Protein AF-0000000072941944 (afdb_homodimer)

InterPro domains:
  IPR005322 Peptidase C69 [PF03577] (19-471)
  IPR005322 Peptidase C69 [PTHR12994] (17-488)

pLDDT: mean 85.03, std 23.57, range [16.41, 98.94]

Nearest PDB structures (foldseek):
  5img-assembly1_C  TM=7.718E-01  e=2.482E-23  Companilactobacillus farciminis KCTC 3681 = DSM 20184
  5imh-assembly1_A  TM=7.365E-01  e=3.156E-22  Companilactobacillus farciminis KCTC 3681 = DSM 20184
  4e57-assembly1_A  TM=3.790E-01  e=8.483E-02  Pseudomonas sp. 130
  5img-assembly1_C  TM=7.718E-01  e=2.509E-23  Companilactobacillus farciminis KCTC 3681 = DSM 20184
  5imh-assembly1_A  TM=7.391E-01  e=3.046E-22  Companilactobacillus farciminis KCTC 3681 = DSM 20184

Structure (mmCIF, N/CA/C/O backbone):
data_AF-0000000072941944-model_v1
#
loop_
_entity.id
_entity.type
_entity.pdbx_description
1 polymer Peptidase
#
loop_
_atom_site.group_PDB
_atom_site.id
_atom_site.type_symbol
_atom_site.label_atom_id
_atom_site.label_alt_id
_atom_site.label_comp_id
_atom_site.label_asym_id
_atom_site.label_entity_id
_atom_site.label_seq_id
_atom_site.pdbx_PDB_ins_code
_atom_site.Cartn_x
_atom_site.Cartn_y
_atom_site.Cartn_z
_atom_site.occupancy
_atom_site.B_iso_or_equiv
_atom_site.auth_seq_id
_atom_site.auth_comp_id
_atom_site.auth_asym_id
_atom_site.auth_atom_id
_atom_site.pdbx_PDB_model_num
ATOM 1 N N . MET A 1 1 ? 11.375 -9.938 53.562 1 27.95 1 MET A N 1
ATOM 2 C CA . MET A 1 1 ? 11.922 -9.398 52.344 1 27.95 1 MET A CA 1
ATOM 3 C C . MET A 1 1 ? 10.922 -8.461 51.656 1 27.95 1 MET A C 1
ATOM 5 O O . MET A 1 1 ? 9.789 -8.859 51.375 1 27.95 1 MET A O 1
ATOM 9 N N . PRO A 1 2 ? 10.984 -7.117 51.906 1 32.81 2 PRO A N 1
ATOM 10 C CA . PRO A 1 2 ? 10.008 -6.105 51.5 1 32.81 2 PRO A CA 1
ATOM 11 C C . PRO A 1 2 ? 9.875 -5.988 50 1 32.81 2 PRO A C 1
ATOM 13 O O . PRO A 1 2 ? 10.852 -6.184 49.281 1 32.81 2 PRO A O 1
ATOM 16 N N . ILE A 1 3 ? 8.688 -6.32 49.5 1 35.41 3 ILE A N 1
ATOM 17 C CA . ILE A 1 3 ? 8.219 -6.355 48.125 1 35.41 3 ILE A CA 1
ATOM 18 C C . ILE A 1 3 ? 8.367 -4.969 47.5 1 35.41 3 ILE A C 1
ATOM 20 O O . ILE A 1 3 ? 7.754 -4.004 47.938 1 35.41 3 ILE A O 1
ATOM 24 N N . LEU A 1 4 ? 9.555 -4.637 47 1 31.59 4 LEU A N 1
ATOM 25 C CA . LEU A 1 4 ? 9.836 -3.447 46.188 1 31.59 4 LEU A CA 1
ATOM 26 C C . LEU A 1 4 ? 8.812 -3.291 45.062 1 31.59 4 LEU A C 1
ATOM 28 O O . LEU A 1 4 ? 8.742 -4.133 44.156 1 31.59 4 LEU A O 1
ATOM 32 N N . SER A 1 5 ? 7.668 -2.721 45.406 1 29.73 5 SER A N 1
ATOM 33 C CA . SER A 1 5 ? 6.664 -2.355 44.406 1 29.73 5 SER A CA 1
ATOM 34 C C . SER A 1 5 ? 7.258 -1.469 43.312 1 29.73 5 SER A C 1
ATOM 36 O O . SER A 1 5 ? 7.785 -0.393 43.594 1 29.73 5 SER A O 1
ATOM 38 N N . LEU A 1 6 ? 7.75 -2.039 42.25 1 31.17 6 LEU A N 1
ATOM 39 C CA . LEU A 1 6 ? 8.195 -1.342 41.031 1 31.17 6 LEU A CA 1
ATOM 40 C C . LEU A 1 6 ? 7.098 -0.429 40.5 1 31.17 6 LEU A C 1
ATOM 42 O O . LEU A 1 6 ? 6.012 -0.896 40.156 1 31.17 6 LEU A O 1
ATOM 46 N N . LEU A 1 7 ? 7.117 0.774 40.844 1 29.47 7 LEU A N 1
ATOM 47 C CA . LEU A 1 7 ? 6.297 1.832 40.281 1 29.47 7 LEU A CA 1
ATOM 48 C C . LEU A 1 7 ? 6.375 1.815 38.75 1 29.47 7 LEU A C 1
ATOM 50 O O . LEU A 1 7 ? 7.445 2.041 38.188 1 29.47 7 LEU A O 1
ATOM 54 N N . ARG A 1 8 ? 5.477 1.068 38.125 1 32.69 8 ARG A N 1
ATOM 55 C CA . ARG A 1 8 ? 5.281 1.199 36.688 1 32.69 8 ARG A CA 1
ATOM 56 C C . ARG A 1 8 ? 5.02 2.65 36.281 1 32.69 8 ARG A C 1
ATOM 58 O O . ARG A 1 8 ? 3.977 3.211 36.656 1 32.69 8 ARG A O 1
ATOM 65 N N . LEU A 1 9 ? 6 3.453 36.062 1 29.2 9 LEU A N 1
ATOM 66 C CA . LEU A 1 9 ? 5.84 4.742 35.406 1 29.2 9 LEU A CA 1
ATOM 67 C C . LEU A 1 9 ? 5.047 4.59 34.125 1 29.2 9 LEU A C 1
ATOM 69 O O . LEU A 1 9 ? 5.508 3.939 33.188 1 29.2 9 LEU A O 1
ATOM 73 N N . ALA A 1 10 ? 3.797 4.645 34.219 1 32.38 10 ALA A N 1
ATOM 74 C CA . ALA A 1 10 ? 2.977 4.762 33.031 1 32.38 10 ALA A CA 1
ATOM 75 C C . ALA A 1 10 ? 3.42 5.949 32.188 1 32.38 10 ALA A C 1
ATOM 77 O O . ALA A 1 10 ? 3.244 7.105 32.562 1 32.38 10 ALA A O 1
ATOM 78 N N . LEU A 1 11 ? 4.41 5.797 31.406 1 33.75 11 LEU A N 1
ATOM 79 C CA . LEU A 1 11 ? 4.664 6.781 30.359 1 33.75 11 LEU A CA 1
ATOM 80 C C . LEU A 1 11 ? 3.393 7.07 29.578 1 33.75 11 LEU A C 1
ATOM 82 O O . LEU A 1 11 ? 2.814 6.164 28.969 1 33.75 11 LEU A O 1
ATOM 86 N N . LEU A 1 12 ? 2.674 7.988 30 1 37.75 12 LEU A N 1
ATOM 87 C CA . LEU A 1 12 ? 1.58 8.516 29.203 1 37.75 12 LEU A CA 1
ATOM 88 C C . LEU A 1 12 ? 1.981 8.602 27.734 1 37.75 12 LEU A C 1
ATOM 90 O O . LEU A 1 12 ? 3.102 9.008 27.406 1 37.75 12 LEU A O 1
ATOM 94 N N . PRO A 1 13 ? 1.222 7.961 26.969 1 42.38 13 PRO A N 1
ATOM 95 C CA . PRO A 1 13 ? 1.541 8.094 25.547 1 42.38 13 PRO A CA 1
ATOM 96 C C . PRO A 1 13 ? 1.65 9.547 25.094 1 42.38 13 PRO A C 1
ATOM 98 O O . PRO A 1 13 ? 0.736 10.336 25.328 1 42.38 13 PRO A O 1
ATOM 101 N N . LEU A 1 14 ? 2.797 10.117 25.125 1 41.72 14 LEU A N 1
ATOM 102 C CA . LEU A 1 14 ? 3.031 11.383 24.438 1 41.72 14 LEU A CA 1
ATOM 103 C C . LEU A 1 14 ? 2.27 11.438 23.125 1 41.72 14 LEU A C 1
ATOM 105 O O . LEU A 1 14 ? 2.486 10.609 22.234 1 41.72 14 LEU A O 1
ATOM 109 N N . SER A 1 15 ? 1.07 11.93 23.266 1 46.38 15 SER A N 1
ATOM 110 C CA . SER A 1 15 ? 0.401 12.266 22.016 1 46.38 15 SER A CA 1
ATOM 111 C C . SER A 1 15 ? 1.4 12.734 20.969 1 46.38 15 SER A C 1
ATOM 113 O O . SER A 1 15 ? 2.35 13.461 21.281 1 46.38 15 SER A O 1
ATOM 115 N N . VAL A 1 16 ? 1.585 12 19.969 1 49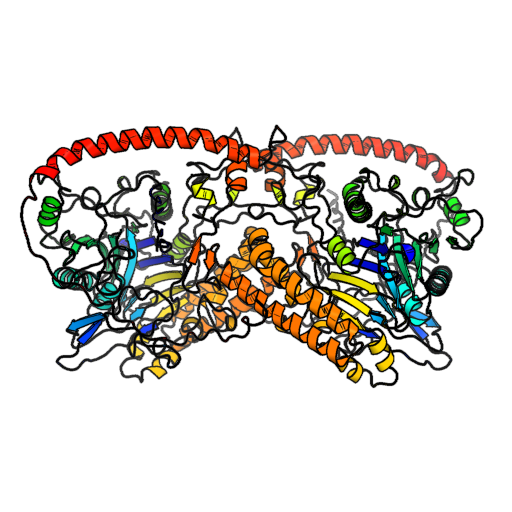.62 16 VAL A N 1
ATOM 116 C CA . VAL A 1 16 ? 2.4 12.367 18.812 1 49.62 16 VAL A CA 1
ATOM 117 C C . VAL A 1 16 ? 2.146 13.828 18.438 1 49.62 16 VAL A C 1
ATOM 119 O O . VAL A 1 16 ? 1.016 14.203 18.125 1 49.62 16 VAL A O 1
ATOM 122 N N . CYS A 1 17 ? 3.014 14.68 18.984 1 52.28 17 CYS A N 1
ATOM 123 C CA . CYS A 1 17 ? 3.051 16.141 18.969 1 52.28 17 CYS A CA 1
ATOM 124 C C . CYS A 1 17 ? 2.748 16.672 17.562 1 52.28 17 CYS A C 1
ATOM 126 O O . CYS A 1 17 ? 3.246 16.125 16.578 1 52.28 17 CYS A O 1
ATOM 128 N N . ILE A 1 18 ? 1.733 17.547 17.438 1 61.22 18 ILE A N 1
ATOM 129 C CA . ILE A 1 18 ? 1.341 18.438 16.359 1 61.22 18 ILE A CA 1
ATOM 130 C C . ILE A 1 18 ? 2.516 19.344 15.984 1 61.22 18 ILE A C 1
ATOM 132 O O . ILE A 1 18 ? 3.039 20.078 16.828 1 61.22 18 ILE A O 1
ATOM 136 N N . ALA A 1 19 ? 3.342 19.047 14.945 1 65.06 19 ALA A N 1
ATOM 137 C CA . ALA A 1 19 ? 4.434 19.859 14.422 1 65.06 19 ALA A CA 1
ATOM 138 C C . ALA A 1 19 ? 4.09 20.438 13.055 1 65.06 19 ALA A C 1
ATOM 140 O O . ALA A 1 19 ? 4.258 19.75 12.031 1 65.06 19 ALA A O 1
ATOM 141 N N . CYS A 1 20 ? 3.691 21.672 13.008 1 89.69 20 CYS A N 1
ATOM 142 C CA . CYS A 1 20 ? 3.135 22.328 11.82 1 89.69 20 CYS A CA 1
ATOM 143 C C . CYS A 1 20 ? 4.105 23.359 11.258 1 89.69 20 CYS A C 1
ATOM 145 O O . CYS A 1 20 ? 5.121 23.672 11.883 1 89.69 20 CYS A O 1
ATOM 147 N N . THR A 1 21 ? 3.986 23.656 10.047 1 95.62 21 THR A N 1
ATOM 148 C CA . THR A 1 21 ? 4.699 24.734 9.359 1 95.62 21 THR A CA 1
ATOM 149 C C . THR A 1 21 ? 3.729 25.797 8.867 1 95.62 21 THR A C 1
ATOM 151 O O . THR A 1 21 ? 2.688 25.484 8.289 1 95.62 21 THR A O 1
ATOM 154 N N . THR A 1 22 ? 4.027 27.062 9.125 1 98.38 22 THR A N 1
ATOM 155 C CA . THR A 1 22 ? 3.197 28.156 8.633 1 98.38 22 THR A CA 1
ATOM 156 C C . THR A 1 22 ? 4.062 29.281 8.062 1 98.38 22 THR A C 1
ATOM 158 O O . THR A 1 22 ? 5.188 29.5 8.516 1 98.38 22 THR A O 1
ATOM 161 N N . ILE A 1 23 ? 3.574 29.984 6.992 1 98.69 23 ILE A N 1
ATOM 162 C CA . ILE A 1 23 ? 4.32 31.094 6.387 1 98.69 23 ILE A CA 1
ATOM 163 C C . ILE A 1 23 ? 3.379 32.25 6.105 1 98.69 23 ILE A C 1
ATOM 165 O O . ILE A 1 23 ? 2.164 32.062 5.984 1 98.69 23 ILE A O 1
ATOM 169 N N . ILE A 1 24 ? 3.941 33.438 6.062 1 98.81 24 ILE A N 1
ATOM 170 C CA . ILE A 1 24 ? 3.264 34.625 5.594 1 98.81 24 ILE A CA 1
ATOM 171 C C . ILE A 1 24 ? 3.984 35.188 4.371 1 98.81 24 ILE A C 1
ATOM 173 O O . ILE A 1 24 ? 5.207 35.344 4.383 1 98.81 24 ILE A O 1
ATOM 177 N N . VAL A 1 25 ? 3.246 35.375 3.363 1 98.88 25 VAL A N 1
ATOM 178 C CA . VAL A 1 25 ? 3.676 36.219 2.24 1 98.88 25 VAL A CA 1
ATOM 179 C C . VAL A 1 25 ? 3.004 37.562 2.32 1 98.88 25 VAL A C 1
ATOM 181 O O . VAL A 1 25 ? 1.797 37.688 2.094 1 98.88 25 VAL A O 1
ATOM 184 N N . SER A 1 26 ? 3.795 38.594 2.629 1 98.69 26 SER A N 1
ATOM 185 C CA . SER A 1 26 ? 3.209 39.906 2.785 1 98.69 26 SER A CA 1
ATOM 186 C C . SER A 1 26 ? 2.713 40.469 1.449 1 98.69 26 SER A C 1
ATOM 188 O O . SER A 1 26 ? 3.027 39.906 0.393 1 98.69 26 SER A O 1
ATOM 190 N N . LYS A 1 27 ? 1.952 41.531 1.551 1 98.12 27 LYS A N 1
ATOM 191 C CA . LYS A 1 27 ? 1.351 42.156 0.377 1 98.12 27 LYS A CA 1
ATOM 192 C C . LYS A 1 27 ? 2.41 42.5 -0.665 1 98.12 27 LYS A C 1
ATOM 194 O O . LYS A 1 27 ? 2.246 42.188 -1.849 1 98.12 27 LYS A O 1
ATOM 199 N N . GLY A 1 28 ? 3.482 43.031 -0.28 1 98.31 28 GLY A N 1
ATOM 200 C CA . GLY A 1 28 ? 4.535 43.469 -1.184 1 98.31 28 GLY A CA 1
ATOM 201 C C . GLY A 1 28 ? 5.352 42.344 -1.755 1 98.31 28 GLY A C 1
ATOM 202 O O . GLY A 1 28 ? 6.086 42.5 -2.729 1 98.31 28 GLY A O 1
ATOM 203 N N . ALA A 1 29 ? 5.211 41.125 -1.219 1 98.44 29 ALA A N 1
ATOM 204 C CA . ALA A 1 29 ? 5.926 39.938 -1.707 1 98.44 29 ALA A CA 1
ATOM 205 C C . ALA A 1 29 ? 5.031 39.094 -2.602 1 98.44 29 ALA A C 1
ATOM 207 O O . ALA A 1 29 ? 5.48 38.094 -3.178 1 98.44 29 ALA A O 1
ATOM 208 N N . SER A 1 30 ? 3.801 39.5 -2.754 1 98.25 30 SER A N 1
ATOM 209 C CA . SER A 1 30 ? 2.807 38.75 -3.504 1 98.25 30 SER A CA 1
ATOM 210 C C . SER A 1 30 ? 2.658 39.281 -4.926 1 98.25 30 SER A C 1
ATOM 212 O O . SER A 1 30 ? 2.658 40.5 -5.141 1 98.25 30 SER A O 1
ATOM 214 N N . LYS A 1 31 ? 2.445 38.438 -5.883 1 97.62 31 LYS A N 1
ATOM 215 C CA . LYS A 1 31 ? 2.285 38.781 -7.285 1 97.62 31 LYS A CA 1
ATOM 216 C C . LYS A 1 31 ? 1.005 39.594 -7.508 1 97.62 31 LYS A C 1
ATOM 218 O O . LYS A 1 31 ? 0.954 40.469 -8.375 1 97.62 31 LYS A O 1
ATOM 223 N N . THR A 1 32 ? 0.011 39.312 -6.742 1 97 32 THR A N 1
ATOM 224 C CA . THR A 1 32 ? -1.292 39.938 -6.953 1 97 32 THR A CA 1
ATOM 225 C C . THR A 1 32 ? -1.499 41.094 -5.984 1 97 32 THR A C 1
ATOM 227 O O . THR A 1 32 ? -2.514 41.812 -6.051 1 97 32 THR A O 1
ATOM 230 N N . GLY A 1 33 ? -0.636 41.219 -5.082 1 97.5 33 GLY A N 1
ATOM 231 C CA . GLY A 1 33 ? -0.802 42.25 -4.059 1 97.5 33 GLY A CA 1
ATOM 232 C C . GLY A 1 33 ? -1.697 41.781 -2.916 1 97.5 33 GLY A C 1
ATOM 233 O O . GLY A 1 33 ? -2.016 42.594 -2.025 1 97.5 33 GLY A O 1
ATOM 234 N N . VAL A 1 34 ? -2.16 40.656 -2.93 1 98 34 VAL A N 1
ATOM 235 C CA . VAL A 1 34 ? -2.916 40.031 -1.839 1 98 34 VAL A CA 1
ATOM 236 C C . VAL A 1 34 ? -1.982 39.219 -0.958 1 98 34 VAL A C 1
ATOM 238 O O . VAL A 1 34 ? -1.243 38.344 -1.455 1 98 34 VAL A O 1
ATOM 241 N N . PRO A 1 35 ? -1.904 39.5 0.356 1 98.62 35 PRO A N 1
ATOM 242 C CA . PRO A 1 35 ? -1.074 38.656 1.214 1 98.62 35 PRO A CA 1
ATOM 243 C C . PRO A 1 35 ? -1.579 37.188 1.286 1 98.62 35 PRO A C 1
ATOM 245 O O . PRO A 1 35 ? -2.711 36.906 0.882 1 98.62 35 PRO A O 1
ATOM 248 N N . MET A 1 36 ? -0.705 36.312 1.723 1 98.81 36 MET A N 1
ATOM 249 C CA . MET A 1 36 ? -1.088 34.906 1.89 1 98.81 36 MET A CA 1
ATOM 250 C C . MET A 1 36 ? -0.566 34.344 3.211 1 98.81 36 MET A C 1
ATOM 252 O O . MET A 1 36 ? 0.522 34.719 3.656 1 98.81 36 MET A O 1
ATOM 256 N N . VAL A 1 37 ? -1.314 33.531 3.822 1 98.81 37 VAL A N 1
ATOM 257 C CA . VAL A 1 37 ? -0.861 32.688 4.93 1 98.81 37 VAL A CA 1
ATOM 258 C C . VAL A 1 37 ? -1.065 31.234 4.578 1 98.81 37 VAL A C 1
ATOM 260 O O . VAL A 1 37 ? -2.07 30.859 3.967 1 98.81 37 VAL A O 1
ATOM 263 N N . ALA A 1 38 ? -0.089 30.438 4.809 1 98.69 38 ALA A N 1
ATOM 264 C CA . ALA A 1 38 ? -0.182 29 4.57 1 98.69 38 ALA A CA 1
ATOM 265 C C . ALA A 1 38 ? 0.246 28.203 5.805 1 98.69 38 ALA A C 1
ATOM 267 O O . ALA A 1 38 ? 1.061 28.688 6.602 1 98.69 38 ALA A O 1
ATOM 268 N N . HIS A 1 39 ? -0.356 27.031 5.934 1 97.5 39 HIS A N 1
ATOM 269 C CA . HIS A 1 39 ? -0.165 26.25 7.145 1 97.5 39 HIS A CA 1
ATOM 270 C C . HIS A 1 39 ? -0.398 24.766 6.883 1 97.5 39 HIS A C 1
ATOM 272 O O . HIS A 1 39 ? -1.398 24.391 6.266 1 97.5 39 HIS A O 1
ATOM 278 N N . THR A 1 40 ? 0.592 23.891 7.305 1 97.25 40 THR A N 1
ATOM 279 C CA . THR A 1 40 ? 0.307 22.469 7.426 1 97.25 40 THR A CA 1
ATOM 280 C C . THR A 1 40 ? -0.154 22.125 8.844 1 97.25 40 THR A C 1
ATOM 282 O O . THR A 1 40 ? 0.46 22.562 9.82 1 97.25 40 THR A O 1
ATOM 285 N N . ALA A 1 41 ? -1.225 21.453 8.922 1 95.94 41 ALA A N 1
ATOM 286 C CA . ALA A 1 41 ? -1.63 20.828 10.188 1 95.94 41 ALA A CA 1
ATOM 287 C C . ALA A 1 41 ? -1.217 19.359 10.234 1 95.94 41 ALA A C 1
ATOM 289 O O . ALA A 1 41 ? -1.797 18.531 9.547 1 95.94 41 ALA A O 1
ATOM 290 N N . ASP A 1 42 ? -0.206 19.109 11.039 1 92.88 42 ASP A N 1
ATOM 291 C CA . ASP A 1 42 ? 0.344 17.766 11.102 1 92.88 42 ASP A CA 1
ATOM 292 C C . ASP A 1 42 ? -0.151 17.031 12.344 1 92.88 42 ASP A C 1
ATOM 294 O O . ASP A 1 42 ? 0.303 17.312 13.461 1 92.88 42 ASP A O 1
ATOM 298 N N . CYS A 1 43 ? -1.076 16.125 12.125 1 88.56 43 CYS A N 1
ATOM 299 C CA . CYS A 1 43 ? -1.691 15.398 13.227 1 88.56 43 CYS A CA 1
ATOM 300 C C . CYS A 1 43 ? -2.164 14.023 12.773 1 88.56 43 CYS A C 1
ATOM 302 O O . CYS A 1 43 ? -2.836 13.898 11.75 1 88.56 43 CYS A O 1
ATOM 304 N N . SER A 1 44 ? -1.89 13.016 13.578 1 84.19 44 SER A N 1
ATOM 305 C CA . SER A 1 44 ? -2.191 11.641 13.18 1 84.19 44 SER A CA 1
ATOM 306 C C . SER A 1 44 ? -3.625 11.266 13.539 1 84.19 44 SER A C 1
ATOM 308 O O . SER A 1 44 ? -4.223 10.398 12.906 1 84.19 44 SER A O 1
ATOM 310 N N . GLU A 1 45 ? -4.242 11.859 14.531 1 83.06 45 GLU A N 1
ATOM 311 C CA . GLU A 1 45 ? -5.543 11.406 15.016 1 83.06 45 GLU A CA 1
ATOM 312 C C . GLU A 1 45 ? -6.586 12.516 14.922 1 83.06 45 GLU A C 1
ATOM 314 O O . GLU A 1 45 ? -7.699 12.375 15.43 1 83.06 45 GLU A O 1
ATOM 319 N N . CYS A 1 46 ? -6.312 13.555 14.25 1 87.38 46 CYS A N 1
ATOM 320 C CA . CYS A 1 46 ? -7.188 14.727 14.266 1 87.38 46 CYS A CA 1
ATOM 321 C C . CYS A 1 46 ? -8.422 14.492 13.406 1 87.38 46 CYS A C 1
ATOM 323 O O . CYS A 1 46 ? -8.406 13.641 12.508 1 87.38 46 CYS A O 1
ATOM 325 N N . ASP A 1 47 ? -9.508 15.148 13.758 1 90.88 47 ASP A N 1
ATOM 326 C CA . ASP A 1 47 ? -10.703 15.25 12.93 1 90.88 47 ASP A CA 1
ATOM 327 C C . ASP A 1 47 ? -10.453 16.109 11.695 1 90.88 47 ASP A C 1
ATOM 329 O O . ASP A 1 47 ? -10.281 17.328 11.797 1 90.88 47 ASP A O 1
ATOM 333 N N . THR A 1 48 ? -10.453 15.5 10.555 1 90.19 48 THR A N 1
ATOM 334 C CA . THR A 1 48 ? -10.039 16.188 9.336 1 90.19 48 THR A CA 1
ATOM 335 C C . THR A 1 48 ? -11.242 16.766 8.602 1 90.19 48 THR A C 1
ATOM 337 O O . THR A 1 48 ? -11.102 17.344 7.523 1 90.19 48 THR A O 1
ATOM 340 N N . ARG A 1 49 ? -12.469 16.594 9.117 1 96.12 49 ARG A N 1
ATOM 341 C CA . ARG A 1 49 ? -13.664 17.156 8.484 1 96.12 49 ARG A CA 1
ATOM 342 C C . ARG A 1 49 ? -13.602 18.672 8.438 1 96.12 49 ARG A C 1
ATOM 344 O O . ARG A 1 49 ? -13.18 19.312 9.406 1 96.12 49 ARG A O 1
ATOM 351 N N . LEU A 1 50 ? -13.891 19.219 7.289 1 98 50 LEU A N 1
ATOM 352 C CA . LEU A 1 50 ? -13.984 20.672 7.117 1 98 50 LEU A CA 1
ATOM 353 C C . LEU A 1 50 ? -15.375 21.172 7.492 1 98 50 LEU A C 1
ATOM 355 O O . LEU A 1 50 ? -16.375 20.703 6.941 1 98 50 LEU A O 1
ATOM 359 N N . ALA A 1 51 ? -15.438 22.125 8.359 1 97.31 51 ALA A N 1
ATOM 360 C CA . ALA A 1 51 ? -16.719 22.641 8.836 1 97.31 51 ALA A CA 1
ATOM 361 C C . ALA A 1 51 ? -16.953 24.062 8.312 1 97.31 51 ALA A C 1
ATOM 363 O O . ALA A 1 51 ? -16.016 24.875 8.25 1 97.31 51 ALA A O 1
ATOM 364 N N . LEU A 1 52 ? -18.125 24.281 7.91 1 98.62 52 LEU A N 1
ATOM 365 C CA . LEU A 1 52 ? -18.641 25.625 7.688 1 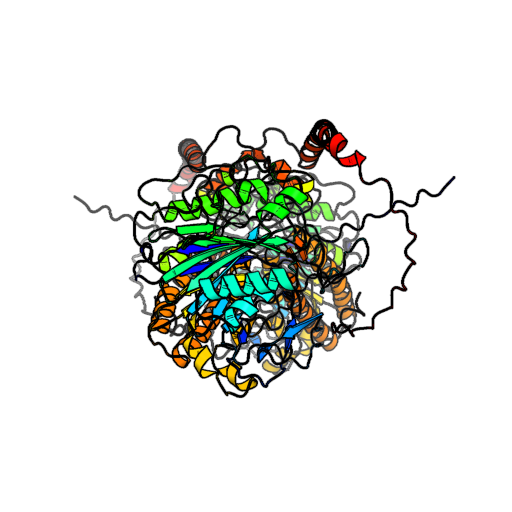98.62 52 LEU A CA 1
ATOM 366 C C . LEU A 1 52 ? -19.375 26.125 8.93 1 98.62 52 LEU A C 1
ATOM 368 O O . LEU A 1 52 ? -20.422 25.609 9.297 1 98.62 52 LEU A O 1
ATOM 372 N N . ILE A 1 53 ? -18.766 27.094 9.609 1 98.25 53 ILE A N 1
ATOM 373 C CA . ILE A 1 53 ? -19.438 27.781 10.711 1 98.25 53 ILE A CA 1
ATOM 374 C C . ILE A 1 53 ? -20.203 28.984 10.172 1 98.25 53 ILE A C 1
ATOM 376 O O . ILE A 1 53 ? -19.594 29.953 9.68 1 98.25 53 ILE A O 1
ATOM 380 N N . PRO A 1 54 ? -21.453 28.953 10.266 1 98.38 54 PRO A N 1
ATOM 381 C CA . PRO A 1 54 ? -22.219 30.078 9.688 1 98.38 54 PRO A CA 1
ATOM 382 C C . PRO A 1 54 ? -22.156 31.328 10.547 1 98.38 54 PRO A C 1
ATOM 384 O O . PRO A 1 54 ? -21.984 31.25 11.766 1 98.38 54 PRO A O 1
ATOM 387 N N . PRO A 1 55 ? -22.25 32.562 9.898 1 98.38 55 PRO A N 1
ATOM 388 C CA . PRO A 1 55 ? -22.438 33.75 10.695 1 98.38 55 PRO A CA 1
ATOM 389 C C . PRO A 1 55 ? -23.75 33.75 11.477 1 98.38 55 PRO A C 1
ATOM 391 O O . PRO A 1 55 ? -24.75 33.219 11 1 98.38 55 PRO A O 1
ATOM 394 N N . ARG A 1 56 ? -23.656 34.438 12.695 1 97.06 56 ARG A N 1
ATOM 395 C CA . ARG A 1 56 ? -24.828 34.375 13.555 1 97.06 56 ARG A CA 1
ATOM 396 C C . ARG A 1 56 ? -25.016 35.656 14.344 1 97.06 56 ARG A C 1
ATOM 398 O O . ARG A 1 56 ? -24.047 36.344 14.664 1 97.06 56 ARG A O 1
ATOM 405 N N . ASP A 1 57 ? -26.266 35.875 14.648 1 96.94 57 ASP A N 1
ATOM 406 C CA . ASP A 1 57 ? -26.641 36.844 15.672 1 96.94 57 ASP A CA 1
ATOM 407 C C . ASP A 1 57 ? -26.969 36.188 17 1 96.94 57 ASP A C 1
ATOM 409 O O . ASP A 1 57 ? -27.516 35.062 17.016 1 96.94 57 ASP A O 1
ATOM 413 N N . HIS A 1 58 ? -26.516 36.906 18.016 1 96.62 58 HIS A N 1
ATOM 414 C CA . HIS A 1 58 ? -26.734 36.312 19.344 1 96.62 58 HIS A CA 1
ATOM 415 C C . HIS A 1 58 ? -27.547 37.25 20.234 1 96.62 58 HIS A C 1
ATOM 417 O O . HIS A 1 58 ? -27.375 38.469 20.188 1 96.62 58 HIS A O 1
ATOM 423 N N . PRO A 1 59 ? -28.469 36.656 21.031 1 95.94 59 PRO A N 1
ATOM 424 C CA . PRO A 1 59 ? -29.219 37.5 21.969 1 95.94 59 PRO A CA 1
ATOM 425 C C . PRO A 1 59 ? -28.344 38.031 23.109 1 95.94 59 PRO A C 1
ATOM 427 O O . PRO A 1 59 ? -27.25 37.5 23.344 1 95.94 59 PRO A O 1
ATOM 430 N N . SER A 1 60 ? -28.906 39 23.719 1 95.81 60 SER A N 1
ATOM 431 C CA . SER A 1 60 ? -28.188 39.562 24.859 1 95.81 60 SER A CA 1
ATOM 432 C C . SER A 1 60 ? -27.969 38.5 25.953 1 95.81 60 SER A C 1
ATOM 434 O O . SER A 1 60 ? -28.891 37.75 26.266 1 95.81 60 SER A O 1
ATOM 436 N N . GLY A 1 61 ? -26.781 38.406 26.469 1 95.44 61 GLY A N 1
ATOM 437 C CA . GLY A 1 61 ? -26.469 37.469 27.531 1 95.44 61 GLY A CA 1
ATOM 438 C C . GLY A 1 61 ? -26.031 36.094 27.031 1 95.44 61 GLY A C 1
ATOM 439 O O . GLY A 1 61 ? -25.734 35.219 27.828 1 95.44 61 GLY A O 1
ATOM 440 N N . ALA A 1 62 ? -25.953 36.031 25.734 1 96.06 62 ALA A N 1
ATOM 441 C CA . ALA A 1 62 ? -25.5 34.75 25.172 1 96.06 62 ALA A CA 1
ATOM 442 C C . ALA A 1 62 ? -24.078 34.438 25.594 1 96.06 62 ALA A C 1
ATOM 444 O O . ALA A 1 62 ? -23.312 35.312 25.984 1 96.06 62 ALA A O 1
ATOM 445 N N . VAL A 1 63 ? -23.703 33.094 25.562 1 96 63 VAL A N 1
ATOM 446 C CA . VAL A 1 63 ? -22.375 32.656 25.984 1 96 63 VAL A CA 1
ATOM 447 C C . VAL A 1 63 ? -21.703 31.891 24.859 1 96 63 VAL A C 1
ATOM 449 O O . VAL A 1 63 ? -22.375 31.281 24.016 1 96 63 VAL A O 1
ATOM 452 N N . HIS A 1 64 ? -20.438 32.062 24.828 1 95.44 64 HIS A N 1
ATOM 453 C CA . HIS A 1 64 ? -19.562 31.266 23.969 1 95.44 64 HIS A CA 1
ATOM 454 C C . HIS A 1 64 ? -19.062 30.031 24.703 1 95.44 64 HIS A C 1
ATOM 456 O O . HIS A 1 64 ? -18.422 30.141 25.75 1 95.44 64 HIS A O 1
ATOM 462 N N . ALA A 1 65 ? -19.391 28.812 24.156 1 93.5 65 ALA A N 1
ATOM 463 C CA . ALA A 1 65 ? -18.953 27.547 24.75 1 93.5 65 ALA A CA 1
ATOM 464 C C . ALA A 1 65 ? -17.5 27.25 24.453 1 93.5 65 ALA A C 1
ATOM 466 O O . ALA A 1 65 ? -17.047 27.438 23.312 1 93.5 65 ALA A O 1
ATOM 467 N N . VAL A 1 66 ? -16.734 26.828 25.422 1 93.81 66 VAL A N 1
ATOM 468 C CA . VAL A 1 66 ? -15.352 26.391 25.281 1 93.81 66 VAL A CA 1
ATOM 469 C C . VAL A 1 66 ? -15.289 24.859 25.422 1 93.81 66 VAL A C 1
ATOM 471 O O . VAL A 1 66 ? -15.656 24.312 26.469 1 93.81 66 VAL A O 1
ATOM 474 N N . TYR A 1 67 ? -14.828 24.188 24.406 1 89.38 67 TYR A N 1
ATOM 475 C CA . TYR A 1 67 ? -14.781 22.719 24.391 1 89.38 67 TYR A CA 1
ATOM 476 C C . TYR A 1 67 ? -13.398 22.219 24.781 1 89.38 67 TYR A C 1
ATOM 478 O O . TYR A 1 67 ? -13.273 21.188 25.438 1 89.38 67 TYR A O 1
ATOM 486 N N . GLY A 1 68 ? -12.406 22.891 24.5 1 85.94 68 GLY A N 1
ATOM 487 C CA . GLY A 1 68 ? -11.039 22.484 24.781 1 85.94 68 GLY A CA 1
ATOM 488 C C . GLY A 1 68 ? -10.242 22.156 23.531 1 85.94 68 GLY A C 1
ATOM 489 O O . GLY A 1 68 ? -10.484 22.734 22.469 1 85.94 68 GLY A O 1
ATOM 490 N N . ILE A 1 69 ? -9.18 21.281 23.609 1 74.06 69 ILE A N 1
ATOM 491 C CA . ILE A 1 69 ? -8.266 21 22.516 1 74.06 69 ILE A CA 1
ATOM 492 C C . ILE A 1 69 ? -9.023 20.312 21.375 1 74.06 69 ILE A C 1
ATOM 494 O O . ILE A 1 69 ? -8.844 20.672 20.203 1 74.06 69 ILE A O 1
ATOM 498 N N . GLY A 1 70 ? -10.016 19.531 21.688 1 65.31 70 GLY A N 1
ATOM 499 C CA . GLY A 1 70 ? -11.07 19 20.844 1 65.31 70 GLY A CA 1
ATOM 500 C C . GLY A 1 70 ? -10.578 18.609 19.453 1 65.31 70 GLY A C 1
ATOM 501 O O . GLY A 1 70 ? -11.305 18.766 18.469 1 65.31 70 GLY A O 1
ATOM 502 N N . HIS A 1 71 ? -9.43 18.125 19.172 1 70.5 71 HIS A N 1
ATOM 503 C CA . HIS A 1 71 ? -8.969 17.844 17.828 1 70.5 71 HIS A CA 1
ATOM 504 C C . HIS A 1 71 ? -9.258 16.406 17.422 1 70.5 71 HIS A C 1
ATOM 506 O O . HIS A 1 71 ? -9.125 16.047 16.25 1 70.5 71 HIS A O 1
ATOM 512 N N . LEU A 1 72 ? -9.82 15.703 18.359 1 79.38 72 LEU A N 1
ATOM 513 C CA . LEU A 1 72 ? -10.039 14.289 18.094 1 79.38 72 LEU A CA 1
ATOM 514 C C . LEU A 1 72 ? -11.406 14.047 17.484 1 79.38 72 LEU A C 1
ATOM 516 O O . LEU A 1 72 ? -12.352 14.805 17.75 1 79.38 72 LEU A O 1
ATOM 520 N N . TYR A 1 73 ? -11.5 13.172 16.734 1 84.81 73 TYR A N 1
ATOM 521 C CA . TYR A 1 73 ? -12.766 12.734 16.156 1 84.81 73 TYR A CA 1
ATOM 522 C C . TYR A 1 73 ? -13.602 11.984 17.188 1 84.81 73 TYR A C 1
ATOM 524 O O . TYR A 1 73 ? -13.07 11.172 17.953 1 84.81 73 TYR A O 1
ATOM 532 N N . PRO A 1 74 ? -14.875 12.094 17.297 1 87.88 74 PRO A N 1
ATOM 533 C CA . PRO A 1 74 ? -15.586 13.117 16.531 1 87.88 74 PRO A CA 1
ATOM 534 C C . PRO A 1 74 ? -15.75 14.422 17.312 1 87.88 74 PRO A C 1
ATOM 536 O O . PRO A 1 74 ? -16.047 14.398 18.5 1 87.88 74 PRO A O 1
ATOM 539 N N . ARG A 1 75 ? -15.586 15.469 16.641 1 89.81 75 ARG A N 1
ATOM 540 C CA . ARG A 1 75 ? -16.047 16.734 17.188 1 89.81 75 ARG A CA 1
ATOM 541 C C . ARG A 1 75 ? -17.562 16.844 17.141 1 89.81 75 ARG A C 1
ATOM 543 O O . ARG A 1 75 ? -18.141 16.922 16.047 1 89.81 75 ARG A O 1
ATOM 550 N N . THR A 1 76 ? -18.156 16.766 18.297 1 91 76 THR A N 1
ATOM 551 C CA . THR A 1 76 ? -19.594 16.938 18.422 1 91 76 THR A CA 1
ATOM 552 C C . THR A 1 76 ? -19.922 18.188 19.234 1 91 76 THR A C 1
ATOM 554 O O . THR A 1 76 ? -20.391 18.109 20.359 1 91 76 THR A O 1
ATOM 557 N N . TRP A 1 77 ? -19.719 19.266 18.625 1 89.62 77 TRP A N 1
ATOM 558 C CA . TRP A 1 77 ? -19.75 20.578 19.266 1 89.62 77 TRP A CA 1
ATOM 559 C C . TRP A 1 77 ? -21.094 21.25 19.094 1 89.62 77 TRP A C 1
ATOM 561 O O . TRP A 1 77 ? -21.172 22.422 18.719 1 89.62 77 TRP A O 1
ATOM 571 N N . SER A 1 78 ? -22.094 20.453 19.25 1 79.69 78 SER A N 1
ATOM 572 C CA . SER A 1 78 ? -23.484 20.922 19.25 1 79.69 78 SER A CA 1
ATOM 573 C C . SER A 1 78 ? -23.859 21.547 17.922 1 79.69 78 SER A C 1
ATOM 575 O O . SER A 1 78 ? -23.641 20.969 16.859 1 79.69 78 SER A O 1
ATOM 577 N N . ASP A 1 79 ? -24.438 22.734 18.016 1 88.56 79 ASP A N 1
ATOM 578 C CA . ASP A 1 79 ? -25.078 23.328 16.844 1 88.56 79 ASP A CA 1
ATOM 579 C C . ASP A 1 79 ? -24.172 24.344 16.188 1 88.56 79 ASP A C 1
ATOM 581 O O . ASP A 1 79 ? -24.641 25.234 15.469 1 88.56 79 ASP A O 1
ATOM 585 N N . ARG A 1 80 ? -22.875 24.172 16.422 1 93.44 80 ARG A N 1
ATOM 586 C CA . ARG A 1 80 ? -21.922 25.125 15.836 1 93.44 80 ARG A CA 1
ATOM 587 C C . ARG A 1 80 ? -21.859 24.969 14.32 1 93.44 80 ARG A C 1
ATOM 589 O O . ARG A 1 80 ? -21.656 25.938 13.594 1 93.44 80 ARG A O 1
ATOM 596 N N . ALA A 1 81 ? -21.969 23.781 13.805 1 96.25 81 ALA A N 1
ATOM 597 C CA . ALA A 1 81 ? -21.953 23.453 12.383 1 96.25 81 ALA A CA 1
ATOM 598 C C . ALA A 1 81 ? -22.797 22.219 12.102 1 96.25 81 ALA A C 1
ATOM 600 O O . ALA A 1 81 ? -23.047 21.406 13 1 96.25 81 ALA A O 1
ATOM 601 N N . ALA A 1 82 ? -23.203 22.078 10.852 1 95.75 82 ALA A N 1
ATOM 602 C CA . ALA A 1 82 ? -24.047 20.938 10.469 1 95.75 82 ALA A CA 1
ATOM 603 C C . ALA A 1 82 ? -23.328 19.609 10.719 1 95.75 82 ALA A C 1
ATOM 605 O O . ALA A 1 82 ? -23.938 18.656 11.18 1 95.75 82 ALA A O 1
ATOM 606 N N . ILE A 1 83 ? -22.062 19.578 10.547 1 94.12 83 ILE A N 1
ATOM 607 C CA . ILE A 1 83 ? -21.312 18.328 10.594 1 94.12 83 ILE A CA 1
ATOM 608 C C . ILE A 1 83 ? -21.109 17.906 12.047 1 94.12 83 ILE A C 1
ATOM 610 O O . ILE A 1 83 ? -20.719 16.766 12.32 1 94.12 83 ILE A O 1
ATOM 614 N N . TYR A 1 84 ? -21.25 18.828 12.945 1 93.5 84 TYR A N 1
ATOM 615 C CA . TYR A 1 84 ? -21.016 18.531 14.359 1 93.5 84 TYR A CA 1
ATOM 616 C C . TYR A 1 84 ? -22.281 17.969 15.016 1 93.5 84 TYR A C 1
ATOM 618 O O . TYR A 1 84 ? -22.219 17.469 16.141 1 93.5 84 TYR A O 1
ATOM 626 N N . ASN A 1 85 ? -23.328 18.047 14.305 1 88.25 85 ASN A N 1
ATOM 627 C CA . ASN A 1 85 ? -24.594 17.531 14.812 1 88.25 85 ASN A CA 1
ATOM 628 C C . ASN A 1 85 ? -24.797 16.078 14.414 1 88.25 85 ASN A C 1
ATOM 630 O O . ASN A 1 85 ? -25.422 15.789 13.391 1 88.25 85 ASN A O 1
ATOM 634 N N . ASP A 1 86 ? -24.234 15.258 15.094 1 81.44 86 ASP A N 1
ATOM 635 C CA . ASP A 1 86 ? -24.359 13.828 14.828 1 81.44 86 ASP A CA 1
ATOM 636 C C . ASP A 1 86 ? -25.109 13.125 15.961 1 81.44 86 ASP A C 1
ATOM 638 O O . ASP A 1 86 ? -24.562 12.938 17.047 1 81.44 86 ASP A O 1
ATOM 642 N N . PRO A 1 87 ? -26.234 12.656 15.703 1 80.88 87 PRO A N 1
ATOM 643 C CA . PRO A 1 87 ? -27.047 12.055 16.766 1 80.88 87 PRO A CA 1
ATOM 644 C C . PRO A 1 87 ? -26.5 10.719 17.25 1 80.88 87 PRO A C 1
ATOM 646 O O . PRO A 1 87 ? -26.891 10.234 18.312 1 80.88 87 PRO A O 1
ATOM 649 N N . ASN A 1 88 ? -25.578 10.203 16.5 1 81 88 ASN A N 1
ATOM 650 C CA . ASN A 1 88 ? -25.047 8.891 16.859 1 81 88 ASN A CA 1
ATOM 651 C C . ASN A 1 88 ? -23.859 9.016 17.812 1 81 88 ASN A C 1
ATOM 653 O O . ASN A 1 88 ? -23.312 8 18.266 1 81 88 ASN A O 1
ATOM 657 N N . HIS A 1 89 ? -23.516 10.258 18.156 1 84.5 89 HIS A N 1
ATOM 658 C CA . HIS A 1 89 ? -22.375 10.469 19.031 1 84.5 89 HIS A CA 1
ATOM 659 C C . HIS A 1 89 ? -22.75 11.312 20.25 1 84.5 89 HIS A C 1
ATOM 661 O O . HIS A 1 89 ? -23.672 12.133 20.172 1 84.5 89 HIS A O 1
ATOM 667 N N . ILE A 1 90 ? -22 11.078 21.281 1 83.12 90 ILE A N 1
ATOM 668 C CA . ILE A 1 90 ? -22.219 11.852 22.5 1 83.12 90 ILE A CA 1
ATOM 669 C C . ILE A 1 90 ? -21.688 13.273 22.297 1 83.12 90 ILE A C 1
ATOM 671 O O . ILE A 1 90 ? -20.594 13.469 21.75 1 83.12 90 ILE A O 1
ATOM 675 N N . ALA A 1 91 ? -22.406 14.164 22.75 1 85.62 91 ALA A N 1
ATOM 676 C CA . ALA A 1 91 ? -22.016 15.562 22.625 1 85.62 91 ALA A CA 1
ATOM 677 C C . ALA A 1 91 ? -20.75 15.844 23.438 1 85.62 91 ALA A C 1
ATOM 679 O O . ALA A 1 91 ? -20.594 15.336 24.562 1 85.62 91 ALA A O 1
ATOM 680 N N . THR A 1 92 ? -19.891 16.594 22.859 1 88.19 92 THR A N 1
ATOM 681 C CA . THR A 1 92 ? -18.688 16.984 23.578 1 88.19 92 THR A CA 1
ATOM 682 C C . THR A 1 92 ? -19.047 17.859 24.781 1 88.19 92 THR A C 1
ATOM 684 O O . THR A 1 92 ? -19.906 18.734 24.688 1 88.19 92 THR A O 1
ATOM 687 N N . SER A 1 93 ? -18.375 17.656 25.859 1 87.81 93 SER A N 1
ATOM 688 C CA . SER A 1 93 ? -18.641 18.422 27.062 1 87.81 93 SER A CA 1
ATOM 689 C C . SER A 1 93 ? -18.188 19.875 26.906 1 87.81 93 SER A C 1
ATOM 691 O O . SER A 1 93 ? -17.125 20.141 26.328 1 87.81 93 SER A O 1
ATOM 693 N N . ILE A 1 94 ? -18.984 20.766 27.406 1 92.25 94 ILE A N 1
ATOM 694 C CA . ILE A 1 94 ? -18.594 22.172 27.531 1 92.25 94 ILE A CA 1
ATOM 695 C C . ILE A 1 94 ? -17.797 22.391 28.812 1 92.25 94 ILE A C 1
ATOM 697 O O . ILE A 1 94 ? -18.312 22.172 29.906 1 92.25 94 ILE A O 1
ATOM 701 N N . ASN A 1 95 ? -16.625 22.891 28.688 1 93.25 95 ASN A N 1
ATOM 702 C CA . ASN A 1 95 ? -15.711 22.953 29.828 1 93.25 95 ASN A CA 1
ATOM 703 C C . ASN A 1 95 ? -15.734 24.328 30.484 1 93.25 95 ASN A C 1
ATOM 705 O O . ASN A 1 95 ? -15.383 24.469 31.656 1 93.25 95 ASN A O 1
ATOM 709 N N . ALA A 1 96 ? -16.062 25.281 29.766 1 95.38 96 ALA A N 1
ATOM 710 C CA . ALA A 1 96 ? -16.188 26.641 30.25 1 95.38 96 ALA A CA 1
ATOM 711 C C . ALA A 1 96 ? -17.062 27.484 29.297 1 95.38 96 ALA A C 1
ATOM 713 O O . ALA A 1 96 ? -17.391 27.031 28.203 1 95.38 96 ALA A O 1
ATOM 714 N N . THR A 1 97 ? -17.469 28.594 29.797 1 96.06 97 THR A N 1
ATOM 715 C CA . THR A 1 97 ? -18.172 29.578 28.953 1 96.06 97 THR A CA 1
ATOM 716 C C . THR A 1 97 ? -17.609 30.969 29.172 1 96.06 97 THR A C 1
ATOM 718 O O . THR A 1 97 ? -17.109 31.281 30.25 1 96.06 97 THR A O 1
ATOM 721 N N . VAL A 1 98 ? -17.594 31.734 28.172 1 97.25 98 VAL A N 1
ATOM 722 C CA . VAL A 1 98 ? -17.266 33.156 28.25 1 97.25 98 VAL A CA 1
ATOM 723 C C . VAL A 1 98 ? -18.359 33.969 27.547 1 97.25 98 VAL A C 1
ATOM 725 O O . VAL A 1 98 ? -19.172 33.406 26.812 1 97.25 98 VAL A O 1
ATOM 728 N N . PRO A 1 99 ? -18.438 35.281 27.812 1 96.81 99 PRO A N 1
ATOM 729 C CA . PRO A 1 99 ? -19.469 36.062 27.125 1 96.81 99 PRO A CA 1
ATOM 730 C C . PRO A 1 99 ? -19.359 36 25.609 1 96.81 99 PRO A C 1
ATOM 732 O O . PRO A 1 99 ? -18.25 36.031 25.062 1 96.81 99 PRO A O 1
ATOM 735 N N . GLU A 1 100 ? -20.484 36 24.969 1 96.81 100 GLU A N 1
ATOM 736 C CA . GLU A 1 100 ? -20.531 35.969 23.5 1 96.81 100 GLU A CA 1
ATOM 737 C C . GLU A 1 100 ? -20.656 37.375 22.922 1 96.81 100 GLU A C 1
ATOM 739 O O . GLU A 1 100 ? -21.188 38.25 23.578 1 96.81 100 GLU A O 1
ATOM 744 N N . ALA A 1 101 ? -20.109 37.562 21.766 1 96.62 101 ALA A N 1
ATOM 745 C CA . ALA A 1 101 ? -20.375 38.781 21.016 1 96.62 101 ALA A CA 1
ATOM 746 C C . ALA A 1 101 ? -21.781 38.812 20.438 1 96.62 101 ALA A C 1
ATOM 748 O O . ALA A 1 101 ? -22.359 37.75 20.172 1 96.62 101 ALA A O 1
ATOM 749 N N . PRO A 1 102 ? -22.328 40 20.234 1 96.81 102 PRO A N 1
ATOM 750 C CA . PRO A 1 102 ? -23.688 40.062 19.688 1 96.81 102 PRO A CA 1
ATOM 751 C C . PRO A 1 102 ? -23.766 39.469 18.266 1 96.81 102 PRO A C 1
ATOM 753 O O . PRO A 1 102 ? -24.828 39 17.859 1 96.81 102 PRO A O 1
ATOM 756 N N . TYR A 1 103 ? -22.656 39.656 17.578 1 97 103 TYR A N 1
ATOM 757 C CA . TYR A 1 103 ? -22.547 39.156 16.219 1 97 103 TYR A CA 1
ATOM 758 C C . TYR A 1 103 ? -21.234 38.375 16.031 1 97 103 TYR A C 1
ATOM 760 O O . TYR A 1 103 ? -20.188 38.844 16.484 1 97 103 TYR A O 1
ATOM 768 N N . THR A 1 104 ? -21.359 37.156 15.406 1 98.31 104 THR A N 1
ATOM 769 C CA . THR A 1 104 ? -20.172 36.406 15.078 1 98.31 104 THR A CA 1
ATOM 770 C C . THR A 1 104 ? -20.094 36.125 13.57 1 98.31 104 THR A C 1
ATOM 772 O O . THR A 1 104 ? -21.109 35.9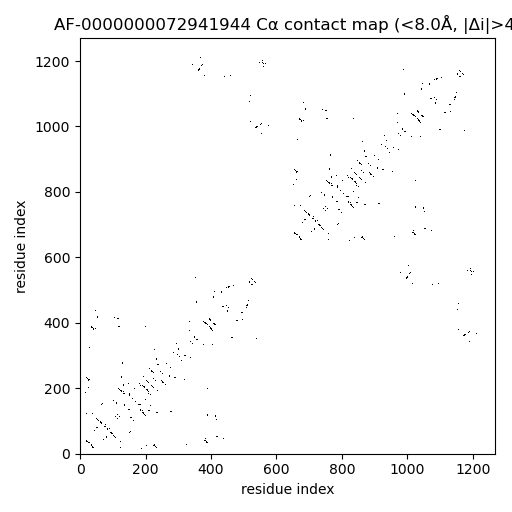06 12.922 1 98.31 104 THR A O 1
ATOM 775 N N . TYR A 1 105 ? -18.922 36.188 12.992 1 98.69 105 TYR A N 1
ATOM 776 C CA . TYR A 1 105 ? -18.688 35.969 11.578 1 98.69 105 TYR A CA 1
ATOM 777 C C . TYR A 1 105 ? -18.594 34.469 11.289 1 98.69 105 TYR A C 1
ATOM 779 O O . TYR A 1 105 ? -18.25 33.688 12.172 1 98.69 105 TYR A O 1
ATOM 787 N N . GLY A 1 106 ? -18.984 34.094 10.039 1 98.69 106 GLY A N 1
ATOM 788 C CA . GLY A 1 106 ? -18.766 32.719 9.594 1 98.69 106 GLY A CA 1
ATOM 789 C C . GLY A 1 106 ? -17.328 32.438 9.219 1 98.69 106 GLY A C 1
ATOM 790 O O . GLY A 1 106 ? -16.594 33.344 8.812 1 98.69 106 GLY A O 1
ATOM 791 N N . TYR A 1 107 ? -16.891 31.188 9.336 1 98.81 107 TYR A N 1
ATOM 792 C CA . TYR A 1 107 ? -15.516 30.859 8.977 1 98.81 107 TYR A CA 1
ATOM 793 C C . TYR A 1 107 ? -15.383 29.359 8.703 1 98.81 107 TYR A C 1
ATOM 795 O O . TYR A 1 107 ? -16.266 28.578 9.062 1 98.81 107 TYR A O 1
ATOM 803 N N . TRP A 1 108 ? -14.344 28.984 7.957 1 98.69 108 TRP A N 1
ATOM 804 C CA . TRP A 1 108 ? -13.945 27.609 7.711 1 98.69 108 TRP A CA 1
ATOM 805 C C . TRP A 1 108 ? -13.055 27.078 8.836 1 98.69 108 TRP A C 1
ATOM 807 O O . TRP A 1 108 ? -12.125 27.781 9.266 1 98.69 108 TRP A O 1
ATOM 817 N N . GLU A 1 109 ? -13.367 25.875 9.297 1 96.38 109 GLU A N 1
ATOM 818 C CA . GLU A 1 109 ? -12.547 25.297 10.359 1 96.38 109 GLU A CA 1
ATOM 819 C C . GLU A 1 109 ? -12.344 23.797 10.148 1 96.38 109 GLU A C 1
ATOM 821 O O . GLU A 1 109 ? -13.211 23.125 9.586 1 96.38 109 GLU A O 1
ATOM 826 N N . SER A 1 110 ? -11.25 23.312 10.461 1 95.06 110 SER A N 1
ATOM 827 C CA . SER A 1 110 ? -10.945 21.906 10.68 1 95.06 110 SER A CA 1
ATOM 828 C C . SER A 1 110 ? -10.312 21.688 12.047 1 95.06 110 SER A C 1
ATOM 830 O O . SER A 1 110 ? -10.93 21.969 13.078 1 95.06 110 SER A O 1
ATOM 832 N N . GLU A 1 111 ? -9.008 21.422 12.07 1 91.94 111 GLU A N 1
ATOM 833 C CA . GLU A 1 111 ? -8.367 21.344 13.383 1 91.94 111 GLU A CA 1
ATOM 834 C C . GLU A 1 111 ? -8.336 22.703 14.062 1 91.94 111 GLU A C 1
ATOM 836 O O . GLU A 1 111 ? -8.453 22.797 15.289 1 91.94 111 GLU A O 1
ATOM 841 N N . TYR A 1 112 ? -8.133 23.672 13.242 1 94.75 112 TYR A N 1
ATOM 842 C CA . TYR A 1 112 ? -8.117 25.062 13.68 1 94.75 112 TYR A CA 1
ATOM 843 C C . TYR A 1 112 ? -9.086 25.891 12.844 1 94.75 112 TYR A C 1
ATOM 845 O O . TYR A 1 112 ? -9.555 25.453 11.797 1 94.75 112 TYR A O 1
ATOM 853 N N . GLY A 1 113 ? -9.43 27.016 13.469 1 96.69 113 GLY A N 1
ATOM 854 C CA . GLY A 1 113 ? -10.031 28.016 12.602 1 96.69 113 GLY A CA 1
ATOM 855 C C . GLY A 1 113 ? -9.078 28.531 11.539 1 96.69 113 GLY A C 1
ATOM 856 O O . GLY A 1 113 ? -7.895 28.766 11.82 1 96.69 113 GLY A O 1
ATOM 857 N N . MET A 1 114 ? -9.609 28.75 10.289 1 98.44 114 MET A N 1
ATOM 858 C CA . MET A 1 114 ? -8.656 29.016 9.219 1 98.44 114 MET A CA 1
ATOM 859 C C . MET A 1 114 ? -8.93 30.375 8.578 1 98.44 114 MET A C 1
ATOM 861 O O . MET A 1 114 ? -8.008 31.172 8.375 1 98.44 114 MET A O 1
ATOM 865 N N . MET A 1 115 ? -10.195 30.656 8.25 1 98.88 115 MET A N 1
ATOM 866 C CA . MET A 1 115 ? -10.469 31.875 7.5 1 98.88 115 MET A CA 1
ATOM 867 C C . MET A 1 115 ? -11.938 32.25 7.609 1 98.88 115 MET A C 1
ATOM 869 O O . MET A 1 115 ? -12.82 31.422 7.477 1 98.88 115 MET A O 1
ATOM 873 N N . ASN A 1 116 ? -12.219 33.562 7.859 1 98.81 116 ASN A N 1
ATOM 874 C CA . ASN A 1 116 ? -13.609 33.938 8.031 1 98.81 116 ASN A CA 1
ATOM 875 C C . ASN A 1 116 ? -14.141 34.688 6.809 1 98.81 116 ASN A C 1
ATOM 877 O O . ASN A 1 116 ? -13.414 34.906 5.836 1 98.81 116 ASN A O 1
ATOM 881 N N . GLU A 1 117 ? -15.383 35 6.793 1 98.56 117 GLU A N 1
ATOM 882 C CA . GLU A 1 117 ? -16.109 35.531 5.645 1 98.56 117 GLU A CA 1
ATOM 883 C C . GLU A 1 117 ? -15.586 36.906 5.234 1 98.56 117 GLU A C 1
ATOM 885 O O . GLU A 1 117 ? -15.93 37.406 4.164 1 98.56 117 GLU A O 1
ATOM 890 N N . HIS A 1 118 ? -14.664 37.5 6.059 1 98.25 118 HIS A N 1
ATOM 891 C CA . HIS A 1 118 ? -14.109 38.812 5.734 1 98.25 118 HIS A CA 1
ATOM 892 C C . HIS A 1 118 ? -12.656 38.688 5.293 1 98.25 118 HIS A C 1
ATOM 894 O O . HIS A 1 118 ? -12.008 39.719 5.027 1 98.25 118 HIS A O 1
ATOM 900 N N . GLY A 1 119 ? -12.148 37.5 5.27 1 98.31 119 GLY A N 1
ATOM 901 C CA . GLY A 1 119 ? -10.82 37.281 4.711 1 98.31 119 GLY A CA 1
ATOM 902 C C . GLY A 1 119 ? -9.742 37.156 5.77 1 98.31 119 GLY A C 1
ATOM 903 O O . GLY A 1 119 ? -8.586 36.844 5.449 1 98.31 119 GLY A O 1
ATOM 904 N N . LEU A 1 120 ? -10.078 37.375 7.039 1 98.88 120 LEU A N 1
ATOM 905 C CA . LEU A 1 120 ? -9.102 37.125 8.086 1 98.88 120 LEU A CA 1
ATOM 906 C C . LEU A 1 120 ? -8.703 35.656 8.094 1 98.88 120 LEU A C 1
ATOM 908 O O . LEU A 1 120 ? -9.562 34.75 8.172 1 98.88 120 LEU A O 1
ATOM 912 N N . ALA A 1 121 ? -7.445 35.406 7.918 1 98.88 121 ALA A N 1
ATOM 913 C CA . ALA A 1 121 ? -6.957 34.031 7.84 1 98.88 121 ALA A CA 1
ATOM 914 C C . ALA A 1 121 ? -5.805 33.812 8.82 1 98.88 121 ALA A C 1
ATOM 916 O O . ALA A 1 121 ? -5.047 34.719 9.117 1 98.88 121 ALA A O 1
ATOM 917 N N . MET A 1 122 ? -5.715 32.562 9.297 1 98.69 122 MET A N 1
ATOM 918 C CA . MET A 1 122 ? -4.707 32.25 10.305 1 98.69 122 MET A CA 1
ATOM 919 C C . MET A 1 122 ? -4.043 30.906 9.992 1 98.69 122 MET A C 1
ATOM 921 O O . MET A 1 122 ? -4.699 29.969 9.523 1 98.69 122 MET A O 1
ATOM 925 N N . GLY A 1 123 ? -2.74 30.797 10.18 1 98.12 123 GLY A N 1
ATOM 926 C CA . GLY A 1 123 ? -1.976 29.578 10.305 1 98.12 123 GLY A CA 1
ATOM 927 C C . GLY A 1 123 ? -1.491 29.312 11.719 1 98.12 123 GLY A C 1
ATOM 928 O O . GLY A 1 123 ? -1.617 30.172 12.594 1 98.12 123 GLY A O 1
ATOM 929 N N . GLU A 1 124 ? -0.981 28.172 11.945 1 96.69 124 GLU A N 1
ATOM 930 C CA . GLU A 1 124 ? -0.584 27.797 13.305 1 96.69 124 GLU A CA 1
ATOM 931 C C . GLU A 1 124 ? 0.68 26.938 13.297 1 96.69 124 GLU A C 1
ATOM 933 O O . GLU A 1 124 ? 0.908 26.172 12.359 1 96.69 124 GLU A O 1
ATOM 938 N N . SER A 1 125 ? 1.503 27.062 14.281 1 95.44 125 SER A N 1
ATOM 939 C CA . SER A 1 125 ? 2.607 26.156 14.578 1 95.44 125 SER A CA 1
ATOM 940 C C . SER A 1 125 ? 2.812 26.016 16.078 1 95.44 125 SER A C 1
ATOM 942 O O . SER A 1 125 ? 2.908 27.016 16.797 1 95.44 125 SER A O 1
ATOM 944 N N . THR A 1 126 ? 2.863 24.812 16.531 1 93.19 126 THR A N 1
ATOM 945 C CA . THR A 1 126 ? 3.277 24.578 17.906 1 93.19 126 THR A CA 1
ATOM 946 C C . THR A 1 126 ? 4.77 24.859 18.078 1 93.19 126 THR A C 1
ATOM 948 O O . THR A 1 126 ? 5.586 24.422 17.266 1 93.19 126 THR A O 1
ATOM 951 N N . THR A 1 127 ? 5.102 25.547 19.094 1 92.44 127 THR A N 1
ATOM 952 C CA . THR A 1 127 ? 6.48 26 19.234 1 92.44 127 THR A CA 1
ATOM 953 C C . THR A 1 127 ? 7.059 25.594 20.594 1 92.44 127 THR A C 1
ATOM 955 O O . THR A 1 127 ? 6.32 25.438 21.562 1 92.44 127 THR A O 1
ATOM 958 N N . GLU A 1 128 ? 8.367 25.453 20.625 1 88.44 128 GLU A N 1
ATOM 959 C CA . GLU A 1 128 ? 9.055 25.094 21.859 1 88.44 128 GLU A CA 1
ATOM 960 C C . GLU A 1 128 ? 9.156 26.281 22.812 1 88.44 128 GLU A C 1
ATOM 962 O O . GLU A 1 128 ? 9.383 27.406 22.375 1 88.44 128 GLU A O 1
ATOM 967 N N . VAL A 1 129 ? 9 25.938 24.078 1 91.19 129 VAL A N 1
ATOM 968 C CA . VAL A 1 129 ? 9.016 27 25.094 1 91.19 129 VAL A CA 1
ATOM 969 C C . VAL A 1 129 ? 10.039 26.672 26.172 1 91.19 129 VAL A C 1
ATOM 971 O O . VAL A 1 129 ? 10.352 25.5 26.406 1 91.19 129 VAL A O 1
ATOM 974 N N . SER A 1 130 ? 10.523 27.656 26.812 1 90.12 130 SER A N 1
ATOM 975 C CA . SER A 1 130 ? 11.539 27.5 27.844 1 90.12 130 SER A CA 1
ATOM 976 C C . SER A 1 130 ? 10.961 26.875 29.109 1 90.12 130 SER A C 1
ATOM 978 O O . SER A 1 130 ? 11.648 26.125 29.797 1 90.12 130 SER A O 1
ATOM 980 N N . VAL A 1 131 ? 9.742 27.234 29.406 1 88.94 131 VAL A N 1
ATOM 981 C CA . VAL A 1 131 ? 9.094 26.688 30.594 1 88.94 131 VAL A CA 1
ATOM 982 C C . VAL A 1 131 ? 7.785 26.016 30.203 1 88.94 131 VAL A C 1
ATOM 984 O O . VAL A 1 131 ? 6.855 26.672 29.734 1 88.94 131 VAL A O 1
ATOM 987 N N . PRO A 1 132 ? 7.719 24.703 30.5 1 87.12 132 PRO A N 1
ATOM 988 C CA . PRO A 1 132 ? 6.484 23.984 30.156 1 87.12 132 PRO A CA 1
ATOM 989 C C . PRO A 1 132 ? 5.273 24.5 30.938 1 87.12 132 PRO A C 1
ATOM 991 O O . PRO A 1 132 ? 5.406 24.906 32.094 1 87.12 132 PRO A O 1
ATOM 994 N N . GLY A 1 133 ? 4.156 24.391 30.281 1 88.06 133 GLY A N 1
ATOM 995 C CA . GLY A 1 133 ? 2.914 24.828 30.906 1 88.06 133 GLY A CA 1
ATOM 996 C C . GLY A 1 133 ? 2.271 23.781 31.781 1 88.06 133 GLY A C 1
ATOM 997 O O . GLY A 1 133 ? 2.949 22.875 32.281 1 88.06 133 GLY A O 1
ATOM 998 N N . ARG A 1 134 ? 1.004 24.047 32.125 1 90.19 134 ARG A N 1
ATOM 999 C CA . ARG A 1 134 ? 0.14 23.203 32.938 1 90.19 134 ARG A CA 1
ATOM 1000 C C . ARG A 1 134 ? -1.19 22.953 32.25 1 90.19 134 ARG A C 1
ATOM 1002 O O . ARG A 1 134 ? -1.518 23.609 31.25 1 90.19 134 ARG A O 1
ATOM 1009 N N . PRO A 1 135 ? -1.938 22 32.75 1 90.88 135 PRO A N 1
ATOM 1010 C CA . PRO A 1 135 ? -3.217 21.672 32.094 1 90.88 135 PRO A CA 1
ATOM 1011 C C . PRO A 1 135 ? -4.227 22.812 32.219 1 90.88 135 PRO A C 1
ATOM 1013 O O . PRO A 1 135 ? -4.098 23.688 33.062 1 90.88 135 PRO A O 1
ATOM 1016 N N . GLY A 1 136 ? -5.16 22.75 31.281 1 93.31 136 GLY A N 1
ATOM 1017 C CA . GLY A 1 136 ? -6.305 23.656 31.328 1 93.31 136 GLY A CA 1
ATOM 1018 C C . GLY A 1 136 ? -7.566 22.984 31.859 1 93.31 136 GLY A C 1
ATOM 1019 O O . GLY A 1 136 ? -7.492 22.078 32.688 1 93.31 136 GLY A O 1
ATOM 1020 N N . VAL A 1 137 ? -8.633 23.469 31.391 1 92.12 137 VAL A N 1
ATOM 1021 C CA . VAL A 1 137 ? -9.938 23.094 31.938 1 92.12 137 VAL A CA 1
ATOM 1022 C C . VAL A 1 137 ? -10.391 21.766 31.312 1 92.12 137 VAL A C 1
ATOM 1024 O O . VAL A 1 137 ? -11.297 21.109 31.828 1 92.12 137 VAL A O 1
ATOM 1027 N N . ASP A 1 138 ? -9.789 21.344 30.281 1 87.69 138 ASP A N 1
ATOM 1028 C CA . ASP A 1 138 ? -10.375 20.25 29.5 1 87.69 138 ASP A CA 1
ATOM 1029 C C . ASP A 1 138 ? -9.727 18.922 29.844 1 87.69 138 ASP A C 1
ATOM 1031 O O . ASP A 1 138 ? -10.352 17.859 29.719 1 87.69 138 ASP A O 1
ATOM 1035 N N . LEU A 1 139 ? -8.445 18.969 30.156 1 82.69 139 LEU A N 1
ATOM 1036 C CA . LEU A 1 139 ? -7.758 17.719 30.484 1 82.69 139 LEU A CA 1
ATOM 1037 C C . LEU A 1 139 ? -7.012 17.828 31.812 1 82.69 139 LEU A C 1
ATOM 1039 O O . LEU A 1 139 ? -6.379 18.859 32.094 1 82.69 139 LEU A O 1
ATOM 1043 N N . PRO A 1 140 ? -7.066 16.734 32.5 1 86.5 140 PRO A N 1
ATOM 1044 C CA . PRO A 1 140 ? -6.359 16.766 33.781 1 86.5 140 PRO A CA 1
ATOM 1045 C C . PRO A 1 140 ? -4.883 16.406 33.656 1 86.5 140 PRO A C 1
ATOM 1047 O O . PRO A 1 140 ? -4.488 15.734 32.688 1 86.5 140 PRO A O 1
ATOM 1050 N N . ASP A 1 141 ? -4.121 16.844 34.562 1 84.81 141 ASP A N 1
ATOM 1051 C CA . ASP A 1 141 ? -2.76 16.344 34.719 1 84.81 141 ASP A CA 1
ATOM 1052 C C . ASP A 1 141 ? -2.754 14.836 34.969 1 84.81 141 ASP A C 1
ATOM 1054 O O . ASP A 1 141 ? -3.352 14.359 35.938 1 84.81 141 ASP A O 1
ATOM 1058 N N . PRO A 1 142 ? -2.102 14.195 34.094 1 78.94 142 PRO A N 1
ATOM 1059 C CA . PRO A 1 142 ? -2.129 12.734 34.281 1 78.94 142 PRO A CA 1
ATOM 1060 C C . PRO A 1 142 ? -1.51 12.297 35.594 1 78.94 142 PRO A C 1
ATOM 1062 O O . PRO A 1 142 ? -1.877 11.25 36.125 1 78.94 142 PRO A O 1
ATOM 1065 N N . ALA A 1 143 ? -0.556 12.977 36.188 1 82.81 143 ALA A N 1
ATOM 1066 C CA . ALA A 1 143 ? 0.143 12.617 37.406 1 82.81 143 ALA A CA 1
ATOM 1067 C C . ALA A 1 143 ? -0.71 12.93 38.625 1 82.81 143 ALA A C 1
ATOM 1069 O O . ALA A 1 143 ? -0.759 12.141 39.594 1 82.81 143 ALA A O 1
ATOM 1070 N N . THR A 1 144 ? -1.513 13.953 38.562 1 87.62 144 THR A N 1
ATOM 1071 C CA . THR A 1 144 ? -2.201 14.406 39.75 1 87.62 144 THR A CA 1
ATOM 1072 C C . THR A 1 144 ? -3.713 14.266 39.594 1 87.62 144 THR A C 1
ATOM 1074 O O . THR A 1 144 ? -4.449 14.305 40.594 1 87.62 144 THR A O 1
ATOM 1077 N N . GLY A 1 145 ? -4.133 14.188 38.312 1 88.56 145 GLY A N 1
ATOM 1078 C CA . GLY A 1 145 ? -5.559 14.133 38.031 1 88.56 145 GLY A CA 1
ATOM 1079 C C . GLY A 1 145 ? -6.234 15.492 38.156 1 88.56 145 GLY A C 1
ATOM 1080 O O . GLY A 1 145 ? -7.457 15.594 38.031 1 88.56 145 GLY A O 1
ATOM 1081 N N . GLU A 1 146 ? -5.508 16.516 38.375 1 90.5 146 GLU A N 1
ATOM 1082 C CA . GLU A 1 146 ? -6.07 17.844 38.594 1 90.5 146 GLU A CA 1
ATOM 1083 C C . GLU A 1 146 ? -6.172 18.625 37.312 1 90.5 146 GLU A C 1
ATOM 1085 O O . GLU A 1 146 ? -5.293 18.531 36.438 1 90.5 146 GLU A O 1
ATOM 1090 N N . TYR A 1 147 ? -7.266 19.453 37.219 1 92.25 147 TYR A N 1
ATOM 1091 C CA . TYR A 1 147 ? -7.457 20.375 36.094 1 92.25 147 TYR A CA 1
ATOM 1092 C C . TYR A 1 147 ? -6.828 21.719 36.406 1 92.25 147 TYR A C 1
ATOM 1094 O O . TYR A 1 147 ? -6.559 22.047 37.562 1 92.25 147 TYR A O 1
ATOM 1102 N N . GLY A 1 148 ? -6.477 22.422 35.344 1 92.81 148 GLY A N 1
ATOM 1103 C CA . GLY A 1 148 ? -6.004 23.781 35.5 1 92.81 148 GLY A CA 1
ATOM 1104 C C . GLY A 1 148 ? -7.086 24.828 35.281 1 92.81 148 GLY A C 1
ATOM 1105 O O . GLY A 1 148 ? -8.18 24.5 34.812 1 92.81 148 GLY A O 1
ATOM 1106 N N . PRO A 1 149 ? -6.723 25.984 35.625 1 94.56 149 PRO A N 1
ATOM 1107 C CA . PRO A 1 149 ? -7.727 27.062 35.531 1 94.56 149 PRO A CA 1
ATOM 1108 C C . PRO A 1 149 ? -7.816 27.688 34.156 1 94.56 149 PRO A C 1
ATOM 1110 O O . PRO A 1 149 ? -8.758 28.438 33.875 1 94.56 149 PRO A O 1
ATOM 1113 N N . ALA A 1 150 ? -6.84 27.531 33.312 1 96.5 150 ALA A N 1
ATOM 1114 C CA . ALA A 1 150 ? -6.793 28.203 32.031 1 96.5 150 ALA A CA 1
ATOM 1115 C C . ALA A 1 150 ? -7.918 27.734 31.109 1 96.5 150 ALA A C 1
ATOM 1117 O O . ALA A 1 150 ? -8.156 26.531 30.984 1 96.5 150 ALA A O 1
ATOM 1118 N N . VAL A 1 151 ? -8.508 28.609 30.406 1 96.69 151 VAL A N 1
ATOM 1119 C CA . VAL A 1 151 ? -9.742 28.328 29.672 1 96.69 151 VAL A CA 1
ATOM 1120 C C . VAL A 1 151 ? -9.438 28.094 28.203 1 96.69 151 VAL A C 1
ATOM 1122 O O . VAL A 1 151 ? -10.062 27.25 27.562 1 96.69 151 VAL A O 1
ATOM 1125 N N . PHE A 1 152 ? -8.445 28.797 27.688 1 96.44 152 PHE A N 1
ATOM 1126 C CA . PHE A 1 152 ? -8.352 28.828 26.234 1 96.44 152 PHE A CA 1
ATOM 1127 C C . PHE A 1 152 ? -7.141 28.031 25.75 1 96.44 152 PHE A C 1
ATOM 1129 O O . PHE A 1 152 ? -6.027 28.25 26.234 1 96.44 152 PHE A O 1
ATOM 1136 N N . SER A 1 153 ? -7.406 27.125 24.859 1 94.62 153 SER A N 1
ATOM 1137 C CA . SER A 1 153 ? -6.355 26.594 23.984 1 94.62 153 SER A CA 1
ATOM 1138 C C . SER A 1 153 ? -6.141 27.484 22.766 1 94.62 153 SER A C 1
ATOM 1140 O O . SER A 1 153 ? -6.914 28.406 22.531 1 94.62 153 SER A O 1
ATOM 1142 N N . ILE A 1 154 ? -5.078 27.188 22.016 1 95.31 154 ILE A N 1
ATOM 1143 C CA . ILE A 1 154 ? -4.809 28 20.828 1 95.31 154 ILE A CA 1
ATOM 1144 C C . ILE A 1 154 ? -5.949 27.828 19.828 1 95.31 154 ILE A C 1
ATOM 1146 O O . ILE A 1 154 ? -6.324 28.797 19.141 1 95.31 154 ILE A O 1
ATOM 1150 N N . ARG A 1 155 ? -6.488 26.672 19.656 1 94.19 155 ARG A N 1
ATOM 1151 C CA . ARG A 1 155 ? -7.629 26.438 18.766 1 94.19 155 ARG A CA 1
ATOM 1152 C C . ARG A 1 155 ? -8.812 27.312 19.156 1 94.19 155 ARG A C 1
ATOM 1154 O O . ARG A 1 155 ? -9.406 27.969 18.281 1 94.19 155 ARG A O 1
ATOM 1161 N N . GLU A 1 156 ? -9.141 27.312 20.438 1 95.12 156 GLU A N 1
ATOM 1162 C CA . GLU A 1 156 ? -10.25 28.125 20.922 1 95.12 156 GLU A CA 1
ATOM 1163 C C . GLU A 1 156 ? -10.008 29.609 20.656 1 95.12 156 GLU A C 1
ATOM 1165 O O . GLU A 1 156 ? -10.945 30.359 20.359 1 95.12 156 GLU A O 1
ATOM 1170 N N . LEU A 1 157 ? -8.797 29.969 20.797 1 97.38 157 LEU A N 1
ATOM 1171 C CA . LEU A 1 157 ? -8.492 31.375 20.547 1 97.38 157 LEU A CA 1
ATOM 1172 C C . LEU A 1 157 ? -8.703 31.719 19.078 1 97.38 157 LEU A C 1
ATOM 1174 O O . LEU A 1 157 ? -9.156 32.812 18.75 1 97.38 157 LEU A O 1
ATOM 1178 N N . THR A 1 158 ? -8.32 30.812 18.156 1 97.31 158 THR A N 1
ATOM 1179 C CA . THR A 1 158 ? -8.578 31.062 16.734 1 97.31 158 THR A CA 1
ATOM 1180 C C . THR A 1 158 ? -10.07 31.25 16.484 1 97.31 158 THR A C 1
ATOM 1182 O O . THR A 1 158 ? -10.469 32.062 15.656 1 97.31 158 THR A O 1
ATOM 1185 N N . MET A 1 159 ? -10.93 30.531 17.203 1 96.44 159 MET A N 1
ATOM 1186 C CA . MET A 1 159 ? -12.375 30.703 17.062 1 96.44 159 MET A CA 1
ATOM 1187 C C . MET A 1 159 ? -12.797 32.125 17.469 1 96.44 159 MET A C 1
ATOM 1189 O O . MET A 1 159 ? -13.531 32.781 16.734 1 96.44 159 MET A O 1
ATOM 1193 N N . ILE A 1 160 ? -12.242 32.531 18.562 1 97.69 160 ILE A N 1
ATOM 1194 C CA . ILE A 1 160 ? -12.562 33.875 19.062 1 97.69 160 ILE A CA 1
ATOM 1195 C C . ILE A 1 160 ? -12.156 34.938 18.047 1 97.69 160 ILE A C 1
ATOM 1197 O O . ILE A 1 160 ? -12.953 35.812 17.703 1 97.69 160 ILE A O 1
ATOM 1201 N N . GLY A 1 161 ? -10.953 34.812 17.609 1 98.69 161 GLY A N 1
ATOM 1202 C CA . GLY A 1 161 ? -10.461 35.781 16.656 1 98.69 161 GLY A CA 1
ATOM 1203 C C . GLY A 1 161 ? -11.281 35.844 15.367 1 98.69 161 GLY A C 1
ATOM 1204 O O . GLY A 1 161 ? -11.68 36.906 14.922 1 98.69 161 GLY A O 1
ATOM 1205 N N . LEU A 1 162 ? -11.602 34.719 14.797 1 98.81 162 LEU A N 1
ATOM 1206 C CA . LEU A 1 162 ? -12.273 34.625 13.5 1 98.81 162 LEU A CA 1
ATOM 1207 C C . LEU A 1 162 ? -13.742 35 13.625 1 98.81 162 LEU A C 1
ATOM 1209 O O . LEU A 1 162 ? -14.336 35.5 12.672 1 98.81 162 LEU A O 1
ATOM 1213 N N . GLU A 1 163 ? -14.328 34.812 14.766 1 98.5 163 GLU A N 1
ATOM 1214 C CA . GLU A 1 163 ? -15.742 35.094 14.977 1 98.5 163 GLU A CA 1
ATOM 1215 C C . GLU A 1 163 ? -15.961 36.594 15.25 1 98.5 163 GLU A C 1
ATOM 1217 O O . GLU A 1 163 ? -17 37.125 14.898 1 98.5 163 GLU A O 1
ATOM 1222 N N . ARG A 1 164 ? -14.953 37.25 15.781 1 98.62 164 ARG A N 1
ATOM 1223 C CA . ARG A 1 164 ? -15.234 38.594 16.328 1 98.62 164 ARG A CA 1
ATOM 1224 C C . ARG A 1 164 ? -14.508 39.688 15.555 1 98.62 164 ARG A C 1
ATOM 1226 O O . ARG A 1 164 ? -14.758 40.875 15.766 1 98.62 164 ARG A O 1
ATOM 1233 N N . CYS A 1 165 ? -13.57 39.25 14.68 1 98.81 165 CYS A N 1
ATOM 1234 C CA . CYS A 1 165 ? -12.703 40.281 14.094 1 98.81 165 CYS A CA 1
ATOM 1235 C C . CYS A 1 165 ? -12.648 40.125 12.578 1 98.81 165 CYS A C 1
ATOM 1237 O O . CYS A 1 165 ? -12.828 39.062 12.039 1 98.81 165 CYS A O 1
ATOM 1239 N N . LYS A 1 166 ? -12.375 41.25 11.898 1 98.38 166 LYS A N 1
ATOM 1240 C CA . LYS A 1 166 ? -12.18 41.312 10.453 1 98.38 166 LYS A CA 1
ATOM 1241 C C . LYS A 1 166 ? -10.695 41.438 10.102 1 98.38 166 LYS A C 1
ATOM 1243 O O . LYS A 1 166 ? -10.289 41.156 8.977 1 98.38 166 LYS A O 1
ATOM 1248 N N . THR A 1 167 ? -9.938 41.906 11.086 1 98.69 167 THR A N 1
ATOM 1249 C CA . THR A 1 167 ? -8.539 42.219 10.797 1 98.69 167 THR A CA 1
ATOM 1250 C C . THR A 1 167 ? -7.613 41.438 11.734 1 98.69 167 THR A C 1
ATOM 1252 O O . THR A 1 167 ? -8.031 41 12.805 1 98.69 167 THR A O 1
ATOM 1255 N N . ALA A 1 168 ? -6.348 41.375 11.297 1 98.81 168 ALA A N 1
ATOM 1256 C CA . ALA A 1 168 ? -5.328 40.688 12.094 1 98.81 168 ALA A CA 1
ATOM 1257 C C . ALA A 1 168 ? -5.098 41.406 13.414 1 98.81 168 ALA A C 1
ATOM 1259 O O . ALA A 1 168 ? -4.984 40.781 14.469 1 98.81 168 ALA A O 1
ATOM 1260 N N . VAL A 1 169 ? -5.066 42.719 13.398 1 98.75 169 VAL A N 1
ATOM 1261 C CA . VAL A 1 169 ? -4.816 43.5 14.586 1 98.75 169 VAL A CA 1
ATOM 1262 C C . VAL A 1 169 ? -5.938 43.281 15.602 1 98.75 169 VAL A C 1
ATOM 1264 O O . VAL A 1 169 ? -5.676 43.031 16.781 1 98.75 169 VAL A O 1
ATOM 1267 N N . CYS A 1 170 ? -7.164 43.375 15.109 1 98.75 170 CYS A N 1
ATOM 1268 C CA . CYS A 1 170 ? -8.312 43.156 15.977 1 98.75 170 CYS A CA 1
ATOM 1269 C C . CYS A 1 170 ? -8.242 41.75 16.578 1 98.75 170 CYS A C 1
ATOM 1271 O O . CYS A 1 170 ? -8.5 41.562 17.781 1 98.75 170 CYS A O 1
ATOM 1273 N N . ALA A 1 171 ? -7.926 40.781 15.805 1 98.88 171 ALA A N 1
ATOM 1274 C CA . ALA A 1 171 ? -7.867 39.375 16.266 1 98.88 171 ALA A CA 1
ATOM 1275 C C . ALA A 1 171 ? -6.781 39.219 17.328 1 98.88 171 ALA A C 1
ATOM 1277 O O . ALA A 1 171 ? -7.004 38.562 18.344 1 98.88 171 ALA A O 1
ATOM 1278 N N . ILE A 1 172 ? -5.598 39.75 17.094 1 98.81 172 ILE A N 1
ATOM 1279 C CA . ILE A 1 172 ? -4.48 39.656 18.031 1 98.81 172 ILE A CA 1
ATOM 1280 C C . ILE A 1 172 ? -4.871 40.25 19.375 1 98.81 172 ILE A C 1
ATOM 1282 O O . ILE A 1 172 ? -4.652 39.656 20.422 1 98.81 172 ILE A O 1
ATOM 1286 N N . GLN A 1 173 ? -5.441 41.438 19.312 1 98.56 173 GLN A N 1
ATOM 1287 C CA . GLN A 1 173 ? -5.852 42.125 20.531 1 98.56 173 GLN A CA 1
ATOM 1288 C C . GLN A 1 173 ? -6.941 41.344 21.266 1 98.56 173 GLN A C 1
ATOM 1290 O O . GLN A 1 173 ? -6.906 41.219 22.484 1 98.56 173 GLN A O 1
ATOM 1295 N N . SER A 1 174 ? -7.875 40.844 20.5 1 98.56 174 SER A N 1
ATOM 1296 C CA . SER A 1 174 ? -8.977 40.094 21.094 1 98.56 174 SER A CA 1
ATOM 1297 C C . SER A 1 174 ? -8.484 38.781 21.719 1 98.56 174 SER A C 1
ATOM 1299 O O . SER A 1 174 ? -8.828 38.469 22.859 1 98.56 174 SER A O 1
ATOM 1301 N N . MET A 1 175 ? -7.707 38.031 21.016 1 98.75 175 MET A N 1
ATOM 1302 C CA . MET A 1 175 ? -7.172 36.75 21.5 1 98.75 175 MET A CA 1
ATOM 1303 C C . MET A 1 175 ? -6.246 36.969 22.688 1 98.75 175 MET A C 1
ATOM 1305 O O . MET A 1 175 ? -6.32 36.25 23.688 1 98.75 175 MET A O 1
ATOM 1309 N N . GLY A 1 176 ? -5.355 37.938 22.562 1 98.56 176 GLY A N 1
ATOM 1310 C CA . GLY A 1 176 ? -4.473 38.281 23.672 1 98.56 176 GLY A CA 1
ATOM 1311 C C . GLY A 1 176 ? -5.219 38.625 24.953 1 98.56 176 GLY A C 1
ATOM 1312 O O . GLY A 1 176 ? -4.895 38.125 26.031 1 98.56 176 GLY A O 1
ATOM 1313 N N . ALA A 1 177 ? -6.234 39.5 24.797 1 98.25 177 ALA A N 1
ATOM 1314 C CA . ALA A 1 177 ? -7.02 39.938 25.953 1 98.25 177 ALA A CA 1
ATOM 1315 C C . ALA A 1 177 ? -7.738 38.75 26.594 1 98.25 177 ALA A C 1
ATOM 1317 O O . ALA A 1 177 ? -7.789 38.625 27.828 1 98.25 177 ALA A O 1
ATOM 1318 N N . MET A 1 178 ? -8.32 37.938 25.797 1 98.12 178 MET A N 1
ATOM 1319 C CA . MET A 1 178 ? -9.023 36.75 26.297 1 98.12 178 MET A CA 1
ATOM 1320 C C . MET A 1 178 ? -8.07 35.812 27.016 1 98.12 178 MET A C 1
ATOM 1322 O O . MET A 1 178 ? -8.406 35.281 28.062 1 98.12 178 MET A O 1
ATOM 1326 N N . ALA A 1 179 ? -6.887 35.625 26.453 1 98.25 179 ALA A N 1
ATOM 1327 C CA . ALA A 1 179 ? -5.895 34.719 27.047 1 98.25 179 ALA A CA 1
ATOM 1328 C C . ALA A 1 179 ? -5.402 35.281 28.391 1 98.25 179 ALA A C 1
ATOM 1330 O O . ALA A 1 179 ? -5.164 34.531 29.328 1 98.25 179 ALA A O 1
ATOM 1331 N N . GLU A 1 180 ? -5.199 36.562 28.438 1 98.12 180 GLU A N 1
ATOM 1332 C CA . GLU A 1 180 ? -4.758 37.188 29.672 1 98.12 180 GLU A CA 1
ATOM 1333 C C . GLU A 1 180 ? -5.828 37.094 30.766 1 98.12 180 GLU A C 1
ATOM 1335 O O . GLU A 1 180 ? -5.52 36.844 31.922 1 98.12 180 GLU A O 1
ATOM 1340 N N . GLN A 1 181 ? -7.027 37.25 30.359 1 98 181 GLN A N 1
ATOM 1341 C CA . GLN A 1 181 ? -8.125 37.312 31.312 1 98 181 GLN A CA 1
ATOM 1342 C C . GLN A 1 181 ? -8.539 35.938 31.781 1 98 181 GLN A C 1
ATOM 1344 O O . GLN A 1 181 ? -8.82 35.719 32.969 1 98 181 GLN A O 1
ATOM 1349 N N . TYR A 1 182 ? -8.633 35 30.844 1 97.88 182 TYR A N 1
ATOM 1350 C CA . TYR A 1 182 ? -9.234 33.719 31.156 1 97.88 182 TYR A CA 1
ATOM 1351 C C . TYR A 1 182 ? -8.195 32.594 31.141 1 97.88 182 TYR A C 1
ATOM 1353 O O . TYR A 1 182 ? -8.5 31.453 31.469 1 97.88 182 TYR A O 1
ATOM 1361 N N . GLY A 1 183 ? -7.031 32.938 30.766 1 97.06 183 GLY A N 1
ATOM 1362 C CA . GLY A 1 183 ? -5.949 31.969 30.781 1 97.06 183 GLY A CA 1
ATOM 1363 C C . GLY A 1 183 ? -5.754 31.266 29.453 1 97.06 183 GLY A C 1
ATOM 1364 O O . GLY A 1 183 ? -6.695 31.141 28.672 1 97.06 183 GLY A O 1
ATOM 1365 N N . PHE A 1 184 ? -4.473 30.781 29.297 1 96.44 184 PHE A N 1
ATOM 1366 C CA . PHE A 1 184 ? -4.07 30.031 28.125 1 96.44 184 PHE A CA 1
ATOM 1367 C C . PHE A 1 184 ? -3.334 28.75 28.531 1 96.44 184 PHE A C 1
ATOM 1369 O O . PHE A 1 184 ? -2.553 28.75 29.484 1 96.44 184 PHE A O 1
ATOM 1376 N N . TYR A 1 185 ? -3.66 27.672 27.828 1 93.75 185 TYR A N 1
ATOM 1377 C CA . TYR A 1 185 ? -2.863 26.453 27.953 1 93.75 185 TYR A CA 1
ATOM 1378 C C . TYR A 1 185 ? -2.578 25.844 26.594 1 93.75 185 TYR A C 1
ATOM 1380 O O . TYR A 1 185 ? -3.424 25.891 25.688 1 93.75 185 TYR A O 1
ATOM 1388 N N . PRO A 1 186 ? -1.293 25.484 26.359 1 88.38 186 PRO A N 1
ATOM 1389 C CA . PRO A 1 186 ? -0.903 24.922 25.062 1 88.38 186 PRO A CA 1
ATOM 1390 C C . PRO A 1 186 ? -1.35 23.469 24.891 1 88.38 186 PRO A C 1
ATOM 1392 O O . PRO A 1 186 ? -1.767 22.828 25.875 1 88.38 186 PRO A O 1
ATOM 1395 N N . GLU A 1 187 ? -1.08 23.078 23.594 1 76.62 187 GLU A N 1
ATOM 1396 C CA . GLU A 1 187 ? -1.345 21.688 23.266 1 76.62 187 GLU A CA 1
ATOM 1397 C C . GLU A 1 187 ? -0.352 20.75 23.969 1 76.62 187 GLU A C 1
ATOM 1399 O O . GLU A 1 187 ? 0.833 21.078 24.078 1 76.62 187 GLU A O 1
ATOM 1404 N N . ASN A 1 188 ? -0.578 19.797 24.672 1 73.5 188 ASN A N 1
ATOM 1405 C CA . ASN A 1 188 ? 0.181 18.797 25.422 1 73.5 188 ASN A CA 1
ATOM 1406 C C . ASN A 1 188 ? 0.856 19.406 26.641 1 73.5 188 ASN A C 1
ATOM 1408 O O . ASN A 1 188 ? 1.733 18.781 27.25 1 73.5 188 ASN A O 1
ATOM 1412 N N . TRP A 1 189 ? 0.776 20.688 26.891 1 77.19 189 TRP A N 1
ATOM 1413 C CA . TRP A 1 189 ? 1.125 21.422 28.109 1 77.19 189 TRP A CA 1
ATOM 1414 C C . TRP A 1 189 ? 2.613 21.75 28.141 1 77.19 189 TRP A C 1
ATOM 1416 O O . TRP A 1 189 ? 3.111 22.328 29.109 1 77.19 189 TRP A O 1
ATOM 1426 N N . GLN A 1 190 ? 3.303 21.359 27.109 1 79.94 190 GLN A N 1
ATOM 1427 C CA . GLN A 1 190 ? 4.75 21.531 27.203 1 79.94 190 GLN A CA 1
ATOM 1428 C C . GLN A 1 190 ? 5.266 22.453 26.109 1 79.94 190 GLN A C 1
ATOM 1430 O O . GLN A 1 190 ? 6.469 22.5 25.844 1 79.94 190 GLN A O 1
ATOM 1435 N N . THR A 1 191 ? 4.355 23.156 25.531 1 90.06 191 THR A N 1
ATOM 1436 C CA . THR A 1 191 ? 4.773 23.938 24.375 1 90.06 191 THR A CA 1
ATOM 1437 C C . THR A 1 191 ? 4.188 25.344 24.438 1 90.06 191 THR A C 1
ATOM 1439 O O . THR A 1 191 ? 3.482 25.688 25.391 1 90.06 191 THR A O 1
ATOM 1442 N N . GLY A 1 192 ? 4.656 26.203 23.562 1 93.31 192 GLY A N 1
ATOM 1443 C CA . GLY A 1 192 ? 3.982 27.438 23.141 1 93.31 192 GLY A CA 1
ATOM 1444 C C . GLY A 1 192 ? 3.275 27.297 21.812 1 93.31 192 GLY A C 1
ATOM 1445 O O . GLY A 1 192 ? 3.223 26.219 21.234 1 93.31 192 GLY A O 1
ATOM 1446 N N . GLU A 1 193 ? 2.645 28.391 21.469 1 95.38 193 GLU A N 1
ATOM 1447 C CA . GLU A 1 193 ? 1.93 28.391 20.203 1 95.38 193 GLU A CA 1
ATOM 1448 C C . GLU A 1 193 ? 2.217 29.656 19.406 1 95.38 193 GLU A C 1
ATOM 1450 O O . GLU A 1 193 ? 2.533 30.703 19.984 1 95.38 193 GLU A O 1
ATOM 1455 N N . THR A 1 194 ? 2.195 29.469 18.172 1 97.06 194 THR A N 1
ATOM 1456 C CA . THR A 1 194 ? 2.326 30.594 17.266 1 97.06 194 THR A CA 1
ATOM 1457 C C . THR A 1 194 ? 1.19 30.594 16.234 1 97.06 194 THR A C 1
ATOM 1459 O O . THR A 1 194 ? 0.819 29.547 15.711 1 97.06 194 THR A O 1
ATOM 1462 N N . LEU A 1 195 ? 0.624 31.766 16 1 98.56 195 LEU A N 1
ATOM 1463 C CA . LEU A 1 195 ? -0.296 31.984 14.883 1 98.56 195 LEU A CA 1
ATOM 1464 C C . LEU A 1 195 ? 0.285 32.969 13.883 1 98.56 195 LEU A C 1
ATOM 1466 O O . LEU A 1 195 ? 0.997 33.906 14.266 1 98.56 195 LEU A O 1
ATOM 1470 N N . THR A 1 196 ? 0.054 32.719 12.641 1 98.88 196 THR A N 1
ATOM 1471 C CA . THR A 1 196 ? 0.257 33.688 11.57 1 98.88 196 THR A CA 1
ATOM 1472 C C . THR A 1 196 ? -1.079 34.219 11.055 1 98.88 196 THR A C 1
ATOM 1474 O O . THR A 1 196 ? -2.012 33.438 10.82 1 98.88 196 THR A O 1
ATOM 1477 N N . LEU A 1 197 ? -1.185 35.531 10.953 1 98.88 197 LEU A N 1
ATOM 1478 C CA . LEU A 1 197 ? -2.457 36.156 10.594 1 98.88 197 LEU A CA 1
ATOM 1479 C C . LEU A 1 197 ? -2.281 37.125 9.414 1 98.88 197 LEU A C 1
ATOM 1481 O O . LEU A 1 197 ? -1.3 37.844 9.352 1 98.88 197 LEU A O 1
ATOM 1485 N N . ILE A 1 198 ? -3.207 37.094 8.5 1 98.88 198 ILE A N 1
ATOM 1486 C CA . ILE A 1 198 ? -3.312 38.094 7.438 1 98.88 198 ILE A CA 1
ATOM 1487 C C . ILE A 1 198 ? -4.773 38.5 7.254 1 98.88 198 ILE A C 1
ATOM 1489 O O . ILE A 1 198 ? -5.68 37.812 7.723 1 98.88 198 ILE A O 1
ATOM 1493 N N . ASP A 1 199 ? -5.004 39.594 6.652 1 98.62 199 ASP A N 1
ATOM 1494 C CA . ASP A 1 199 ? -6.367 40.031 6.375 1 98.62 199 ASP A CA 1
ATOM 1495 C C . ASP A 1 199 ? -6.434 40.844 5.086 1 98.62 199 ASP A C 1
ATOM 1497 O O . ASP A 1 199 ? -5.434 40.969 4.375 1 98.62 199 ASP A O 1
ATOM 1501 N N . ALA A 1 200 ? -7.613 41.344 4.773 1 97.62 200 ALA A N 1
ATOM 1502 C CA . ALA A 1 200 ? -7.902 41.969 3.488 1 97.62 200 ALA A CA 1
ATOM 1503 C C . ALA A 1 200 ? -7.242 43.344 3.396 1 97.62 200 ALA A C 1
ATOM 1505 O O . ALA A 1 200 ? -7.129 43.906 2.309 1 97.62 200 ALA A O 1
ATOM 1506 N N . THR A 1 201 ? -6.781 43.906 4.473 1 96.56 201 THR A N 1
ATOM 1507 C CA . THR A 1 201 ? -6.074 45.188 4.434 1 96.56 201 THR A CA 1
ATOM 1508 C C . THR A 1 201 ? -4.664 45 3.883 1 96.56 201 THR A C 1
ATOM 1510 O O . THR A 1 201 ? -4.023 45.969 3.465 1 96.56 201 THR A O 1
ATOM 1513 N N . GLY A 1 202 ? -4.191 43.844 3.959 1 96.25 202 GLY A N 1
ATOM 1514 C CA . GLY A 1 202 ? -2.844 43.531 3.506 1 96.25 202 GLY A CA 1
ATOM 1515 C C . GLY A 1 202 ? -1.871 43.312 4.645 1 96.25 202 GLY A C 1
ATOM 1516 O O . GLY A 1 202 ? -0.719 42.938 4.418 1 96.25 202 GLY A O 1
ATOM 1517 N N . ASP A 1 203 ? -2.359 43.438 5.875 1 95.12 203 ASP A N 1
ATOM 1518 C CA . ASP A 1 203 ? -1.502 43.25 7.043 1 95.12 203 ASP A CA 1
ATOM 1519 C C . ASP A 1 203 ? -1.214 41.781 7.301 1 95.12 203 ASP A C 1
ATOM 1521 O O . ASP A 1 203 ? -2.074 40.938 7.078 1 95.12 203 ASP A O 1
ATOM 1525 N N . GLY A 1 204 ? 0.048 41.531 7.668 1 98.38 204 GLY A N 1
ATOM 1526 C CA . GLY A 1 204 ? 0.473 40.219 8.141 1 98.38 204 GLY A CA 1
ATOM 1527 C C . GLY A 1 204 ? 1.217 40.25 9.461 1 98.38 204 GLY A C 1
ATOM 1528 O O . GLY A 1 204 ? 2.023 41.156 9.688 1 98.38 204 GLY A O 1
ATOM 1529 N N . TRP A 1 205 ? 0.872 39.375 10.359 1 98.88 205 TRP A N 1
ATOM 1530 C CA . TRP A 1 205 ? 1.437 39.406 11.703 1 98.88 205 TRP A CA 1
ATOM 1531 C C . TRP A 1 205 ? 1.799 38 12.164 1 98.88 205 TRP A C 1
ATOM 1533 O O . TRP A 1 205 ? 1.135 37.031 11.797 1 98.88 205 TRP A O 1
ATOM 1543 N N . VAL A 1 206 ? 2.873 37.906 12.93 1 98.88 206 VAL A N 1
ATOM 1544 C CA . VAL A 1 206 ? 3.199 36.719 13.703 1 98.88 206 VAL A CA 1
ATOM 1545 C C . VAL A 1 206 ? 2.834 36.938 15.172 1 98.88 206 VAL A C 1
ATOM 1547 O O . VAL A 1 206 ? 3.195 37.938 15.766 1 98.88 206 VAL A O 1
ATOM 1550 N N . PHE A 1 207 ? 2.057 36 15.742 1 98.88 207 PHE A N 1
ATOM 1551 C CA . PHE A 1 207 ? 1.586 36.031 17.125 1 98.88 207 PHE A CA 1
ATOM 1552 C C . PHE A 1 207 ? 2.104 34.844 17.906 1 98.88 207 PHE A C 1
ATOM 1554 O O . PHE A 1 207 ? 1.724 33.719 17.641 1 98.88 207 PHE A O 1
ATOM 1561 N N . HIS A 1 208 ? 3.035 35.094 18.891 1 98.31 208 HIS A N 1
ATOM 1562 C CA . HIS A 1 208 ? 3.521 34.062 19.812 1 98.31 208 HIS A CA 1
ATOM 1563 C C . HIS A 1 208 ? 2.787 34.125 21.141 1 98.31 208 HIS A C 1
ATOM 1565 O O . HIS A 1 208 ? 2.479 35.219 21.641 1 98.31 208 HIS A O 1
ATOM 1571 N N . ILE A 1 209 ? 2.521 32.938 21.734 1 98 209 ILE A N 1
ATOM 1572 C CA . ILE A 1 209 ? 1.853 32.938 23.031 1 98 209 ILE A CA 1
ATOM 1573 C C . ILE A 1 209 ? 2.359 31.75 23.859 1 98 209 ILE A C 1
ATOM 1575 O O . ILE A 1 209 ? 2.65 30.688 23.328 1 98 209 ILE A O 1
ATOM 1579 N N . ALA A 1 210 ? 2.49 31.922 25.156 1 96.88 210 ALA A N 1
ATOM 1580 C CA . ALA A 1 210 ? 2.82 30.922 26.156 1 96.88 210 ALA A CA 1
ATOM 1581 C C . ALA A 1 210 ? 2.012 31.125 27.438 1 96.88 210 ALA A C 1
ATOM 1583 O O . ALA A 1 210 ? 1.447 32.188 27.656 1 96.88 210 ALA A O 1
ATOM 1584 N N . GLN A 1 211 ? 1.91 30.078 28.172 1 96.56 211 GLN A N 1
ATOM 1585 C CA . GLN A 1 211 ? 1.245 30.188 29.453 1 96.56 211 GLN A CA 1
ATOM 1586 C C . GLN A 1 211 ? 2.121 30.922 30.469 1 96.56 211 GLN A C 1
ATOM 1588 O O . GLN A 1 211 ? 3.348 30.781 30.453 1 96.56 211 GLN A O 1
ATOM 1593 N N . ASP A 1 212 ? 1.51 31.672 31.344 1 95.5 212 ASP A N 1
ATOM 1594 C CA . ASP A 1 212 ? 2.303 32.344 32.375 1 95.5 212 ASP A CA 1
ATOM 1595 C C . ASP A 1 212 ? 2.588 31.406 33.531 1 95.5 212 ASP A C 1
ATOM 1597 O O . ASP A 1 212 ? 2.113 30.266 33.562 1 95.5 212 ASP A O 1
ATOM 1601 N N . SER A 1 213 ? 3.324 31.875 34.531 1 94.44 213 SER A N 1
ATOM 1602 C CA . SER A 1 213 ? 3.805 31.047 35.625 1 94.44 213 SER A CA 1
ATOM 1603 C C . SER A 1 213 ? 2.662 30.641 36.562 1 94.44 213 SER A C 1
ATOM 1605 O O . SER A 1 213 ? 2.768 29.656 37.281 1 94.44 213 SER A O 1
ATOM 1607 N N . THR A 1 214 ? 1.551 31.312 36.531 1 94.5 214 THR A N 1
ATOM 1608 C CA . THR A 1 214 ? 0.44 31.031 37.438 1 94.5 214 THR A CA 1
ATOM 1609 C C . THR A 1 214 ? -0.486 29.969 36.844 1 94.5 214 THR A C 1
ATOM 1611 O O . THR A 1 214 ? -1.284 29.359 37.562 1 94.5 214 THR A O 1
ATOM 1614 N N . GLY A 1 215 ? -0.43 29.875 35.594 1 94 215 GLY A N 1
ATOM 1615 C CA . GLY A 1 215 ? -1.356 29 34.875 1 94 215 GLY A CA 1
ATOM 1616 C C . GLY A 1 215 ? -2.721 29.625 34.656 1 94 215 GLY A C 1
ATOM 1617 O O . GLY A 1 215 ? -3.615 29 34.094 1 94 215 GLY A O 1
ATOM 1618 N N . LYS A 1 216 ? -2.906 30.844 35.062 1 95.69 216 LYS A N 1
ATOM 1619 C CA . LYS A 1 216 ? -4.207 31.5 35 1 95.69 216 LYS A CA 1
ATOM 1620 C C . LYS A 1 216 ? -4.25 32.562 33.906 1 95.69 216 LYS A C 1
ATOM 1622 O O . LYS A 1 216 ? -5.309 33.125 33.625 1 95.69 216 LYS A O 1
ATOM 1627 N N . SER A 1 217 ? -3.131 32.781 33.375 1 97.31 217 SER A N 1
ATOM 1628 C CA . SER A 1 217 ? -3.006 33.844 32.344 1 97.31 217 SER A CA 1
ATOM 1629 C C . SER A 1 217 ? -2.055 33.406 31.234 1 97.31 217 SER A C 1
ATOM 1631 O O . SER A 1 217 ? -1.801 32.219 31.047 1 97.31 217 SER A O 1
ATOM 1633 N N . ALA A 1 218 ? -1.669 34.469 30.406 1 98 218 ALA A N 1
ATOM 1634 C CA . ALA A 1 218 ? -0.784 34.219 29.281 1 98 218 ALA A CA 1
ATOM 1635 C C . ALA A 1 218 ? 0.238 35.344 29.125 1 98 218 ALA A C 1
ATOM 1637 O O . ALA A 1 218 ? 0.036 36.438 29.625 1 98 218 ALA A O 1
ATOM 1638 N N . VAL A 1 219 ? 1.328 35 28.531 1 98.12 219 VAL A N 1
ATOM 1639 C CA . VAL A 1 219 ? 2.248 36 27.969 1 98.12 219 VAL A CA 1
ATOM 1640 C C . VAL A 1 219 ? 2.273 35.875 26.438 1 98.12 219 VAL A C 1
ATOM 1642 O O . VAL A 1 219 ? 2.229 34.75 25.906 1 98.12 219 VAL A O 1
ATOM 1645 N N . TRP A 1 220 ? 2.277 36.969 25.734 1 98.62 220 TRP A N 1
ATOM 1646 C CA . TRP A 1 220 ? 2.27 36.906 24.281 1 98.62 220 TRP A CA 1
ATOM 1647 C C . TRP A 1 220 ? 2.918 38.156 23.672 1 98.62 220 TRP A C 1
ATOM 1649 O O . TRP A 1 220 ? 3.068 39.156 24.344 1 98.62 220 TRP A O 1
ATOM 1659 N N . ALA A 1 221 ? 3.41 38 22.5 1 98.69 221 ALA A N 1
ATOM 1660 C CA . ALA A 1 221 ? 3.936 39.094 21.656 1 98.69 221 ALA A CA 1
ATOM 1661 C C . ALA A 1 221 ? 3.572 38.875 20.188 1 98.69 221 ALA A C 1
ATOM 1663 O O . ALA A 1 221 ? 3.445 37.719 19.734 1 98.69 221 ALA A O 1
ATOM 1664 N N . ALA A 1 222 ? 3.338 39.906 19.5 1 98.88 222 ALA A N 1
ATOM 1665 C CA . ALA A 1 222 ? 3.047 39.875 18.062 1 98.88 222 ALA A CA 1
ATOM 1666 C C . ALA A 1 222 ? 3.887 40.906 17.312 1 98.88 222 ALA A C 1
ATOM 1668 O O . ALA A 1 222 ? 4.125 42 17.812 1 98.88 222 ALA A O 1
ATOM 1669 N N . GLN A 1 223 ? 4.363 40.531 16.188 1 98.88 223 GLN A N 1
ATOM 1670 C CA . GLN A 1 223 ? 5.168 41.375 15.344 1 98.88 223 GLN A CA 1
ATOM 1671 C C . GLN A 1 223 ? 4.629 41.406 13.914 1 98.88 223 GLN A C 1
ATOM 1673 O O . GLN A 1 223 ? 4.289 40.375 13.359 1 98.88 223 GLN A O 1
ATOM 1678 N N . ARG A 1 224 ? 4.52 42.594 13.367 1 98.81 224 ARG A N 1
ATOM 1679 C CA . ARG A 1 224 ? 4.113 42.781 11.977 1 98.81 224 ARG A CA 1
ATOM 1680 C C . ARG A 1 224 ? 5.207 42.281 11.023 1 98.81 224 ARG A C 1
ATOM 1682 O O . ARG A 1 224 ? 6.391 42.531 11.258 1 98.81 224 ARG A O 1
ATOM 1689 N N . VAL A 1 225 ? 4.82 41.562 10.016 1 98.88 225 VAL A N 1
ATOM 1690 C CA . VAL A 1 225 ? 5.762 41.188 8.961 1 98.88 225 VAL A CA 1
ATOM 1691 C C . VAL A 1 225 ? 5.961 42.375 8.016 1 98.88 225 VAL A C 1
ATOM 1693 O O . VAL A 1 225 ? 5 42.906 7.445 1 98.88 225 VAL A O 1
ATOM 1696 N N . PRO A 1 226 ? 7.207 42.812 7.777 1 98.38 226 PRO A N 1
ATOM 1697 C CA . PRO A 1 226 ? 7.434 43.969 6.891 1 98.38 226 PRO A CA 1
ATOM 1698 C C . PRO A 1 226 ? 6.938 43.719 5.469 1 98.38 226 PRO A C 1
ATOM 1700 O O . PRO A 1 226 ? 7.023 42.594 4.965 1 98.38 226 PRO A O 1
ATOM 1703 N N . ASP A 1 227 ? 6.43 44.812 4.883 1 98.12 227 ASP A N 1
ATOM 1704 C CA . ASP A 1 227 ? 5.965 44.719 3.504 1 98.12 227 ASP A CA 1
ATOM 1705 C C . ASP A 1 227 ? 7.082 44.219 2.586 1 98.12 227 ASP A C 1
ATOM 1707 O O . ASP A 1 227 ? 8.227 44.656 2.689 1 98.12 227 ASP A O 1
ATOM 1711 N N . GLY A 1 228 ? 6.805 43.25 1.726 1 98.31 228 GLY A N 1
ATOM 1712 C CA . GLY A 1 228 ? 7.773 42.656 0.817 1 98.31 228 GLY A CA 1
ATOM 1713 C C . GLY A 1 228 ? 8.477 41.438 1.397 1 98.31 228 GLY A C 1
ATOM 1714 O O . GLY A 1 228 ? 9.227 40.75 0.699 1 98.31 228 GLY A O 1
ATOM 1715 N N . HIS A 1 229 ? 8.172 41.125 2.619 1 98.56 229 HIS A N 1
ATOM 1716 C CA . HIS A 1 229 ? 8.875 40.031 3.297 1 98.56 229 HIS A CA 1
ATOM 1717 C C . HIS A 1 229 ? 8.023 38.781 3.334 1 98.56 229 HIS A C 1
ATOM 1719 O O . HIS A 1 229 ? 6.809 38.844 3.145 1 98.56 229 HIS A O 1
ATOM 1725 N N . VAL A 1 230 ? 8.711 37.656 3.512 1 98.56 230 VAL A N 1
ATOM 1726 C CA . VAL A 1 230 ? 8.117 36.375 3.82 1 98.56 230 VAL A CA 1
ATOM 1727 C C . VAL A 1 230 ? 8.633 35.875 5.168 1 98.56 230 VAL A C 1
ATOM 1729 O O . VAL A 1 230 ? 9.844 35.875 5.422 1 98.56 230 VAL A O 1
ATOM 1732 N N . ALA A 1 231 ? 7.75 35.531 6.039 1 98.75 231 ALA A N 1
ATOM 1733 C CA . ALA A 1 231 ? 8.086 34.938 7.32 1 98.75 231 ALA A CA 1
ATOM 1734 C C . ALA A 1 231 ? 7.773 33.438 7.312 1 98.75 231 ALA A C 1
ATOM 1736 O O . ALA A 1 231 ? 6.832 33 6.648 1 98.75 231 ALA A O 1
ATOM 1737 N N . ALA A 1 232 ? 8.562 32.656 8.008 1 97.94 232 ALA A N 1
ATOM 1738 C CA . ALA A 1 232 ? 8.383 31.219 8.109 1 97.94 232 ALA A CA 1
ATOM 1739 C C . ALA A 1 232 ? 8.562 30.734 9.547 1 97.94 232 ALA A C 1
ATOM 1741 O O . ALA A 1 232 ? 9.523 31.109 10.219 1 97.94 232 ALA A O 1
ATOM 1742 N N . ILE A 1 233 ? 7.605 29.984 10.039 1 96.75 233 ILE A N 1
ATOM 1743 C CA . ILE A 1 233 ? 7.617 29.406 11.383 1 96.75 233 ILE A CA 1
ATOM 1744 C C . ILE A 1 233 ? 7.457 27.891 11.297 1 96.75 233 ILE A C 1
ATOM 1746 O O . ILE A 1 233 ? 6.527 27.391 10.656 1 96.75 233 ILE A O 1
ATOM 1750 N N . ALA A 1 234 ? 8.375 27.219 11.922 1 94.69 234 ALA A N 1
ATOM 1751 C CA . ALA A 1 234 ? 8.305 25.766 12.008 1 94.69 234 ALA A CA 1
ATOM 1752 C C . ALA A 1 234 ? 8.664 25.266 13.406 1 94.69 234 ALA A C 1
ATOM 1754 O O . ALA A 1 234 ? 9.828 24.953 13.68 1 94.69 234 ALA A O 1
ATOM 1755 N N . ASN A 1 235 ? 7.742 25.219 14.242 1 91.31 235 ASN A N 1
ATOM 1756 C CA . ASN A 1 235 ? 7.82 24.688 15.594 1 91.31 235 ASN A CA 1
ATOM 1757 C C . ASN A 1 235 ? 8.867 25.422 16.438 1 91.31 235 ASN A C 1
ATOM 1759 O O . ASN A 1 235 ? 9.445 24.844 17.359 1 91.31 235 ASN A O 1
ATOM 1763 N N . GLN A 1 236 ? 9.133 26.594 16.062 1 91.44 236 GLN A N 1
ATOM 1764 C CA . GLN A 1 236 ? 10.047 27.453 16.781 1 91.44 236 GLN A CA 1
ATOM 1765 C C . GLN A 1 236 ? 9.57 28.906 16.75 1 91.44 236 GLN A C 1
ATOM 1767 O O . GLN A 1 236 ? 9.109 29.391 15.719 1 91.44 236 GLN A O 1
ATOM 1772 N N . PHE A 1 237 ? 9.711 29.484 17.969 1 94.88 237 PHE A N 1
ATOM 1773 C CA . PHE A 1 237 ? 9.461 30.922 17.969 1 94.88 237 PHE A CA 1
ATOM 1774 C C . PHE A 1 237 ? 10.422 31.641 17.047 1 94.88 237 PHE A C 1
ATOM 1776 O O . PHE A 1 237 ? 11.539 31.188 16.812 1 94.88 237 PHE A O 1
ATOM 1783 N N . THR A 1 238 ? 9.992 32.875 16.578 1 96.19 238 THR A N 1
ATOM 1784 C CA . THR A 1 238 ? 10.828 33.562 15.602 1 96.19 238 THR A CA 1
ATOM 1785 C C . THR A 1 238 ? 10.977 35.031 15.953 1 96.19 238 THR A C 1
ATOM 1787 O O . THR A 1 238 ? 11.859 35.719 15.43 1 96.19 238 THR A O 1
ATOM 1790 N N . ILE A 1 239 ? 10.094 35.562 16.797 1 98.19 239 ILE A N 1
ATOM 1791 C CA . ILE A 1 239 ? 10.195 36.969 17.172 1 98.19 239 ILE A CA 1
ATOM 1792 C C . ILE A 1 239 ? 11.414 37.188 18.078 1 98.19 239 ILE A C 1
ATOM 1794 O O . ILE A 1 239 ? 11.617 36.438 19.031 1 98.19 239 ILE A O 1
ATOM 1798 N N . LYS A 1 240 ? 12.133 38.188 17.766 1 96.88 240 LYS A N 1
ATOM 1799 C CA . LYS A 1 240 ? 13.375 38.438 18.5 1 96.88 240 LYS A CA 1
ATOM 1800 C C . LYS A 1 240 ? 13.234 39.625 19.422 1 96.88 240 LYS A C 1
ATOM 1802 O O . LYS A 1 240 ? 12.375 39.625 20.312 1 96.88 240 LYS A O 1
ATOM 1807 N N . GLU A 1 241 ? 13.922 40.688 19.188 1 96.44 241 GLU A N 1
ATOM 1808 C CA . GLU A 1 241 ? 13.906 41.844 20.078 1 96.44 241 GLU A CA 1
ATOM 1809 C C . GLU A 1 241 ? 12.547 42.531 20.078 1 96.44 241 GLU A C 1
ATOM 1811 O O . GLU A 1 241 ? 11.953 42.75 19.016 1 96.44 241 GLU A O 1
ATOM 1816 N N . ILE A 1 242 ? 12.141 42.906 21.25 1 97.5 242 ILE A N 1
ATOM 1817 C CA . ILE A 1 242 ? 10.867 43.594 21.438 1 97.5 242 ILE A CA 1
ATOM 1818 C C . ILE A 1 242 ? 11.102 44.969 22.031 1 97.5 242 ILE A C 1
ATOM 1820 O O . ILE A 1 242 ? 11.789 45.094 23.047 1 97.5 242 ILE A O 1
ATOM 1824 N N . PRO A 1 243 ? 10.5 45.969 21.438 1 96.88 243 PRO A N 1
ATOM 1825 C CA . PRO A 1 243 ? 10.664 47.312 22 1 96.88 243 PRO A CA 1
ATOM 1826 C C . PRO A 1 243 ? 10.008 47.469 23.375 1 96.88 243 PRO A C 1
ATOM 1828 O O . PRO A 1 243 ? 9.18 46.625 23.766 1 96.88 243 PRO A O 1
ATOM 1831 N N . GLN A 1 244 ? 10.414 48.5 24.031 1 94.69 244 GLN A N 1
ATOM 1832 C CA . GLN A 1 244 ? 9.93 48.75 25.391 1 94.69 244 GLN A CA 1
ATOM 1833 C C . GLN A 1 244 ? 8.43 49.062 25.375 1 94.69 244 GLN A C 1
ATOM 1835 O O . GLN A 1 244 ? 7.723 48.719 26.328 1 94.69 244 GLN A O 1
ATOM 1840 N N . THR A 1 245 ? 8.031 49.781 24.297 1 95.25 245 THR A N 1
ATOM 1841 C CA . THR A 1 245 ? 6.621 50.125 24.172 1 95.25 245 THR A CA 1
ATOM 1842 C C . THR A 1 245 ? 6.047 49.625 22.859 1 95.25 245 THR A C 1
ATOM 1844 O O . THR A 1 245 ? 6.734 49.594 21.828 1 95.25 245 THR A O 1
ATOM 1847 N N . ALA A 1 246 ? 4.777 49.156 22.984 1 95.06 246 ALA A N 1
ATOM 1848 C CA . ALA A 1 246 ? 4.086 48.75 21.781 1 95.06 246 ALA A CA 1
ATOM 1849 C C . ALA A 1 246 ? 4.051 49.875 20.75 1 95.06 246 ALA A C 1
ATOM 1851 O O . ALA A 1 246 ? 4.059 51.031 21.094 1 95.06 246 ALA A O 1
ATOM 1852 N N . ASN A 1 247 ? 4.062 49.531 19.5 1 96.5 247 ASN A N 1
ATOM 1853 C CA . ASN A 1 247 ? 3.969 50.469 18.391 1 96.5 247 ASN A CA 1
ATOM 1854 C C . ASN A 1 247 ? 3.238 49.844 17.203 1 96.5 247 ASN A C 1
ATOM 1856 O O . ASN A 1 247 ? 2.457 48.906 17.375 1 96.5 247 ASN A O 1
ATOM 1860 N N . GLU A 1 248 ? 3.385 50.438 16.047 1 96.25 248 GLU A N 1
ATOM 1861 C CA . GLU A 1 248 ? 2.621 50 14.867 1 96.25 248 GLU A CA 1
ATOM 1862 C C . GLU A 1 248 ? 3.027 48.594 14.438 1 96.25 248 GLU A C 1
ATOM 1864 O O . GLU A 1 248 ? 2.258 47.906 13.766 1 96.25 248 GLU A O 1
ATOM 1869 N N . ASP A 1 249 ? 4.207 48.188 14.891 1 97.94 249 ASP A N 1
ATOM 1870 C CA . ASP A 1 249 ? 4.73 46.938 14.391 1 97.94 249 ASP A CA 1
ATOM 1871 C C . ASP A 1 249 ? 4.797 45.875 15.5 1 97.94 249 ASP A C 1
ATOM 1873 O O . ASP A 1 249 ? 5.148 44.719 15.258 1 97.94 249 ASP A O 1
ATOM 1877 N N . PHE A 1 250 ? 4.492 46.281 16.734 1 98.44 250 PHE A N 1
ATOM 1878 C CA . PHE A 1 250 ? 4.629 45.375 17.859 1 98.44 250 PHE A CA 1
ATOM 1879 C C . PHE A 1 250 ? 3.455 45.531 18.828 1 98.44 250 PHE A C 1
ATOM 1881 O O . PHE A 1 250 ? 3.068 46.625 19.172 1 98.44 250 PHE A O 1
ATOM 1888 N N . MET A 1 251 ? 2.885 44.438 19.219 1 98.56 251 MET A N 1
ATOM 1889 C CA . MET A 1 251 ? 1.921 44.312 20.297 1 98.56 251 MET A CA 1
ATOM 1890 C C . MET A 1 251 ? 2.348 43.219 21.281 1 98.56 251 MET A C 1
ATOM 1892 O O . MET A 1 251 ? 2.963 42.219 20.875 1 98.56 251 MET A O 1
ATOM 1896 N N . PHE A 1 252 ? 2.074 43.375 22.531 1 98.44 252 PHE A N 1
ATOM 1897 C CA . PHE A 1 252 ? 2.432 42.344 23.469 1 98.44 252 PHE A CA 1
ATOM 1898 C C . PHE A 1 252 ? 1.644 42.469 24.766 1 98.44 252 PHE A C 1
ATOM 1900 O O . PHE A 1 252 ? 1.023 43.531 25.016 1 98.44 252 PHE A O 1
ATOM 1907 N N . SER A 1 253 ? 1.581 41.5 25.531 1 98.06 253 SER A N 1
ATOM 1908 C CA . SER A 1 253 ? 0.845 41.469 26.781 1 98.06 253 SER A CA 1
ATOM 1909 C C . SER A 1 253 ? 1.46 42.438 27.797 1 98.06 253 SER A C 1
ATOM 1911 O O . SER A 1 253 ? 2.668 42.656 27.781 1 98.06 253 SER A O 1
ATOM 1913 N N . SER A 1 254 ? 0.645 42.812 28.734 1 95.06 254 SER A N 1
ATOM 1914 C CA . SER A 1 254 ? 1.07 43.812 29.719 1 95.06 254 SER A CA 1
ATOM 1915 C C . SER A 1 254 ? 2.088 43.219 30.688 1 95.06 254 SER A C 1
ATOM 1917 O O . SER A 1 254 ? 2.906 43.938 31.25 1 95.06 254 SER A O 1
ATOM 1919 N N . ASN A 1 255 ? 2.104 41.969 30.844 1 97 255 ASN A N 1
ATOM 1920 C CA . ASN A 1 255 ? 2.965 41.312 31.828 1 97 255 ASN A CA 1
ATOM 1921 C C . ASN A 1 255 ? 4.195 40.688 31.156 1 97 255 ASN A C 1
ATOM 1923 O O . ASN A 1 255 ? 4.887 39.875 31.766 1 97 255 ASN A O 1
ATOM 1927 N N . LEU A 1 256 ? 4.496 41.031 29.906 1 97.25 256 LEU A N 1
ATOM 1928 C CA . LEU A 1 256 ? 5.551 40.406 29.125 1 97.25 256 LEU A CA 1
ATOM 1929 C C . LEU A 1 256 ? 6.867 40.375 29.891 1 97.25 256 LEU A C 1
ATOM 1931 O O . LEU A 1 256 ? 7.484 39.312 30.047 1 97.25 256 LEU A O 1
ATOM 1935 N N . ARG A 1 257 ? 7.27 41.469 30.422 1 97.12 257 ARG A N 1
ATOM 1936 C CA . ARG A 1 257 ? 8.57 41.594 31.078 1 97.12 257 ARG A CA 1
ATOM 1937 C C . ARG A 1 257 ? 8.492 41.188 32.531 1 97.12 257 ARG A C 1
ATOM 1939 O O . ARG A 1 257 ? 9.406 40.531 33.031 1 97.12 257 ARG A O 1
ATOM 1946 N N . SER A 1 258 ? 7.422 41.625 33.219 1 97 258 SER A N 1
ATOM 1947 C CA . SER A 1 258 ? 7.281 41.25 34.625 1 97 258 SER A CA 1
ATOM 1948 C C . SER A 1 258 ? 7.215 39.719 34.812 1 97 258 SER A C 1
ATOM 1950 O O . SER A 1 258 ? 7.777 39.188 35.75 1 97 258 SER A O 1
ATOM 1952 N N . GLU A 1 259 ? 6.535 39.094 33.906 1 96.75 259 GLU A N 1
ATOM 1953 C CA . GLU A 1 259 ? 6.449 37.656 33.969 1 96.75 259 GLU A CA 1
ATOM 1954 C C . GLU A 1 259 ? 7.816 37 33.75 1 96.75 259 GLU A C 1
ATOM 1956 O O . GLU A 1 259 ? 8.164 36.031 34.406 1 96.75 259 GLU A O 1
ATOM 1961 N N . ALA A 1 260 ? 8.602 37.5 32.75 1 97.31 260 ALA A N 1
ATOM 1962 C CA . ALA A 1 260 ? 9.945 37 32.5 1 97.31 260 ALA A CA 1
ATOM 1963 C C . ALA A 1 260 ? 10.836 37.094 33.719 1 97.31 260 ALA A C 1
ATOM 1965 O O . ALA A 1 260 ? 11.625 36.188 34 1 97.31 260 ALA A O 1
ATOM 1966 N N . LEU A 1 261 ? 10.719 38.188 34.406 1 96.62 261 LEU A N 1
ATOM 1967 C CA . LEU A 1 261 ? 11.469 38.406 35.656 1 96.62 261 LEU A CA 1
ATOM 1968 C C . LEU A 1 261 ? 11.039 37.406 36.719 1 96.62 261 LEU A C 1
ATOM 1970 O O . LEU A 1 261 ? 11.883 36.812 37.375 1 96.62 261 LEU A O 1
ATOM 1974 N N . THR A 1 262 ? 9.797 37.281 36.875 1 95.69 262 THR A N 1
ATOM 1975 C CA . THR A 1 262 ? 9.227 36.375 37.844 1 95.69 262 THR A CA 1
ATOM 1976 C C . THR A 1 262 ? 9.695 34.938 37.594 1 95.69 262 THR A C 1
ATOM 1978 O O . THR A 1 262 ? 10 34.219 38.562 1 95.69 262 THR A O 1
ATOM 1981 N N . MET A 1 263 ? 9.781 34.562 36.344 1 94.44 263 MET A N 1
ATOM 1982 C CA . MET A 1 263 ? 10.148 33.188 35.969 1 94.44 263 MET A CA 1
ATOM 1983 C C . MET A 1 263 ? 11.664 33 36 1 94.44 263 MET A C 1
ATOM 1985 O O . MET A 1 263 ? 12.156 31.891 35.844 1 94.44 263 MET A O 1
ATOM 1989 N N . GLY A 1 264 ? 12.406 34.062 36.188 1 94.75 264 GLY A N 1
ATOM 1990 C CA . GLY A 1 264 ? 13.859 34 36.219 1 94.75 264 GLY A CA 1
ATOM 1991 C C . GLY A 1 264 ? 14.477 33.844 34.844 1 94.75 264 GLY A C 1
ATOM 1992 O O . GLY A 1 264 ? 15.602 33.344 34.719 1 94.75 264 GLY A O 1
ATOM 1993 N N . LEU A 1 265 ? 13.742 34.156 33.75 1 95.56 265 LEU A N 1
ATOM 1994 C CA . LEU A 1 265 ? 14.188 33.938 32.375 1 95.56 265 LEU A CA 1
ATOM 1995 C C . LEU A 1 265 ? 14.922 35.188 31.859 1 95.56 265 LEU A C 1
ATOM 1997 O O . LEU A 1 265 ? 15.617 35.094 30.844 1 95.56 265 LEU A O 1
ATOM 2001 N N . TRP A 1 266 ? 14.797 36.312 32.5 1 95.44 266 TRP A N 1
ATOM 2002 C CA . TRP A 1 266 ? 15.344 37.625 32.094 1 95.44 266 TRP A CA 1
ATOM 2003 C C . TRP A 1 266 ? 15.82 38.406 33.312 1 95.44 266 TRP A C 1
ATOM 2005 O O . TRP A 1 266 ? 15.148 38.438 34.344 1 95.44 266 TRP A O 1
ATOM 2015 N N . ASP A 1 267 ? 16.969 39.094 33.156 1 94.31 267 ASP A N 1
ATOM 2016 C CA . ASP A 1 267 ? 17.562 39.75 34.312 1 94.31 267 ASP A CA 1
ATOM 2017 C C . ASP A 1 267 ? 17.125 41.219 34.344 1 94.31 267 ASP A C 1
ATOM 2019 O O . ASP A 1 267 ? 17.484 41.938 35.281 1 94.31 267 ASP A O 1
ATOM 2023 N N . GLY A 1 268 ? 16.453 41.656 33.375 1 93 268 GLY A N 1
ATOM 2024 C CA . GLY A 1 268 ? 15.977 43.031 33.375 1 93 268 GLY A CA 1
ATOM 2025 C C . GLY A 1 268 ? 17 44 32.812 1 93 268 GLY A C 1
ATOM 2026 O O . GLY A 1 268 ? 16.703 45.188 32.656 1 93 268 GLY A O 1
ATOM 2027 N N . GLN A 1 269 ? 18.094 43.594 32.406 1 92.38 269 GLN A N 1
ATOM 2028 C CA . GLN A 1 269 ? 19.172 44.469 31.984 1 92.38 269 GLN A CA 1
ATOM 2029 C C . GLN A 1 269 ? 19.422 44.344 30.484 1 92.38 269 GLN A C 1
ATOM 2031 O O . GLN A 1 269 ? 19.594 45.344 29.797 1 92.38 269 GLN A O 1
ATOM 2036 N N . GLU A 1 270 ? 19.438 43.188 29.953 1 90.44 270 GLU A N 1
ATOM 2037 C CA . GLU A 1 270 ? 19.656 42.969 28.531 1 90.44 270 GLU A CA 1
ATOM 2038 C C . GLU A 1 270 ? 18.422 43.312 27.719 1 90.44 270 GLU A C 1
ATOM 2040 O O . GLU A 1 270 ? 17.312 43.312 28.234 1 90.44 270 GLU A O 1
ATOM 2045 N N . PRO A 1 271 ? 18.703 43.625 26.469 1 93 271 PRO A N 1
ATOM 2046 C CA . PRO A 1 271 ? 17.531 43.812 25.609 1 93 271 PRO A CA 1
ATOM 2047 C C . PRO A 1 271 ? 16.609 42.594 25.594 1 93 271 PRO A C 1
ATOM 2049 O O . PRO A 1 271 ? 17.078 41.469 25.594 1 93 271 PRO A O 1
ATOM 2052 N N . PHE A 1 272 ? 15.328 42.938 25.656 1 95.88 272 PHE A N 1
ATOM 2053 C CA . PHE A 1 272 ? 14.352 41.844 25.75 1 95.88 272 PHE A CA 1
ATOM 2054 C C . PHE A 1 272 ? 14.141 41.188 24.406 1 95.88 272 PHE A C 1
ATOM 2056 O O . PHE A 1 272 ? 13.812 41.844 23.422 1 95.88 272 PHE A O 1
ATOM 2063 N N . SER A 1 273 ? 14.375 39.938 24.391 1 95.56 273 SER A N 1
ATOM 2064 C CA . SER A 1 273 ? 14.172 39.125 23.203 1 95.56 273 SER A CA 1
ATOM 2065 C C . SER A 1 273 ? 13.234 37.938 23.484 1 95.56 273 SER A C 1
ATOM 2067 O O . SER A 1 273 ? 13.523 37.094 24.344 1 95.56 273 SER A O 1
ATOM 2069 N N . TRP A 1 274 ? 12.148 37.906 22.688 1 97 274 TRP A N 1
ATOM 2070 C CA . TRP A 1 274 ? 11.18 36.844 22.938 1 97 274 TRP A CA 1
ATOM 2071 C C . TRP A 1 274 ? 11.836 35.469 22.812 1 97 274 TRP A C 1
ATOM 2073 O O . TRP A 1 274 ? 11.688 34.625 23.688 1 97 274 TRP A O 1
ATOM 2083 N N . ILE A 1 275 ? 12.523 35.125 21.656 1 94.31 275 ILE A N 1
ATOM 2084 C CA . ILE A 1 275 ? 13.047 33.812 21.359 1 94.31 275 ILE A CA 1
ATOM 2085 C C . ILE A 1 275 ? 14.094 33.406 22.406 1 94.31 275 ILE A C 1
ATOM 2087 O O . ILE A 1 275 ? 14.219 32.25 22.75 1 94.31 275 ILE A O 1
ATOM 2091 N N . ARG A 1 276 ? 14.836 34.312 22.922 1 92.5 276 ARG A N 1
ATOM 2092 C CA . ARG A 1 276 ? 15.883 34.031 23.891 1 92.5 276 ARG A CA 1
ATOM 2093 C C . ARG A 1 276 ? 15.305 33.875 25.297 1 92.5 276 ARG A C 1
ATOM 2095 O O . ARG A 1 276 ? 15.867 33.188 26.125 1 92.5 276 ARG A O 1
ATOM 2102 N N . VAL A 1 277 ? 14.227 34.531 25.547 1 95.19 277 VAL A N 1
ATOM 2103 C CA . VAL A 1 277 ? 13.641 34.531 26.891 1 95.19 277 VAL A CA 1
ATOM 2104 C C . VAL A 1 277 ? 12.641 33.375 27.016 1 95.19 277 VAL A C 1
ATOM 2106 O O . VAL A 1 277 ? 12.789 32.5 27.859 1 95.19 277 VAL A O 1
ATOM 2109 N N . TYR A 1 278 ? 11.703 33.344 26.125 1 95.31 278 TYR A N 1
ATOM 2110 C CA . TYR A 1 278 ? 10.602 32.406 26.25 1 95.31 278 TYR A CA 1
ATOM 2111 C C . TYR A 1 278 ? 10.812 31.203 25.344 1 95.31 278 TYR A C 1
ATOM 2113 O O . TYR A 1 278 ? 10.094 30.203 25.453 1 95.31 278 TYR A O 1
ATOM 2121 N N . GLY A 1 279 ? 11.734 31.266 24.422 1 92.25 279 GLY A N 1
ATOM 2122 C CA . GLY A 1 279 ? 12.016 30.172 23.5 1 92.25 279 GLY A CA 1
ATOM 2123 C C . GLY A 1 279 ? 13.133 29.266 23.984 1 92.25 279 GLY A C 1
ATOM 2124 O O . GLY A 1 279 ? 13.922 29.656 24.859 1 92.25 279 GLY A O 1
ATOM 2125 N N . THR A 1 280 ? 13.117 28.031 23.531 1 87.38 280 THR A N 1
ATOM 2126 C CA . THR A 1 280 ? 14.203 27.078 23.766 1 87.38 280 THR A CA 1
ATOM 2127 C C . THR A 1 280 ? 14.484 26.266 22.5 1 87.38 280 THR A C 1
ATOM 2129 O O . THR A 1 280 ? 13.688 26.266 21.562 1 87.38 280 THR A O 1
ATOM 2132 N N . VAL A 1 281 ? 15.742 26.031 22.391 1 73.88 281 VAL A N 1
ATOM 2133 C CA . VAL A 1 281 ? 16.094 25.125 21.297 1 73.88 281 VAL A CA 1
ATOM 2134 C C . VAL A 1 281 ? 16.422 23.734 21.875 1 73.88 281 VAL A C 1
ATOM 2136 O O . VAL A 1 281 ? 17.328 23.594 22.688 1 73.88 281 VAL A O 1
ATOM 2139 N N . THR A 1 282 ? 15.438 22.938 21.906 1 61.34 282 THR A N 1
ATOM 2140 C CA . THR A 1 282 ? 15.828 21.594 22.328 1 61.34 282 THR A CA 1
ATOM 2141 C C . THR A 1 282 ? 16.719 20.953 21.266 1 61.34 282 THR A C 1
ATOM 2143 O O . THR A 1 282 ? 16.375 20.938 20.078 1 61.34 282 THR A O 1
ATOM 2146 N N . LEU A 1 283 ? 17.906 21.156 21.469 1 48.62 283 LEU A N 1
ATOM 2147 C CA . LEU A 1 283 ? 19.016 20.734 20.625 1 48.62 283 LEU A CA 1
ATOM 2148 C C . LEU A 1 283 ? 18.719 19.391 19.969 1 48.62 283 LEU A C 1
ATOM 2150 O O . LEU A 1 283 ? 19.359 19.031 18.969 1 48.62 283 LEU A O 1
ATOM 2154 N N . GLN A 1 284 ? 18.047 18.547 20.609 1 47.91 284 GLN A N 1
ATOM 2155 C CA . GLN A 1 284 ? 18.062 17.219 20.031 1 47.91 284 GLN A CA 1
ATOM 2156 C C . GLN A 1 284 ? 17.484 17.219 18.625 1 47.91 284 GLN A C 1
ATOM 2158 O O . GLN A 1 284 ? 17.734 16.297 17.844 1 47.91 284 GLN A O 1
ATOM 2163 N N . LEU A 1 285 ? 16.922 18.344 18.219 1 59.5 285 LEU A N 1
ATOM 2164 C CA . LEU A 1 285 ? 16.5 18.172 16.828 1 59.5 285 LEU A CA 1
ATOM 2165 C C . LEU A 1 285 ? 16.422 19.516 16.109 1 59.5 285 LEU A C 1
ATOM 2167 O O . LEU A 1 285 ? 15.359 19.938 15.672 1 59.5 285 LEU A O 1
ATOM 2171 N N . PRO A 1 286 ? 17.625 20.172 16.141 1 57.97 286 PRO A N 1
ATOM 2172 C CA . PRO A 1 286 ? 17.562 21.469 15.492 1 57.97 286 PRO A CA 1
ATOM 2173 C C . PRO A 1 286 ? 17.203 21.375 14.008 1 57.97 286 PRO A C 1
ATOM 2175 O O . PRO A 1 286 ? 16.562 22.281 13.469 1 57.97 286 PRO A O 1
ATOM 2178 N N . MET A 1 287 ? 17.5 20.266 13.5 1 79.88 287 MET A N 1
ATOM 2179 C CA . MET A 1 287 ? 17.312 20.125 12.062 1 79.88 287 MET A CA 1
ATOM 2180 C C . MET A 1 287 ? 15.844 19.922 11.719 1 79.88 287 MET A C 1
ATOM 2182 O O . MET A 1 287 ? 15.43 20.141 10.578 1 79.88 287 MET A O 1
ATOM 2186 N N . TYR A 1 288 ? 15.172 19.75 12.805 1 82.25 288 TYR A N 1
ATOM 2187 C CA . TYR A 1 288 ? 13.734 19.562 12.672 1 82.25 288 TYR A CA 1
ATOM 2188 C C . TYR A 1 288 ? 13.055 20.844 12.211 1 82.25 288 TYR A C 1
ATOM 2190 O O . TYR A 1 288 ? 12.188 20.828 11.336 1 82.25 288 TYR A O 1
ATOM 2198 N N . SER A 1 289 ? 13.445 22 12.664 1 89.38 289 SER A N 1
ATOM 2199 C CA . SER A 1 289 ? 12.859 23.281 12.344 1 89.38 289 SER A CA 1
ATOM 2200 C C . SER A 1 289 ? 13.703 24.031 11.312 1 89.38 289 SER A C 1
ATOM 2202 O O . SER A 1 289 ? 13.164 24.594 10.352 1 89.38 289 SER A O 1
ATOM 2204 N N . SER A 1 290 ? 14.992 23.953 11.461 1 91.5 290 SER A N 1
ATOM 2205 C CA . SER A 1 290 ? 15.906 24.781 10.688 1 91.5 290 SER A CA 1
ATOM 2206 C C . SER A 1 290 ? 15.82 24.453 9.195 1 91.5 290 SER A C 1
ATOM 2208 O O . SER A 1 290 ? 15.828 25.359 8.359 1 91.5 290 SER A O 1
ATOM 2210 N N . VAL A 1 291 ? 15.711 23.203 8.875 1 92.94 291 VAL A N 1
ATOM 2211 C CA . VAL A 1 291 ? 15.703 22.797 7.469 1 92.94 291 VAL A CA 1
ATOM 2212 C C . VAL A 1 291 ? 14.422 23.297 6.801 1 92.94 291 VAL A C 1
ATOM 2214 O O . VAL A 1 291 ? 14.445 23.75 5.656 1 92.94 291 VAL A O 1
ATOM 2217 N N . ARG A 1 292 ? 13.32 23.25 7.48 1 94.75 292 ARG A N 1
ATOM 2218 C CA . ARG A 1 292 ? 12.039 23.703 6.926 1 94.75 292 ARG A CA 1
ATOM 2219 C C . ARG A 1 292 ? 12.039 25.203 6.691 1 94.75 292 ARG A C 1
ATOM 2221 O O . ARG A 1 292 ? 11.633 25.672 5.625 1 94.75 292 ARG A O 1
ATOM 2228 N N . ILE A 1 293 ? 12.516 25.938 7.68 1 94.88 293 ILE A N 1
ATOM 2229 C CA . ILE A 1 293 ? 12.555 27.391 7.535 1 94.88 293 ILE A CA 1
ATOM 2230 C C . ILE A 1 293 ? 13.516 27.766 6.41 1 94.88 293 ILE A C 1
ATOM 2232 O O . ILE A 1 293 ? 13.203 28.609 5.57 1 94.88 293 ILE A O 1
ATOM 2236 N N . TRP A 1 294 ? 14.648 27.078 6.414 1 94.12 294 TRP A N 1
ATOM 2237 C CA . TRP A 1 294 ? 15.625 27.297 5.355 1 94.12 294 TRP A CA 1
ATOM 2238 C C . TRP A 1 294 ? 15.016 27.031 3.984 1 94.12 294 TRP A C 1
ATOM 2240 O O . TRP A 1 294 ? 15.234 27.781 3.033 1 94.12 294 TRP A O 1
ATOM 2250 N N . SER A 1 295 ? 14.273 25.984 3.869 1 94.88 295 SER A N 1
ATOM 2251 C CA . SER A 1 295 ? 13.664 25.609 2.6 1 94.88 295 SER A CA 1
ATOM 2252 C C . SER A 1 295 ? 12.695 26.672 2.109 1 94.88 295 SER A C 1
ATOM 2254 O O . SER A 1 295 ? 12.656 26.984 0.918 1 94.88 295 SER A O 1
ATOM 2256 N N . VAL A 1 296 ? 11.883 27.219 2.975 1 96.88 296 VAL A N 1
ATOM 2257 C CA . VAL A 1 296 ? 10.977 28.312 2.598 1 96.88 296 VAL A CA 1
ATOM 2258 C C . VAL A 1 296 ? 11.781 29.484 2.062 1 96.88 296 VAL A C 1
ATOM 2260 O O . VAL A 1 296 ? 11.484 30.016 0.988 1 96.88 296 VAL A O 1
ATOM 2263 N N . PHE A 1 297 ? 12.844 29.891 2.777 1 96.5 297 PHE A N 1
ATOM 2264 C CA . PHE A 1 297 ? 13.625 31.062 2.404 1 96.5 297 PHE A CA 1
ATOM 2265 C C . PHE A 1 297 ? 14.367 30.812 1.095 1 96.5 297 PHE A C 1
ATOM 2267 O O . PHE A 1 297 ? 14.555 31.75 0.302 1 96.5 297 PHE A O 1
ATOM 2274 N N . ARG A 1 298 ? 14.727 29.609 0.853 1 94.88 298 ARG A N 1
ATOM 2275 C CA . ARG A 1 298 ? 15.406 29.281 -0.399 1 94.88 298 ARG A CA 1
ATOM 2276 C C . ARG A 1 298 ? 14.492 29.516 -1.595 1 94.88 298 ARG A C 1
ATOM 2278 O O . ARG A 1 298 ? 14.945 29.922 -2.666 1 94.88 298 ARG A O 1
ATOM 2285 N N . HIS A 1 299 ? 13.234 29.234 -1.464 1 95 299 HIS A N 1
ATOM 2286 C CA . HIS A 1 299 ? 12.258 29.453 -2.527 1 95 299 HIS A CA 1
ATOM 2287 C C . HIS A 1 299 ? 12.023 30.953 -2.748 1 95 299 HIS A C 1
ATOM 2289 O O . HIS A 1 299 ? 11.773 31.391 -3.875 1 95 299 HIS A O 1
ATOM 2295 N N . VAL A 1 300 ? 12.141 31.703 -1.728 1 95.69 300 VAL A N 1
ATOM 2296 C CA . VAL A 1 300 ? 11.82 33.125 -1.731 1 95.69 300 VAL A CA 1
ATOM 2297 C C . VAL A 1 300 ? 13.008 33.906 -2.285 1 95.69 300 VAL A C 1
ATOM 2299 O O . VAL A 1 300 ? 12.82 34.938 -2.936 1 95.69 300 VAL A O 1
ATOM 2302 N N . LEU A 1 301 ? 14.234 33.406 -1.975 1 92.94 301 LEU A N 1
ATOM 2303 C CA . LEU A 1 301 ? 15.477 34.031 -2.406 1 92.94 301 LEU A CA 1
ATOM 2304 C C . LEU A 1 301 ? 16.094 33.281 -3.578 1 92.94 301 LEU A C 1
ATOM 2306 O O . LEU A 1 301 ? 17.156 32.688 -3.439 1 92.94 301 LEU A O 1
ATOM 2310 N N . SER A 1 302 ? 15.562 33.219 -4.656 1 79.5 302 SER A N 1
ATOM 2311 C CA . SER A 1 302 ? 15.969 32.375 -5.777 1 79.5 302 SER A CA 1
ATOM 2312 C C . SER A 1 302 ? 17.312 32.812 -6.348 1 79.5 302 SER A C 1
ATOM 2314 O O . SER A 1 302 ? 18.016 32.031 -6.988 1 79.5 302 SER A O 1
ATOM 2316 N N . SER A 1 303 ? 17.719 34.031 -6.145 1 82 303 SER A N 1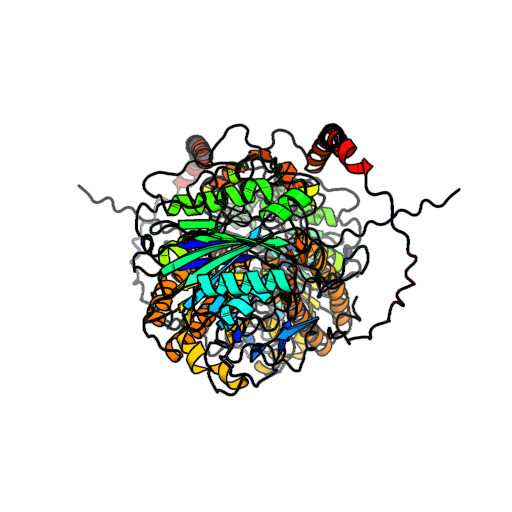
ATOM 2317 C CA . SER A 1 303 ? 18.938 34.562 -6.719 1 82 303 SER A CA 1
ATOM 2318 C C . SER A 1 303 ? 20.172 34.125 -5.93 1 82 303 SER A C 1
ATOM 2320 O O . SER A 1 303 ? 21.281 34.062 -6.473 1 82 303 SER A O 1
ATOM 2322 N N . ALA A 1 304 ? 20.016 33.906 -4.691 1 79.81 304 ALA A N 1
ATOM 2323 C CA . ALA A 1 304 ? 21.109 33.438 -3.85 1 79.81 304 ALA A CA 1
ATOM 2324 C C . ALA A 1 304 ? 20.609 32.469 -2.787 1 79.81 304 ALA A C 1
ATOM 2326 O O . ALA A 1 304 ? 19.672 32.75 -2.059 1 79.81 304 ALA A O 1
ATOM 2327 N N . THR A 1 305 ? 21.234 31.344 -2.752 1 82 305 THR A N 1
ATOM 2328 C CA . THR A 1 305 ? 20.859 30.406 -1.714 1 82 305 THR A CA 1
ATOM 2329 C C . THR A 1 305 ? 21.219 30.938 -0.332 1 82 305 THR A C 1
ATOM 2331 O O . THR A 1 305 ? 22.375 31.266 -0.078 1 82 305 THR A O 1
ATOM 2334 N N . PRO A 1 306 ? 20.156 30.984 0.49 1 88.31 306 PRO A N 1
ATOM 2335 C CA . PRO A 1 306 ? 20.469 31.469 1.836 1 88.31 306 PRO A CA 1
ATOM 2336 C C . PRO A 1 306 ? 21.375 30.516 2.609 1 88.31 306 PRO A C 1
ATOM 2338 O O . PRO A 1 306 ? 21.359 29.312 2.367 1 88.31 306 PRO A O 1
ATOM 2341 N N . GLU A 1 307 ? 22.109 31.078 3.48 1 88.12 307 GLU A N 1
ATOM 2342 C CA . GLU A 1 307 ? 22.953 30.266 4.348 1 88.12 307 GLU A CA 1
ATOM 2343 C C . GLU A 1 307 ? 22.109 29.406 5.289 1 88.12 307 GLU A C 1
ATOM 2345 O O . GLU A 1 307 ? 21.109 29.859 5.832 1 88.12 307 GLU A O 1
ATOM 2350 N N . PHE A 1 308 ? 22.531 28.219 5.414 1 90.06 308 PHE A N 1
ATOM 2351 C CA . PHE A 1 308 ? 21.875 27.312 6.344 1 90.06 308 PHE A CA 1
ATOM 2352 C C . PHE A 1 308 ? 22.453 27.453 7.746 1 90.06 308 PHE A C 1
ATOM 2354 O O . PHE A 1 308 ? 23.672 27.578 7.914 1 90.06 308 PHE A O 1
ATOM 2361 N N . HIS A 1 309 ? 21.562 27.484 8.742 1 88.75 309 HIS A N 1
ATOM 2362 C CA . HIS A 1 309 ? 21.938 27.516 10.148 1 88.75 309 HIS A CA 1
ATOM 2363 C C . HIS A 1 309 ? 21.297 26.359 10.914 1 88.75 309 HIS A C 1
ATOM 2365 O O . HIS A 1 309 ? 20.078 26.172 10.852 1 88.75 309 HIS A O 1
ATOM 2371 N N . GLU A 1 310 ? 22.094 25.672 11.672 1 84.94 310 GLU A N 1
ATOM 2372 C CA . GLU A 1 310 ? 21.562 24.562 12.477 1 84.94 310 GLU A CA 1
ATOM 2373 C C . GLU A 1 310 ? 20.672 25.094 13.609 1 84.94 310 GLU A C 1
ATOM 2375 O O . GLU A 1 310 ? 19.641 24.5 13.914 1 84.94 310 GLU A O 1
ATOM 2380 N N . ASN A 1 311 ? 21.188 26.203 14.195 1 87.69 311 ASN A N 1
ATOM 2381 C CA . ASN A 1 311 ? 20.391 26.844 15.242 1 87.69 311 ASN A CA 1
ATOM 2382 C C . ASN A 1 311 ? 19.312 27.734 14.648 1 87.69 311 ASN A C 1
ATOM 2384 O O . ASN A 1 311 ? 19.609 28.766 14.047 1 87.69 311 ASN A O 1
ATOM 2388 N N . PRO A 1 312 ? 18.094 27.406 14.883 1 87.81 312 PRO A N 1
ATOM 2389 C CA . PRO A 1 312 ? 17.016 28.203 14.289 1 87.81 312 PRO A CA 1
ATOM 2390 C C . PRO A 1 312 ? 17 29.641 14.797 1 87.81 312 PRO A C 1
ATOM 2392 O O . PRO A 1 312 ? 16.453 30.531 14.133 1 87.81 312 PRO A O 1
ATOM 2395 N N . PHE A 1 313 ? 17.625 29.953 15.953 1 89.44 313 PHE A N 1
ATOM 2396 C CA . PHE A 1 313 ? 17.672 31.312 16.484 1 89.44 313 PHE A CA 1
ATOM 2397 C C . PHE A 1 313 ? 18.516 32.219 15.602 1 89.44 313 PHE A C 1
ATOM 2399 O O . PHE A 1 313 ? 18.438 33.438 15.688 1 89.44 313 PHE A O 1
ATOM 2406 N N . ASP A 1 314 ? 19.312 31.547 14.773 1 91.25 314 ASP A N 1
ATOM 2407 C CA . ASP A 1 314 ? 20.203 32.312 13.914 1 91.25 314 ASP A CA 1
ATOM 2408 C C . ASP A 1 314 ? 19.5 32.688 12.602 1 91.25 314 ASP A C 1
ATOM 2410 O O . ASP A 1 314 ? 20.016 33.5 11.828 1 91.25 314 ASP A O 1
ATOM 2414 N N . LEU A 1 315 ? 18.328 32.188 12.391 1 92.12 315 LEU A N 1
ATOM 2415 C CA . LEU A 1 315 ? 17.562 32.531 11.203 1 92.12 315 LEU A CA 1
ATOM 2416 C C . LEU A 1 315 ? 16.812 33.844 11.414 1 92.12 315 LEU A C 1
ATOM 2418 O O . LEU A 1 315 ? 16.422 34.156 12.539 1 92.12 315 LEU A O 1
ATOM 2422 N N . PRO A 1 316 ? 16.656 34.562 10.344 1 95 316 PRO A N 1
ATOM 2423 C CA . PRO A 1 316 ? 15.961 35.844 10.508 1 95 316 PRO A CA 1
ATOM 2424 C C . PRO A 1 316 ? 14.461 35.656 10.734 1 95 316 PRO A C 1
ATOM 2426 O O . PRO A 1 316 ? 13.898 34.625 10.383 1 95 316 PRO A O 1
ATOM 2429 N N . PHE A 1 317 ? 13.852 36.719 11.344 1 96.81 317 PHE A N 1
ATOM 2430 C CA . PHE A 1 317 ? 12.406 36.75 11.547 1 96.81 317 PHE A CA 1
ATOM 2431 C C . PHE A 1 317 ? 11.672 36.594 10.219 1 96.81 317 PHE A C 1
ATOM 2433 O O . PHE A 1 317 ? 10.672 35.875 10.148 1 96.81 317 PHE A O 1
ATOM 2440 N N . SER A 1 318 ? 12.102 37.25 9.266 1 97.81 318 SER A N 1
ATOM 2441 C CA . SER A 1 318 ? 11.578 37.25 7.902 1 97.81 318 SER A CA 1
ATOM 2442 C C . SER A 1 318 ? 12.648 37.656 6.895 1 97.81 318 SER A C 1
ATOM 2444 O O . SER A 1 318 ? 13.719 38.156 7.277 1 97.81 318 SER A O 1
ATOM 2446 N N . VAL A 1 319 ? 12.375 37.375 5.59 1 97 319 VAL A N 1
ATOM 2447 C CA . VAL A 1 319 ? 13.328 37.781 4.555 1 97 319 VAL A CA 1
ATOM 2448 C C . VAL A 1 319 ? 12.609 38.594 3.48 1 97 319 VAL A C 1
ATOM 2450 O O . VAL A 1 319 ? 11.43 38.375 3.197 1 97 319 VAL A O 1
ATOM 2453 N N . LEU A 1 320 ? 13.359 39.562 2.953 1 97.12 320 LEU A N 1
ATOM 2454 C CA . LEU A 1 320 ? 12.867 40.312 1.801 1 97.12 320 LEU A CA 1
ATOM 2455 C C . LEU A 1 320 ? 12.883 39.469 0.546 1 97.12 320 LEU A C 1
ATOM 2457 O O . LEU A 1 320 ? 13.938 38.969 0.14 1 97.12 320 LEU A O 1
ATOM 2461 N N . ALA A 1 321 ? 11.688 39.312 -0.037 1 97.19 321 ALA A N 1
ATOM 2462 C CA . ALA A 1 321 ? 11.602 38.469 -1.23 1 97.19 321 ALA A CA 1
ATOM 2463 C C . ALA A 1 321 ? 12.336 39.125 -2.404 1 97.19 321 ALA A C 1
ATOM 2465 O O . ALA A 1 321 ? 12.258 40.312 -2.607 1 97.19 321 ALA A O 1
ATOM 2466 N N . ASP A 1 322 ? 13.039 38.375 -3.217 1 96.38 322 ASP A N 1
ATOM 2467 C CA . ASP A 1 322 ? 13.773 38.938 -4.355 1 96.38 322 ASP A CA 1
ATOM 2468 C C . ASP A 1 322 ? 12.945 38.844 -5.637 1 96.38 322 ASP A C 1
ATOM 2470 O O . ASP A 1 322 ? 13.414 39.219 -6.711 1 96.38 322 ASP A O 1
ATOM 2474 N N . HIS A 1 323 ? 11.789 38.25 -5.574 1 96.88 323 HIS A N 1
ATOM 2475 C CA . HIS A 1 323 ? 10.758 38.219 -6.605 1 96.88 323 HIS A CA 1
ATOM 2476 C C . HIS A 1 323 ? 9.367 38.062 -5.992 1 96.88 323 HIS A C 1
ATOM 2478 O O . HIS A 1 323 ? 9.242 37.719 -4.816 1 96.88 323 HIS A O 1
ATOM 2484 N N . LEU A 1 324 ? 8.359 38.344 -6.77 1 97.88 324 LEU A N 1
ATOM 2485 C CA . LEU A 1 324 ? 6.984 38.219 -6.281 1 97.88 324 LEU A CA 1
ATOM 2486 C C . LEU A 1 324 ? 6.504 36.781 -6.355 1 97.88 324 LEU A C 1
ATOM 2488 O O . LEU A 1 324 ? 6.801 36.062 -7.316 1 97.88 324 LEU A O 1
ATOM 2492 N N . LEU A 1 325 ? 5.812 36.312 -5.328 1 97.94 325 LEU A N 1
ATOM 2493 C CA . LEU A 1 325 ? 5.332 34.938 -5.242 1 97.94 325 LEU A CA 1
ATOM 2494 C C . LEU A 1 325 ? 3.861 34.844 -5.629 1 97.94 325 LEU A C 1
ATOM 2496 O O . LEU A 1 325 ? 3.055 35.688 -5.215 1 97.94 325 LEU A O 1
ATOM 2500 N N . GLY A 1 326 ? 3.559 33.844 -6.43 1 97.19 326 GLY A N 1
ATOM 2501 C CA . GLY A 1 326 ? 2.17 33.5 -6.711 1 97.19 326 GLY A CA 1
ATOM 2502 C C . GLY A 1 326 ? 1.649 32.375 -5.871 1 97.19 326 GLY A C 1
ATOM 2503 O O . GLY A 1 326 ? 2.408 31.734 -5.125 1 97.19 326 GLY A O 1
ATOM 2504 N N . LEU A 1 327 ? 0.343 32.125 -6.008 1 97.25 327 LEU A N 1
ATOM 2505 C CA . LEU A 1 327 ? -0.303 31.047 -5.277 1 97.25 327 LEU A CA 1
ATOM 2506 C C . LEU A 1 327 ? 0.38 29.719 -5.566 1 97.25 327 LEU A C 1
ATOM 2508 O O . LEU A 1 327 ? 0.636 28.938 -4.652 1 97.25 327 LEU A O 1
ATOM 2512 N N . GLU A 1 328 ? 0.645 29.438 -6.766 1 97.19 328 GLU A N 1
ATOM 2513 C CA . GLU A 1 328 ? 1.228 28.172 -7.164 1 97.19 328 GLU A CA 1
ATOM 2514 C C . GLU A 1 328 ? 2.619 27.984 -6.566 1 97.19 328 GLU A C 1
ATOM 2516 O O . GLU A 1 328 ? 3.02 26.859 -6.234 1 97.19 328 GLU A O 1
ATOM 2521 N N . GLU A 1 329 ? 3.326 29.031 -6.523 1 96.75 329 GLU A N 1
ATOM 2522 C CA . GLU A 1 329 ? 4.648 28.953 -5.91 1 96.75 329 GLU A CA 1
ATOM 2523 C C . GLU A 1 329 ? 4.547 28.609 -4.426 1 96.75 329 GLU A C 1
ATOM 2525 O O . GLU A 1 329 ? 5.367 27.859 -3.898 1 96.75 329 GLU A O 1
ATOM 2530 N N . VAL A 1 330 ? 3.596 29.188 -3.74 1 98.5 330 VAL A N 1
ATOM 2531 C CA . VAL A 1 330 ? 3.377 28.875 -2.334 1 98.5 330 VAL A CA 1
ATOM 2532 C C . VAL A 1 330 ? 2.986 27.406 -2.199 1 98.5 330 VAL A C 1
ATOM 2534 O O . VAL A 1 330 ? 3.467 26.703 -1.301 1 98.5 330 VAL A O 1
ATOM 2537 N N . MET A 1 331 ? 2.127 26.922 -3.09 1 98.62 331 MET A N 1
ATOM 2538 C CA . MET A 1 331 ? 1.779 25.516 -3.104 1 98.62 331 MET A CA 1
ATOM 2539 C C . MET A 1 331 ? 3.023 24.641 -3.275 1 98.62 331 MET A C 1
ATOM 2541 O O . MET A 1 331 ? 3.176 23.625 -2.598 1 98.62 331 MET A O 1
ATOM 2545 N N . ASP A 1 332 ? 3.936 25.078 -4.125 1 97.38 332 ASP A N 1
ATOM 2546 C CA . ASP A 1 332 ? 5.156 24.328 -4.395 1 97.38 332 ASP A CA 1
ATOM 2547 C C . ASP A 1 332 ? 6.055 24.266 -3.16 1 97.38 332 ASP A C 1
ATOM 2549 O O . ASP A 1 332 ? 6.723 23.266 -2.916 1 97.38 332 ASP A O 1
ATOM 2553 N N . ILE A 1 333 ? 6.098 25.344 -2.432 1 97.94 333 ILE A N 1
ATOM 2554 C CA . ILE A 1 333 ? 6.871 25.375 -1.195 1 97.94 333 ILE A CA 1
ATOM 2555 C C . ILE A 1 333 ? 6.391 24.281 -0.256 1 97.94 333 ILE A C 1
ATOM 2557 O O . ILE A 1 333 ? 7.199 23.562 0.33 1 97.94 333 ILE A O 1
ATOM 2561 N N . PHE A 1 334 ? 5.125 24.094 -0.159 1 98.38 334 PHE A N 1
ATOM 2562 C CA . PHE A 1 334 ? 4.555 23.141 0.781 1 98.38 334 PHE A CA 1
ATOM 2563 C C . PHE A 1 334 ? 4.609 21.719 0.214 1 98.38 334 PHE A C 1
ATOM 2565 O O . PHE A 1 334 ? 4.434 20.75 0.946 1 98.38 334 PHE A O 1
ATOM 2572 N N . ARG A 1 335 ? 4.891 21.594 -1.084 1 97.81 335 ARG A N 1
ATOM 2573 C CA . ARG A 1 335 ? 5.031 20.297 -1.724 1 97.81 335 ARG A CA 1
ATOM 2574 C C . ARG A 1 335 ? 6.492 19.859 -1.765 1 97.81 335 ARG A C 1
ATOM 2576 O O . ARG A 1 335 ? 6.797 18.719 -2.135 1 97.81 335 ARG A O 1
ATOM 2583 N N . ASP A 1 336 ? 7.383 20.656 -1.341 1 95.19 336 ASP A N 1
ATOM 2584 C CA . ASP A 1 336 ? 8.82 20.5 -1.55 1 95.19 336 ASP A CA 1
ATOM 2585 C C . ASP A 1 336 ? 9.383 19.391 -0.667 1 95.19 336 ASP A C 1
ATOM 2587 O O . ASP A 1 336 ? 9.164 19.375 0.547 1 95.19 336 ASP A O 1
ATOM 2591 N N . ASN A 1 337 ? 10.125 18.453 -1.285 1 96.25 337 ASN A N 1
ATOM 2592 C CA . ASN A 1 337 ? 10.852 17.406 -0.578 1 96.25 337 ASN A CA 1
ATOM 2593 C C . ASN A 1 337 ? 12.352 17.672 -0.575 1 96.25 337 ASN A C 1
ATOM 2595 O O . ASN A 1 337 ? 13.156 16.734 -0.518 1 96.25 337 ASN A O 1
ATOM 2599 N N . TYR A 1 338 ? 12.688 18.922 -0.773 1 95.75 338 TYR A N 1
ATOM 2600 C CA . TYR A 1 338 ? 14.055 19.422 -0.766 1 95.75 338 TYR A CA 1
ATOM 2601 C C . TYR A 1 338 ? 14.852 18.875 -1.949 1 95.75 338 TYR A C 1
ATOM 2603 O O . TYR A 1 338 ? 16.062 18.719 -1.866 1 95.75 338 TYR A O 1
ATOM 2611 N N . GLU A 1 339 ? 14.219 18.453 -2.98 1 95.12 339 GLU A N 1
ATOM 2612 C CA . GLU A 1 339 ? 14.875 17.859 -4.141 1 95.12 339 GLU A CA 1
ATOM 2613 C C . GLU A 1 339 ? 15.953 18.797 -4.699 1 95.12 339 GLU A C 1
ATOM 2615 O O . GLU A 1 339 ? 15.742 20 -4.816 1 95.12 339 GLU A O 1
ATOM 2620 N N . GLY A 1 340 ? 17.047 18.219 -4.969 1 93.25 340 GLY A N 1
ATOM 2621 C CA . GLY A 1 340 ? 18.141 18.969 -5.582 1 93.25 340 GLY A CA 1
ATOM 2622 C C . GLY A 1 340 ? 19.016 19.688 -4.57 1 93.25 340 GLY A C 1
ATOM 2623 O O . GLY A 1 340 ? 20 20.312 -4.938 1 93.25 340 GLY A O 1
ATOM 2624 N N . THR A 1 341 ? 18.703 19.609 -3.295 1 93.62 341 THR A N 1
ATOM 2625 C CA . THR A 1 341 ? 19.484 20.25 -2.258 1 93.62 341 THR A CA 1
ATOM 2626 C C . THR A 1 341 ? 20.266 19.219 -1.442 1 93.62 341 THR A C 1
ATOM 2628 O O . THR A 1 341 ? 20.156 18.016 -1.688 1 93.62 341 THR A O 1
ATOM 2631 N N . GLN A 1 342 ? 21.062 19.688 -0.456 1 92.25 342 GLN A N 1
ATOM 2632 C CA . GLN A 1 342 ? 21.828 18.812 0.416 1 92.25 342 GLN A CA 1
ATOM 2633 C C . GLN A 1 342 ? 20.922 18.062 1.386 1 92.25 342 GLN A C 1
ATOM 2635 O O . GLN A 1 342 ? 21.344 17.094 2.025 1 92.25 342 GLN A O 1
ATOM 2640 N N . PHE A 1 343 ? 19.625 18.422 1.421 1 94.38 343 PHE A N 1
ATOM 2641 C CA . PHE A 1 343 ? 18.688 17.812 2.348 1 94.38 343 PHE A CA 1
ATOM 2642 C C . PHE A 1 343 ? 17.672 16.953 1.598 1 94.38 343 PHE A C 1
ATOM 2644 O O . PHE A 1 343 ? 16.625 16.578 2.146 1 94.38 343 PHE A O 1
ATOM 2651 N N . ASP A 1 344 ? 17.969 16.609 0.357 1 96.38 344 ASP A N 1
ATOM 2652 C CA . ASP A 1 344 ? 17.047 15.93 -0.55 1 96.38 344 ASP A CA 1
ATOM 2653 C C . ASP A 1 344 ? 16.5 14.648 0.076 1 96.38 344 ASP A C 1
ATOM 2655 O O . ASP A 1 344 ? 17.25 13.68 0.265 1 96.38 344 ASP A O 1
ATOM 2659 N N . LEU A 1 345 ? 15.203 14.641 0.305 1 96.94 345 LEU A N 1
ATOM 2660 C CA . LEU A 1 345 ? 14.578 13.523 1.009 1 96.94 345 LEU A CA 1
ATOM 2661 C C . LEU A 1 345 ? 14.383 12.328 0.074 1 96.94 345 LEU A C 1
ATOM 2663 O O . LEU A 1 345 ? 14.062 11.227 0.525 1 96.94 345 LEU A O 1
ATOM 2667 N N . THR A 1 346 ? 14.555 12.477 -1.241 1 97.31 346 THR A N 1
ATOM 2668 C CA . THR A 1 346 ? 14.328 11.422 -2.221 1 97.31 346 THR A CA 1
ATOM 2669 C C . THR A 1 346 ? 15.633 10.711 -2.562 1 97.31 346 THR A C 1
ATOM 2671 O O . THR A 1 346 ? 15.688 9.93 -3.512 1 97.31 346 THR A O 1
ATOM 2674 N N . LYS A 1 347 ? 16.656 10.992 -1.837 1 96.25 347 LYS A N 1
ATOM 2675 C CA . LYS A 1 347 ? 17.969 10.383 -2.053 1 96.25 347 LYS A CA 1
ATOM 2676 C C . LYS A 1 347 ? 18.469 9.688 -0.789 1 96.25 347 LYS A C 1
ATOM 2678 O O . LYS A 1 347 ? 17.969 9.938 0.306 1 96.25 347 LYS A O 1
ATOM 2683 N N . GLY A 1 348 ? 19.422 8.758 -1.011 1 96.06 348 GLY A N 1
ATOM 2684 C CA . GLY A 1 348 ? 20.031 8.055 0.108 1 96.06 348 GLY A CA 1
ATOM 2685 C C . GLY A 1 348 ? 19.328 6.762 0.464 1 96.06 348 GLY A C 1
ATOM 2686 O O . GLY A 1 348 ? 18.297 6.434 -0.125 1 96.06 348 GLY A O 1
ATOM 2687 N N . ILE A 1 349 ? 19.828 6.086 1.478 1 97.12 349 ILE A N 1
ATOM 2688 C CA . ILE A 1 349 ? 19.406 4.73 1.801 1 97.12 349 ILE A CA 1
ATOM 2689 C C . ILE A 1 349 ? 18 4.762 2.398 1 97.12 349 ILE A C 1
ATOM 2691 O O . ILE A 1 349 ? 17.203 3.842 2.191 1 97.12 349 ILE A O 1
ATOM 2695 N N . LEU A 1 350 ? 17.641 5.867 3.072 1 96.56 350 LEU A N 1
ATOM 2696 C CA . LEU A 1 350 ? 16.328 5.926 3.73 1 96.56 350 LEU A CA 1
ATOM 2697 C C . LEU A 1 350 ? 15.219 6.16 2.715 1 96.56 350 LEU A C 1
ATOM 2699 O O . LEU A 1 350 ? 14.047 5.922 3.008 1 96.56 350 LEU A O 1
ATOM 2703 N N . ALA A 1 351 ? 15.602 6.656 1.513 1 97.19 351 ALA A N 1
ATOM 2704 C CA . ALA A 1 351 ? 14.602 6.859 0.468 1 97.19 351 ALA A CA 1
ATOM 2705 C C . ALA A 1 351 ? 14.164 5.531 -0.143 1 97.19 351 ALA A C 1
ATOM 2707 O O . ALA A 1 351 ? 13.156 5.465 -0.85 1 97.19 351 ALA A O 1
ATOM 2708 N N . GLY A 1 352 ? 14.93 4.461 0.166 1 96.62 352 GLY A N 1
ATOM 2709 C CA . GLY A 1 352 ? 14.625 3.15 -0.382 1 96.62 352 GLY A CA 1
ATOM 2710 C C . GLY A 1 352 ? 14.844 3.064 -1.881 1 96.62 352 GLY A C 1
ATOM 2711 O O . GLY A 1 352 ? 15.32 4.016 -2.5 1 96.62 352 GLY A O 1
ATOM 2712 N N . PRO A 1 353 ? 14.484 1.91 -2.434 1 97.12 353 PRO A N 1
ATOM 2713 C CA . PRO A 1 353 ? 14.742 1.708 -3.861 1 97.12 353 PRO A CA 1
ATOM 2714 C C . PRO A 1 353 ? 13.93 2.654 -4.746 1 97.12 353 PRO A C 1
ATOM 2716 O O . PRO A 1 353 ? 14.359 2.982 -5.855 1 97.12 353 PRO A O 1
ATOM 2719 N N . PHE A 1 354 ? 12.836 3.129 -4.176 1 97.81 354 PHE A N 1
ATOM 2720 C CA . PHE A 1 354 ? 11.977 3.887 -5.07 1 97.81 354 PHE A CA 1
ATOM 2721 C C . PHE A 1 354 ? 11.859 5.336 -4.613 1 97.81 354 PHE A C 1
ATOM 2723 O O . PHE A 1 354 ? 10.828 5.98 -4.82 1 97.81 354 PHE A O 1
ATOM 2730 N N . HIS A 1 355 ? 12.797 5.855 -3.898 1 97.62 355 HIS A N 1
ATOM 2731 C CA . HIS A 1 355 ? 13.07 7.27 -3.656 1 97.62 355 HIS A CA 1
ATOM 2732 C C . HIS A 1 355 ? 11.906 7.938 -2.93 1 97.62 355 HIS A C 1
ATOM 2734 O O . HIS A 1 355 ? 11.445 9.008 -3.34 1 97.62 355 HIS A O 1
ATOM 2740 N N . SER A 1 356 ? 11.414 7.27 -1.952 1 97.44 356 SER A N 1
ATOM 2741 C CA . SER A 1 356 ? 10.328 7.824 -1.142 1 97.44 356 SER A CA 1
ATOM 2742 C C . SER A 1 356 ? 10.844 8.906 -0.201 1 97.44 356 SER A C 1
ATOM 2744 O O . SER A 1 356 ? 11.852 8.711 0.49 1 97.44 356 SER A O 1
ATOM 2746 N N . PRO A 1 357 ? 10.156 10.055 -0.134 1 97.19 357 PRO A N 1
ATOM 2747 C CA . PRO A 1 357 ? 10.555 11.102 0.805 1 97.19 357 PRO A CA 1
ATOM 2748 C C . PRO A 1 357 ? 10.023 10.867 2.217 1 97.19 357 PRO A C 1
ATOM 2750 O O . PRO A 1 357 ? 10.289 11.664 3.121 1 97.19 357 PRO A O 1
ATOM 2753 N N . TYR A 1 358 ? 9.289 9.758 2.432 1 94.88 358 TYR A N 1
ATOM 2754 C CA . TYR A 1 358 ? 8.656 9.5 3.719 1 94.88 358 TYR A CA 1
ATOM 2755 C C . TYR A 1 358 ? 9.688 9.039 4.746 1 94.88 358 TYR A C 1
ATOM 2757 O O . TYR A 1 358 ? 10.578 8.25 4.434 1 94.88 358 TYR A O 1
ATOM 2765 N N . ARG A 1 359 ? 9.672 9.641 5.91 1 94.56 359 ARG A N 1
ATOM 2766 C CA . ARG A 1 359 ? 10.477 9.203 7.043 1 94.56 359 ARG A CA 1
ATOM 2767 C C . ARG A 1 359 ? 9.602 8.742 8.195 1 94.56 359 ARG A C 1
ATOM 2769 O O . ARG A 1 359 ? 8.602 9.383 8.523 1 94.56 359 ARG A O 1
ATOM 2776 N N . LEU A 1 360 ? 9.984 7.625 8.742 1 93.25 360 LEU A N 1
ATOM 2777 C CA . LEU A 1 360 ? 9.258 7.086 9.883 1 93.25 360 LEU A CA 1
ATOM 2778 C C . LEU A 1 360 ? 9.945 7.477 11.195 1 93.25 360 LEU A C 1
ATOM 2780 O O . LEU A 1 360 ? 10.695 6.688 11.766 1 93.25 360 LEU A O 1
ATOM 2784 N N . GLU A 1 361 ? 9.562 8.539 11.664 1 86.81 361 GLU A N 1
ATOM 2785 C CA . GLU A 1 361 ? 10.188 9.07 12.875 1 86.81 361 GLU A CA 1
ATOM 2786 C C . GLU A 1 361 ? 9.633 8.398 14.125 1 86.81 361 GLU A C 1
ATOM 2788 O O . GLU A 1 361 ? 8.547 7.812 14.094 1 86.81 361 GLU A O 1
ATOM 2793 N N . GLY A 1 362 ? 10.492 8.422 15.133 1 88.5 362 GLY A N 1
ATOM 2794 C CA . GLY A 1 362 ? 10.07 7.918 16.422 1 88.5 362 GLY A CA 1
ATOM 2795 C C . GLY A 1 362 ? 10.172 6.406 16.547 1 88.5 362 GLY A C 1
ATOM 2796 O O . GLY A 1 362 ? 11.055 5.793 15.945 1 88.5 362 GLY A O 1
ATOM 2797 N N . GLY A 1 363 ? 9.414 5.883 17.484 1 89.56 363 GLY A N 1
ATOM 2798 C CA . GLY A 1 363 ? 9.367 4.445 17.703 1 89.56 363 GLY A CA 1
ATOM 2799 C C . GLY A 1 363 ? 10.523 3.934 18.547 1 89.56 363 GLY A C 1
ATOM 2800 O O . GLY A 1 363 ? 11.453 4.684 18.859 1 89.56 363 GLY A O 1
ATOM 2801 N N . GLN A 1 364 ? 10.453 2.697 18.797 1 91.19 364 GLN A N 1
ATOM 2802 C CA . GLN A 1 364 ? 11.43 2.053 19.688 1 91.19 364 GLN A CA 1
ATOM 2803 C C . GLN A 1 364 ? 12.805 1.996 19.031 1 91.19 364 GLN A C 1
ATOM 2805 O O . GLN A 1 364 ? 13.828 2.053 19.719 1 91.19 364 GLN A O 1
ATOM 2810 N N . GLY A 1 365 ? 12.859 1.886 17.766 1 93.38 365 GLY A N 1
ATOM 2811 C CA . GLY A 1 365 ? 14.133 1.798 17.062 1 93.38 365 GLY A CA 1
ATOM 2812 C C . GLY A 1 365 ? 15.023 3.006 17.281 1 93.38 365 GLY A C 1
ATOM 2813 O O . GLY A 1 365 ? 16.219 2.861 17.516 1 93.38 365 GLY A O 1
ATOM 2814 N N . GLU A 1 366 ? 14.453 4.133 17.297 1 91.62 366 GLU A N 1
ATOM 2815 C CA . GLU A 1 366 ? 15.219 5.359 17.484 1 91.62 366 GLU A CA 1
ATOM 2816 C C . GLU A 1 366 ? 15.68 5.512 18.938 1 91.62 366 GLU A C 1
ATOM 2818 O O . GLU A 1 366 ? 16.656 6.219 19.219 1 91.62 366 GLU A O 1
ATOM 2823 N N . VAL A 1 367 ? 14.93 4.949 19.812 1 91.81 367 VAL A N 1
ATOM 2824 C CA . VAL A 1 367 ? 15.367 4.934 21.203 1 91.81 367 VAL A CA 1
ATOM 2825 C C . VAL A 1 367 ? 16.656 4.109 21.328 1 91.81 367 VAL A C 1
ATOM 2827 O O . VAL A 1 367 ? 17.578 4.508 22.031 1 91.81 367 VAL A O 1
ATOM 2830 N N . GLU A 1 368 ? 16.719 3.08 20.609 1 92.88 368 GLU A N 1
ATOM 2831 C CA . GLU A 1 368 ? 17.844 2.156 20.672 1 92.88 368 GLU A CA 1
ATOM 2832 C C . GLU A 1 368 ? 19.016 2.645 19.828 1 92.88 368 GLU A C 1
ATOM 2834 O O . GLU A 1 368 ? 20.188 2.43 20.188 1 92.88 368 GLU A O 1
ATOM 2839 N N . VAL A 1 369 ? 18.688 3.215 18.703 1 94.81 369 VAL A N 1
ATOM 2840 C CA . VAL A 1 369 ? 19.688 3.775 17.797 1 94.81 369 VAL A CA 1
ATOM 2841 C C . VAL A 1 369 ? 19.359 5.234 17.5 1 94.81 369 VAL A C 1
ATOM 2843 O O . VAL A 1 369 ? 18.75 5.547 16.469 1 94.81 369 VAL A O 1
ATOM 2846 N N . PRO A 1 370 ? 19.859 6.129 18.359 1 90.75 370 PRO A N 1
ATOM 2847 C CA . PRO A 1 370 ? 19.453 7.531 18.25 1 90.75 370 PRO A CA 1
ATOM 2848 C C . PRO A 1 370 ? 20.078 8.234 17.047 1 90.75 370 PRO A C 1
ATOM 2850 O O . PRO A 1 370 ? 21.156 7.852 16.594 1 90.75 370 PRO A O 1
ATOM 2853 N N . GLY A 1 371 ? 19.406 9.141 16.531 1 89.75 371 GLY A N 1
ATOM 2854 C CA . GLY A 1 371 ? 19.859 9.969 15.414 1 89.75 371 GLY A CA 1
ATOM 2855 C C . GLY A 1 371 ? 18.859 11.055 15.055 1 89.75 371 GLY A C 1
ATOM 2856 O O . GLY A 1 371 ? 18.031 11.453 15.875 1 89.75 371 GLY A O 1
ATOM 2857 N N . GLN A 1 372 ? 19.109 11.641 13.859 1 86.69 372 GLN A N 1
ATOM 2858 C CA . GLN A 1 372 ? 18.25 12.75 13.445 1 86.69 372 GLN A CA 1
ATOM 2859 C C . GLN A 1 372 ? 17.891 12.633 11.961 1 86.69 372 GLN A C 1
ATOM 2861 O O . GLN A 1 372 ? 18.766 12.422 11.117 1 86.69 372 GLN A O 1
ATOM 2866 N N . PHE A 1 373 ? 16.578 12.75 11.734 1 87.12 373 PHE A N 1
ATOM 2867 C CA . PHE A 1 373 ? 16.094 12.844 10.367 1 87.12 373 PHE A CA 1
ATOM 2868 C C . PHE A 1 373 ? 15.875 14.305 9.969 1 87.12 373 PHE A C 1
ATOM 2870 O O . PHE A 1 373 ? 15.719 15.172 10.836 1 87.12 373 PHE A O 1
ATOM 2877 N N . ALA A 1 374 ? 15.914 14.508 8.688 1 83.88 374 ALA A N 1
ATOM 2878 C CA . ALA A 1 374 ? 15.32 15.758 8.242 1 83.88 374 ALA A CA 1
ATOM 2879 C C . ALA A 1 374 ? 13.797 15.68 8.266 1 83.88 374 ALA A C 1
ATOM 2881 O O . ALA A 1 374 ? 13.219 14.648 7.906 1 83.88 374 ALA A O 1
ATOM 2882 N N . ARG A 1 375 ? 13.211 16.703 8.758 1 90.38 375 ARG A N 1
ATOM 2883 C CA . ARG A 1 375 ? 11.75 16.797 8.719 1 90.38 375 ARG A CA 1
ATOM 2884 C C . ARG A 1 375 ? 11.289 17.594 7.504 1 90.38 375 ARG A C 1
ATOM 2886 O O . ARG A 1 375 ? 11.727 18.719 7.289 1 90.38 375 ARG A O 1
ATOM 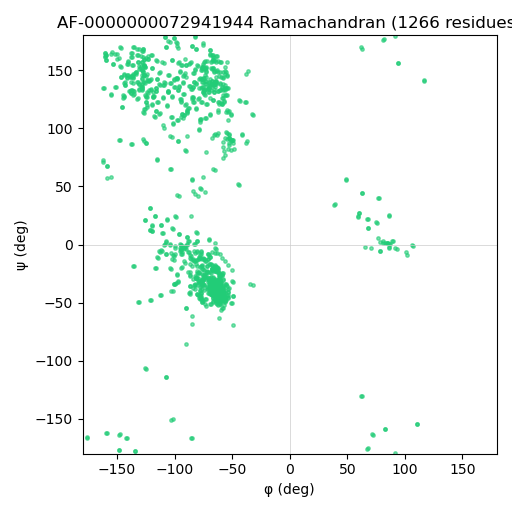2893 N N . GLY A 1 376 ? 10.422 17.031 6.684 1 92.12 376 GLY A N 1
ATOM 2894 C CA . GLY A 1 376 ? 9.859 17.734 5.547 1 92.12 376 GLY A CA 1
ATOM 2895 C C . GLY A 1 376 ? 8.695 18.641 5.922 1 92.12 376 GLY A C 1
ATOM 2896 O O . GLY A 1 376 ? 8.195 18.578 7.047 1 92.12 376 GLY A O 1
ATOM 2897 N N . ILE A 1 377 ? 8.32 19.469 4.98 1 95.12 377 ILE A N 1
ATOM 2898 C CA . ILE A 1 377 ? 7.113 20.266 5.148 1 95.12 377 ILE A CA 1
ATOM 2899 C C . ILE A 1 377 ? 5.887 19.422 4.812 1 95.12 377 ILE A C 1
ATOM 2901 O O . ILE A 1 377 ? 4.895 19.438 5.547 1 95.12 377 ILE A O 1
ATOM 2905 N N . SER A 1 378 ? 6.027 18.672 3.742 1 96.56 378 SER A N 1
ATOM 2906 C CA . SER A 1 378 ? 5.027 17.672 3.385 1 96.56 378 SER A CA 1
ATOM 2907 C C . SER A 1 378 ? 5.367 16.312 3.992 1 96.56 378 SER A C 1
ATOM 2909 O O . SER A 1 378 ? 6.348 15.68 3.596 1 96.56 378 SER A O 1
ATOM 2911 N N . ILE A 1 379 ? 4.59 15.883 4.922 1 95.12 379 ILE A N 1
ATOM 2912 C CA . ILE A 1 379 ? 4.898 14.625 5.586 1 95.12 379 ILE A CA 1
ATOM 2913 C C . ILE A 1 379 ? 3.643 13.758 5.656 1 95.12 379 ILE A C 1
ATOM 2915 O O . ILE A 1 379 ? 2.523 14.258 5.52 1 95.12 379 ILE A O 1
ATOM 2919 N N . PRO A 1 380 ? 3.762 12.484 5.895 1 94.31 380 PRO A N 1
ATOM 2920 C CA . PRO A 1 380 ? 2.619 11.57 5.832 1 94.31 380 PRO A CA 1
ATOM 2921 C C . PRO A 1 380 ? 1.517 11.938 6.824 1 94.31 380 PRO A C 1
ATOM 2923 O O . PRO A 1 380 ? 0.331 11.812 6.508 1 94.31 380 PRO A O 1
ATOM 2926 N N . ARG A 1 381 ? 1.789 12.438 7.965 1 93.12 381 ARG A N 1
ATOM 2927 C CA . ARG A 1 381 ? 0.77 12.648 8.984 1 93.12 381 ARG A CA 1
ATOM 2928 C C . ARG A 1 381 ? 0.112 14.016 8.82 1 93.12 381 ARG A C 1
ATOM 2930 O O . ARG A 1 381 ? -0.672 14.438 9.68 1 93.12 381 ARG A O 1
ATOM 2937 N N . THR A 1 382 ? 0.504 14.75 7.793 1 96.19 382 THR A N 1
ATOM 2938 C CA . THR A 1 382 ? -0.212 16 7.543 1 96.19 382 THR A CA 1
ATOM 2939 C C . THR A 1 382 ? -1.704 15.734 7.355 1 96.19 382 THR A C 1
ATOM 2941 O O . THR A 1 382 ? -2.098 14.945 6.5 1 96.19 382 THR A O 1
ATOM 2944 N N . ALA A 1 383 ? -2.461 16.391 8.18 1 95.88 383 ALA A N 1
ATOM 2945 C CA . ALA A 1 383 ? -3.91 16.266 8.047 1 95.88 383 ALA A CA 1
ATOM 2946 C C . ALA A 1 383 ? -4.434 17.125 6.902 1 95.88 383 ALA A C 1
ATOM 2948 O O . ALA A 1 383 ? -5.254 16.672 6.102 1 95.88 383 ALA A O 1
ATOM 2949 N N . TYR A 1 384 ? -3.967 18.312 6.875 1 97.06 384 TYR A N 1
ATOM 2950 C CA . TYR A 1 384 ? -4.312 19.219 5.781 1 97.06 384 TYR A CA 1
ATOM 2951 C C . TYR A 1 384 ? -3.295 20.344 5.66 1 97.06 384 TYR A C 1
ATOM 2953 O O . TYR A 1 384 ? -2.467 20.531 6.551 1 97.06 384 TYR A O 1
ATOM 2961 N N . THR A 1 385 ? -3.334 20.953 4.574 1 98.38 385 THR A N 1
ATOM 2962 C CA . THR A 1 385 ? -2.637 22.219 4.324 1 98.38 385 THR A CA 1
ATOM 2963 C C . THR A 1 385 ? -3.605 23.266 3.799 1 98.38 385 THR A C 1
ATOM 2965 O O . THR A 1 385 ? -4.488 22.969 2.996 1 98.38 385 THR A O 1
ATOM 2968 N N . MET A 1 386 ? -3.455 24.484 4.262 1 98.44 386 MET A N 1
ATOM 2969 C CA . MET A 1 386 ? -4.34 25.531 3.779 1 98.44 386 MET A CA 1
ATOM 2970 C C . MET A 1 386 ? -3.543 26.766 3.352 1 98.44 386 MET A C 1
ATOM 2972 O O . MET A 1 386 ? -2.428 26.984 3.83 1 98.44 386 MET A O 1
ATOM 2976 N N . ILE A 1 387 ? -4.066 27.469 2.445 1 98.88 387 ILE A N 1
ATOM 2977 C CA . ILE A 1 387 ? -3.625 28.797 2.062 1 98.88 387 ILE A CA 1
ATOM 2978 C C . ILE A 1 387 ? -4.801 29.766 2.133 1 98.88 387 ILE A C 1
ATOM 2980 O O . ILE A 1 387 ? -5.801 29.594 1.432 1 98.88 387 ILE A O 1
ATOM 2984 N N . GLY A 1 388 ? -4.715 30.766 3.031 1 98.88 388 GLY A N 1
ATOM 2985 C CA . GLY A 1 388 ? -5.668 31.859 3.055 1 98.88 388 GLY A CA 1
ATOM 2986 C C . GLY A 1 388 ? -5.328 32.969 2.072 1 98.88 388 GLY A C 1
ATOM 2987 O O . GLY A 1 388 ? -4.191 33.438 2.037 1 98.88 388 GLY A O 1
ATOM 2988 N N . TYR A 1 389 ? -6.254 33.312 1.258 1 98.69 389 TYR A N 1
ATOM 2989 C CA . TYR A 1 389 ? -6.105 34.312 0.208 1 98.69 389 TYR A CA 1
ATOM 2990 C C . TYR A 1 389 ? -7.203 35.375 0.302 1 98.69 389 TYR A C 1
ATOM 2992 O O . TYR A 1 389 ? -8.219 35.281 -0.392 1 98.69 389 TYR A O 1
ATOM 3000 N N . PRO A 1 390 ? -6.91 36.438 1.104 1 98.56 390 PRO A N 1
ATOM 3001 C CA . PRO A 1 390 ? -7.953 37.406 1.418 1 98.56 390 PRO A CA 1
ATOM 3002 C C . PRO A 1 390 ? -8.094 38.5 0.343 1 98.56 390 PRO A C 1
ATOM 3004 O O . PRO A 1 390 ? -8.07 39.688 0.65 1 98.56 390 PRO A O 1
ATOM 3007 N N . ASP A 1 391 ? -8.312 38.094 -0.844 1 97.19 391 ASP A N 1
ATOM 3008 C CA . ASP A 1 391 ? -8.648 39.031 -1.901 1 97.19 391 ASP A CA 1
ATOM 3009 C C . ASP A 1 391 ? -9.969 39.75 -1.595 1 97.19 391 ASP A C 1
ATOM 3011 O O . ASP A 1 391 ? -11.008 39.094 -1.463 1 97.19 391 ASP A O 1
ATOM 3015 N N . PRO A 1 392 ? -9.906 41.031 -1.55 1 94.44 392 PRO A N 1
ATOM 3016 C CA . PRO A 1 392 ? -11.117 41.75 -1.179 1 94.44 392 PRO A CA 1
ATOM 3017 C C . PRO A 1 392 ? -12.289 41.469 -2.111 1 94.44 392 PRO A C 1
ATOM 3019 O O . PRO A 1 392 ? -13.445 41.531 -1.692 1 94.44 392 PRO A O 1
ATOM 3022 N N . ASP A 1 393 ? -12.023 41.125 -3.299 1 93.31 393 ASP A N 1
ATOM 3023 C CA . ASP A 1 393 ? -13.086 40.875 -4.277 1 93.31 393 ASP A CA 1
ATOM 3024 C C . ASP A 1 393 ? -13.461 39.406 -4.324 1 93.31 393 ASP A C 1
ATOM 3026 O O . ASP A 1 393 ? -14.516 39.062 -4.84 1 93.31 393 ASP A O 1
ATOM 3030 N N . ASN A 1 394 ? -12.586 38.594 -3.848 1 96.75 394 ASN A N 1
ATOM 3031 C CA . ASN A 1 394 ? -12.773 37.156 -3.949 1 96.75 394 ASN A CA 1
ATOM 3032 C C . ASN A 1 394 ? -11.875 36.375 -2.973 1 96.75 394 ASN A C 1
ATOM 3034 O O . ASN A 1 394 ? -10.961 35.688 -3.387 1 96.75 394 ASN A O 1
ATOM 3038 N N . ALA A 1 395 ? -12.211 36.469 -1.708 1 98.31 395 ALA A N 1
ATOM 3039 C CA . ALA A 1 395 ? -11.445 35.75 -0.682 1 98.31 395 ALA A CA 1
ATOM 3040 C C . ALA A 1 395 ? -11.664 34.25 -0.759 1 98.31 395 ALA A C 1
ATOM 3042 O O . ALA A 1 395 ? -12.797 33.781 -0.857 1 98.31 395 ALA A O 1
ATOM 3043 N N . VAL A 1 396 ? -10.547 33.469 -0.751 1 98.81 396 VAL A N 1
ATOM 3044 C CA . VAL A 1 396 ? -10.633 32.031 -0.963 1 98.81 396 VAL A CA 1
ATOM 3045 C C . VAL A 1 396 ? -9.719 31.297 0.024 1 98.81 396 VAL A C 1
ATOM 3047 O O . VAL A 1 396 ? -8.594 31.734 0.271 1 98.81 396 VAL A O 1
ATOM 3050 N N . LEU A 1 397 ? -10.234 30.281 0.657 1 98.88 397 LEU A N 1
ATOM 3051 C CA . LEU A 1 397 ? -9.422 29.281 1.332 1 98.88 397 LEU A CA 1
ATOM 3052 C C . LEU A 1 397 ? -9.062 28.141 0.382 1 98.88 397 LEU A C 1
ATOM 3054 O O . LEU A 1 397 ? -9.945 27.438 -0.121 1 98.88 397 LEU A O 1
ATOM 3058 N N . TYR A 1 398 ? -7.824 28 0.061 1 98.88 398 TYR A N 1
ATOM 3059 C CA . TYR A 1 398 ? -7.348 26.812 -0.639 1 98.88 398 TYR A CA 1
ATOM 3060 C C . TYR A 1 398 ? -6.961 25.719 0.346 1 98.88 398 TYR A C 1
ATOM 3062 O O . TYR A 1 398 ? -6.043 25.891 1.15 1 98.88 398 TYR A O 1
ATOM 3070 N N . TYR A 1 399 ? -7.68 24.594 0.255 1 98.81 399 TYR A N 1
ATOM 3071 C CA . TYR A 1 399 ? -7.625 23.531 1.257 1 98.81 399 TYR A CA 1
ATOM 3072 C C . TYR A 1 399 ? -7.148 22.219 0.639 1 98.81 399 TYR A C 1
ATOM 3074 O O . TYR A 1 399 ? -7.727 21.734 -0.341 1 98.81 399 TYR A O 1
ATOM 3082 N N . SER A 1 400 ? -6.059 21.719 1.157 1 98.56 400 SER A N 1
ATOM 3083 C CA . SER A 1 400 ? -5.469 20.469 0.683 1 98.56 400 SER A CA 1
ATOM 3084 C C . SER A 1 400 ? -5.492 19.406 1.77 1 98.56 400 SER A C 1
ATOM 3086 O O . SER A 1 400 ? -4.848 19.547 2.811 1 98.56 400 SER A O 1
ATOM 3088 N N . GLU A 1 401 ? -6.234 18.328 1.563 1 98.06 401 GLU A N 1
ATOM 3089 C CA . GLU A 1 401 ? -6.273 17.25 2.549 1 98.06 401 GLU A CA 1
ATOM 3090 C C . GLU A 1 401 ? -5.09 16.297 2.381 1 98.06 401 GLU A C 1
ATOM 3092 O O . GLU A 1 401 ? -4.664 16.031 1.256 1 98.06 401 GLU A O 1
ATOM 3097 N N . ASP A 1 402 ? -4.555 15.891 3.539 1 97.56 402 ASP A N 1
ATOM 3098 C CA . ASP A 1 402 ? -3.393 15.016 3.607 1 97.56 402 ASP A CA 1
ATOM 3099 C C . ASP A 1 402 ? -2.121 15.75 3.189 1 97.56 402 ASP A C 1
ATOM 3101 O O . ASP A 1 402 ? -2.055 16.984 3.268 1 97.56 402 ASP A O 1
ATOM 3105 N N . ALA A 1 403 ? -1.036 15.047 2.869 1 97.25 403 ALA A N 1
ATOM 3106 C CA . ALA A 1 403 ? 0.246 15.648 2.514 1 97.25 403 ALA A CA 1
ATOM 3107 C C . ALA A 1 403 ? 0.142 16.422 1.204 1 97.25 403 ALA A C 1
ATOM 3109 O O . ALA A 1 403 ? -0.298 15.883 0.187 1 97.25 403 ALA A O 1
ATOM 3110 N N . PRO A 1 404 ? 0.6 17.594 1.181 1 98.12 404 PRO A N 1
ATOM 3111 C CA . PRO A 1 404 ? 0.376 18.422 0.001 1 98.12 404 PRO A CA 1
ATOM 3112 C C . PRO A 1 404 ? 1.186 17.969 -1.211 1 98.12 404 PRO A C 1
ATOM 3114 O O . PRO A 1 404 ? 0.809 18.25 -2.352 1 98.12 404 PRO A O 1
ATOM 3117 N N . ALA A 1 405 ? 2.301 17.266 -1.012 1 98.12 405 ALA A N 1
ATOM 3118 C CA . ALA A 1 405 ? 3.123 16.797 -2.125 1 98.12 405 ALA A CA 1
ATOM 3119 C C . ALA A 1 405 ? 2.352 15.82 -3.006 1 98.12 405 ALA A C 1
ATOM 3121 O O . ALA A 1 405 ? 2.709 15.602 -4.168 1 98.12 405 ALA A O 1
ATOM 3122 N N . THR A 1 406 ? 1.296 15.219 -2.475 1 98.44 406 THR A N 1
ATOM 3123 C CA . THR A 1 406 ? 0.533 14.227 -3.217 1 98.44 406 THR A CA 1
ATOM 3124 C C . THR A 1 406 ? -0.947 14.594 -3.258 1 98.44 406 THR A C 1
ATOM 3126 O O . THR A 1 406 ? -1.807 13.727 -3.414 1 98.44 406 THR A O 1
ATOM 3129 N N . SER A 1 407 ? -1.26 15.812 -3.061 1 98.5 407 SER A N 1
ATOM 3130 C CA . SER A 1 407 ? -2.629 16.312 -3.039 1 98.5 407 SER A CA 1
ATOM 3131 C C . SER A 1 407 ? -2.758 17.594 -3.857 1 98.5 407 SER A C 1
ATOM 3133 O O . SER A 1 407 ? -1.837 17.969 -4.59 1 98.5 407 SER A O 1
ATOM 3135 N N . VAL A 1 408 ? -3.951 18.172 -3.871 1 98.88 408 VAL A N 1
ATOM 3136 C CA . VAL A 1 408 ? -4.234 19.422 -4.562 1 98.88 408 VAL A CA 1
ATOM 3137 C C . VAL A 1 408 ? -4.918 20.406 -3.604 1 98.88 408 VAL A C 1
ATOM 3139 O O . VAL A 1 408 ? -5.477 19.984 -2.584 1 98.88 408 VAL A O 1
ATOM 3142 N N . PHE A 1 409 ? -4.809 21.641 -3.928 1 98.94 409 PHE A N 1
ATOM 3143 C CA . PHE A 1 409 ? -5.465 22.688 -3.16 1 98.94 409 PHE A CA 1
ATOM 3144 C C . PHE A 1 409 ? -6.828 23.031 -3.754 1 98.94 409 PHE A C 1
ATOM 3146 O O . PHE A 1 409 ? -6.914 23.594 -4.844 1 98.94 409 PHE A O 1
ATOM 3153 N N . VAL A 1 410 ? -7.836 22.688 -2.98 1 98.94 410 VAL A N 1
ATOM 3154 C CA . VAL A 1 410 ? -9.227 22.828 -3.41 1 98.94 410 VAL A CA 1
ATOM 3155 C C . VAL A 1 410 ? -9.797 24.141 -2.885 1 98.94 410 VAL A C 1
ATOM 3157 O O . VAL A 1 410 ? -9.602 24.5 -1.72 1 98.94 410 VAL A O 1
ATOM 3160 N N . PRO A 1 411 ? -10.523 24.891 -3.717 1 98.88 411 PRO A N 1
ATOM 3161 C CA . PRO A 1 411 ? -10.992 26.219 -3.299 1 98.88 411 PRO A CA 1
ATOM 3162 C C . PRO A 1 411 ? -12.289 26.156 -2.49 1 98.88 411 PRO A C 1
ATOM 3164 O O . PRO A 1 411 ? -13.234 25.469 -2.887 1 98.88 411 PRO A O 1
ATOM 3167 N N . PHE A 1 412 ? -12.391 26.891 -1.403 1 98.94 412 PHE A N 1
ATOM 3168 C CA . PHE A 1 412 ? -13.562 27.172 -0.583 1 98.94 412 PHE A CA 1
ATOM 3169 C C . PHE A 1 412 ? -13.742 28.672 -0.395 1 98.94 412 PHE A C 1
ATOM 3171 O O . PHE A 1 412 ? -12.953 29.328 0.297 1 98.94 412 PHE A O 1
ATOM 3178 N N . LEU A 1 413 ? -14.789 29.203 -0.924 1 98.81 413 LEU A N 1
ATOM 3179 C CA . LEU A 1 413 ? -14.977 30.656 -1.003 1 98.81 413 LEU A CA 1
ATOM 3180 C C . LEU A 1 413 ? -15.438 31.219 0.337 1 98.81 413 LEU A C 1
ATOM 3182 O O . LEU A 1 413 ? -16.234 30.594 1.034 1 98.81 413 LEU A O 1
ATOM 3186 N N . CYS A 1 414 ? -14.969 32.375 0.693 1 98.12 414 CYS A N 1
ATOM 3187 C CA . CYS A 1 414 ? -15.5 33.094 1.852 1 98.12 414 CYS A CA 1
ATOM 3188 C C . CYS A 1 414 ? -16.922 33.531 1.598 1 98.12 414 CYS A C 1
ATOM 3190 O O . CYS A 1 414 ? -17.734 33.594 2.525 1 98.12 414 CYS A O 1
ATOM 3192 N N . LYS A 1 415 ? -17.234 33.875 0.334 1 97.81 415 LYS A N 1
ATOM 3193 C CA . LYS A 1 415 ? -18.609 34.219 -0.041 1 97.81 415 LYS A CA 1
ATOM 3194 C C . LYS A 1 415 ? -19.594 33.125 0.378 1 97.81 415 LYS A C 1
ATOM 3196 O O . LYS A 1 415 ? -20.719 33.438 0.757 1 97.81 415 LYS A O 1
ATOM 3201 N N . THR A 1 416 ? -19.188 31.906 0.267 1 98.56 416 THR A N 1
ATOM 3202 C CA . THR A 1 416 ? -20.031 30.781 0.659 1 98.56 416 THR A CA 1
ATOM 3203 C C . THR A 1 416 ? -20.438 30.891 2.127 1 98.56 416 THR A C 1
ATOM 3205 O O . THR A 1 416 ? -21.562 30.547 2.492 1 98.56 416 THR A O 1
ATOM 3208 N N . LEU A 1 417 ? -19.562 31.344 2.953 1 98.5 417 LEU A N 1
ATOM 3209 C CA . LEU A 1 417 ? -19.828 31.562 4.371 1 98.5 417 LEU A CA 1
ATOM 3210 C C . LEU A 1 417 ? -20.922 32.625 4.562 1 98.5 417 LEU A C 1
ATOM 3212 O O . LEU A 1 417 ? -21.844 32.438 5.363 1 98.5 417 LEU A O 1
ATOM 3216 N N . SER A 1 418 ? -20.797 33.656 3.834 1 96.94 418 SER A N 1
ATOM 3217 C CA . SER A 1 418 ? -21.781 34.719 3.926 1 96.94 418 SER A CA 1
ATOM 3218 C C . SER A 1 418 ? -23.156 34.25 3.463 1 96.94 418 SER A C 1
ATOM 3220 O O . SER A 1 418 ? -24.172 34.688 4.004 1 96.94 418 SER A O 1
ATOM 3222 N N . GLU A 1 419 ? -23.188 33.406 2.514 1 97.62 419 GLU A N 1
ATOM 3223 C CA . GLU A 1 419 ? -24.438 32.875 1.972 1 97.62 419 GLU A CA 1
ATOM 3224 C C . GLU A 1 419 ? -25.141 32 2.994 1 97.62 419 GLU A C 1
ATOM 3226 O O . GLU A 1 419 ? -26.359 31.797 2.906 1 97.62 419 GLU A O 1
ATOM 3231 N N . ALA A 1 420 ? -24.406 31.547 3.93 1 98.19 420 ALA A N 1
ATOM 3232 C CA . ALA A 1 420 ? -24.969 30.656 4.938 1 98.19 420 ALA A CA 1
ATOM 3233 C C . ALA A 1 420 ? -25.75 31.438 5.988 1 98.19 420 ALA A C 1
ATOM 3235 O O . ALA A 1 420 ? -26.484 30.844 6.789 1 98.19 420 ALA A O 1
ATOM 3236 N N . ARG A 1 421 ? -25.625 32.719 6.012 1 96.62 421 ARG A N 1
ATOM 3237 C CA . ARG A 1 421 ? -26.328 33.531 7.008 1 96.62 421 ARG A CA 1
ATOM 3238 C C . ARG A 1 421 ? -27.828 33.281 6.953 1 96.62 421 ARG A C 1
ATOM 3240 O O . ARG A 1 421 ? -28.438 33.344 5.887 1 96.62 421 ARG A O 1
ATOM 3247 N N . GLY A 1 422 ? -28.375 33 8.094 1 95.5 422 GLY A N 1
ATOM 3248 C CA . GLY A 1 422 ? -29.812 32.875 8.227 1 95.5 422 GLY A CA 1
ATOM 3249 C C . GLY A 1 422 ? -30.344 31.531 7.719 1 95.5 422 GLY A C 1
ATOM 3250 O O . GLY A 1 422 ? -31.531 31.25 7.828 1 95.5 422 GLY A O 1
ATOM 3251 N N . MET A 1 423 ? -29.5 30.734 7.145 1 96.25 423 MET A N 1
ATOM 3252 C CA . MET A 1 423 ? -29.922 29.406 6.688 1 96.25 423 MET A CA 1
ATOM 3253 C C . MET A 1 423 ? -30.125 28.453 7.867 1 96.25 423 MET A C 1
ATOM 3255 O O . MET A 1 423 ? -29.484 28.625 8.914 1 96.25 423 MET A O 1
ATOM 3259 N N . GLU A 1 424 ? -31.062 27.484 7.605 1 96.38 424 GLU A N 1
ATOM 3260 C CA . GLU A 1 424 ? -31.094 26.375 8.555 1 96.38 424 GLU A CA 1
ATOM 3261 C C . GLU A 1 424 ? -29.766 25.625 8.586 1 96.38 424 GLU A C 1
ATOM 3263 O O . GLU A 1 424 ? -29.141 25.406 7.543 1 96.38 424 GLU A O 1
ATOM 3268 N N . LEU A 1 425 ? -29.359 25.281 9.758 1 95.38 425 LEU A N 1
ATOM 3269 C CA . LEU A 1 425 ? -28.016 24.75 9.961 1 95.38 425 LEU A CA 1
ATOM 3270 C C . LEU A 1 425 ? -27.766 23.562 9.039 1 95.38 425 LEU A C 1
ATOM 3272 O O . LEU A 1 425 ? -26.719 23.516 8.367 1 95.38 425 LEU A O 1
ATOM 3276 N N . ASP A 1 426 ? -28.672 22.641 8.914 1 94.62 426 ASP A N 1
ATOM 3277 C CA . ASP A 1 426 ? -28.5 21.438 8.109 1 94.62 426 ASP A CA 1
ATOM 3278 C C . ASP A 1 426 ? -28.344 21.781 6.629 1 94.62 426 ASP A C 1
ATOM 3280 O O . ASP A 1 426 ? -27.641 21.094 5.891 1 94.62 426 ASP A O 1
ATOM 3284 N N . GLU A 1 427 ? -28.953 22.828 6.227 1 96.88 427 GLU A N 1
ATOM 3285 C CA . GLU A 1 427 ? -28.922 23.234 4.828 1 96.88 427 GLU A CA 1
ATOM 3286 C C . GLU A 1 427 ? -27.562 23.797 4.438 1 96.88 427 GLU A C 1
ATOM 3288 O O . GLU A 1 427 ? -27.188 23.766 3.264 1 96.88 427 GLU A O 1
ATOM 3293 N N . THR A 1 428 ? -26.844 24.328 5.434 1 97.94 428 THR A N 1
ATOM 3294 C CA . THR A 1 428 ? -25.531 24.891 5.141 1 97.94 428 THR A CA 1
ATOM 3295 C C . THR A 1 428 ? -24.578 23.797 4.625 1 97.94 428 THR A C 1
ATOM 3297 O O . THR A 1 428 ? -23.625 24.094 3.916 1 97.94 428 THR A O 1
ATOM 3300 N N . ALA A 1 429 ? -24.859 22.531 4.957 1 96.81 429 ALA A N 1
ATOM 3301 C CA . ALA A 1 429 ? -24.047 21.406 4.512 1 96.81 429 ALA A CA 1
ATOM 3302 C C . ALA A 1 429 ? -24.094 21.266 2.992 1 96.81 429 ALA A C 1
ATOM 3304 O O . ALA A 1 429 ? -23.188 20.703 2.387 1 96.81 429 ALA A O 1
ATOM 3305 N N . ASN A 1 430 ? -25.094 21.766 2.348 1 98 430 ASN A N 1
ATOM 3306 C CA . ASN A 1 430 ? -25.281 21.641 0.907 1 98 430 ASN A CA 1
ATOM 3307 C C . ASN A 1 430 ? -24.438 22.641 0.133 1 98 430 ASN A C 1
ATOM 3309 O O . ASN A 1 430 ? -24.328 22.547 -1.093 1 98 430 ASN A O 1
ATOM 3313 N N . LEU A 1 431 ? -23.766 23.516 0.82 1 98.69 431 LEU A N 1
ATOM 3314 C CA . LEU A 1 431 ? -23.078 24.625 0.161 1 98.69 431 LEU A CA 1
ATOM 3315 C C . LEU A 1 431 ? -21.688 24.188 -0.309 1 98.69 431 LEU A C 1
ATOM 3317 O O . LEU A 1 431 ? -21.031 24.922 -1.057 1 98.69 431 LEU A O 1
ATOM 3321 N N . TYR A 1 432 ? -21.156 23.078 0.093 1 98.69 432 TYR A N 1
ATOM 3322 C CA . TYR A 1 432 ? -19.875 22.531 -0.343 1 98.69 432 TYR A CA 1
ATOM 3323 C C . TYR A 1 432 ? -19.906 21.016 -0.369 1 98.69 432 TYR A C 1
ATOM 3325 O O . TYR A 1 432 ? -20.891 20.391 0.027 1 98.69 432 TYR A O 1
ATOM 3333 N N . ALA A 1 433 ? -18.938 20.391 -0.918 1 98.75 433 ALA A N 1
ATOM 3334 C CA . ALA A 1 433 ? -18.953 18.953 -1.229 1 98.75 433 ALA A CA 1
ATOM 3335 C C . ALA A 1 433 ? -19.016 18.125 0.046 1 98.75 433 ALA A C 1
ATOM 3337 O O . ALA A 1 433 ? -18.219 18.328 0.973 1 98.75 433 ALA A O 1
ATOM 3338 N N . LYS A 1 434 ? -19.859 17.109 0.088 1 98.12 434 LYS A N 1
ATOM 3339 C CA . LYS A 1 434 ? -20.062 16.219 1.23 1 98.12 434 LYS A CA 1
ATOM 3340 C C . LYS A 1 434 ? -18.766 15.484 1.572 1 98.12 434 LYS A C 1
ATOM 3342 O O . LYS A 1 434 ? -18.5 15.211 2.742 1 98.12 434 LYS A O 1
ATOM 3347 N N . GLN A 1 435 ? -17.969 15.227 0.628 1 98.44 435 GLN A N 1
ATOM 3348 C CA . GLN A 1 435 ? -16.734 14.445 0.796 1 98.44 435 GLN A CA 1
ATOM 3349 C C . GLN A 1 435 ? -15.789 15.117 1.786 1 98.44 435 GLN A C 1
ATOM 3351 O O . GLN A 1 435 ? -14.992 14.445 2.441 1 98.44 435 GLN A O 1
ATOM 3356 N N . PHE A 1 436 ? -15.867 16.422 1.914 1 98.69 436 PHE A N 1
ATOM 3357 C CA . PHE A 1 436 ? -14.992 17.156 2.824 1 98.69 436 PHE A CA 1
ATOM 3358 C C . PHE A 1 436 ? -15.633 17.281 4.203 1 98.69 436 PHE A C 1
ATOM 3360 O O . PHE A 1 436 ? -15.008 17.797 5.137 1 98.69 436 PHE A O 1
ATOM 3367 N N . GLN A 1 437 ? -16.875 16.781 4.363 1 97.25 437 GLN A N 1
ATOM 3368 C CA . GLN A 1 437 ? -17.656 16.906 5.59 1 97.25 437 GLN A CA 1
ATOM 3369 C C . GLN A 1 437 ? -17.656 15.609 6.387 1 97.25 437 GLN A C 1
ATOM 3371 O O . GLN A 1 437 ? -18.125 15.57 7.523 1 97.25 437 GLN A O 1
ATOM 3376 N N . VAL A 1 438 ? -17.094 14.562 5.777 1 95.12 438 VAL A N 1
ATOM 3377 C CA . VAL A 1 438 ? -17.188 13.242 6.387 1 95.12 438 VAL A CA 1
ATOM 3378 C C . VAL A 1 438 ? -15.82 12.578 6.395 1 95.12 438 VAL A C 1
ATOM 3380 O O . VAL A 1 438 ? -14.891 13.047 5.738 1 95.12 438 VAL A O 1
ATOM 3383 N N . GLY A 1 439 ? -15.82 11.453 7.195 1 91.12 439 GLY A N 1
ATOM 3384 C CA . GLY A 1 439 ? -14.625 10.625 7.266 1 91.12 439 GLY A CA 1
ATOM 3385 C C . GLY A 1 439 ? -14.008 10.578 8.648 1 91.12 439 GLY A C 1
ATOM 3386 O O . GLY A 1 439 ? -14.008 11.578 9.367 1 91.12 439 GLY A O 1
ATOM 3387 N N . TYR A 1 440 ? -13.57 9.453 9 1 89.94 440 TYR A N 1
ATOM 3388 C CA . TYR A 1 440 ? -12.852 9.164 10.234 1 89.94 440 TYR A CA 1
ATOM 3389 C C . TYR A 1 440 ? -11.586 8.352 9.953 1 89.94 440 TYR A C 1
ATOM 3391 O O . TYR A 1 440 ? -11.648 7.305 9.305 1 89.94 440 TYR A O 1
ATOM 3399 N N . LYS A 1 441 ? -10.484 8.867 10.43 1 91.5 441 LYS A N 1
ATOM 3400 C CA . LYS A 1 441 ? -9.211 8.195 10.18 1 91.5 441 LYS A CA 1
ATOM 3401 C C . LYS A 1 441 ? -9.227 6.77 10.727 1 91.5 441 LYS A C 1
ATOM 3403 O O . LYS A 1 441 ? -8.461 5.918 10.273 1 91.5 441 LYS A O 1
ATOM 3408 N N . GLY A 1 442 ? -10.078 6.543 11.719 1 90.31 442 GLY A N 1
ATOM 3409 C CA . GLY A 1 442 ? -10.086 5.246 12.375 1 90.31 442 GLY A CA 1
ATOM 3410 C C . GLY A 1 442 ? -11.023 4.25 11.727 1 90.31 442 GLY A C 1
ATOM 3411 O O . GLY A 1 442 ? -11.195 3.135 12.219 1 90.31 442 GLY A O 1
ATOM 3412 N N . ASP A 1 443 ? -11.617 4.609 10.578 1 91.88 443 ASP A N 1
ATOM 3413 C CA . ASP A 1 443 ? -12.586 3.732 9.922 1 91.88 443 ASP A CA 1
ATOM 3414 C C . ASP A 1 443 ? -12.5 3.854 8.406 1 91.88 443 ASP A C 1
ATOM 3416 O O . ASP A 1 443 ? -12.836 4.895 7.836 1 91.88 443 ASP A O 1
ATOM 3420 N N . PHE A 1 444 ? -12.172 2.756 7.73 1 94.94 444 PHE A N 1
ATOM 3421 C CA . PHE A 1 444 ? -11.992 2.752 6.281 1 94.94 444 PHE A CA 1
ATOM 3422 C C . PHE A 1 444 ? -13.195 2.105 5.594 1 94.94 444 PHE A C 1
ATOM 3424 O O . PHE A 1 444 ? -13.227 2.004 4.367 1 94.94 444 PHE A O 1
ATOM 3431 N N . SER A 1 445 ? -14.18 1.648 6.25 1 90 445 SER A N 1
ATOM 3432 C CA . SER A 1 445 ? -15.289 0.883 5.68 1 90 445 SER A CA 1
ATOM 3433 C C . SER A 1 445 ? -16.125 1.738 4.738 1 90 445 SER A C 1
ATOM 3435 O O . SER A 1 445 ? -16.703 1.226 3.777 1 90 445 SER A O 1
ATOM 3437 N N . ASN A 1 446 ? -16.172 3.051 4.953 1 90.31 446 ASN A N 1
ATOM 3438 C CA . ASN A 1 446 ? -16.891 3.971 4.082 1 90.31 446 ASN A CA 1
ATOM 3439 C C . ASN A 1 446 ? -15.969 5.035 3.502 1 90.31 446 ASN A C 1
ATOM 3441 O O . ASN A 1 446 ? -16.391 6.172 3.271 1 90.31 446 ASN A O 1
ATOM 3445 N N . ALA A 1 447 ? -14.812 4.656 3.324 1 93.5 447 ALA A N 1
ATOM 3446 C CA . ALA A 1 447 ? -13.758 5.586 2.928 1 93.5 447 ALA A CA 1
ATOM 3447 C C . ALA A 1 447 ? -14.078 6.23 1.582 1 93.5 447 ALA A C 1
ATOM 3449 O O . ALA A 1 447 ? -13.695 7.379 1.33 1 93.5 447 ALA A O 1
ATOM 3450 N N . LYS A 1 448 ? -14.812 5.645 0.725 1 93.38 448 LYS A N 1
ATOM 3451 C CA . LYS A 1 448 ? -15.031 6.113 -0.64 1 93.38 448 LYS A CA 1
ATOM 3452 C C . LYS A 1 448 ? -15.859 7.395 -0.655 1 93.38 448 LYS A C 1
ATOM 3454 O O . LYS A 1 448 ? -15.898 8.102 -1.661 1 93.38 448 LYS A O 1
ATOM 3459 N N . ASP A 1 449 ? -16.422 7.754 0.466 1 94.94 449 ASP A N 1
ATOM 3460 C CA . ASP A 1 449 ? -17.203 8.977 0.578 1 94.94 449 ASP A CA 1
ATOM 3461 C C . ASP A 1 449 ? -16.344 10.141 1.08 1 94.94 449 ASP A C 1
ATOM 3463 O O . ASP A 1 449 ? -16.797 11.289 1.107 1 94.94 449 ASP A O 1
ATOM 3467 N N . SER A 1 450 ? -15.195 9.867 1.455 1 97.06 450 SER A N 1
ATOM 3468 C CA . SER A 1 450 ? -14.359 10.828 2.166 1 97.06 450 SER A CA 1
ATOM 3469 C C . SER A 1 450 ? -13.258 11.375 1.262 1 97.06 450 SER A C 1
ATOM 3471 O O . SER A 1 450 ? -12.531 10.609 0.622 1 97.06 450 SER A O 1
ATOM 3473 N N . ALA A 1 451 ? -13.102 12.688 1.259 1 98.44 451 ALA A N 1
ATOM 3474 C CA . ALA A 1 451 ? -11.992 13.312 0.544 1 98.44 451 ALA A CA 1
ATOM 3475 C C . ALA A 1 451 ? -10.656 12.984 1.202 1 98.44 451 ALA A C 1
ATOM 3477 O O . ALA A 1 451 ? -9.672 12.703 0.515 1 98.44 451 ALA A O 1
ATOM 3478 N N . TRP A 1 452 ? -10.633 13.023 2.504 1 97.81 452 TRP A N 1
ATOM 3479 C CA . TRP A 1 452 ? -9.375 12.781 3.197 1 97.81 452 TRP A CA 1
ATOM 3480 C C . TRP A 1 452 ? -8.812 11.406 2.844 1 97.81 452 TRP A C 1
ATOM 3482 O O . TRP A 1 452 ? -7.637 11.281 2.486 1 97.81 452 TRP A O 1
ATOM 3492 N N . TRP A 1 453 ? -9.633 10.375 2.83 1 97.94 453 TRP A N 1
ATOM 3493 C CA . TRP A 1 453 ? -9.172 9.023 2.525 1 97.94 453 TRP A CA 1
ATOM 3494 C C . TRP A 1 453 ? -8.75 8.906 1.066 1 97.94 453 TRP A C 1
ATOM 3496 O O . TRP A 1 453 ? -7.824 8.156 0.741 1 97.94 453 TRP A O 1
ATOM 3506 N N . ALA A 1 454 ? -9.438 9.625 0.187 1 98.5 454 ALA A N 1
ATOM 3507 C CA . ALA A 1 454 ? -9.039 9.57 -1.218 1 98.5 454 ALA A CA 1
ATOM 3508 C C . ALA A 1 454 ? -7.578 9.977 -1.389 1 98.5 454 ALA A C 1
ATOM 3510 O O . ALA A 1 454 ? -6.805 9.281 -2.045 1 98.5 454 ALA A O 1
ATOM 3511 N N . PHE A 1 455 ? -7.219 11.07 -0.77 1 98.69 455 PHE A N 1
ATOM 3512 C CA . PHE A 1 455 ? -5.867 11.594 -0.911 1 98.69 455 PHE A CA 1
ATOM 3513 C C . PHE A 1 455 ? -4.883 10.789 -0.067 1 98.69 455 PHE A C 1
ATOM 3515 O O . PHE A 1 455 ? -3.773 10.492 -0.512 1 98.69 455 PHE A O 1
ATOM 3522 N N . ASP A 1 456 ? -5.301 10.453 1.121 1 98.31 456 ASP A N 1
ATOM 3523 C CA . ASP A 1 456 ? -4.426 9.727 2.039 1 98.31 456 ASP A CA 1
ATOM 3524 C C . ASP A 1 456 ? -4.109 8.328 1.508 1 98.31 456 ASP A C 1
ATOM 3526 O O . ASP A 1 456 ? -2.973 7.863 1.611 1 98.31 456 ASP A O 1
ATOM 3530 N N . PHE A 1 457 ? -5.145 7.652 1.001 1 98.31 457 PHE A N 1
ATOM 3531 C CA . PHE A 1 457 ? -4.922 6.312 0.471 1 98.31 457 PHE A CA 1
ATOM 3532 C C . PHE A 1 457 ? -3.873 6.332 -0.634 1 98.31 457 PHE A C 1
ATOM 3534 O O . PHE A 1 457 ? -2.969 5.496 -0.656 1 98.31 457 PHE A O 1
ATOM 3541 N N . VAL A 1 458 ? -4.02 7.266 -1.581 1 98.62 458 VAL A N 1
ATOM 3542 C CA . VAL A 1 458 ? -3.062 7.387 -2.678 1 98.62 458 VAL A CA 1
ATOM 3543 C C . VAL A 1 458 ? -1.659 7.613 -2.117 1 98.62 458 VAL A C 1
ATOM 3545 O O . VAL A 1 458 ? -0.707 6.945 -2.527 1 98.62 458 VAL A O 1
ATOM 3548 N N . ALA A 1 459 ? -1.56 8.5 -1.164 1 98.44 459 ALA A N 1
ATOM 3549 C CA . ALA A 1 459 ? -0.255 8.805 -0.583 1 98.44 459 ALA A CA 1
ATOM 3550 C C . ALA A 1 459 ? 0.365 7.57 0.061 1 98.44 459 ALA A C 1
ATOM 3552 O O . ALA A 1 459 ? 1.558 7.309 -0.106 1 98.44 459 ALA A O 1
ATOM 3553 N N . ASN A 1 460 ? -0.409 6.82 0.777 1 98 460 ASN A N 1
ATOM 3554 C CA . ASN A 1 460 ? 0.1 5.621 1.434 1 98 460 ASN A CA 1
ATOM 3555 C C . ASN A 1 460 ? 0.457 4.535 0.422 1 98 460 ASN A C 1
ATOM 3557 O O . ASN A 1 460 ? 1.474 3.855 0.568 1 98 460 ASN A O 1
ATOM 3561 N N . TRP A 1 461 ? -0.411 4.352 -0.583 1 98.06 461 TRP A N 1
ATOM 3562 C CA . TRP A 1 461 ? -0.125 3.357 -1.614 1 98.06 461 TRP A CA 1
ATOM 3563 C C . TRP A 1 461 ? 1.178 3.684 -2.338 1 98.06 461 TRP A C 1
ATOM 3565 O O . TRP A 1 461 ? 1.916 2.779 -2.736 1 98.06 461 TRP A O 1
ATOM 3575 N N . MET A 1 462 ? 1.494 4.953 -2.484 1 97.94 462 MET A N 1
ATOM 3576 C CA . MET A 1 462 ? 2.701 5.398 -3.178 1 97.94 462 MET A CA 1
ATOM 3577 C C . MET A 1 462 ? 3.953 4.922 -2.447 1 97.94 462 MET A C 1
ATOM 3579 O O . MET A 1 462 ? 5.031 4.848 -3.039 1 97.94 462 MET A O 1
ATOM 3583 N N . ALA A 1 463 ? 3.83 4.562 -1.193 1 95.5 463 ALA A N 1
ATOM 3584 C CA . ALA A 1 463 ? 4.988 4.113 -0.426 1 95.5 463 ALA A CA 1
ATOM 3585 C C . ALA A 1 463 ? 5.586 2.846 -1.03 1 95.5 463 ALA A C 1
ATOM 3587 O O . ALA A 1 463 ? 6.77 2.555 -0.832 1 95.5 463 ALA A O 1
ATOM 3588 N N . ILE A 1 464 ? 4.824 2.125 -1.815 1 95.5 464 ILE A N 1
ATOM 3589 C CA . ILE A 1 464 ? 5.254 0.864 -2.412 1 95.5 464 ILE A CA 1
ATOM 3590 C C . ILE A 1 464 ? 6.227 1.139 -3.559 1 95.5 464 ILE A C 1
ATOM 3592 O O . ILE A 1 464 ? 7.152 0.362 -3.793 1 95.5 464 ILE A O 1
ATOM 3596 N N . ASN A 1 465 ? 5.996 2.191 -4.234 1 97.12 465 ASN A N 1
ATOM 3597 C CA . ASN A 1 465 ? 6.746 2.568 -5.426 1 97.12 465 ASN A CA 1
ATOM 3598 C C . ASN A 1 465 ? 6.621 4.059 -5.719 1 97.12 465 ASN A C 1
ATOM 3600 O O . ASN A 1 465 ? 6.184 4.449 -6.805 1 97.12 465 ASN A O 1
ATOM 3604 N N . TYR A 1 466 ? 7.18 4.887 -4.855 1 97.88 466 TYR A N 1
ATOM 3605 C CA . TYR A 1 466 ? 6.867 6.312 -4.785 1 97.88 466 TYR A CA 1
ATOM 3606 C C . TYR A 1 466 ? 7.277 7.023 -6.07 1 97.88 466 TYR A C 1
ATOM 3608 O O . TYR A 1 466 ? 6.469 7.719 -6.684 1 97.88 466 TYR A O 1
ATOM 3616 N N . ASP A 1 467 ? 8.484 6.824 -6.496 1 97.5 467 ASP A N 1
ATOM 3617 C CA . ASP A 1 467 ? 9.031 7.586 -7.613 1 97.5 467 ASP A CA 1
ATOM 3618 C C . ASP A 1 467 ? 8.242 7.32 -8.898 1 97.5 467 ASP A C 1
ATOM 3620 O O . ASP A 1 467 ? 7.84 8.258 -9.594 1 97.5 467 ASP A O 1
ATOM 3624 N N . ASN A 1 468 ? 8 6.055 -9.195 1 96.94 468 ASN A N 1
ATOM 3625 C CA . ASN A 1 468 ? 7.281 5.703 -10.414 1 96.94 468 ASN A CA 1
ATOM 3626 C C . ASN A 1 468 ? 5.844 6.215 -10.383 1 96.94 468 ASN A C 1
ATOM 3628 O O . ASN A 1 468 ? 5.363 6.781 -11.367 1 96.94 468 ASN A O 1
ATOM 3632 N N . MET A 1 469 ? 5.16 6.039 -9.289 1 97.81 469 MET A N 1
ATOM 3633 C CA . MET A 1 469 ? 3.77 6.473 -9.18 1 97.81 469 MET A CA 1
ATOM 3634 C C . MET A 1 469 ? 3.668 7.992 -9.242 1 97.81 469 MET A C 1
ATOM 3636 O O . MET A 1 469 ? 2.732 8.531 -9.836 1 97.81 469 MET A O 1
ATOM 3640 N N . SER A 1 470 ? 4.609 8.688 -8.578 1 98 470 SER A N 1
ATOM 3641 C CA . SER A 1 470 ? 4.629 10.148 -8.617 1 98 470 SER A CA 1
ATOM 3642 C C . SER A 1 470 ? 4.805 10.664 -10.039 1 98 470 SER A C 1
ATOM 3644 O O . SER A 1 470 ? 4.023 11.484 -10.508 1 98 470 SER A O 1
ATOM 3646 N N . ARG A 1 471 ? 5.773 10.125 -10.75 1 96.56 471 ARG A N 1
ATOM 3647 C CA . ARG A 1 471 ? 6.125 10.602 -12.078 1 96.56 471 ARG A CA 1
ATOM 3648 C C . ARG A 1 471 ? 5.047 10.242 -13.094 1 96.56 471 ARG A C 1
ATOM 3650 O O . ARG A 1 471 ? 4.691 11.055 -13.953 1 96.56 471 ARG A O 1
ATOM 3657 N N . GLU A 1 472 ? 4.547 9.07 -12.984 1 94.75 472 GLU A N 1
ATOM 3658 C CA . GLU A 1 472 ? 3.658 8.562 -14.031 1 94.75 472 GLU A CA 1
ATOM 3659 C C . GLU A 1 472 ? 2.234 9.078 -13.836 1 94.75 472 GLU A C 1
ATOM 3661 O O . GLU A 1 472 ? 1.525 9.344 -14.805 1 94.75 472 GLU A O 1
ATOM 3666 N N . PHE A 1 473 ? 1.832 9.234 -12.547 1 97 473 PHE A N 1
ATOM 3667 C CA . PHE A 1 473 ? 0.397 9.445 -12.398 1 97 473 PHE A CA 1
ATOM 3668 C C . PHE A 1 473 ? 0.113 10.633 -11.484 1 97 473 PHE A C 1
ATOM 3670 O O . PHE A 1 473 ? -0.659 11.523 -11.844 1 97 473 PHE A O 1
ATOM 3677 N N . VAL A 1 474 ? 0.712 10.742 -10.305 1 98.44 474 VAL A N 1
ATOM 3678 C CA . VAL A 1 474 ? 0.237 11.664 -9.281 1 98.44 474 VAL A CA 1
ATOM 3679 C C . VAL A 1 474 ? 0.649 13.094 -9.641 1 98.44 474 VAL A C 1
ATOM 3681 O O . VAL A 1 474 ? -0.171 14.008 -9.594 1 98.44 474 VAL A O 1
ATOM 3684 N N . LYS A 1 475 ? 1.913 13.32 -9.977 1 97.88 475 LYS A N 1
ATOM 3685 C CA . LYS A 1 475 ? 2.348 14.656 -10.375 1 97.88 475 LYS A CA 1
ATOM 3686 C C . LYS A 1 475 ? 1.583 15.141 -11.602 1 97.88 475 LYS A C 1
ATOM 3688 O O . LYS A 1 475 ? 1.121 16.281 -11.641 1 97.88 475 LYS A O 1
ATOM 3693 N N . PRO A 1 476 ? 1.415 14.266 -12.648 1 97.62 476 PRO A N 1
ATOM 3694 C CA . PRO A 1 476 ? 0.586 14.688 -13.781 1 97.62 476 PRO A CA 1
ATOM 3695 C C . PRO A 1 476 ? -0.843 15.039 -13.367 1 97.62 476 PRO A C 1
ATOM 3697 O O . PRO A 1 476 ? -1.427 15.992 -13.891 1 97.62 476 PRO A O 1
ATOM 3700 N N . ALA A 1 477 ? -1.399 14.273 -12.469 1 98.44 477 ALA A N 1
ATOM 3701 C CA . ALA A 1 477 ? -2.742 14.57 -11.977 1 98.44 477 ALA A CA 1
ATOM 3702 C C . ALA A 1 477 ? -2.783 15.938 -11.289 1 98.44 477 ALA A C 1
ATOM 3704 O O . ALA A 1 477 ? -3.705 16.719 -11.516 1 98.44 477 ALA A O 1
ATOM 3705 N N . ILE A 1 478 ? -1.824 16.25 -10.492 1 98.62 478 ILE A N 1
ATOM 3706 C CA . ILE A 1 478 ? -1.739 17.531 -9.812 1 98.62 478 ILE A CA 1
ATOM 3707 C C . ILE A 1 478 ? -1.622 18.656 -10.844 1 98.62 478 ILE A C 1
ATOM 3709 O O . ILE A 1 478 ? -2.33 19.656 -10.758 1 98.62 478 ILE A O 1
ATOM 3713 N N . ASN A 1 479 ? -0.763 18.469 -11.828 1 98 479 ASN A N 1
ATOM 3714 C CA . ASN A 1 479 ? -0.549 19.469 -12.867 1 98 479 ASN A CA 1
ATOM 3715 C C . ASN A 1 479 ? -1.818 19.719 -13.68 1 98 479 ASN A C 1
ATOM 3717 O O . ASN A 1 479 ? -2.049 20.828 -14.148 1 98 479 ASN A O 1
ATOM 3721 N N . TYR A 1 480 ? -2.609 18.672 -13.789 1 98.25 480 TYR A N 1
ATOM 3722 C CA . TYR A 1 480 ? -3.854 18.797 -14.539 1 98.25 480 TYR A CA 1
ATOM 3723 C C . TYR A 1 480 ? -4.922 19.5 -13.711 1 98.25 480 TYR A C 1
ATOM 3725 O O . TYR A 1 480 ? -5.586 20.422 -14.188 1 98.25 480 TYR A O 1
ATOM 3733 N N . TRP A 1 481 ? -5.07 19.141 -12.492 1 98.62 481 TRP A N 1
ATOM 3734 C CA . TRP A 1 481 ? -6.23 19.547 -11.703 1 98.62 481 TRP A CA 1
ATOM 3735 C C . TRP A 1 481 ? -5.992 20.891 -11.047 1 98.62 481 TRP A C 1
ATOM 3737 O O . TRP A 1 481 ? -6.922 21.688 -10.891 1 98.62 481 TRP A O 1
ATOM 3747 N N . GLN A 1 482 ? -4.754 21.203 -10.602 1 98.69 482 GLN A N 1
ATOM 3748 C CA . GLN A 1 482 ? -4.535 22.391 -9.789 1 98.69 482 GLN A CA 1
ATOM 3749 C C . GLN A 1 482 ? -4.93 23.656 -10.547 1 98.69 482 GLN A C 1
ATOM 3751 O O . GLN A 1 482 ? -5.629 24.516 -10.008 1 98.69 482 GLN A O 1
ATOM 3756 N N . PRO A 1 483 ? -4.555 23.766 -11.875 1 98.19 483 PRO A N 1
ATOM 3757 C CA . PRO A 1 483 ? -5.016 24.953 -12.609 1 98.19 483 PRO A CA 1
ATOM 3758 C C . PRO A 1 483 ? -6.535 25.031 -12.719 1 98.19 483 PRO A C 1
ATOM 3760 O O . PRO A 1 483 ? -7.109 26.109 -12.664 1 98.19 483 PRO A O 1
ATOM 3763 N N . GLN A 1 484 ? -7.219 23.891 -12.828 1 98.44 484 GLN A N 1
ATOM 3764 C CA . GLN A 1 484 ? -8.672 23.875 -12.93 1 98.44 484 GLN A CA 1
ATOM 3765 C C . GLN A 1 484 ? -9.32 24.312 -11.625 1 98.44 484 GLN A C 1
ATOM 3767 O O . GLN A 1 484 ? -10.336 25.016 -11.633 1 98.44 484 GLN A O 1
ATOM 3772 N N . LEU A 1 485 ? -8.75 23.922 -10.609 1 98.81 485 LEU A N 1
ATOM 3773 C CA . LEU A 1 485 ? -9.25 24.312 -9.297 1 98.81 485 LEU A CA 1
ATOM 3774 C C . LEU A 1 485 ? -9.094 25.812 -9.062 1 98.81 485 LEU A C 1
ATOM 3776 O O . LEU A 1 485 ? -9.992 26.453 -8.539 1 98.81 485 LEU A O 1
ATOM 3780 N N . LEU A 1 486 ? -7.969 26.344 -9.43 1 98.31 486 LEU A N 1
ATOM 3781 C CA . LEU A 1 486 ? -7.746 27.781 -9.32 1 98.31 486 LEU A CA 1
ATOM 3782 C C . LEU A 1 486 ? -8.727 28.547 -10.203 1 98.31 486 LEU A C 1
ATOM 3784 O O . LEU A 1 486 ? -9.258 29.578 -9.797 1 98.31 486 LEU A O 1
ATOM 3788 N N . GLU A 1 487 ? -8.969 27.984 -11.406 1 98.25 487 GLU A N 1
ATOM 3789 C CA . GLU A 1 487 ? -9.906 28.625 -12.32 1 98.25 487 GLU A CA 1
ATOM 3790 C C . GLU A 1 487 ? -11.32 28.625 -11.75 1 98.25 487 GLU A C 1
ATOM 3792 O O . GLU A 1 487 ? -12.062 29.594 -11.906 1 98.25 487 GLU A O 1
ATOM 3797 N N . ALA A 1 488 ? -11.703 27.547 -11.141 1 98.56 488 ALA A N 1
ATOM 3798 C CA . ALA A 1 488 ? -13.031 27.453 -10.539 1 98.56 488 ALA A CA 1
ATOM 3799 C C . ALA A 1 488 ? -13.227 28.531 -9.477 1 98.56 488 ALA A C 1
ATOM 3801 O O . ALA A 1 488 ? -14.32 29.094 -9.352 1 98.56 488 ALA A O 1
ATOM 3802 N N . ALA A 1 489 ? -12.211 28.828 -8.68 1 98.31 489 ALA A N 1
ATOM 3803 C CA . ALA A 1 489 ? -12.289 29.859 -7.656 1 98.31 489 ALA A CA 1
ATOM 3804 C C . ALA A 1 489 ? -12.586 31.219 -8.273 1 98.31 489 ALA A C 1
ATOM 3806 O O . ALA A 1 489 ? -13.266 32.062 -7.672 1 98.31 489 ALA A O 1
ATOM 3807 N N . LEU A 1 490 ? -12.102 31.484 -9.461 1 97.62 490 LEU A N 1
ATOM 3808 C CA . LEU A 1 490 ? -12.266 32.75 -10.133 1 97.62 490 LEU A CA 1
ATOM 3809 C C . LEU A 1 490 ? -13.719 32.969 -10.562 1 97.62 490 LEU A C 1
ATOM 3811 O O . LEU A 1 490 ? -14.125 34.094 -10.852 1 97.62 490 LEU A O 1
ATOM 3815 N N . SER A 1 491 ? -14.492 31.922 -10.586 1 97.81 491 SER A N 1
ATOM 3816 C CA . SER A 1 491 ? -15.898 32.031 -10.93 1 97.81 491 SER A CA 1
ATOM 3817 C C . SER A 1 491 ? -16.672 32.781 -9.836 1 97.81 491 SER A C 1
ATOM 3819 O O . SER A 1 491 ? -17.781 33.25 -10.07 1 97.81 491 SER A O 1
ATOM 3821 N N . LYS A 1 492 ? -16.156 32.75 -8.664 1 97.81 492 LYS A N 1
ATOM 3822 C CA . LYS A 1 492 ? -16.797 33.344 -7.496 1 97.81 492 LYS A CA 1
ATOM 3823 C C . LYS A 1 492 ? -18.156 32.719 -7.223 1 97.81 492 LYS A C 1
ATOM 3825 O O . LYS A 1 492 ? -19.062 33.375 -6.695 1 97.81 492 LYS A O 1
ATOM 3830 N N . SER A 1 493 ? -18.297 31.453 -7.645 1 98.25 493 SER A N 1
ATOM 3831 C CA . SER A 1 493 ? -19.578 30.734 -7.531 1 98.25 493 SER A CA 1
ATOM 3832 C C . SER A 1 493 ? -19.469 29.562 -6.578 1 98.25 493 SER A C 1
ATOM 3834 O O . SER A 1 493 ? -18.688 28.625 -6.812 1 98.25 493 SER A O 1
ATOM 3836 N N . THR A 1 494 ? -20.312 29.609 -5.59 1 98.44 494 THR A N 1
ATOM 3837 C CA . THR A 1 494 ? -20.391 28.5 -4.641 1 98.44 494 THR A CA 1
ATOM 3838 C C . THR A 1 494 ? -20.719 27.203 -5.355 1 98.44 494 THR A C 1
ATOM 3840 O O . THR A 1 494 ? -20.109 26.156 -5.082 1 98.44 494 THR A O 1
ATOM 3843 N N . THR A 1 495 ? -21.594 27.25 -6.293 1 98.44 495 THR A N 1
ATOM 3844 C CA . THR A 1 495 ? -22.047 26.062 -7.027 1 98.44 495 THR A CA 1
ATOM 3845 C C . THR A 1 495 ? -20.906 25.5 -7.875 1 98.44 495 THR A C 1
ATOM 3847 O O . THR A 1 495 ? -20.703 24.281 -7.91 1 98.44 495 THR A O 1
ATOM 3850 N N . THR A 1 496 ? -20.172 26.422 -8.547 1 98.62 496 THR A N 1
ATOM 3851 C CA . THR A 1 496 ? -19.047 26 -9.375 1 98.62 496 THR A CA 1
ATOM 3852 C C . THR A 1 496 ? -17.969 25.344 -8.523 1 98.62 496 THR A C 1
ATOM 3854 O O . THR A 1 496 ? -17.438 24.297 -8.891 1 98.62 496 THR A O 1
ATOM 3857 N N . CYS A 1 497 ? -17.688 25.938 -7.398 1 98.75 497 CYS A N 1
ATOM 3858 C CA . CYS A 1 497 ? -16.656 25.406 -6.52 1 98.75 497 CYS A CA 1
ATOM 3859 C C . CYS A 1 497 ? -17.078 24.062 -5.938 1 98.75 497 CYS A C 1
ATOM 3861 O O . CYS A 1 497 ? -16.281 23.125 -5.867 1 98.75 497 CYS A O 1
ATOM 3863 N N . LYS A 1 498 ? -18.344 23.938 -5.555 1 98.75 498 LYS A N 1
ATOM 3864 C CA . LYS A 1 498 ? -18.828 22.672 -5.027 1 98.75 498 LYS A CA 1
ATOM 3865 C C . LYS A 1 498 ? -18.703 21.547 -6.059 1 98.75 498 LYS A C 1
ATOM 3867 O O . LYS A 1 498 ? -18.25 20.453 -5.734 1 98.75 498 LYS A O 1
ATOM 3872 N N . ALA A 1 499 ? -19.078 21.828 -7.27 1 98.75 499 ALA A N 1
ATOM 3873 C CA . ALA A 1 499 ? -19.016 20.828 -8.336 1 98.75 499 ALA A CA 1
ATOM 3874 C C . ALA A 1 499 ? -17.594 20.344 -8.555 1 98.75 499 ALA A C 1
ATOM 3876 O O . ALA A 1 499 ? -17.359 19.141 -8.742 1 98.75 499 ALA A O 1
ATOM 3877 N N . ILE A 1 500 ? -16.641 21.234 -8.57 1 98.81 500 ILE A N 1
ATOM 3878 C CA . ILE A 1 500 ? -15.266 20.828 -8.859 1 98.81 500 ILE A CA 1
ATOM 3879 C C . ILE A 1 500 ? -14.656 20.141 -7.645 1 98.81 500 ILE A C 1
ATOM 3881 O O . ILE A 1 500 ? -13.781 19.281 -7.785 1 98.81 500 ILE A O 1
ATOM 3885 N N . GLN A 1 501 ? -15.117 20.531 -6.43 1 98.88 501 GLN A N 1
ATOM 3886 C CA . GLN A 1 501 ? -14.742 19.797 -5.223 1 98.88 501 GLN A CA 1
ATOM 3887 C C . GLN A 1 501 ? -15.117 18.328 -5.332 1 98.88 501 GLN A C 1
ATOM 3889 O O . GLN A 1 501 ? -14.297 17.453 -5.055 1 98.88 501 GLN A O 1
ATOM 3894 N N . GLU A 1 502 ? -16.312 18.062 -5.77 1 98.75 502 GLU A N 1
ATOM 3895 C CA . GLU A 1 502 ? -16.797 16.703 -5.941 1 98.75 502 GLU A CA 1
ATOM 3896 C C . GLU A 1 502 ? -16.031 15.977 -7.035 1 98.75 502 GLU A C 1
ATOM 3898 O O . GLU A 1 502 ? -15.641 14.812 -6.867 1 98.75 502 GLU A O 1
ATOM 3903 N N . ALA A 1 503 ? -15.773 16.641 -8.078 1 98.75 503 ALA A N 1
ATOM 3904 C CA . ALA A 1 503 ? -15.148 16.031 -9.25 1 98.75 503 ALA A CA 1
ATOM 3905 C C . ALA A 1 503 ? -13.719 15.602 -8.945 1 98.75 503 ALA A C 1
ATOM 3907 O O . ALA A 1 503 ? -13.281 14.531 -9.383 1 98.75 503 ALA A O 1
ATOM 3908 N N . VAL A 1 504 ? -12.961 16.406 -8.258 1 98.81 504 VAL A N 1
ATOM 3909 C CA . VAL A 1 504 ? -11.555 16.078 -8.016 1 98.81 504 VAL A CA 1
ATOM 3910 C C . VAL A 1 504 ? -11.453 14.891 -7.066 1 98.81 504 VAL A C 1
ATOM 3912 O O . VAL A 1 504 ? -10.555 14.055 -7.203 1 98.81 504 VAL A O 1
ATOM 3915 N N . VAL A 1 505 ? -12.375 14.789 -6.102 1 98.75 505 VAL A N 1
ATOM 3916 C CA . VAL A 1 505 ? -12.359 13.648 -5.188 1 98.75 505 VAL A CA 1
ATOM 3917 C C . VAL A 1 505 ? -12.711 12.375 -5.945 1 98.75 505 VAL A C 1
ATOM 3919 O O . VAL A 1 505 ? -12.086 11.328 -5.742 1 98.75 505 VAL A O 1
ATOM 3922 N N . GLU A 1 506 ? -13.695 12.5 -6.805 1 98.25 506 GLU A N 1
ATOM 3923 C CA . GLU A 1 506 ? -14.039 11.359 -7.652 1 98.25 506 GLU A CA 1
ATOM 3924 C C . GLU A 1 506 ? -12.844 10.906 -8.484 1 98.25 506 GLU A C 1
ATOM 3926 O O . GLU A 1 506 ? -12.57 9.711 -8.594 1 98.25 506 GLU A O 1
ATOM 3931 N N . TYR A 1 507 ? -12.18 11.867 -9.062 1 98.31 507 TYR A N 1
ATOM 3932 C CA . TYR A 1 507 ? -10.992 11.547 -9.852 1 98.31 507 TYR A CA 1
ATOM 3933 C C . TYR A 1 507 ? -9.938 10.852 -9 1 98.31 507 TYR A C 1
ATOM 3935 O O . TYR A 1 507 ? -9.297 9.906 -9.453 1 98.31 507 TYR A O 1
ATOM 3943 N N . TRP A 1 508 ? -9.688 11.352 -7.855 1 98.62 508 TRP A N 1
ATOM 3944 C CA . TRP A 1 508 ? -8.625 10.805 -7.02 1 98.62 508 TRP A CA 1
ATOM 3945 C C . TRP A 1 508 ? -8.922 9.367 -6.621 1 98.62 508 TRP A C 1
ATOM 3947 O O . TRP A 1 508 ? -8.008 8.547 -6.488 1 98.62 508 TRP A O 1
ATOM 3957 N N . TRP A 1 509 ? -10.203 9 -6.395 1 97.62 509 TRP A N 1
ATOM 3958 C CA . TRP A 1 509 ? -10.547 7.609 -6.133 1 97.62 509 TRP A CA 1
ATOM 3959 C C . TRP A 1 509 ? -10.305 6.75 -7.371 1 97.62 509 TRP A C 1
ATOM 3961 O O . TRP A 1 509 ? -9.867 5.602 -7.262 1 97.62 509 TRP A O 1
ATOM 3971 N N . LYS A 1 510 ? -10.586 7.246 -8.547 1 96.44 510 LYS A N 1
ATOM 3972 C CA . LYS A 1 510 ? -10.242 6.527 -9.773 1 96.44 510 LYS A CA 1
ATOM 3973 C C . LYS A 1 510 ? -8.734 6.359 -9.906 1 96.44 510 LYS A C 1
ATOM 3975 O O . LYS A 1 510 ? -8.258 5.32 -10.367 1 96.44 510 LYS A O 1
ATOM 3980 N N . LEU A 1 511 ? -8.023 7.426 -9.555 1 97.38 511 LEU A N 1
ATOM 3981 C CA . LEU A 1 511 ? -6.566 7.363 -9.539 1 97.38 511 LEU A CA 1
ATOM 3982 C C . LEU A 1 511 ? -6.078 6.254 -8.609 1 97.38 511 LEU A C 1
ATOM 3984 O O . LEU A 1 511 ? -5.152 5.516 -8.953 1 97.38 511 LEU A O 1
ATOM 3988 N N . SER A 1 512 ? -6.727 6.18 -7.434 1 96.94 512 SER A N 1
ATOM 3989 C CA . SER A 1 512 ? -6.375 5.121 -6.496 1 96.94 512 SER A CA 1
ATOM 3990 C C . SER A 1 512 ? -6.52 3.744 -7.137 1 96.94 512 SER A C 1
ATOM 3992 O O . SER A 1 512 ? -5.617 2.908 -7.035 1 96.94 512 SER A O 1
ATOM 3994 N N . ASP A 1 513 ? -7.652 3.506 -7.789 1 95.81 513 ASP A N 1
ATOM 3995 C CA . ASP A 1 513 ? -7.891 2.232 -8.461 1 95.81 513 ASP A CA 1
ATOM 3996 C C . ASP A 1 513 ? -6.828 1.963 -9.523 1 95.81 513 ASP A C 1
ATOM 3998 O O . ASP A 1 513 ? -6.34 0.838 -9.648 1 95.81 513 ASP A O 1
ATOM 4002 N N . THR A 1 514 ? -6.465 2.994 -10.234 1 95.75 514 THR A N 1
ATOM 4003 C CA . THR A 1 514 ? -5.465 2.887 -11.297 1 95.75 514 THR A CA 1
ATOM 4004 C C . THR A 1 514 ? -4.109 2.486 -10.719 1 95.75 514 THR A C 1
ATOM 4006 O O . THR A 1 514 ? -3.43 1.615 -11.258 1 95.75 514 THR A O 1
ATOM 4009 N N . LEU A 1 515 ? -3.734 3.105 -9.688 1 97.12 515 LEU A N 1
ATOM 4010 C CA . LEU A 1 515 ? -2.43 2.838 -9.094 1 97.12 515 LEU A CA 1
ATOM 4011 C C . LEU A 1 515 ? -2.367 1.418 -8.539 1 97.12 515 LEU A C 1
ATOM 4013 O O . LEU A 1 515 ? -1.334 0.751 -8.641 1 97.12 515 LEU A O 1
ATOM 4017 N N . VAL A 1 516 ? -3.459 0.953 -7.93 1 97 516 VAL A N 1
ATOM 4018 C CA . VAL A 1 516 ? -3.504 -0.401 -7.387 1 97 516 VAL A CA 1
ATOM 4019 C C . VAL A 1 516 ? -3.26 -1.414 -8.508 1 97 516 VAL A C 1
ATOM 4021 O O . VAL A 1 516 ? -2.449 -2.332 -8.352 1 97 516 VAL A O 1
ATOM 4024 N N . VAL A 1 517 ? -3.881 -1.2 -9.641 1 95.62 517 VAL A N 1
ATOM 4025 C CA . VAL A 1 517 ? -3.756 -2.119 -10.773 1 95.62 517 VAL A CA 1
ATOM 4026 C C . VAL A 1 517 ? -2.375 -1.977 -11.406 1 95.62 517 VAL A C 1
ATOM 4028 O O . VAL A 1 517 ? -1.67 -2.969 -11.602 1 95.62 517 VAL A O 1
ATOM 4031 N N . ARG A 1 518 ? -1.914 -0.784 -11.656 1 95.62 518 ARG A N 1
ATOM 4032 C CA . ARG A 1 518 ? -0.74 -0.468 -12.461 1 95.62 518 ARG A CA 1
ATOM 4033 C C . ARG A 1 518 ? 0.533 -0.992 -11.805 1 95.62 518 ARG A C 1
ATOM 4035 O O . ARG A 1 518 ? 1.47 -1.4 -12.492 1 95.62 518 ARG A O 1
ATOM 4042 N N . TYR A 1 519 ? 0.524 -1.042 -10.516 1 95.94 519 TYR A N 1
ATOM 4043 C CA . TYR A 1 519 ? 1.765 -1.388 -9.836 1 95.94 519 TYR A CA 1
ATOM 4044 C C . TYR A 1 519 ? 1.594 -2.656 -9.008 1 95.94 519 TYR A C 1
ATOM 4046 O O . TYR A 1 519 ? 2.459 -2.996 -8.195 1 95.94 519 TYR A O 1
ATOM 4054 N N . ASN A 1 520 ? 0.516 -3.334 -9.219 1 95.44 520 ASN A N 1
ATOM 4055 C CA . ASN A 1 520 ? 0.198 -4.566 -8.5 1 95.44 520 ASN A CA 1
ATOM 4056 C C . ASN A 1 520 ? 1.32 -5.594 -8.633 1 95.44 520 ASN A C 1
ATOM 4058 O O . ASN A 1 520 ? 1.851 -5.809 -9.719 1 95.44 520 ASN A O 1
ATOM 4062 N N . ASP A 1 521 ? 1.799 -6.164 -7.453 1 95.38 521 ASP A N 1
ATOM 4063 C CA . ASP A 1 521 ? 2.717 -7.293 -7.375 1 95.38 521 ASP A CA 1
ATOM 4064 C C . ASP A 1 521 ? 4.102 -6.914 -7.887 1 95.38 521 ASP A C 1
ATOM 4066 O O . ASP A 1 521 ? 4.902 -7.785 -8.242 1 95.38 521 ASP A O 1
ATOM 4070 N N . GLY A 1 522 ? 4.406 -5.66 -8.047 1 93.62 522 GLY A N 1
ATOM 4071 C CA . GLY A 1 522 ? 5.727 -5.227 -8.477 1 93.62 522 GLY A CA 1
ATOM 4072 C C . GLY A 1 522 ? 5.887 -5.207 -9.984 1 93.62 522 GLY A C 1
ATOM 4073 O O . GLY A 1 522 ? 7 -5.324 -10.5 1 93.62 522 GLY A O 1
ATOM 4074 N N . PHE A 1 523 ? 4.77 -5.07 -10.695 1 93.94 523 PHE A N 1
ATOM 4075 C CA . PHE A 1 523 ? 4.789 -5.012 -12.148 1 93.94 523 PHE A CA 1
ATOM 4076 C C . PHE A 1 523 ? 4.219 -3.688 -12.648 1 93.94 523 PHE A C 1
ATOM 4078 O O . PHE A 1 523 ? 3.467 -3.021 -11.93 1 93.94 523 PHE A O 1
ATOM 4085 N N . TYR A 1 524 ? 4.711 -3.246 -13.867 1 93.06 524 TYR A N 1
ATOM 4086 C CA . TYR A 1 524 ? 3.951 -2.295 -14.664 1 93.06 524 TYR A CA 1
ATOM 4087 C C . TYR A 1 524 ? 2.822 -2.994 -15.414 1 93.06 524 TYR A C 1
ATOM 4089 O O . TYR A 1 524 ? 3.039 -3.557 -16.5 1 93.06 524 TYR A O 1
ATOM 4097 N N . ASN A 1 525 ? 1.594 -2.889 -14.828 1 92.31 525 ASN A N 1
ATOM 4098 C CA . ASN A 1 525 ? 0.469 -3.627 -15.391 1 92.31 525 ASN A CA 1
ATOM 4099 C C . ASN A 1 525 ? -0.371 -2.748 -16.312 1 92.31 525 ASN A C 1
ATOM 4101 O O . ASN A 1 525 ? -0.713 -1.617 -15.961 1 92.31 525 ASN A O 1
ATOM 4105 N N . PHE A 1 526 ? -0.686 -3.248 -17.453 1 82.56 526 PHE A N 1
ATOM 4106 C CA . PHE A 1 526 ? -1.719 -2.74 -18.344 1 82.56 526 PHE A CA 1
ATOM 4107 C C . PHE A 1 526 ? -1.566 -1.236 -18.547 1 82.56 526 PHE A C 1
ATOM 4109 O O . PHE A 1 526 ? -2.51 -0.476 -18.328 1 82.56 526 PHE A O 1
ATOM 4116 N N . PRO A 1 527 ? -0.466 -0.842 -18.953 1 73.06 527 PRO A N 1
ATOM 4117 C CA . PRO A 1 527 ? -0.313 0.601 -19.156 1 73.06 527 PRO A CA 1
ATOM 4118 C C . PRO A 1 527 ? -1.388 1.186 -20.078 1 73.06 527 PRO A C 1
ATOM 4120 O O . PRO A 1 527 ? -1.884 0.497 -20.969 1 73.06 527 PRO A O 1
ATOM 4123 N N . PRO A 1 528 ? -1.765 2.391 -19.766 1 65.75 528 PRO A N 1
ATOM 4124 C CA . PRO A 1 528 ? -2.779 3.031 -20.609 1 65.75 528 PRO A CA 1
ATOM 4125 C C . PRO A 1 528 ? -2.453 2.949 -22.094 1 65.75 528 PRO A C 1
ATOM 4127 O O . PRO A 1 528 ? -3.357 2.811 -22.922 1 65.75 528 PRO A O 1
ATOM 4130 N N . SER A 1 529 ? -1.215 2.967 -22.453 1 64.69 529 SER A N 1
ATOM 4131 C CA . SER A 1 529 ? -0.788 2.957 -23.859 1 64.69 529 SER A CA 1
ATOM 4132 C C . SER A 1 529 ? -0.953 1.573 -24.469 1 64.69 529 SER A C 1
ATOM 4134 O O . SER A 1 529 ? -1.12 1.446 -25.688 1 64.69 529 SER A O 1
ATOM 4136 N N . ASP A 1 530 ? -0.818 0.507 -23.625 1 69.94 530 ASP A N 1
ATOM 4137 C CA . ASP A 1 530 ? -0.951 -0.875 -24.078 1 69.94 530 ASP A CA 1
ATOM 4138 C C . ASP A 1 530 ? -1.536 -1.757 -22.984 1 69.94 530 ASP A C 1
ATOM 4140 O O . ASP A 1 530 ? -0.797 -2.412 -22.234 1 69.94 530 ASP A O 1
ATOM 4144 N N . PRO A 1 531 ? -2.779 -1.843 -22.969 1 67.12 531 PRO A N 1
ATOM 4145 C CA . PRO A 1 531 ? -3.451 -2.516 -21.859 1 67.12 531 PRO A CA 1
ATOM 4146 C C . PRO A 1 531 ? -3.229 -4.027 -21.859 1 67.12 531 PRO A C 1
ATOM 4148 O O . PRO A 1 531 ? -3.682 -4.723 -20.953 1 67.12 531 PRO A O 1
ATOM 4151 N N . SER A 1 532 ? -2.451 -4.43 -22.766 1 67.94 532 SER A N 1
ATOM 4152 C CA . SER A 1 532 ? -2.242 -5.871 -22.828 1 67.94 532 SER A CA 1
ATOM 4153 C C . SER A 1 532 ? -0.853 -6.25 -22.328 1 67.94 532 SER A C 1
ATOM 4155 O O . SER A 1 532 ? -0.537 -7.434 -22.188 1 67.94 532 SER A O 1
ATOM 4157 N N . THR A 1 533 ? -0.146 -5.223 -21.875 1 77.5 533 THR A N 1
ATOM 4158 C CA . THR A 1 533 ? 1.249 -5.52 -21.578 1 77.5 533 THR A CA 1
ATOM 4159 C C . THR A 1 533 ? 1.487 -5.504 -20.062 1 77.5 533 THR A C 1
ATOM 4161 O O . THR A 1 533 ? 0.864 -4.727 -19.344 1 77.5 533 THR A O 1
ATOM 4164 N N . VAL A 1 534 ? 2.273 -6.445 -19.641 1 85.38 534 VAL A N 1
ATOM 4165 C CA . VAL A 1 534 ? 2.777 -6.516 -18.266 1 85.38 534 VAL A CA 1
ATOM 4166 C C . VAL A 1 534 ? 4.301 -6.605 -18.281 1 85.38 534 VAL A C 1
ATOM 4168 O O . VAL A 1 534 ? 4.879 -7.309 -19.109 1 85.38 534 VAL A O 1
ATOM 4171 N N . GLY A 1 535 ? 4.945 -5.715 -17.5 1 87.38 535 GLY A N 1
ATOM 4172 C CA . GLY A 1 535 ? 6.398 -5.727 -17.422 1 87.38 535 GLY A CA 1
ATOM 4173 C C . GLY A 1 535 ? 6.922 -5.672 -16 1 87.38 535 GLY A C 1
ATOM 4174 O O . GLY A 1 535 ? 6.234 -5.195 -15.102 1 87.38 535 GLY A O 1
ATOM 4175 N N . HIS A 1 536 ? 8.109 -6.129 -15.82 1 91.62 536 HIS A N 1
ATOM 4176 C CA . HIS A 1 536 ? 8.773 -6.094 -14.516 1 91.62 536 HIS A CA 1
ATOM 4177 C C . HIS A 1 536 ? 9.227 -4.68 -14.172 1 91.62 536 HIS A C 1
ATOM 4179 O O . HIS A 1 536 ? 9.836 -4 -15 1 91.62 536 HIS A O 1
ATOM 4185 N N . ILE A 1 537 ? 8.922 -4.25 -12.961 1 94.5 537 ILE A N 1
ATOM 4186 C CA . ILE A 1 537 ? 9.477 -2.986 -12.477 1 94.5 537 ILE A CA 1
ATOM 4187 C C . ILE A 1 537 ? 10.945 -3.174 -12.102 1 94.5 537 ILE A C 1
ATOM 4189 O O . ILE A 1 537 ? 11.805 -2.43 -12.562 1 94.5 537 ILE A O 1
ATOM 4193 N N . GLY A 1 538 ? 11.18 -4.234 -11.32 1 95.12 538 GLY A N 1
ATOM 4194 C CA . GLY A 1 538 ? 12.523 -4.496 -10.828 1 95.12 538 GLY A CA 1
ATOM 4195 C C . GLY A 1 538 ? 13.055 -3.396 -9.93 1 95.12 538 GLY A C 1
ATOM 4196 O O . GLY A 1 538 ? 12.445 -2.33 -9.82 1 95.12 538 GLY A O 1
ATOM 4197 N N . TYR A 1 539 ? 14.195 -3.643 -9.227 1 96.75 539 TYR A N 1
ATOM 4198 C CA . TYR A 1 539 ? 14.898 -2.617 -8.469 1 96.75 539 TYR A CA 1
ATOM 4199 C C . TYR A 1 539 ? 15.656 -1.672 -9.398 1 96.75 539 TYR A C 1
ATOM 4201 O O . TYR A 1 539 ? 16.188 -2.094 -10.43 1 96.75 539 TYR A O 1
ATOM 4209 N N . PRO A 1 540 ? 15.695 -0.431 -9.055 1 96.94 540 PRO A N 1
ATOM 4210 C CA . PRO A 1 540 ? 16.469 0.508 -9.875 1 96.94 540 PRO A CA 1
ATOM 4211 C C . PRO A 1 540 ? 17.969 0.254 -9.805 1 96.94 540 PRO A C 1
ATOM 4213 O O . PRO A 1 540 ? 18.484 -0.156 -8.758 1 96.94 540 PRO A O 1
ATOM 4216 N N . ALA A 1 541 ? 18.688 0.586 -10.852 1 96.44 541 ALA A N 1
ATOM 4217 C CA . ALA A 1 541 ? 20.125 0.326 -10.984 1 96.44 541 ALA A CA 1
ATOM 4218 C C . ALA A 1 541 ? 20.922 1.044 -9.891 1 96.44 541 ALA A C 1
ATOM 4220 O O . ALA A 1 541 ? 21.875 0.496 -9.352 1 96.44 541 ALA A O 1
ATOM 4221 N N . ASP A 1 542 ? 20.578 2.242 -9.617 1 95.75 542 ASP A N 1
ATOM 4222 C CA . ASP A 1 542 ? 21.312 3.023 -8.625 1 95.75 542 ASP A CA 1
ATOM 4223 C C . ASP A 1 542 ? 21.234 2.377 -7.246 1 95.75 542 ASP A C 1
ATOM 4225 O O . ASP A 1 542 ? 22.234 2.322 -6.52 1 95.75 542 ASP A O 1
ATOM 4229 N N . PHE A 1 543 ? 20.141 1.859 -6.926 1 97.56 543 PHE A N 1
ATOM 4230 C CA . PHE A 1 543 ? 19.969 1.175 -5.652 1 97.56 543 PHE A CA 1
ATOM 4231 C C . PHE A 1 543 ? 20.781 -0.117 -5.617 1 97.56 543 PHE A C 1
ATOM 4233 O O . PHE A 1 543 ? 21.469 -0.399 -4.633 1 97.56 543 PHE A O 1
ATOM 4240 N N . LEU A 1 544 ? 20.594 -0.965 -6.676 1 97.25 544 LEU A N 1
ATOM 4241 C CA . LEU A 1 544 ? 21.328 -2.219 -6.758 1 97.25 544 LEU A CA 1
ATOM 4242 C C . LEU A 1 544 ? 22.828 -1.975 -6.637 1 97.25 544 LEU A C 1
ATOM 4244 O O . LEU A 1 544 ? 23.516 -2.699 -5.922 1 97.25 544 LEU A O 1
ATOM 4248 N N . ALA A 1 545 ? 23.281 -0.926 -7.277 1 96.56 545 ALA A N 1
ATOM 4249 C CA . ALA A 1 545 ? 24.703 -0.581 -7.199 1 96.56 545 ALA A CA 1
ATOM 4250 C C . ALA A 1 545 ? 25.078 -0.163 -5.785 1 96.56 545 ALA A C 1
ATOM 4252 O O . ALA A 1 545 ? 26.141 -0.562 -5.277 1 96.56 545 ALA A O 1
ATOM 4253 N N . MET A 1 546 ? 24.266 0.588 -5.164 1 95.69 546 MET A N 1
ATOM 4254 C CA . MET A 1 546 ? 24.531 1.097 -3.824 1 95.69 546 MET A CA 1
ATOM 4255 C C . MET A 1 546 ? 24.703 -0.048 -2.83 1 95.69 546 MET A C 1
ATOM 4257 O O . MET A 1 546 ? 25.609 -0.031 -1.999 1 95.69 546 MET A O 1
ATOM 4261 N N . ILE A 1 547 ? 23.891 -1.062 -2.967 1 96.44 547 ILE A N 1
ATOM 4262 C CA . ILE A 1 547 ? 23.891 -2.111 -1.952 1 96.44 547 ILE A CA 1
ATOM 4263 C C . ILE A 1 547 ? 24.875 -3.209 -2.352 1 96.44 547 ILE A C 1
ATOM 4265 O O . ILE A 1 547 ? 25.016 -4.207 -1.642 1 96.44 547 ILE A O 1
ATOM 4269 N N . GLY A 1 548 ? 25.5 -3.088 -3.504 1 95.75 548 GLY A N 1
ATOM 4270 C CA . GLY A 1 548 ? 26.484 -4.062 -3.945 1 95.75 548 GLY A CA 1
ATOM 4271 C C . GLY A 1 548 ? 25.859 -5.344 -4.473 1 95.75 548 GLY A C 1
ATOM 4272 O O . GLY A 1 548 ? 26.344 -6.438 -4.184 1 95.75 548 GLY A O 1
ATOM 4273 N N . PHE A 1 549 ? 24.75 -5.227 -5.234 1 95.44 549 PHE A N 1
ATOM 4274 C CA . PHE A 1 549 ? 24.047 -6.375 -5.785 1 95.44 549 PHE A CA 1
ATOM 4275 C C . PHE A 1 549 ? 24.969 -7.195 -6.688 1 95.44 549 PHE A C 1
ATOM 4277 O O . PHE A 1 549 ? 25.703 -6.637 -7.504 1 95.44 549 PHE A O 1
ATOM 4284 N N . ASN A 1 550 ? 24.875 -8.492 -6.477 1 93.06 550 ASN A N 1
ATOM 4285 C CA . ASN A 1 550 ? 25.703 -9.414 -7.246 1 93.06 550 ASN A CA 1
ATOM 4286 C C . ASN A 1 550 ? 25.109 -10.82 -7.246 1 93.06 550 ASN A C 1
ATOM 4288 O O . ASN A 1 550 ? 23.953 -11.016 -6.906 1 93.06 550 ASN A O 1
ATOM 4292 N N . ASP A 1 551 ? 25.859 -11.867 -7.57 1 88.56 551 ASP A N 1
ATOM 4293 C CA . ASP A 1 551 ? 25.375 -13.219 -7.805 1 88.56 551 ASP A CA 1
ATOM 4294 C C . ASP A 1 551 ? 25.156 -13.961 -6.484 1 88.56 551 ASP A C 1
ATOM 4296 O O . ASP A 1 551 ? 24.656 -15.086 -6.477 1 88.56 551 ASP A O 1
ATOM 4300 N N . TYR A 1 552 ? 25.375 -13.227 -5.359 1 89.38 552 TYR A N 1
ATOM 4301 C CA . TYR A 1 552 ? 25.281 -13.914 -4.074 1 89.38 552 TYR A CA 1
ATOM 4302 C C . TYR A 1 552 ? 24.062 -13.445 -3.295 1 89.38 552 TYR A C 1
ATOM 4304 O O . TYR A 1 552 ? 23.859 -13.852 -2.152 1 89.38 552 TYR A O 1
ATOM 4312 N N . PHE A 1 553 ? 23.234 -12.703 -3.955 1 91.62 553 PHE A N 1
ATOM 4313 C CA . PHE A 1 553 ? 22.078 -12.133 -3.273 1 91.62 553 PHE A CA 1
ATOM 4314 C C . PHE A 1 553 ? 20.953 -13.156 -3.172 1 91.62 553 PHE A C 1
ATOM 4316 O O . PHE A 1 553 ? 19.859 -12.836 -2.707 1 91.62 553 PHE A O 1
ATOM 4323 N N . TYR A 1 554 ? 21.266 -14.422 -3.504 1 90.88 554 TYR A N 1
ATOM 4324 C CA . TYR A 1 554 ? 20.312 -15.484 -3.182 1 90.88 554 TYR A CA 1
ATOM 4325 C C . TYR A 1 554 ? 20.375 -15.836 -1.699 1 90.88 554 TYR A C 1
ATOM 4327 O O . TYR A 1 554 ? 19.547 -16.609 -1.203 1 90.88 554 TYR A O 1
ATOM 4335 N N . THR A 1 555 ? 21.312 -15.258 -0.991 1 93.25 555 THR A N 1
ATOM 4336 C CA . THR A 1 555 ? 21.391 -15.258 0.466 1 93.25 555 THR A CA 1
ATOM 4337 C C . THR A 1 555 ? 21.234 -13.844 1.02 1 93.25 555 THR A C 1
ATOM 4339 O O . THR A 1 555 ? 21.422 -12.867 0.298 1 93.25 555 THR A O 1
ATOM 4342 N N . PRO A 1 556 ? 20.844 -13.758 2.275 1 94.69 556 PRO A N 1
ATOM 4343 C CA . PRO A 1 556 ? 20.781 -12.414 2.857 1 94.69 556 PRO A CA 1
ATOM 4344 C C . PRO A 1 556 ? 22.109 -11.68 2.82 1 94.69 556 PRO A C 1
ATOM 4346 O O . PRO A 1 556 ? 23.125 -12.227 3.271 1 94.69 556 PRO A O 1
ATOM 4349 N N . GLN A 1 557 ? 22.094 -10.523 2.271 1 95.56 557 GLN A N 1
ATOM 4350 C CA . GLN A 1 557 ? 23.266 -9.648 2.266 1 95.56 557 GLN A CA 1
ATOM 4351 C C . GLN A 1 557 ? 23.016 -8.398 3.111 1 95.56 557 GLN A C 1
ATOM 4353 O O . GLN A 1 557 ? 21.891 -7.918 3.201 1 95.56 557 GLN A O 1
ATOM 4358 N N . TYR A 1 558 ? 24.062 -7.934 3.707 1 96.31 558 TYR A N 1
ATOM 4359 C CA . TYR A 1 558 ? 23.984 -6.789 4.609 1 96.31 558 TYR A CA 1
ATOM 4360 C C . TYR A 1 558 ? 24.844 -5.637 4.109 1 96.31 558 TYR A C 1
ATOM 4362 O O . TYR A 1 558 ? 25.656 -5.812 3.207 1 96.31 558 TYR A O 1
ATOM 4370 N N . VAL A 1 559 ? 24.578 -4.453 4.641 1 96.94 559 VAL A N 1
ATOM 4371 C CA . VAL A 1 559 ? 25.297 -3.252 4.219 1 96.94 559 VAL A CA 1
ATOM 4372 C C . VAL A 1 559 ? 25.875 -2.545 5.441 1 96.94 559 VAL A C 1
ATOM 4374 O O . VAL A 1 559 ? 25.625 -2.943 6.578 1 96.94 559 VAL A O 1
ATOM 4377 N N . GLN A 1 560 ? 26.75 -1.581 5.195 1 94.38 560 GLN A N 1
ATOM 4378 C CA . GLN A 1 560 ? 27.297 -0.652 6.18 1 94.38 560 GLN A CA 1
ATOM 4379 C C . GLN A 1 560 ? 27.344 0.77 5.629 1 94.38 560 GLN A C 1
ATOM 4381 O O . GLN A 1 560 ? 27.156 0.983 4.43 1 94.38 560 GLN A O 1
ATOM 4386 N N . ALA A 1 561 ? 27.516 1.704 6.504 1 93.88 561 ALA A N 1
ATOM 4387 C CA . ALA A 1 561 ? 27.625 3.096 6.074 1 93.88 561 ALA A CA 1
ATOM 4388 C C . ALA A 1 561 ? 28.75 3.27 5.047 1 93.88 561 ALA A C 1
ATOM 4390 O O . ALA A 1 561 ? 29.828 2.695 5.191 1 93.88 561 ALA A O 1
ATOM 4391 N N . ALA A 1 562 ? 28.438 3.971 4.039 1 92.5 562 ALA A N 1
ATOM 4392 C CA . ALA A 1 562 ? 29.469 4.254 3.047 1 92.5 562 ALA A CA 1
ATOM 4393 C C . ALA A 1 562 ? 30.594 5.086 3.65 1 92.5 562 ALA A C 1
ATOM 4395 O O . ALA A 1 562 ? 30.359 5.977 4.465 1 92.5 562 ALA A O 1
ATOM 4396 N N . LYS A 1 563 ? 31.906 4.805 3.355 1 80.19 563 LYS A N 1
ATOM 4397 C CA . LYS A 1 563 ? 33.062 5.559 3.855 1 80.19 563 LYS A CA 1
ATOM 4398 C C . LYS A 1 563 ? 33.156 6.914 3.16 1 80.19 563 LYS A C 1
ATOM 4400 O O . LYS A 1 563 ? 33.5 7.918 3.793 1 80.19 563 LYS A O 1
ATOM 4405 N N . ASP A 1 564 ? 33.156 6.875 1.782 1 65.25 564 ASP A N 1
ATOM 4406 C CA . ASP A 1 564 ? 33.312 8.133 1.056 1 65.25 564 ASP A CA 1
ATOM 4407 C C . ASP A 1 564 ? 31.953 8.609 0.505 1 65.25 564 ASP A C 1
ATOM 4409 O O . ASP A 1 564 ? 31.062 7.801 0.245 1 65.25 564 ASP A O 1
ATOM 4413 N N . ALA A 1 565 ? 31.75 9.906 0.627 1 52.75 565 ALA A N 1
ATOM 4414 C CA . ALA A 1 565 ? 30.547 10.531 0.072 1 52.75 565 ALA A CA 1
ATOM 4415 C C . ALA A 1 565 ? 30.266 10.016 -1.334 1 52.75 565 ALA A C 1
ATOM 4417 O O . ALA A 1 565 ? 30.703 10.602 -2.322 1 52.75 565 ALA A O 1
ATOM 4418 N N . VAL A 1 566 ? 30.188 8.805 -1.69 1 45.84 566 VAL A N 1
ATOM 4419 C CA . VAL A 1 566 ? 30.016 8.25 -3.029 1 45.84 566 VAL A CA 1
ATOM 4420 C C . VAL A 1 566 ? 28.562 8.367 -3.463 1 45.84 566 VAL A C 1
ATOM 4422 O O . VAL A 1 566 ? 27.656 7.969 -2.727 1 45.84 566 VAL A O 1
ATOM 4425 N N . THR A 1 567 ? 28.266 9.258 -4.398 1 49.16 567 THR A N 1
ATOM 4426 C CA . THR A 1 567 ? 26.938 9.383 -4.984 1 49.16 567 THR A CA 1
ATOM 4427 C C . THR A 1 567 ? 26.594 8.133 -5.789 1 49.16 567 THR A C 1
ATOM 4429 O O . THR A 1 567 ? 27.469 7.414 -6.25 1 49.16 567 THR A O 1
ATOM 4432 N N . ALA A 1 568 ? 25.359 7.742 -5.867 1 47.06 568 ALA A N 1
ATOM 4433 C CA . ALA A 1 568 ? 24.844 6.598 -6.617 1 47.06 568 ALA A CA 1
ATOM 4434 C C . ALA A 1 568 ? 25.375 6.602 -8.047 1 47.06 568 ALA A C 1
ATOM 4436 O O . ALA A 1 568 ? 25.703 5.547 -8.602 1 47.06 568 ALA A O 1
ATOM 4437 N N . GLY A 1 569 ? 25.391 7.723 -8.75 1 45.06 569 GLY A N 1
ATOM 4438 C CA . GLY A 1 569 ? 25.906 7.875 -10.102 1 45.06 569 GLY A CA 1
ATOM 4439 C C . GLY A 1 569 ? 27.344 7.422 -10.242 1 45.06 569 GLY A C 1
ATOM 4440 O O . GLY A 1 569 ? 27.719 6.801 -11.25 1 45.06 569 GLY A O 1
ATOM 4441 N N . GLU A 1 570 ? 28.062 7.625 -9.281 1 48.41 570 GLU A N 1
ATOM 4442 C CA . GLU A 1 570 ? 29.469 7.242 -9.344 1 48.41 570 GLU A CA 1
ATOM 4443 C C . GLU A 1 570 ? 29.641 5.734 -9.172 1 48.41 570 GLU A C 1
ATOM 4445 O O . GLU A 1 570 ? 30.547 5.133 -9.758 1 48.41 570 GLU A O 1
ATOM 4450 N N . ILE A 1 571 ? 28.656 5.234 -8.523 1 42.5 571 ILE A N 1
ATOM 4451 C CA . ILE A 1 571 ? 28.703 3.791 -8.312 1 42.5 571 ILE A CA 1
ATOM 4452 C C . ILE A 1 571 ? 28.312 3.066 -9.594 1 42.5 571 ILE A C 1
ATOM 4454 O O . ILE A 1 571 ? 28.969 2.111 -10.008 1 42.5 571 ILE A O 1
ATOM 4458 N N . VAL A 1 572 ? 27.266 3.531 -10.18 1 43.59 572 VAL A N 1
ATOM 4459 C CA . VAL A 1 572 ? 26.828 2.939 -11.445 1 43.59 572 VAL A CA 1
ATOM 4460 C C . VAL A 1 572 ? 27.922 3.096 -12.492 1 43.59 572 VAL A C 1
ATOM 4462 O O . VAL A 1 572 ? 28.188 2.174 -13.266 1 43.59 572 VAL A O 1
ATOM 4465 N N . ALA A 1 573 ? 28.531 4.289 -12.609 1 45.28 573 ALA A N 1
ATOM 4466 C CA . ALA A 1 573 ? 29.625 4.555 -13.547 1 45.28 573 ALA A CA 1
ATOM 4467 C C . ALA A 1 573 ? 30.797 3.615 -13.305 1 45.28 573 ALA A C 1
ATOM 4469 O O . ALA A 1 573 ? 31.5 3.246 -14.25 1 45.28 573 ALA A O 1
ATOM 4470 N N . ALA A 1 574 ? 30.969 3.229 -12.148 1 42.56 574 ALA A N 1
ATOM 4471 C CA . ALA A 1 574 ? 32.094 2.33 -11.836 1 42.56 574 ALA A CA 1
ATOM 4472 C C . ALA A 1 574 ? 31.781 0.908 -12.297 1 42.56 574 ALA A C 1
ATOM 4474 O O . ALA A 1 574 ? 32.688 0.132 -12.578 1 42.56 574 ALA A O 1
ATOM 4475 N N . TYR A 1 575 ? 30.578 0.582 -12.281 1 38.59 575 TYR A N 1
ATOM 4476 C CA . TYR A 1 575 ? 30.203 -0.761 -12.703 1 38.59 575 TYR A CA 1
ATOM 4477 C C . TYR A 1 575 ? 30.156 -0.86 -14.227 1 38.59 575 TYR A C 1
ATOM 4479 O O . TYR A 1 575 ? 30.266 -1.952 -14.781 1 38.59 575 TYR A O 1
ATOM 4487 N N . SER A 1 576 ? 29.984 0.219 -14.891 1 36.56 576 SER A N 1
ATOM 4488 C CA . SER A 1 576 ? 29.797 0.17 -16.328 1 36.56 576 SER A CA 1
ATOM 4489 C C . SER A 1 576 ? 31.078 -0.271 -17.031 1 36.56 576 SER A C 1
ATOM 4491 O O . SER A 1 576 ? 31.031 -0.877 -18.109 1 36.56 576 SER A O 1
ATOM 4493 N N . PRO A 1 577 ? 32.25 0.2 -16.609 1 35.34 577 PRO A N 1
ATOM 4494 C CA . PRO A 1 577 ? 33.375 -0.141 -17.469 1 35.34 577 PRO A CA 1
ATOM 4495 C C . PRO A 1 577 ? 33.75 -1.618 -17.391 1 35.34 577 PRO A C 1
ATOM 4497 O O . PRO A 1 577 ? 34.312 -2.166 -18.344 1 35.34 577 PRO A O 1
ATOM 4500 N N . ILE A 1 578 ? 33.656 -2.133 -16.203 1 35.44 578 ILE A N 1
ATOM 4501 C CA . ILE A 1 578 ? 34.375 -3.402 -16.078 1 35.44 578 ILE A CA 1
ATOM 4502 C C . ILE A 1 578 ? 33.562 -4.516 -16.719 1 35.44 578 ILE A C 1
ATOM 4504 O O . ILE A 1 578 ? 34.094 -5.406 -17.375 1 35.44 578 ILE A O 1
ATOM 4508 N N . GLN A 1 579 ? 32.25 -4.398 -16.562 1 31.47 579 GLN A N 1
ATOM 4509 C CA . GLN A 1 579 ? 31.516 -5.559 -17.031 1 31.47 579 GLN A CA 1
ATOM 4510 C C . GLN A 1 579 ? 31.375 -5.539 -18.547 1 31.47 579 GLN A C 1
ATOM 4512 O O . GLN A 1 579 ? 31.094 -6.574 -19.172 1 31.47 579 GLN A O 1
ATOM 4517 N N . VAL A 1 580 ? 31.438 -4.367 -19.156 1 32.28 580 VAL A N 1
ATOM 4518 C CA . VAL A 1 580 ? 31.375 -4.379 -20.609 1 32.28 580 VAL A CA 1
ATOM 4519 C C . VAL A 1 580 ? 32.625 -5.039 -21.188 1 32.28 580 VAL A C 1
ATOM 4521 O O . VAL A 1 580 ? 32.562 -5.766 -22.172 1 32.28 580 VAL A O 1
ATOM 4524 N N . CYS A 1 581 ? 33.688 -4.832 -20.484 1 32.06 581 CYS A N 1
ATOM 4525 C CA . CYS A 1 581 ? 34.875 -5.406 -21.094 1 32.06 581 CYS A CA 1
ATOM 4526 C C . CYS A 1 581 ? 34.906 -6.918 -20.891 1 32.06 581 CYS A C 1
ATOM 4528 O O . CYS A 1 581 ? 35.375 -7.652 -21.766 1 32.06 581 CYS A O 1
ATOM 4530 N N . LEU A 1 582 ? 34.406 -7.352 -19.734 1 31.91 582 LEU A N 1
ATOM 4531 C CA . LEU A 1 582 ? 34.594 -8.781 -19.5 1 31.91 582 LEU A CA 1
ATOM 4532 C C . LEU A 1 582 ? 33.531 -9.586 -20.234 1 31.91 582 LEU A C 1
ATOM 4534 O O . LEU A 1 582 ? 33.781 -10.695 -20.703 1 31.91 582 LEU A O 1
ATOM 4538 N N . THR A 1 583 ? 32.344 -8.969 -20.422 1 30.92 583 THR A N 1
ATOM 4539 C CA . THR A 1 583 ? 31.344 -9.711 -21.188 1 30.92 583 THR A CA 1
ATOM 4540 C C . THR A 1 583 ? 31.75 -9.797 -22.656 1 30.92 583 THR A C 1
ATOM 4542 O O . THR A 1 583 ? 31.453 -10.789 -23.328 1 30.92 583 THR A O 1
ATOM 4545 N N . LEU A 1 584 ? 32.469 -8.82 -23.094 1 31.27 584 LEU A N 1
ATOM 4546 C CA . LEU A 1 584 ? 32.938 -8.938 -24.453 1 31.27 584 LEU A CA 1
ATOM 4547 C C . LEU A 1 584 ? 34 -10.023 -24.578 1 31.27 584 LEU A C 1
ATOM 4549 O O . LEU A 1 584 ? 34.094 -10.703 -25.594 1 31.27 584 LEU A O 1
ATOM 4553 N N . LEU A 1 585 ? 34.75 -10.125 -23.531 1 32.59 585 LEU A N 1
ATOM 4554 C CA . LEU A 1 585 ? 35.812 -11.125 -23.656 1 32.59 585 LEU A CA 1
ATOM 4555 C C . LEU A 1 585 ? 35.25 -12.531 -23.469 1 32.59 585 LEU A C 1
ATOM 4557 O O . LEU A 1 585 ? 35.688 -13.469 -24.156 1 32.59 585 LEU A O 1
ATOM 4561 N N . VAL A 1 586 ? 34.312 -12.664 -22.484 1 32.22 586 VAL A N 1
ATOM 4562 C CA . VAL A 1 586 ? 33.844 -14.023 -22.281 1 32.22 586 VAL A CA 1
ATOM 4563 C C . VAL A 1 586 ? 32.812 -14.383 -23.359 1 32.22 586 VAL A C 1
ATOM 4565 O O . VAL A 1 586 ? 32.719 -15.539 -23.781 1 32.22 586 VAL A O 1
ATOM 4568 N N . GLY A 1 587 ? 32.031 -13.438 -23.859 1 30.75 587 GLY A N 1
ATOM 4569 C CA . GLY A 1 587 ? 31.203 -13.727 -25.016 1 30.75 587 GLY A CA 1
ATOM 4570 C C . GLY A 1 587 ? 31.984 -14.133 -26.25 1 30.75 587 GLY A C 1
ATOM 4571 O O . GLY A 1 587 ? 31.5 -14.906 -27.078 1 30.75 587 GLY A O 1
ATOM 4572 N N . GLY A 1 588 ? 33.094 -13.516 -26.359 1 29.3 588 GLY A N 1
ATOM 4573 C CA . GLY A 1 588 ? 33.938 -13.906 -27.484 1 29.3 588 GLY A CA 1
ATOM 4574 C C . GLY A 1 588 ? 34.406 -15.336 -27.375 1 29.3 588 GLY A C 1
ATOM 4575 O O . GLY A 1 588 ? 34.531 -16.031 -28.391 1 29.3 588 GLY A O 1
ATOM 4576 N N . LEU A 1 589 ? 34.781 -15.656 -26.172 1 32.41 589 LEU A N 1
ATOM 4577 C CA . LEU A 1 589 ? 35.344 -17 -26.047 1 32.41 589 LEU A CA 1
ATOM 4578 C C . LEU A 1 589 ? 34.25 -18.062 -26.094 1 32.41 589 LEU A C 1
ATOM 4580 O O . LEU A 1 589 ? 34.469 -19.141 -26.656 1 32.41 589 LEU A O 1
ATOM 4584 N N . VAL A 1 590 ? 33.062 -17.734 -25.547 1 31.14 590 VAL A N 1
ATOM 4585 C CA . VAL A 1 590 ? 32.031 -18.75 -25.672 1 31.14 590 VAL A CA 1
ATOM 4586 C C . VAL A 1 590 ? 31.578 -18.844 -27.125 1 31.14 590 VAL A C 1
ATOM 4588 O O . VAL A 1 590 ? 31.234 -19.922 -27.609 1 31.14 590 VAL A O 1
ATOM 4591 N N . GLY A 1 591 ? 31.609 -17.734 -27.844 1 28.92 591 GLY A N 1
ATOM 4592 C CA . GLY A 1 591 ? 31.375 -17.828 -29.281 1 28.92 591 GLY A CA 1
ATOM 4593 C C . GLY A 1 591 ? 32.375 -18.719 -29.984 1 28.92 591 GLY A C 1
ATOM 4594 O O . GLY A 1 591 ? 32 -19.438 -30.922 1 28.92 591 GLY A O 1
ATOM 4595 N N . LEU A 1 592 ? 33.562 -18.547 -29.547 1 30.95 592 LEU A N 1
ATOM 4596 C CA . LEU A 1 592 ? 34.562 -19.375 -30.203 1 30.95 592 LEU A CA 1
ATOM 4597 C C . LEU A 1 592 ? 34.375 -20.859 -29.891 1 30.95 592 LEU A C 1
ATOM 4599 O O . LEU A 1 592 ? 34.531 -21.703 -30.766 1 30.95 592 LEU A O 1
ATOM 4603 N N . ILE A 1 593 ? 33.969 -21.125 -28.641 1 30.09 593 ILE A N 1
ATOM 4604 C CA . ILE A 1 593 ? 33.844 -22.547 -28.344 1 30.09 593 ILE A CA 1
ATOM 4605 C C . ILE A 1 593 ? 32.594 -23.109 -29.016 1 30.09 593 ILE A C 1
ATOM 4607 O O . ILE A 1 593 ? 32.625 -24.203 -29.562 1 30.09 593 ILE A O 1
ATOM 4611 N N . ALA A 1 594 ? 31.469 -22.359 -29.031 1 30.03 594 ALA A N 1
ATOM 4612 C CA . ALA A 1 594 ? 30.312 -22.891 -29.75 1 30.03 594 ALA A CA 1
ATOM 4613 C C . ALA A 1 594 ? 30.547 -22.906 -31.25 1 30.03 594 ALA A C 1
ATOM 4615 O O . ALA A 1 594 ? 29.938 -23.703 -31.969 1 30.03 594 ALA A O 1
ATOM 4616 N N . GLY A 1 595 ? 31.359 -22 -31.734 1 28.44 595 GLY A N 1
ATOM 4617 C CA . GLY A 1 595 ? 31.734 -22.031 -33.156 1 28.44 595 GLY A CA 1
ATOM 4618 C C . GLY A 1 595 ? 32.438 -23.328 -33.531 1 28.44 595 GLY A C 1
ATOM 4619 O O . GLY A 1 595 ? 32.312 -23.781 -34.688 1 28.44 595 GLY A O 1
ATOM 4620 N N . LEU A 1 596 ? 33.25 -23.797 -32.656 1 29.14 596 LEU A N 1
ATOM 4621 C CA . LEU A 1 596 ? 33.969 -24.969 -33.125 1 29.14 596 LEU A CA 1
ATOM 4622 C C . LEU A 1 596 ? 33 -26.141 -33.344 1 29.14 596 LEU A C 1
ATOM 4624 O O . LEU A 1 596 ? 33.219 -26.984 -34.219 1 29.14 596 LEU A O 1
ATOM 4628 N N . ASN A 1 597 ? 32 -26.266 -32.469 1 25.38 597 ASN A N 1
ATOM 4629 C CA . ASN A 1 597 ? 31.297 -27.516 -32.781 1 25.38 597 ASN A CA 1
ATOM 4630 C C . ASN A 1 597 ? 30.312 -27.359 -33.938 1 25.38 597 ASN A C 1
ATOM 4632 O O . ASN A 1 597 ? 29.625 -28.312 -34.312 1 25.38 597 ASN A O 1
ATOM 4636 N N . LEU A 1 598 ? 29.953 -26.062 -34.281 1 25.8 598 LEU A N 1
ATOM 4637 C CA . LEU A 1 598 ? 29.047 -25.906 -35.406 1 25.8 598 LEU A CA 1
ATOM 4638 C C . LEU A 1 598 ? 29.719 -26.312 -36.719 1 25.8 598 LEU A C 1
ATOM 4640 O O . LEU A 1 598 ? 29.047 -26.531 -37.719 1 25.8 598 LEU A O 1
ATOM 4644 N N . GLU A 1 599 ? 31.031 -26.312 -36.75 1 24.53 599 GLU A N 1
ATOM 4645 C CA . GLU A 1 599 ? 31.562 -26.672 -38.062 1 24.53 599 GLU A CA 1
ATOM 4646 C C . GLU A 1 599 ? 31.016 -28.031 -38.531 1 24.53 599 GLU A C 1
ATOM 4648 O O . GLU A 1 599 ? 30.875 -28.281 -39.719 1 24.53 599 GLU A O 1
ATOM 4653 N N . LYS A 1 600 ? 30.797 -28.938 -37.562 1 28.48 600 LYS A N 1
ATOM 4654 C CA . LYS A 1 600 ? 30.469 -30.25 -38.125 1 28.48 600 LYS A CA 1
ATOM 4655 C C . LYS A 1 600 ? 29.109 -30.234 -38.812 1 28.48 600 LYS A C 1
ATOM 4657 O O . LYS A 1 600 ? 28.891 -30.906 -39.812 1 28.48 600 LYS A O 1
ATOM 4662 N N . LEU A 1 601 ? 28.125 -29.453 -38.219 1 21.97 601 LEU A N 1
ATOM 4663 C CA . LEU A 1 601 ? 26.812 -29.781 -38.781 1 21.97 601 LEU A CA 1
ATOM 4664 C C . LEU A 1 601 ? 26.531 -28.984 -40.031 1 21.97 601 LEU A C 1
ATOM 4666 O O . LEU A 1 601 ? 25.531 -29.203 -40.719 1 21.97 601 LEU A O 1
ATOM 4670 N N . ILE A 1 602 ? 27.344 -27.969 -40.406 1 23.88 602 ILE A N 1
ATOM 4671 C CA . ILE A 1 602 ? 26.938 -27.219 -41.562 1 23.88 602 ILE A CA 1
ATOM 4672 C C . ILE A 1 602 ? 27.094 -28.078 -42.812 1 23.88 602 ILE A C 1
ATOM 4674 O O . ILE A 1 602 ? 26.875 -27.609 -43.938 1 23.88 602 ILE A O 1
ATOM 4678 N N . ARG A 1 603 ? 27.703 -29.266 -42.781 1 22.14 603 ARG A N 1
ATOM 4679 C CA . ARG A 1 603 ? 27.922 -29.844 -44.094 1 22.14 603 ARG A CA 1
ATOM 4680 C C . ARG A 1 603 ? 26.594 -30.109 -44.781 1 22.14 603 ARG A C 1
ATOM 4682 O O . ARG A 1 603 ? 26.484 -29.984 -46.031 1 22.14 603 ARG A O 1
ATOM 4689 N N . ARG A 1 604 ? 25.562 -30.797 -44.25 1 18.5 604 ARG A N 1
ATOM 4690 C CA . ARG A 1 604 ? 24.812 -31.578 -45.25 1 18.5 604 ARG A CA 1
ATOM 4691 C C . ARG A 1 604 ? 23.734 -30.719 -45.906 1 18.5 604 ARG A C 1
ATOM 4693 O O . ARG A 1 604 ? 23.109 -31.156 -46.875 1 18.5 604 ARG A O 1
ATOM 4700 N N . ARG A 1 605 ? 22.984 -29.844 -45.188 1 19.39 605 ARG A N 1
ATOM 4701 C CA . ARG A 1 605 ? 21.703 -29.641 -45.875 1 19.39 605 ARG A CA 1
ATOM 4702 C C . ARG A 1 605 ? 21.875 -28.797 -47.125 1 19.39 605 ARG A C 1
ATOM 4704 O O . ARG A 1 605 ? 22.188 -27.594 -47.062 1 19.39 605 ARG A O 1
ATOM 4711 N N . ARG A 1 606 ? 22.359 -29.422 -48.281 1 18.5 606 ARG A N 1
ATOM 4712 C CA . ARG A 1 606 ? 22.328 -28.859 -49.625 1 18.5 606 ARG A CA 1
ATOM 4713 C C . ARG A 1 606 ? 20.938 -28.328 -49.938 1 18.5 606 ARG A C 1
ATOM 4715 O O . ARG A 1 606 ? 20.797 -27.266 -50.562 1 18.5 606 ARG A O 1
ATOM 4722 N N . VAL A 1 607 ? 19.812 -29.188 -50.125 1 16.41 607 VAL A N 1
ATOM 4723 C CA . VAL A 1 607 ? 19.172 -29.25 -51.438 1 16.41 607 VAL A CA 1
ATOM 4724 C C . VAL A 1 607 ? 18.062 -28.203 -51.5 1 16.41 607 VAL A C 1
ATOM 4726 O O . VAL A 1 607 ? 17.953 -27.469 -52.5 1 16.41 607 VAL A O 1
ATOM 4729 N N . LEU A 1 608 ? 16.719 -28.484 -51 1 17.97 608 LEU A N 1
ATOM 4730 C CA . LEU A 1 608 ? 15.523 -28.453 -51.844 1 17.97 608 LEU A CA 1
ATOM 4731 C C . LEU A 1 608 ? 14.961 -27.047 -51.938 1 17.97 608 LEU A C 1
ATOM 4733 O O . LEU A 1 608 ? 15.133 -26.25 -51 1 17.97 608 LEU A O 1
ATOM 4737 N N . SER A 1 609 ? 14.102 -26.734 -53.125 1 17.16 609 SER A N 1
ATOM 4738 C CA . SER A 1 609 ? 13.781 -25.734 -54.125 1 17.16 609 SER A CA 1
ATOM 4739 C C . SER A 1 609 ? 12.766 -24.719 -53.625 1 17.16 609 SER A C 1
ATOM 4741 O O . SER A 1 609 ? 12.984 -23.5 -53.719 1 17.16 609 SER A O 1
ATOM 4743 N N . SER A 1 610 ? 11.438 -25.078 -53.375 1 18.2 610 SER A N 1
ATOM 4744 C CA . SER A 1 610 ? 10.438 -24.453 -54.219 1 18.2 610 SER A CA 1
ATOM 4745 C C . SER A 1 610 ? 9.922 -23.156 -53.625 1 18.2 610 SER A C 1
ATOM 4747 O O . SER A 1 610 ? 9.953 -22.969 -52.406 1 18.2 610 SER A O 1
ATOM 4749 N N . PRO A 1 611 ? 9.281 -22.188 -54.469 1 19.11 611 PRO A N 1
ATOM 4750 C CA . PRO A 1 611 ? 9.055 -20.734 -54.469 1 19.11 611 PRO A CA 1
ATOM 4751 C C . PRO A 1 611 ? 7.812 -20.328 -53.688 1 19.11 611 PRO A C 1
ATOM 4753 O O . PRO A 1 611 ? 7.473 -19.156 -53.625 1 19.11 611 PRO A O 1
ATOM 4756 N N . ILE A 1 612 ? 7.312 -21.109 -52.688 1 18.88 612 ILE A N 1
ATOM 4757 C CA . ILE A 1 612 ? 5.871 -20.906 -52.594 1 18.88 612 ILE A CA 1
ATOM 4758 C C . ILE A 1 612 ? 5.59 -19.453 -52.188 1 18.88 612 ILE A C 1
ATOM 4760 O O . ILE A 1 612 ? 6.359 -18.844 -51.438 1 18.88 612 ILE A O 1
ATOM 4764 N N . ASN A 1 613 ? 4.461 -18.938 -52.781 1 18.17 613 ASN A N 1
ATOM 4765 C CA . ASN A 1 613 ? 3.768 -17.688 -53.125 1 18.17 613 ASN A CA 1
ATOM 4766 C C . ASN A 1 613 ? 3.275 -16.984 -51.875 1 18.17 613 ASN A C 1
ATOM 4768 O O . ASN A 1 613 ? 3.023 -17.609 -50.844 1 18.17 613 ASN A O 1
ATOM 4772 N N . PRO A 1 614 ? 3.047 -15.625 -51.969 1 18.25 614 PRO A N 1
ATOM 4773 C CA . PRO A 1 614 ? 2.986 -14.438 -51.125 1 18.25 614 PRO A CA 1
ATOM 4774 C C . PRO A 1 614 ? 1.676 -14.344 -50.344 1 18.25 614 PRO A C 1
ATOM 4776 O O . PRO A 1 614 ? 0.612 -14.664 -50.875 1 18.25 614 PRO A O 1
ATOM 4779 N N . VAL A 1 615 ? 1.622 -14.594 -49.062 1 17.12 615 VAL A N 1
ATOM 4780 C CA . VAL A 1 615 ? 0.546 -14.672 -48.094 1 17.12 615 VAL A CA 1
ATOM 4781 C C . VAL A 1 615 ? -0.139 -13.312 -47.969 1 17.12 615 VAL A C 1
ATOM 4783 O O . VAL A 1 615 ? 0.504 -12.312 -47.625 1 17.12 615 VAL A O 1
ATOM 4786 N N . ALA A 1 616 ? -1.264 -13.086 -48.75 1 18.16 616 ALA A N 1
ATOM 4787 C CA . ALA A 1 616 ? -2.035 -11.852 -48.625 1 18.16 616 ALA A CA 1
ATOM 4788 C C . ALA A 1 616 ? -2.49 -11.617 -47.188 1 18.16 616 ALA A C 1
ATOM 4790 O O . ALA A 1 616 ? -3.002 -12.531 -46.531 1 18.16 616 ALA A O 1
ATOM 4791 N N . THR A 1 617 ? -2.02 -10.609 -46.531 1 17.88 617 THR A N 1
ATOM 4792 C CA . THR A 1 617 ? -2.035 -10.016 -45.188 1 17.88 617 THR A CA 1
ATOM 4793 C C . THR A 1 617 ? -3.436 -9.539 -44.812 1 17.88 617 THR A C 1
ATOM 4795 O O . THR A 1 617 ? -3.926 -8.555 -45.406 1 17.88 617 THR A O 1
ATOM 4798 N N . ARG A 1 618 ? -4.465 -10.508 -44.688 1 17.56 618 ARG A N 1
ATOM 4799 C CA . ARG A 1 618 ? -5.82 -10.008 -44.438 1 17.56 618 ARG A CA 1
ATOM 4800 C C . ARG A 1 618 ? -5.891 -9.156 -43.188 1 17.56 618 ARG A C 1
ATOM 4802 O O . ARG A 1 618 ? -5.195 -9.43 -42.219 1 17.56 618 ARG A O 1
ATOM 4809 N N . ASN A 1 619 ? -6.562 -7.988 -43.281 1 18.08 619 ASN A N 1
ATOM 4810 C CA . ASN A 1 619 ? -6.824 -6.727 -42.594 1 18.08 619 ASN A CA 1
ATOM 4811 C C . ASN A 1 619 ? -7.758 -6.922 -41.406 1 18.08 619 ASN A C 1
ATOM 4813 O O . ASN A 1 619 ? -8.281 -5.949 -40.875 1 18.08 619 ASN A O 1
ATOM 4817 N N . PRO A 1 620 ? -7.539 -7.969 -40.562 1 18.31 620 PRO A N 1
ATOM 4818 C CA . PRO A 1 620 ? -8.75 -8.164 -39.781 1 18.31 620 PRO A CA 1
ATOM 4819 C C . PRO A 1 620 ? -9.172 -6.898 -39.031 1 18.31 620 PRO A C 1
ATOM 4821 O O . PRO A 1 620 ? -8.336 -6.027 -38.781 1 18.31 620 PRO A O 1
ATOM 4824 N N . SER A 1 621 ? -10.516 -6.793 -38.781 1 17.98 621 SER A N 1
ATOM 4825 C CA . SER A 1 621 ? -11.547 -5.848 -38.375 1 17.98 621 SER A CA 1
ATOM 4826 C C . SER A 1 621 ? -11.328 -5.395 -36.938 1 17.98 621 SER A C 1
ATOM 4828 O O . SER A 1 621 ? -10.672 -6.09 -36.156 1 17.98 621 SER A O 1
ATOM 4830 N N . THR A 1 622 ? -11.898 -4.203 -36.531 1 18.83 622 THR A N 1
ATOM 4831 C CA . THR A 1 622 ? -11.836 -3.051 -35.625 1 18.83 622 THR A CA 1
ATOM 4832 C C . THR A 1 622 ? -12.469 -3.373 -34.281 1 18.83 622 THR A C 1
ATOM 4834 O O . THR A 1 622 ? -13.695 -3.414 -34.156 1 18.83 622 THR A O 1
ATOM 4837 N N . VAL A 1 623 ? -12.242 -4.488 -33.594 1 19.14 623 VAL A N 1
ATOM 4838 C CA . VAL A 1 623 ? -13.016 -4.66 -32.375 1 19.14 623 VAL A CA 1
ATOM 4839 C C . VAL A 1 623 ? -12.859 -3.426 -31.5 1 19.14 623 VAL A C 1
ATOM 4841 O O . VAL A 1 623 ? -11.75 -2.943 -31.281 1 19.14 623 VAL A O 1
ATOM 4844 N N . GLN A 1 624 ? -13.938 -2.746 -31.328 1 18.95 624 GLN A N 1
ATOM 4845 C CA . GLN A 1 624 ? -14.273 -1.516 -30.609 1 18.95 624 GLN A CA 1
ATOM 4846 C C . GLN A 1 624 ? -13.93 -1.627 -29.141 1 18.95 624 GLN A C 1
ATOM 4848 O O . GLN A 1 624 ? -14.508 -2.445 -28.422 1 18.95 624 GLN A O 1
ATOM 4853 N N . ASN A 1 625 ? -12.688 -1.561 -28.844 1 21.09 625 ASN A N 1
ATOM 4854 C CA . ASN A 1 625 ? -12.07 -1.595 -27.531 1 21.09 625 ASN A CA 1
ATOM 4855 C C . ASN A 1 625 ? -12.703 -0.58 -26.578 1 21.09 625 ASN A C 1
ATOM 4857 O O . ASN A 1 625 ? -12.969 0.56 -26.969 1 21.09 625 ASN A O 1
ATOM 4861 N N . GLY A 1 626 ? -13.375 -1.07 -25.609 1 21.45 626 GLY A N 1
ATOM 4862 C CA . GLY A 1 626 ? -14.297 -0.536 -24.625 1 21.45 626 GLY A CA 1
ATOM 4863 C C . GLY A 1 626 ? -13.727 0.634 -23.844 1 21.45 626 GLY A C 1
ATOM 4864 O O . GLY A 1 626 ? -14.336 1.106 -22.891 1 21.45 626 GLY A O 1
ATOM 4865 N N . TYR A 1 627 ? -12.367 0.838 -23.844 1 21.27 627 TYR A N 1
ATOM 4866 C CA . TYR A 1 627 ? -12.148 1.812 -22.781 1 21.27 627 TYR A CA 1
ATOM 4867 C C . TYR A 1 627 ? -12.859 3.125 -23.078 1 21.27 627 TYR A C 1
ATOM 4869 O O . TYR A 1 627 ? -12.789 3.629 -24.203 1 21.27 627 TYR A O 1
ATOM 4877 N N . SER A 1 628 ? -13.969 3.361 -22.609 1 20.14 628 SER A N 1
ATOM 4878 C CA . SER A 1 628 ? -14.617 4.645 -22.859 1 20.14 628 SER A CA 1
ATOM 4879 C C . SER A 1 628 ? -13.602 5.789 -22.844 1 20.14 628 SER A C 1
ATOM 4881 O O . SER A 1 628 ? -12.578 5.703 -22.156 1 20.14 628 SER A O 1
ATOM 4883 N N . PRO A 1 629 ? -13.773 6.852 -23.641 1 23.22 629 PRO A N 1
ATOM 4884 C CA . PRO A 1 629 ? -13.047 8.078 -23.984 1 23.22 629 PRO A CA 1
ATOM 4885 C C . PRO A 1 629 ? -12.719 8.938 -22.766 1 23.22 629 PRO A C 1
ATOM 4887 O O . PRO A 1 629 ? -12.148 10.016 -22.906 1 23.22 629 PRO A O 1
ATOM 4890 N N . LEU A 1 630 ? -13.336 8.648 -21.719 1 19.98 630 LEU A N 1
ATOM 4891 C CA . LEU A 1 630 ? -13.336 9.875 -20.922 1 19.98 630 LEU A CA 1
ATOM 4892 C C . LEU A 1 630 ? -11.914 10.312 -20.594 1 19.98 630 LEU A C 1
ATOM 4894 O O . LEU A 1 630 ? -11.664 11.492 -20.344 1 19.98 630 LEU A O 1
ATOM 4898 N N . PHE A 1 631 ? -10.938 9.414 -20.312 1 24.22 631 PHE A N 1
ATOM 4899 C CA . PHE A 1 631 ? -9.617 10.008 -20.109 1 24.22 631 PHE A CA 1
ATOM 4900 C C . PHE A 1 631 ? -9.109 10.656 -21.391 1 24.22 631 PHE A C 1
ATOM 4902 O O . PHE A 1 631 ? -7.965 11.117 -21.438 1 24.22 631 PHE A O 1
ATOM 4909 N N . ASP A 1 632 ? -9.742 10.641 -22.578 1 23.2 632 ASP A N 1
ATOM 4910 C CA . ASP A 1 632 ? -9.352 11.266 -23.844 1 23.2 632 ASP A CA 1
ATOM 4911 C C . ASP A 1 632 ? -9.234 12.781 -23.672 1 23.2 632 ASP A C 1
ATOM 4913 O O . ASP A 1 632 ? -8.367 13.414 -24.281 1 23.2 632 ASP A O 1
ATOM 4917 N N . ARG A 1 633 ? -10.258 13.602 -23.203 1 24.66 633 ARG A N 1
ATOM 4918 C CA . ARG A 1 633 ? -9.977 15.023 -23.391 1 24.66 633 ARG A CA 1
ATOM 4919 C C . ARG A 1 633 ? -8.734 15.438 -22.594 1 24.66 633 ARG A C 1
ATOM 4921 O O . ARG A 1 633 ? -8.102 16.453 -22.922 1 24.66 633 ARG A O 1
ATOM 4928 N N . LEU A 1 634 ? -8.633 15.07 -21.359 1 19.77 634 LEU A N 1
ATOM 4929 C CA . LEU A 1 634 ? -7.641 15.82 -20.609 1 19.77 634 LEU A CA 1
ATOM 4930 C C . LEU A 1 634 ? -6.234 15.32 -20.906 1 19.77 634 LEU A C 1
ATOM 4932 O O . LEU A 1 634 ? -5.246 15.93 -20.484 1 19.77 634 LEU A O 1
ATOM 4936 N N . LEU A 1 635 ? -5.879 13.992 -21.406 1 18.84 635 LEU A N 1
ATOM 4937 C CA . LEU A 1 635 ? -4.578 14.055 -22.062 1 18.84 635 LEU A CA 1
ATOM 4938 C C . LEU A 1 635 ? -4.734 14.375 -23.547 1 18.84 635 LEU A C 1
ATOM 4940 O O . LEU A 1 635 ? -5.625 13.836 -24.219 1 18.84 635 LEU A O 1
ATOM 4944 N N . MET B 1 1 ? 25.391 8.867 -49.312 1 28.52 1 MET B N 1
ATOM 4945 C CA . MET B 1 1 ? 25.516 8.484 -47.906 1 28.52 1 MET B CA 1
ATOM 4946 C C . MET B 1 1 ? 24.375 7.562 -47.5 1 28.52 1 MET B C 1
ATOM 4948 O O . MET B 1 1 ? 23.203 7.938 -47.594 1 28.52 1 MET B O 1
ATOM 4952 N N . PRO B 1 2 ? 24.547 6.207 -47.656 1 32.88 2 PRO B N 1
ATOM 4953 C CA . PRO B 1 2 ? 23.5 5.191 -47.469 1 32.88 2 PRO B CA 1
ATOM 4954 C C . PRO B 1 2 ? 22.953 5.152 -46.062 1 32.88 2 PRO B C 1
ATOM 4956 O O . PRO B 1 2 ? 23.688 5.398 -45.094 1 32.88 2 PRO B O 1
ATOM 4959 N N . ILE B 1 3 ? 21.688 5.5 -45.906 1 34.22 3 ILE B N 1
ATOM 4960 C CA . ILE B 1 3 ? 20.844 5.605 -44.719 1 34.22 3 ILE B CA 1
ATOM 4961 C C . ILE B 1 3 ? 20.797 4.262 -44 1 34.22 3 ILE B C 1
ATOM 4963 O O . ILE B 1 3 ? 20.344 3.26 -44.562 1 34.22 3 ILE B O 1
ATOM 4967 N N . LEU B 1 4 ? 21.734 4.02 -43.094 1 31.81 4 LEU B N 1
ATOM 4968 C CA . LEU B 1 4 ? 21.781 2.896 -42.188 1 31.81 4 LEU B CA 1
ATOM 4969 C C . LEU B 1 4 ? 20.453 2.754 -41.438 1 31.81 4 LEU B C 1
ATOM 4971 O O . LEU B 1 4 ? 20.078 3.637 -40.656 1 31.81 4 LEU B O 1
ATOM 4975 N N . SER B 1 5 ? 19.5 2.137 -42.094 1 29.61 5 SER B N 1
ATOM 4976 C CA . SER B 1 5 ? 18.234 1.786 -41.438 1 29.61 5 SER B CA 1
ATOM 4977 C C . SER B 1 5 ? 18.484 0.935 -40.219 1 29.61 5 SER B C 1
ATOM 4979 O O . SER B 1 5 ? 19.094 -0.138 -40.281 1 29.61 5 SER B O 1
ATOM 4981 N N . LEU B 1 6 ? 18.625 1.51 -39.031 1 31.06 6 LEU B N 1
ATOM 4982 C CA . LEU B 1 6 ? 18.703 0.854 -37.719 1 31.06 6 LEU B CA 1
ATOM 4983 C C . LEU B 1 6 ? 17.516 -0.075 -37.531 1 31.06 6 LEU B C 1
ATOM 4985 O O . LEU B 1 6 ? 16.359 0.371 -37.531 1 31.06 6 LEU B O 1
ATOM 4989 N N . LEU B 1 7 ? 17.656 -1.281 -37.812 1 28.69 7 LEU B N 1
ATOM 4990 C CA . LEU B 1 7 ? 16.719 -2.344 -37.469 1 28.69 7 LEU B CA 1
ATOM 4991 C C . LEU B 1 7 ? 16.344 -2.287 -35.969 1 28.69 7 LEU B C 1
ATOM 4993 O O . LEU B 1 7 ? 17.188 -2.475 -35.125 1 28.69 7 LEU B O 1
ATOM 4997 N N . ARG B 1 8 ? 15.297 -1.547 -35.656 1 33.28 8 ARG B N 1
ATOM 4998 C CA . ARG B 1 8 ? 14.688 -1.643 -34.344 1 33.28 8 ARG B CA 1
ATOM 4999 C C . ARG B 1 8 ? 14.336 -3.088 -34 1 33.28 8 ARG B C 1
ATOM 5001 O O . ARG B 1 8 ? 13.445 -3.676 -34.625 1 33.28 8 ARG B O 1
ATOM 5008 N N . LEU B 1 9 ? 15.188 -3.873 -33.438 1 30.05 9 LEU B N 1
ATOM 5009 C CA . LEU B 1 9 ? 14.859 -5.156 -32.844 1 30.05 9 LEU B CA 1
ATOM 5010 C C . LEU B 1 9 ? 13.719 -5 -31.828 1 30.05 9 LEU B C 1
ATOM 5012 O O . LEU B 1 9 ? 13.875 -4.32 -30.812 1 30.05 9 LEU B O 1
ATOM 5016 N N . ALA B 1 10 ? 12.555 -5.156 -32.281 1 34.12 10 ALA B N 1
ATOM 5017 C CA . ALA B 1 10 ? 11.406 -5.273 -31.391 1 34.12 10 ALA B CA 1
ATOM 5018 C C . ALA B 1 10 ? 11.594 -6.426 -30.406 1 34.12 10 ALA B C 1
ATOM 5020 O O . ALA B 1 10 ? 11.523 -7.594 -30.797 1 34.12 10 ALA B O 1
ATOM 5021 N N . LEU B 1 11 ? 12.32 -6.191 -29.406 1 33.94 11 LEU B N 1
ATOM 5022 C CA . LEU B 1 11 ? 12.258 -7.156 -28.312 1 33.94 11 LEU B CA 1
ATOM 5023 C C . LEU B 1 11 ? 10.812 -7.422 -27.906 1 33.94 11 LEU B C 1
ATOM 5025 O O . LEU B 1 11 ? 10.102 -6.5 -27.5 1 33.94 11 LEU B O 1
ATOM 5029 N N . LEU B 1 12 ? 10.242 -8.336 -28.516 1 37.53 12 LEU B N 1
ATOM 5030 C CA . LEU B 1 12 ? 8.961 -8.844 -28.047 1 37.53 12 LEU B CA 1
ATOM 5031 C C . LEU B 1 12 ? 8.906 -8.891 -26.531 1 37.53 12 LEU B C 1
ATOM 5033 O O . LEU B 1 12 ? 9.883 -9.305 -25.875 1 37.53 12 LEU B O 1
ATOM 5037 N N . PRO B 1 13 ? 7.961 -8.234 -26.031 1 42.44 13 PRO B N 1
ATOM 5038 C CA . PRO B 1 13 ? 7.848 -8.344 -24.578 1 42.44 13 PRO B CA 1
ATOM 5039 C C . PRO B 1 13 ? 7.828 -9.789 -24.094 1 42.44 13 PRO B C 1
ATOM 5041 O O . PRO B 1 13 ? 7.016 -10.594 -24.562 1 42.44 13 PRO B O 1
ATOM 5044 N N . LEU B 1 14 ? 8.93 -10.352 -23.797 1 41.47 14 LEU B N 1
ATOM 5045 C CA . LEU B 1 14 ? 8.969 -11.617 -23.062 1 41.47 14 LEU B CA 1
ATOM 5046 C C . LEU B 1 14 ? 7.879 -11.664 -22 1 41.47 14 LEU B C 1
ATOM 5048 O O . LEU B 1 14 ? 7.859 -10.836 -21.094 1 41.47 14 LEU B O 1
ATOM 5052 N N . SER B 1 15 ? 6.742 -12.125 -22.469 1 46.66 15 SER B N 1
ATOM 5053 C CA . SER B 1 15 ? 5.766 -12.461 -21.438 1 46.66 15 SER B CA 1
ATOM 5054 C C . SER B 1 15 ? 6.449 -12.953 -20.172 1 46.66 15 SER B C 1
ATOM 5056 O O . SER B 1 15 ? 7.441 -13.68 -20.234 1 46.66 15 SER B O 1
ATOM 5058 N N . VAL B 1 16 ? 6.387 -12.227 -19.156 1 50.03 16 VAL B N 1
ATOM 5059 C CA . VAL B 1 16 ? 6.871 -12.602 -17.844 1 50.03 16 VAL B CA 1
ATOM 5060 C C . VAL B 1 16 ? 6.5 -14.047 -17.547 1 50.03 16 VAL B C 1
ATOM 5062 O O . VAL B 1 16 ? 5.32 -14.406 -17.531 1 50.03 16 VAL B O 1
ATOM 5065 N N . CYS B 1 17 ? 7.465 -14.906 -17.844 1 52.28 17 CYS B N 1
ATOM 5066 C CA . CYS B 1 17 ? 7.477 -16.359 -17.812 1 52.28 17 CYS B CA 1
ATOM 5067 C C . CYS B 1 17 ? 6.805 -16.891 -16.547 1 52.28 17 CYS B C 1
ATOM 5069 O O . CYS B 1 17 ? 7.027 -16.359 -15.453 1 52.28 17 CYS B O 1
ATOM 5071 N N . ILE B 1 18 ? 5.777 -17.734 -16.703 1 61.28 18 ILE B N 1
ATOM 5072 C CA . ILE B 1 18 ? 5.105 -18.625 -15.766 1 61.28 18 ILE B CA 1
ATOM 5073 C C . ILE B 1 18 ? 6.129 -19.562 -15.109 1 61.28 18 ILE B C 1
ATOM 5075 O O . ILE B 1 18 ? 6.832 -20.297 -15.797 1 61.28 18 ILE B O 1
ATOM 5079 N N . ALA B 1 19 ? 6.672 -19.266 -13.875 1 65.12 19 ALA B N 1
ATOM 5080 C CA . ALA B 1 19 ? 7.574 -20.125 -13.109 1 65.12 19 ALA B CA 1
ATOM 5081 C C . ALA B 1 19 ? 6.879 -20.672 -11.867 1 65.12 19 ALA B C 1
ATOM 5083 O O . ALA B 1 19 ? 6.758 -19.984 -10.852 1 65.12 19 ALA B O 1
ATOM 5084 N N . CYS B 1 20 ? 6.473 -21.938 -11.922 1 89.81 20 CYS B N 1
ATOM 5085 C CA . CYS B 1 20 ? 5.621 -22.562 -10.922 1 89.81 20 CYS B CA 1
ATOM 5086 C C . CYS B 1 20 ? 6.395 -23.609 -10.125 1 89.81 20 CYS B C 1
ATOM 5088 O O . CYS B 1 20 ? 7.531 -23.938 -10.469 1 89.81 20 CYS B O 1
ATOM 5090 N N . THR B 1 21 ? 5.965 -23.906 -8.992 1 95.75 21 THR B N 1
ATOM 5091 C CA . THR B 1 21 ? 6.453 -24.984 -8.141 1 95.75 21 THR B CA 1
ATOM 5092 C C . THR B 1 21 ? 5.367 -26.031 -7.91 1 95.75 21 THR B C 1
ATOM 5094 O O . THR B 1 21 ? 4.219 -25.688 -7.621 1 95.75 21 THR B O 1
ATOM 5097 N N . THR B 1 22 ? 5.707 -27.297 -8.086 1 98.38 22 THR B N 1
ATOM 5098 C CA . THR B 1 22 ? 4.758 -28.375 -7.824 1 98.38 22 THR B CA 1
ATOM 5099 C C . THR B 1 22 ? 5.426 -29.516 -7.055 1 98.38 22 THR B C 1
ATOM 5101 O O . THR B 1 22 ? 6.625 -29.75 -7.215 1 98.38 22 THR B O 1
ATOM 5104 N N . ILE B 1 23 ? 4.664 -30.219 -6.148 1 98.69 23 ILE B N 1
ATOM 5105 C CA . ILE B 1 23 ? 5.207 -31.328 -5.371 1 98.69 23 ILE B CA 1
ATOM 5106 C C . ILE B 1 23 ? 4.199 -32.469 -5.344 1 98.69 23 ILE B C 1
ATOM 5108 O O . ILE B 1 23 ? 3.002 -32.25 -5.539 1 98.69 23 ILE B O 1
ATOM 5112 N N . ILE B 1 24 ? 4.719 -33.656 -5.16 1 98.81 24 ILE B N 1
ATOM 5113 C CA . ILE B 1 24 ? 3.92 -34.844 -4.887 1 98.81 24 ILE B CA 1
ATOM 5114 C C . ILE B 1 24 ? 4.293 -35.406 -3.518 1 98.81 24 ILE B C 1
ATOM 5116 O O . ILE B 1 24 ? 5.477 -35.594 -3.219 1 98.81 24 ILE B O 1
ATOM 5120 N N . VAL B 1 25 ? 3.311 -35.594 -2.734 1 98.88 25 VAL B N 1
ATOM 5121 C CA . VAL B 1 25 ? 3.422 -36.406 -1.541 1 98.88 25 VAL B CA 1
ATOM 5122 C C . VAL B 1 25 ? 2.766 -37.781 -1.793 1 98.88 25 VAL B C 1
ATOM 5124 O O . VAL B 1 25 ? 1.539 -37.875 -1.887 1 98.88 25 VAL B O 1
ATOM 5127 N N . SER B 1 26 ? 3.594 -38.812 -1.885 1 98.69 26 SER B N 1
ATOM 5128 C CA . SER B 1 26 ? 3.041 -40.125 -2.186 1 98.69 26 SER B CA 1
ATOM 5129 C C . SER B 1 26 ? 2.213 -40.656 -1.02 1 98.69 26 SER B C 1
ATOM 5131 O O . SER B 1 26 ? 2.258 -40.094 0.082 1 98.69 26 SER B O 1
ATOM 5133 N N . LYS B 1 27 ? 1.479 -41.688 -1.318 1 98.19 27 LYS B N 1
ATOM 5134 C CA . LYS B 1 27 ? 0.588 -42.312 -0.336 1 98.19 27 LYS B CA 1
ATOM 5135 C C . LYS B 1 27 ? 1.341 -42.688 0.941 1 98.19 27 LYS B C 1
ATOM 5137 O O . LYS B 1 27 ? 0.89 -42.344 2.043 1 98.19 27 LYS B O 1
ATOM 5142 N N . GLY B 1 28 ? 2.465 -43.219 0.839 1 98.31 28 GLY B N 1
ATOM 5143 C CA . GLY B 1 28 ? 3.242 -43.688 1.979 1 98.31 28 GLY B CA 1
ATOM 5144 C C . GLY B 1 28 ? 3.906 -42.562 2.744 1 98.31 28 GLY B C 1
ATOM 5145 O O . GLY B 1 28 ? 4.363 -42.75 3.871 1 98.31 28 GLY B O 1
ATOM 5146 N N . ALA B 1 29 ? 3.938 -41.344 2.186 1 98.44 29 ALA B N 1
ATOM 5147 C CA . ALA B 1 29 ? 4.523 -40.188 2.844 1 98.44 29 ALA B CA 1
ATOM 5148 C C . ALA B 1 29 ? 3.445 -39.312 3.482 1 98.44 29 ALA B C 1
ATOM 5150 O O . ALA B 1 29 ? 3.754 -38.344 4.152 1 98.44 29 ALA B O 1
ATOM 5151 N N . SER B 1 30 ? 2.211 -39.719 3.32 1 98.31 30 SER B N 1
ATOM 5152 C CA . SER B 1 30 ? 1.072 -38.938 3.795 1 98.31 30 SER B CA 1
ATOM 5153 C C . SER B 1 30 ? 0.558 -39.469 5.129 1 98.31 30 SER B C 1
ATOM 5155 O O . SER B 1 30 ? 0.484 -40.688 5.336 1 98.31 30 SER B O 1
ATOM 5157 N N . LYS B 1 31 ? 0.127 -38.594 6.004 1 97.62 31 LYS B N 1
ATOM 5158 C CA . LYS B 1 31 ? -0.39 -38.938 7.32 1 97.62 31 LYS B CA 1
ATOM 5159 C C . LYS B 1 31 ? -1.699 -39.719 7.207 1 97.62 31 LYS B C 1
ATOM 5161 O O . LYS B 1 31 ? -1.986 -40.594 8.031 1 97.62 31 LYS B O 1
ATOM 5166 N N . THR B 1 32 ? -2.461 -39.438 6.219 1 97.06 32 THR B N 1
ATOM 5167 C CA . THR B 1 32 ? -3.785 -40.031 6.09 1 97.06 32 THR B CA 1
ATOM 5168 C C . THR B 1 32 ? -3.762 -41.188 5.094 1 97.06 32 THR B C 1
ATOM 5170 O O . THR B 1 32 ? -4.773 -41.875 4.895 1 97.06 32 THR B O 1
ATOM 5173 N N . GLY B 1 33 ? -2.705 -41.312 4.434 1 97.5 33 GLY B N 1
ATOM 5174 C CA . GLY B 1 33 ? -2.623 -42.344 3.396 1 97.5 33 GLY B CA 1
ATOM 5175 C C . GLY B 1 33 ? -3.189 -41.875 2.066 1 97.5 33 GLY B C 1
ATOM 5176 O O . GLY B 1 33 ? -3.283 -42.656 1.121 1 97.5 33 GLY B O 1
ATOM 5177 N N . VAL B 1 34 ? -3.617 -40.719 1.973 1 98 34 VAL B N 1
ATOM 5178 C CA . VAL B 1 34 ? -4.062 -40.094 0.727 1 98 34 VAL B CA 1
ATOM 5179 C C . VAL B 1 34 ? -2.918 -39.312 0.112 1 98 34 VAL B C 1
ATOM 5181 O O . VAL B 1 34 ? -2.311 -38.469 0.782 1 98 34 VAL B O 1
ATOM 5184 N N . PRO B 1 35 ? -2.518 -39.594 -1.143 1 98.62 35 PRO B N 1
ATOM 5185 C CA . PRO B 1 35 ? -1.481 -38.75 -1.763 1 98.62 35 PRO B CA 1
ATOM 5186 C C . PRO B 1 35 ? -1.922 -37.312 -1.958 1 98.62 35 PRO B C 1
ATOM 5188 O O . PRO B 1 35 ? -3.113 -37 -1.857 1 98.62 35 PRO B O 1
ATOM 5191 N N . MET B 1 36 ? -0.949 -36.438 -2.16 1 98.81 36 MET B N 1
ATOM 5192 C CA . MET B 1 36 ? -1.246 -35.031 -2.416 1 98.81 36 MET B CA 1
ATOM 5193 C C . MET B 1 36 ? -0.394 -34.5 -3.561 1 98.81 36 MET B C 1
ATOM 5195 O O . MET B 1 36 ? 0.765 -34.875 -3.713 1 98.81 36 MET B O 1
ATOM 5199 N N . VAL B 1 37 ? -0.945 -33.656 -4.332 1 98.81 37 VAL B N 1
ATOM 5200 C CA . VAL B 1 37 ? -0.207 -32.844 -5.289 1 98.81 37 VAL B CA 1
ATOM 5201 C C . VAL B 1 37 ? -0.465 -31.359 -5.004 1 98.81 37 VAL B C 1
ATOM 5203 O O . VAL B 1 37 ? -1.587 -30.969 -4.672 1 98.81 37 VAL B O 1
ATOM 5206 N N . ALA B 1 38 ? 0.557 -30.594 -4.977 1 98.69 38 ALA B N 1
ATOM 5207 C CA . ALA B 1 38 ? 0.433 -29.156 -4.77 1 98.69 38 ALA B CA 1
ATOM 5208 C C . ALA B 1 38 ? 1.18 -28.375 -5.848 1 98.69 38 ALA B C 1
ATOM 5210 O O . ALA B 1 38 ? 2.162 -28.859 -6.41 1 98.69 38 ALA B O 1
ATOM 5211 N N . HIS B 1 39 ? 0.655 -27.172 -6.125 1 97.5 39 HIS B N 1
ATOM 5212 C CA . HIS B 1 39 ? 1.165 -26.391 -7.242 1 97.5 39 HIS B CA 1
ATOM 5213 C C . HIS B 1 39 ? 0.902 -24.906 -7.043 1 97.5 39 HIS B C 1
ATOM 5215 O O . HIS B 1 39 ? -0.215 -24.516 -6.703 1 97.5 39 HIS B O 1
ATOM 5221 N N . THR B 1 40 ? 1.986 -24.062 -7.203 1 97.25 40 THR B N 1
ATOM 5222 C CA . THR B 1 40 ? 1.771 -22.641 -7.387 1 97.25 40 THR B CA 1
ATOM 5223 C C . THR B 1 40 ? 1.695 -22.281 -8.867 1 97.25 40 THR B C 1
ATOM 5225 O O . THR B 1 40 ? 2.537 -22.719 -9.656 1 97.25 40 THR B O 1
ATOM 5228 N N . ALA B 1 41 ? 0.686 -21.578 -9.219 1 96 41 ALA B N 1
ATOM 5229 C CA . ALA B 1 41 ? 0.629 -20.969 -10.539 1 96 41 ALA B CA 1
ATOM 5230 C C . ALA B 1 41 ? 1.069 -19.5 -10.477 1 96 41 ALA B C 1
ATOM 5232 O O . ALA B 1 41 ? 0.343 -18.656 -9.961 1 96 41 ALA B O 1
ATOM 5233 N N . ASP B 1 42 ? 2.252 -19.281 -10.992 1 92.88 42 ASP B N 1
ATOM 5234 C CA . ASP B 1 42 ? 2.83 -17.938 -10.906 1 92.88 42 ASP B CA 1
ATOM 5235 C C . ASP B 1 42 ? 2.689 -17.203 -12.234 1 92.88 42 ASP B C 1
ATOM 5237 O O . ASP B 1 42 ? 3.416 -17.484 -13.188 1 92.88 42 ASP B O 1
ATOM 5241 N N . CYS B 1 43 ? 1.743 -16.281 -12.266 1 88.5 43 CYS B N 1
ATOM 5242 C CA . CYS B 1 43 ? 1.452 -15.539 -13.484 1 88.5 43 CYS B CA 1
ATOM 5243 C C . CYS B 1 43 ? 0.905 -14.148 -13.164 1 88.5 43 CYS B C 1
ATOM 5245 O O . CYS B 1 43 ? 0.003 -14.016 -12.336 1 88.5 43 CYS B O 1
ATOM 5247 N N . SER B 1 44 ? 1.391 -13.156 -13.859 1 83.69 44 SER B N 1
ATOM 5248 C CA . SER B 1 44 ? 1.022 -11.773 -13.547 1 83.69 44 SER B CA 1
ATOM 5249 C C . SER B 1 44 ? -0.261 -11.375 -14.266 1 83.69 44 SER B C 1
ATOM 5251 O O . SER B 1 44 ? -0.985 -10.484 -13.805 1 83.69 44 SER B O 1
ATOM 5253 N N . GLU B 1 45 ? -0.606 -11.953 -15.391 1 82.69 45 GLU B N 1
ATOM 5254 C CA . GLU B 1 45 ? -1.728 -11.477 -16.188 1 82.69 45 GLU B CA 1
ATOM 5255 C C . GLU B 1 45 ? -2.783 -12.562 -16.375 1 82.69 45 GLU B C 1
ATOM 5257 O O . GLU B 1 45 ? -3.723 -12.406 -17.156 1 82.69 45 GLU B O 1
ATOM 5262 N N . CYS B 1 46 ? -2.715 -13.609 -15.656 1 87.25 46 CYS B N 1
ATOM 5263 C CA . CYS B 1 46 ? -3.584 -14.758 -15.891 1 87.25 46 CYS B CA 1
ATOM 5264 C C . CYS B 1 46 ? -4.992 -14.492 -15.367 1 87.25 46 CYS B C 1
ATOM 5266 O O . CYS B 1 46 ? -5.184 -13.648 -14.5 1 87.25 46 CYS B O 1
ATOM 5268 N N . ASP B 1 47 ? -5.965 -15.133 -15.992 1 90.88 47 ASP B N 1
ATOM 5269 C CA . ASP B 1 47 ? -7.336 -15.203 -15.5 1 90.88 47 ASP B CA 1
ATOM 5270 C C . ASP B 1 47 ? -7.422 -16.062 -14.242 1 90.88 47 ASP B C 1
ATOM 5272 O O . ASP B 1 47 ? -7.262 -17.281 -14.312 1 90.88 47 ASP B O 1
ATOM 5276 N N . THR B 1 48 ? -7.707 -15.461 -13.133 1 90 48 THR B N 1
ATOM 5277 C CA . THR B 1 48 ? -7.633 -16.156 -11.852 1 90 48 THR B CA 1
ATOM 5278 C C . THR B 1 48 ? -9 -16.703 -11.453 1 90 48 THR B C 1
ATOM 5280 O O . THR B 1 48 ? -9.141 -17.297 -10.383 1 90 48 THR B O 1
ATOM 5283 N N . ARG B 1 49 ? -10.047 -16.516 -12.266 1 96.12 49 ARG B N 1
ATOM 5284 C CA . ARG B 1 49 ? -11.367 -17.047 -11.961 1 96.12 49 ARG B CA 1
ATOM 5285 C C . ARG B 1 49 ? -11.352 -18.562 -11.906 1 96.12 49 ARG B C 1
ATOM 5287 O O . ARG B 1 49 ? -10.719 -19.219 -12.742 1 96.12 49 ARG B O 1
ATOM 5294 N N . LEU B 1 50 ? -11.938 -19.109 -10.859 1 98 50 LEU B N 1
ATOM 5295 C CA . LEU B 1 50 ? -12.102 -20.547 -10.719 1 98 50 LEU B CA 1
ATOM 5296 C C . LEU B 1 50 ? -13.359 -21.031 -11.438 1 98 50 LEU B C 1
ATOM 5298 O O . LEU B 1 50 ? -14.461 -20.547 -11.164 1 98 50 LEU B O 1
ATOM 5302 N N . ALA B 1 51 ? -13.211 -21.969 -12.305 1 97.31 51 ALA B N 1
ATOM 5303 C CA . ALA B 1 51 ? -14.336 -22.469 -13.094 1 97.31 51 ALA B CA 1
ATOM 5304 C C . ALA B 1 51 ? -14.727 -23.875 -12.648 1 97.31 51 ALA B C 1
ATOM 5306 O O . ALA B 1 51 ? -13.859 -24.703 -12.352 1 97.31 51 ALA B O 1
ATOM 5307 N N . LEU B 1 52 ? -15.969 -24.078 -12.555 1 98.62 52 LEU B N 1
ATOM 5308 C CA . LEU B 1 52 ? -16.562 -25.406 -12.477 1 98.62 52 LEU B CA 1
ATOM 5309 C C . LEU B 1 52 ? -16.953 -25.906 -13.859 1 98.62 52 LEU B C 1
ATOM 5311 O O . LEU B 1 52 ? -17.875 -25.359 -14.484 1 98.62 52 LEU B O 1
ATOM 5315 N N . ILE B 1 53 ? -16.203 -26.891 -14.367 1 98.25 53 ILE B N 1
ATOM 5316 C CA . ILE B 1 53 ? -16.594 -27.562 -15.602 1 98.25 53 ILE B CA 1
ATOM 5317 C C . ILE B 1 53 ? -17.5 -28.75 -15.273 1 98.25 53 ILE B C 1
ATOM 5319 O O . ILE B 1 53 ? -17.062 -29.719 -14.648 1 98.25 53 ILE B O 1
ATOM 5323 N N . PRO B 1 54 ? -18.688 -28.703 -15.688 1 98.38 54 PRO B N 1
ATOM 5324 C CA . PRO B 1 54 ? -19.578 -29.797 -15.32 1 98.38 54 PRO B CA 1
ATOM 5325 C C . PRO B 1 54 ? -19.344 -31.062 -16.141 1 98.38 54 PRO B C 1
ATOM 5327 O O . PRO B 1 54 ? -18.859 -30.984 -17.266 1 98.38 54 PRO B O 1
ATOM 5330 N N . PRO B 1 55 ? -19.609 -32.281 -15.531 1 98.38 55 PRO B N 1
ATOM 5331 C CA . PRO B 1 55 ? -19.625 -33.5 -16.359 1 98.38 55 PRO B CA 1
ATOM 5332 C C . PRO B 1 55 ? -20.688 -33.438 -17.453 1 98.38 55 PRO B C 1
ATOM 5334 O O . PRO B 1 55 ? -21.766 -32.875 -17.25 1 98.38 55 PRO B O 1
ATOM 5337 N N . ARG B 1 56 ? -20.297 -34.156 -18.609 1 97.06 56 ARG B N 1
ATOM 5338 C CA . ARG B 1 56 ? -21.219 -34.062 -19.734 1 97.06 56 ARG B CA 1
ATOM 5339 C C . ARG B 1 56 ? -21.219 -35.344 -20.547 1 97.06 56 ARG B C 1
ATOM 5341 O O . ARG B 1 56 ? -20.203 -36.062 -20.609 1 97.06 56 ARG B O 1
ATOM 5348 N N . ASP B 1 57 ? -22.359 -35.531 -21.172 1 97 57 ASP B N 1
ATOM 5349 C CA . ASP B 1 57 ? -22.484 -36.5 -22.25 1 97 57 ASP B CA 1
ATOM 5350 C C . ASP B 1 57 ? -22.438 -35.812 -23.609 1 97 57 ASP B C 1
ATOM 5352 O O . ASP B 1 57 ? -22.953 -34.719 -23.766 1 97 57 ASP B O 1
ATOM 5356 N N . HIS B 1 58 ? -21.766 -36.562 -24.484 1 96.69 58 HIS B N 1
ATOM 5357 C CA . HIS B 1 58 ? -21.609 -35.969 -25.828 1 96.69 58 HIS B CA 1
ATOM 5358 C C . HIS B 1 58 ? -22.188 -36.906 -26.891 1 96.69 58 HIS B C 1
ATOM 5360 O O . HIS B 1 58 ? -22.062 -38.125 -26.797 1 96.69 58 HIS B O 1
ATOM 5366 N N . PRO B 1 59 ? -22.875 -36.281 -27.906 1 96 59 PRO B N 1
ATOM 5367 C CA . PRO B 1 59 ? -23.375 -37.094 -29 1 96 59 PRO B CA 1
ATOM 5368 C C . PRO B 1 59 ? -22.25 -37.656 -29.875 1 96 59 PRO B C 1
ATOM 5370 O O . PRO B 1 59 ? -21.125 -37.156 -29.828 1 96 59 PRO B O 1
ATOM 5373 N N . SER B 1 60 ? -22.656 -38.625 -30.609 1 95.88 60 SER B N 1
ATOM 5374 C CA . SER B 1 60 ? -21.688 -39.219 -31.531 1 95.88 60 SER B CA 1
ATOM 5375 C C . SER B 1 60 ? -21.188 -38.156 -32.531 1 95.88 60 SER B C 1
ATOM 5377 O O . SER B 1 60 ? -21.969 -37.375 -33.062 1 95.88 60 SER B O 1
ATOM 5379 N N . GLY B 1 61 ? -19.891 -38.094 -32.719 1 95.5 61 GLY B N 1
ATOM 5380 C CA . GLY B 1 61 ? -19.297 -37.188 -33.688 1 95.5 61 GLY B CA 1
ATOM 5381 C C . GLY B 1 61 ? -18.984 -35.812 -33.062 1 95.5 61 GLY B C 1
ATOM 5382 O O . GLY B 1 61 ? -18.469 -34.938 -33.75 1 95.5 61 GLY B O 1
ATOM 5383 N N . ALA B 1 62 ? -19.234 -35.719 -31.797 1 96.12 62 ALA B N 1
ATOM 5384 C CA . ALA B 1 62 ? -18.922 -34.469 -31.141 1 96.12 62 ALA B CA 1
ATOM 5385 C C . ALA B 1 62 ? -17.422 -34.156 -31.203 1 96.12 62 ALA B C 1
ATOM 5387 O O . ALA B 1 62 ? -16.609 -35.094 -31.375 1 96.12 62 ALA B O 1
ATOM 5388 N N . VAL B 1 63 ? -17.031 -32.844 -31.062 1 96.06 63 VAL B N 1
ATOM 5389 C CA . VAL B 1 63 ? -15.633 -32.438 -31.125 1 96.06 63 VAL B CA 1
ATOM 5390 C C . VAL B 1 63 ? -15.25 -31.672 -29.875 1 96.06 63 VAL B C 1
ATOM 5392 O O . VAL B 1 63 ? -16.109 -31.062 -29.234 1 96.06 63 VAL B O 1
ATOM 5395 N N . HIS B 1 64 ? -14.047 -31.891 -29.516 1 95.5 64 HIS B N 1
ATOM 5396 C CA . HIS B 1 64 ? -13.406 -31.094 -28.469 1 95.5 64 HIS B CA 1
ATOM 5397 C C . HIS B 1 64 ? -12.711 -29.875 -29.047 1 95.5 64 HIS B C 1
ATOM 5399 O O . HIS B 1 64 ? -11.82 -30 -29.875 1 95.5 64 HIS B O 1
ATOM 5405 N N . ALA B 1 65 ? -13.133 -28.641 -28.578 1 93.62 65 ALA B N 1
ATOM 5406 C CA . ALA B 1 65 ? -12.539 -27.391 -29.047 1 93.62 65 ALA B CA 1
ATOM 5407 C C . ALA B 1 65 ? -11.195 -27.125 -28.375 1 93.62 65 ALA B C 1
ATOM 5409 O O . ALA B 1 65 ? -11.055 -27.328 -27.172 1 93.62 65 ALA B O 1
ATOM 5410 N N . VAL B 1 66 ? -10.203 -26.734 -29.125 1 94 66 VAL B N 1
ATOM 5411 C CA . VAL B 1 66 ? -8.891 -26.312 -28.641 1 94 66 VAL B CA 1
ATOM 5412 C C . VAL B 1 66 ? -8.758 -24.797 -28.766 1 94 66 VAL B C 1
ATOM 5414 O O . VAL B 1 66 ? -8.828 -24.25 -29.859 1 94 66 VAL B O 1
ATOM 5417 N N . TYR B 1 67 ? -8.555 -24.125 -27.641 1 89.56 67 TYR B N 1
ATOM 5418 C CA . TYR B 1 67 ? -8.477 -22.672 -27.609 1 89.56 67 TYR B CA 1
ATOM 5419 C C . TYR B 1 67 ? -7.031 -22.188 -27.641 1 89.56 67 TYR B C 1
ATOM 5421 O O . TYR B 1 67 ? -6.715 -21.172 -28.266 1 89.56 67 TYR B O 1
ATOM 5429 N N . GLY B 1 68 ? -6.16 -22.891 -27.109 1 86.25 68 GLY B N 1
ATOM 5430 C CA . GLY B 1 68 ? -4.758 -22.516 -27.031 1 86.25 68 GLY B CA 1
ATOM 5431 C C . GLY B 1 68 ? -4.301 -22.188 -25.625 1 86.25 68 GLY B C 1
ATOM 5432 O O . GLY B 1 68 ? -4.809 -22.75 -24.656 1 86.25 68 GLY B O 1
ATOM 5433 N N . ILE B 1 69 ? -3.24 -21.344 -25.438 1 74.12 69 ILE B N 1
ATOM 5434 C CA . ILE B 1 69 ? -2.633 -21.062 -24.141 1 74.12 69 ILE B CA 1
ATOM 5435 C C . ILE B 1 69 ? -3.643 -20.359 -23.234 1 74.12 69 ILE B C 1
ATOM 5437 O O . ILE B 1 69 ? -3.787 -20.703 -22.062 1 74.12 69 ILE B O 1
ATOM 5441 N N . GLY B 1 70 ? -4.5 -19.547 -23.797 1 65.06 70 GLY B N 1
ATOM 5442 C CA . GLY B 1 70 ? -5.727 -19 -23.25 1 65.06 70 GLY B CA 1
ATOM 5443 C C . GLY B 1 70 ? -5.602 -18.609 -21.781 1 65.06 70 GLY B C 1
ATOM 5444 O O . GLY B 1 70 ? -6.562 -18.734 -21.016 1 65.06 70 GLY B O 1
ATOM 5445 N N . HIS B 1 71 ? -4.543 -18.125 -21.203 1 70.5 71 HIS B N 1
ATOM 5446 C CA . HIS B 1 71 ? -4.449 -17.859 -19.766 1 70.5 71 HIS B CA 1
ATOM 5447 C C . HIS B 1 71 ? -4.797 -16.406 -19.469 1 70.5 71 HIS B C 1
ATOM 5449 O O . HIS B 1 71 ? -4.977 -16.047 -18.297 1 70.5 71 HIS B O 1
ATOM 5455 N N . LEU B 1 72 ? -5.094 -15.711 -20.5 1 79.31 72 LEU B N 1
ATOM 5456 C CA . LEU B 1 72 ? -5.336 -14.289 -20.312 1 79.31 72 LEU B CA 1
ATOM 5457 C C . LEU B 1 72 ? -6.816 -14.016 -20.062 1 79.31 72 LEU B C 1
ATOM 5459 O O . LEU B 1 72 ? -7.676 -14.75 -20.562 1 79.31 72 LEU B O 1
ATOM 5463 N N . TYR B 1 73 ? -7.082 -13.148 -19.344 1 85.06 73 TYR B N 1
ATOM 5464 C CA . TYR B 1 73 ? -8.445 -12.68 -19.125 1 85.06 73 TYR B CA 1
ATOM 5465 C C . TYR B 1 73 ? -8.961 -11.914 -20.328 1 85.06 73 TYR B C 1
ATOM 5467 O O . TYR B 1 73 ? -8.234 -11.109 -20.922 1 85.06 73 TYR B O 1
ATOM 5475 N N . PRO B 1 74 ? -10.164 -12 -20.766 1 87.94 74 PRO B N 1
ATOM 5476 C CA . PRO B 1 74 ? -11.078 -13 -20.219 1 87.94 74 PRO B CA 1
ATOM 5477 C C . PRO B 1 74 ? -11.062 -14.305 -21.016 1 87.94 74 PRO B C 1
ATOM 5479 O O . PRO B 1 74 ? -11.039 -14.289 -22.25 1 87.94 74 PRO B O 1
ATOM 5482 N N . ARG B 1 75 ? -11.094 -15.352 -20.344 1 89.88 75 ARG B N 1
ATOM 5483 C CA . ARG B 1 75 ? -11.43 -16.625 -20.984 1 89.88 75 ARG B CA 1
ATOM 5484 C C . ARG B 1 75 ? -12.914 -16.688 -21.312 1 89.88 75 ARG B C 1
ATOM 5486 O O . ARG B 1 75 ? -13.758 -16.75 -20.422 1 89.88 75 ARG B O 1
ATOM 5493 N N . THR B 1 76 ? -13.18 -16.609 -22.594 1 91.19 76 THR B N 1
ATOM 5494 C CA . THR B 1 76 ? -14.547 -16.75 -23.078 1 91.19 76 THR B CA 1
ATOM 5495 C C . THR B 1 76 ? -14.688 -18 -23.938 1 91.19 76 THR B C 1
ATOM 5497 O O . THR B 1 76 ? -14.852 -17.906 -25.156 1 91.19 76 THR B O 1
ATOM 5500 N N . TRP B 1 77 ? -14.672 -19.094 -23.312 1 89.88 77 TRP B N 1
ATOM 5501 C CA . TRP B 1 77 ? -14.555 -20.391 -23.953 1 89.88 77 TRP B CA 1
ATOM 5502 C C . TRP B 1 77 ? -15.922 -21.047 -24.125 1 89.88 77 TRP B C 1
ATOM 5504 O O . TRP B 1 77 ? -16.125 -22.203 -23.781 1 89.88 77 TRP B O 1
ATOM 5514 N N . SER B 1 78 ? -16.828 -20.219 -24.531 1 79.56 78 SER B N 1
ATOM 5515 C CA . SER B 1 78 ? -18.172 -20.656 -24.891 1 79.56 78 SER B CA 1
ATOM 5516 C C . SER B 1 78 ? -18.906 -21.266 -23.703 1 79.56 78 SER B C 1
ATOM 5518 O O . SER B 1 78 ? -18.938 -20.688 -22.625 1 79.56 78 SER B O 1
ATOM 5520 N N . ASP B 1 79 ? -19.469 -22.438 -23.938 1 88.5 79 ASP B N 1
ATOM 5521 C CA . ASP B 1 79 ? -20.391 -23.016 -22.969 1 88.5 79 ASP B CA 1
ATOM 5522 C C . ASP B 1 79 ? -19.703 -24.047 -22.094 1 88.5 79 ASP B C 1
ATOM 5524 O O . ASP B 1 79 ? -20.359 -24.938 -21.531 1 88.5 79 ASP B O 1
ATOM 5528 N N . ARG B 1 80 ? -18.391 -23.922 -21.984 1 93.44 80 ARG B N 1
ATOM 5529 C CA . ARG B 1 80 ? -17.641 -24.875 -21.188 1 93.44 80 ARG B CA 1
ATOM 5530 C C . ARG B 1 80 ? -17.953 -24.719 -19.703 1 93.44 80 ARG B C 1
ATOM 5532 O O . ARG B 1 80 ? -17.969 -25.688 -18.953 1 93.44 80 ARG B O 1
ATOM 5539 N N . ALA B 1 81 ? -18.156 -23.531 -19.219 1 96.19 81 ALA B N 1
ATOM 5540 C CA . ALA B 1 81 ? -18.516 -23.188 -17.844 1 96.19 81 ALA B CA 1
ATOM 5541 C C . ALA B 1 81 ? -19.375 -21.938 -17.797 1 96.19 81 ALA B C 1
ATOM 5543 O O . ALA B 1 81 ? -19.359 -21.125 -18.719 1 96.19 81 ALA B O 1
ATOM 5544 N N . ALA B 1 82 ? -20.078 -21.766 -16.688 1 95.75 82 ALA B N 1
ATOM 5545 C CA . ALA B 1 82 ? -20.969 -20.625 -16.531 1 95.75 82 ALA B CA 1
ATOM 5546 C C . ALA B 1 82 ? -20.172 -19.312 -16.594 1 95.75 82 ALA B C 1
ATOM 5548 O O . ALA B 1 82 ? -20.625 -18.344 -17.188 1 95.75 82 ALA B O 1
ATOM 5549 N N . ILE B 1 83 ? -19 -19.312 -16.094 1 94.12 83 ILE B N 1
ATOM 5550 C CA . ILE B 1 83 ? -18.234 -18.078 -15.945 1 94.12 83 ILE B CA 1
ATOM 5551 C C . ILE B 1 83 ? -17.656 -17.656 -17.297 1 94.12 83 ILE B C 1
ATOM 5553 O O . ILE B 1 83 ? -17.188 -16.531 -17.469 1 94.12 83 ILE B O 1
ATOM 5557 N N . TYR B 1 84 ? -17.609 -18.578 -18.203 1 93.56 84 TYR B N 1
ATOM 5558 C CA . TYR B 1 84 ? -17.016 -18.297 -19.516 1 93.56 84 TYR B CA 1
ATOM 5559 C C . TYR B 1 84 ? -18.047 -17.703 -20.453 1 93.56 84 TYR B C 1
ATOM 5561 O O . TYR B 1 84 ? -17.703 -17.219 -21.531 1 93.56 84 TYR B O 1
ATOM 5569 N N . ASN B 1 85 ? -19.234 -17.766 -20.047 1 88.12 85 ASN B N 1
ATOM 5570 C CA . ASN B 1 85 ? -20.328 -17.219 -20.859 1 88.12 85 ASN B CA 1
ATOM 5571 C C . ASN B 1 85 ? -20.594 -15.758 -20.531 1 88.12 85 ASN B C 1
ATOM 5573 O O . ASN B 1 85 ? -21.469 -15.453 -19.703 1 88.12 85 ASN B O 1
ATOM 5577 N N . ASP B 1 86 ? -19.859 -14.961 -21.031 1 81.5 86 ASP B N 1
ATOM 5578 C CA . ASP B 1 86 ? -20.016 -13.523 -20.812 1 81.5 86 ASP B CA 1
ATOM 5579 C C . ASP B 1 86 ? -20.438 -12.82 -22.109 1 81.5 86 ASP B C 1
ATOM 5581 O O . ASP B 1 86 ? -19.625 -12.648 -23.016 1 81.5 86 ASP B O 1
ATOM 5585 N N . PRO B 1 87 ? -21.594 -12.32 -22.141 1 80.88 87 PRO B N 1
ATOM 5586 C CA . PRO B 1 87 ? -22.094 -11.711 -23.375 1 80.88 87 PRO B CA 1
ATOM 5587 C C . PRO B 1 87 ? -21.406 -10.383 -23.703 1 80.88 87 PRO B C 1
ATOM 5589 O O . PRO B 1 87 ? -21.5 -9.891 -24.828 1 80.88 87 PRO B O 1
ATOM 5592 N N . ASN B 1 88 ? -20.703 -9.891 -22.75 1 81 88 ASN B N 1
ATOM 5593 C CA . ASN B 1 88 ? -20.062 -8.594 -22.953 1 81 88 ASN B CA 1
ATOM 5594 C C . ASN B 1 88 ? -18.672 -8.742 -23.562 1 81 88 ASN B C 1
ATOM 5596 O O . ASN B 1 88 ? -18.016 -7.742 -23.859 1 81 88 ASN B O 1
ATOM 5600 N N . HIS B 1 89 ? -18.281 -9.992 -23.797 1 84.44 89 HIS B N 1
ATOM 5601 C CA . HIS B 1 89 ? -16.953 -10.227 -24.359 1 84.44 89 HIS B CA 1
ATOM 5602 C C . HIS B 1 89 ? -17.031 -11.07 -25.625 1 84.44 89 HIS B C 1
ATOM 5604 O O . HIS B 1 89 ? -17.953 -11.867 -25.797 1 84.44 89 HIS B O 1
ATOM 5610 N N . ILE B 1 90 ? -16.047 -10.852 -26.438 1 82.94 90 ILE B N 1
ATOM 5611 C CA . ILE B 1 90 ? -15.953 -11.625 -27.672 1 82.94 90 ILE B CA 1
ATOM 5612 C C . ILE B 1 90 ? -15.523 -13.055 -27.344 1 82.94 90 ILE B C 1
ATOM 5614 O O . ILE B 1 90 ? -14.609 -13.266 -26.547 1 82.94 90 ILE B O 1
ATOM 5618 N N . ALA B 1 91 ? -16.125 -13.93 -27.969 1 85.56 91 ALA B N 1
ATOM 5619 C CA . ALA B 1 91 ? -15.789 -15.336 -27.75 1 85.56 91 ALA B CA 1
ATOM 5620 C C . ALA B 1 91 ? -14.367 -15.641 -28.219 1 85.56 91 ALA B C 1
ATOM 5622 O O . ALA B 1 91 ? -13.93 -15.148 -29.266 1 85.56 91 ALA B O 1
ATOM 5623 N N . THR B 1 92 ? -13.703 -16.406 -27.438 1 88.25 92 THR B N 1
ATOM 5624 C CA . THR B 1 92 ? -12.367 -16.828 -27.828 1 88.25 92 THR B CA 1
ATOM 5625 C C . THR B 1 92 ? -12.414 -17.703 -29.078 1 88.25 92 THR B C 1
ATOM 5627 O O . THR B 1 92 ? -13.305 -18.547 -29.219 1 88.25 92 THR B O 1
ATOM 5630 N N . SER B 1 93 ? -11.492 -17.516 -29.953 1 87.94 93 SER B N 1
ATOM 5631 C CA . SER B 1 93 ? -11.445 -18.281 -31.188 1 87.94 93 SER B CA 1
ATOM 5632 C C . SER B 1 93 ? -11.078 -19.734 -30.922 1 87.94 93 SER B C 1
ATOM 5634 O O . SER B 1 93 ? -10.219 -20.031 -30.094 1 87.94 93 SER B O 1
ATOM 5636 N N . ILE B 1 94 ? -11.75 -20.625 -31.609 1 92.38 94 ILE B N 1
ATOM 5637 C CA . ILE B 1 94 ? -11.375 -22.031 -31.625 1 92.38 94 ILE B CA 1
ATOM 5638 C C . ILE B 1 94 ? -10.281 -22.266 -32.656 1 92.38 94 ILE B C 1
ATOM 5640 O O . ILE B 1 94 ? -10.492 -22.047 -33.875 1 92.38 94 ILE B O 1
ATOM 5644 N N . ASN B 1 95 ? -9.188 -22.781 -32.25 1 93.44 95 ASN B N 1
ATOM 5645 C CA . ASN B 1 95 ? -8.016 -22.875 -33.125 1 93.44 95 ASN B CA 1
ATOM 5646 C C . ASN B 1 95 ? -7.902 -24.25 -33.75 1 93.44 95 ASN B C 1
ATOM 5648 O O . ASN B 1 95 ? -7.258 -24.406 -34.812 1 93.44 95 ASN B O 1
ATOM 5652 N N . ALA B 1 96 ? -8.422 -25.188 -33.156 1 95.5 96 ALA B N 1
ATOM 5653 C CA . ALA B 1 96 ? -8.453 -26.562 -33.656 1 95.5 96 ALA B CA 1
ATOM 5654 C C . ALA B 1 96 ? -9.547 -27.375 -32.969 1 95.5 96 ALA B C 1
ATOM 5656 O O . ALA B 1 96 ? -10.141 -26.922 -31.984 1 95.5 96 ALA B O 1
ATOM 5657 N N . THR B 1 97 ? -9.844 -28.484 -33.562 1 96.12 97 THR B N 1
ATOM 5658 C CA . THR B 1 97 ? -10.75 -29.438 -32.906 1 96.12 97 THR B CA 1
ATOM 5659 C C . THR B 1 97 ? -10.18 -30.859 -33 1 96.12 97 THR B C 1
ATOM 5661 O O . THR B 1 97 ? -9.422 -31.172 -33.906 1 96.12 97 THR B O 1
ATOM 5664 N N . VAL B 1 98 ? -10.438 -31.609 -32.031 1 97.31 98 VAL B N 1
ATOM 5665 C CA . VAL B 1 98 ? -10.133 -33.031 -32 1 97.31 98 VAL B CA 1
ATOM 5666 C C . VAL B 1 98 ? -11.383 -33.844 -31.625 1 97.31 98 VAL B C 1
ATOM 5668 O O . VAL B 1 98 ? -12.352 -33.25 -31.109 1 97.31 98 VAL B O 1
ATOM 5671 N N . PRO B 1 99 ? -11.422 -35.125 -31.891 1 96.88 99 PRO B N 1
ATOM 5672 C CA . PRO B 1 99 ? -12.602 -35.906 -31.5 1 96.88 99 PRO B CA 1
ATOM 5673 C C . PRO B 1 99 ? -12.883 -35.844 -30 1 96.88 99 PRO B C 1
ATOM 5675 O O . PRO B 1 99 ? -11.945 -35.875 -29.203 1 96.88 99 PRO B O 1
ATOM 5678 N N . GLU B 1 100 ? -14.133 -35.812 -29.656 1 96.88 100 GLU B N 1
ATOM 5679 C CA . GLU B 1 100 ? -14.547 -35.75 -28.266 1 96.88 100 GLU B CA 1
ATOM 5680 C C . GLU B 1 100 ? -14.859 -37.156 -27.734 1 96.88 100 GLU B C 1
ATOM 5682 O O . GLU B 1 100 ? -15.227 -38.062 -28.5 1 96.88 100 GLU B O 1
ATOM 5687 N N . ALA B 1 101 ? -14.625 -37.375 -26.484 1 96.62 101 ALA B N 1
ATOM 5688 C CA . ALA B 1 101 ? -15.086 -38.594 -25.828 1 96.62 101 ALA B CA 1
ATOM 5689 C C . ALA B 1 101 ? -16.594 -38.562 -25.625 1 96.62 101 ALA B C 1
ATOM 5691 O O . ALA B 1 101 ? -17.203 -37.5 -25.516 1 96.62 101 ALA B O 1
ATOM 5692 N N . PRO B 1 102 ? -17.203 -39.75 -25.594 1 96.81 102 PRO B N 1
ATOM 5693 C CA . PRO B 1 102 ? -18.656 -39.781 -25.391 1 96.81 102 PRO B CA 1
ATOM 5694 C C . PRO B 1 102 ? -19.094 -39.188 -24.047 1 96.81 102 PRO B C 1
ATOM 5696 O O . PRO B 1 102 ? -20.203 -38.688 -23.906 1 96.81 102 PRO B O 1
ATOM 5699 N N . TYR B 1 103 ? -18.203 -39.406 -23.078 1 97 103 TYR B N 1
ATOM 5700 C CA . TYR B 1 103 ? -18.422 -38.875 -21.734 1 97 103 TYR B CA 1
ATOM 5701 C C . TYR B 1 103 ? -17.188 -38.156 -21.234 1 97 103 TYR B C 1
ATOM 5703 O O . TYR B 1 103 ? -16.062 -38.625 -21.391 1 97 103 TYR B O 1
ATOM 5711 N N . THR B 1 104 ? -17.453 -36.938 -20.656 1 98.31 104 THR B N 1
ATOM 5712 C CA . THR B 1 104 ? -16.359 -36.188 -20.031 1 98.31 104 THR B CA 1
ATOM 5713 C C . THR B 1 104 ? -16.656 -35.938 -18.562 1 98.31 104 THR B C 1
ATOM 5715 O O . THR B 1 104 ? -17.812 -35.656 -18.188 1 98.31 104 THR B O 1
ATOM 5718 N N . TYR B 1 105 ? -15.688 -36 -17.703 1 98.69 105 TYR B N 1
ATOM 5719 C CA . TYR B 1 105 ? -15.805 -35.75 -16.266 1 98.69 105 TYR B CA 1
ATOM 5720 C C . TYR B 1 105 ? -15.766 -34.281 -15.961 1 98.69 105 TYR B C 1
ATOM 5722 O O . TYR B 1 105 ? -15.188 -33.5 -16.719 1 98.69 105 TYR B O 1
ATOM 5730 N N . GLY B 1 106 ? -16.453 -33.875 -14.852 1 98.69 106 GLY B N 1
ATOM 5731 C CA . GLY B 1 106 ? -16.328 -32.531 -14.359 1 98.69 106 GLY B CA 1
ATOM 5732 C C . GLY B 1 106 ? -15.023 -32.25 -13.633 1 98.69 106 GLY B C 1
ATOM 5733 O O . GLY B 1 106 ? -14.445 -33.188 -13.039 1 98.69 106 GLY B O 1
ATOM 5734 N N . TYR B 1 107 ? -14.547 -31.031 -13.625 1 98.81 107 TYR B N 1
ATOM 5735 C CA . TYR B 1 107 ? -13.305 -30.719 -12.93 1 98.81 107 TYR B CA 1
ATOM 5736 C C . TYR B 1 107 ? -13.219 -29.219 -12.625 1 98.81 107 TYR B C 1
ATOM 5738 O O . TYR B 1 107 ? -13.969 -28.422 -13.188 1 98.81 107 TYR B O 1
ATOM 5746 N N . TRP B 1 108 ? -12.391 -28.875 -11.648 1 98.69 108 TRP B N 1
ATOM 5747 C CA . TRP B 1 108 ? -12.047 -27.5 -11.305 1 98.69 108 TRP B CA 1
ATOM 5748 C C . TRP B 1 108 ? -10.883 -27 -12.164 1 98.69 108 TRP B C 1
ATOM 5750 O O . TRP B 1 108 ? -9.891 -27.703 -12.336 1 98.69 108 TRP B O 1
ATOM 5760 N N . GLU B 1 109 ? -11.047 -25.781 -12.688 1 96.38 109 GLU B N 1
ATOM 5761 C CA . GLU B 1 109 ? -9.977 -25.219 -13.508 1 96.38 109 GLU B CA 1
ATOM 5762 C C . GLU B 1 109 ? -9.805 -23.719 -13.25 1 96.38 109 GLU B C 1
ATOM 5764 O O . GLU B 1 109 ? -10.766 -23.031 -12.93 1 96.38 109 GLU B O 1
ATOM 5769 N N . SER B 1 110 ? -8.648 -23.25 -13.266 1 95.06 110 SER B N 1
ATOM 5770 C CA . SER B 1 110 ? -8.273 -21.859 -13.398 1 95.06 110 SER B CA 1
ATOM 5771 C C . SER B 1 110 ? -7.305 -21.656 -14.562 1 95.06 110 SER B C 1
ATOM 5773 O O . SER B 1 110 ? -7.648 -21.922 -15.711 1 95.06 110 SER B O 1
ATOM 5775 N N . GLU B 1 111 ? -6.039 -21.406 -14.25 1 91.94 111 GLU B N 1
ATOM 5776 C CA . GLU B 1 111 ? -5.078 -21.344 -15.352 1 91.94 111 GLU B CA 1
ATOM 5777 C C . GLU B 1 111 ? -4.906 -22.719 -16 1 91.94 111 GLU B C 1
ATOM 5779 O O . GLU B 1 111 ? -4.699 -22.812 -17.219 1 91.94 111 GLU B O 1
ATOM 5784 N N . TYR B 1 112 ? -4.941 -23.672 -15.156 1 94.81 112 TYR B N 1
ATOM 5785 C CA . TYR B 1 112 ? -4.844 -25.078 -15.578 1 94.81 112 TYR B CA 1
ATOM 5786 C C . TYR B 1 112 ? -6.004 -25.891 -15.016 1 94.81 112 TYR B C 1
ATOM 5788 O O . TYR B 1 112 ? -6.715 -25.438 -14.117 1 94.81 112 TYR B O 1
ATOM 5796 N N . GLY B 1 113 ? -6.207 -27.016 -15.719 1 96.75 113 GLY B N 1
ATOM 5797 C CA . GLY B 1 113 ? -7.027 -28 -15.031 1 96.75 113 GLY B CA 1
ATOM 5798 C C . GLY B 1 113 ? -6.379 -28.531 -13.766 1 96.75 113 GLY B C 1
ATOM 5799 O O . GLY B 1 113 ? -5.172 -28.766 -13.734 1 96.75 113 GLY B O 1
ATOM 5800 N N . MET B 1 114 ? -7.215 -28.719 -12.695 1 98.44 114 MET B N 1
ATOM 5801 C CA . MET B 1 114 ? -6.574 -29.016 -11.414 1 98.44 114 MET B CA 1
ATOM 5802 C C . MET B 1 114 ? -7.031 -30.359 -10.867 1 98.44 114 MET B C 1
ATOM 5804 O O . MET B 1 114 ? -6.211 -31.172 -10.438 1 98.44 114 MET B O 1
ATOM 5808 N N . MET B 1 115 ? -8.344 -30.609 -10.867 1 98.88 115 MET B N 1
ATOM 5809 C CA . MET B 1 115 ? -8.828 -31.828 -10.211 1 98.88 115 MET B CA 1
ATOM 5810 C C . MET B 1 115 ? -10.227 -32.188 -10.695 1 98.88 115 MET B C 1
ATOM 5812 O O . MET B 1 115 ? -11.102 -31.312 -10.797 1 98.88 115 MET B O 1
ATOM 5816 N N . ASN B 1 116 ? -10.461 -33.469 -11.016 1 98.81 116 ASN B N 1
ATOM 5817 C CA . ASN B 1 116 ? -11.773 -33.844 -11.539 1 98.81 116 ASN B CA 1
ATOM 5818 C C . ASN B 1 116 ? -12.609 -34.562 -10.492 1 98.81 116 ASN B C 1
ATOM 5820 O O . ASN B 1 116 ? -12.156 -34.781 -9.367 1 98.81 116 ASN B O 1
ATOM 5824 N N . GLU B 1 117 ? -13.82 -34.844 -10.789 1 98.56 117 GLU B N 1
ATOM 5825 C CA . GLU B 1 117 ? -14.828 -35.375 -9.867 1 98.56 117 GLU B CA 1
ATOM 5826 C C . GLU B 1 117 ? -14.453 -36.75 -9.336 1 98.56 117 GLU B C 1
ATOM 5828 O O . GLU B 1 117 ? -15.062 -37.25 -8.398 1 98.56 117 GLU B O 1
ATOM 5833 N N . HIS B 1 118 ? -13.359 -37.344 -9.898 1 98.25 118 HIS B N 1
ATOM 5834 C CA . HIS B 1 118 ? -12.93 -38.688 -9.445 1 98.25 118 HIS B CA 1
ATOM 5835 C C . HIS B 1 118 ? -11.633 -38.594 -8.648 1 98.25 118 HIS B C 1
ATOM 5837 O O . HIS B 1 118 ? -11.094 -39.625 -8.227 1 98.25 118 HIS B O 1
ATOM 5843 N N . GLY B 1 119 ? -11.125 -37.406 -8.5 1 98.31 119 GLY B N 1
ATOM 5844 C CA . GLY B 1 119 ? -9.984 -37.219 -7.621 1 98.31 119 GLY B CA 1
ATOM 5845 C C . GLY B 1 119 ? -8.672 -37.094 -8.367 1 98.31 119 GLY B C 1
ATOM 5846 O O . GLY B 1 119 ? -7.629 -36.844 -7.77 1 98.31 119 GLY B O 1
ATOM 5847 N N . LEU B 1 120 ? -8.672 -37.344 -9.68 1 98.88 120 LEU B N 1
ATOM 5848 C CA . LEU B 1 120 ? -7.449 -37.094 -10.445 1 98.88 120 LEU B CA 1
ATOM 5849 C C . LEU B 1 120 ? -7.035 -35.625 -10.344 1 98.88 120 LEU B C 1
ATOM 5851 O O . LEU B 1 120 ? -7.828 -34.719 -10.641 1 98.88 120 LEU B O 1
ATOM 5855 N N . ALA B 1 121 ? -5.863 -35.406 -9.859 1 98.88 121 ALA B N 1
ATOM 5856 C CA . ALA B 1 121 ? -5.383 -34.062 -9.656 1 98.88 121 ALA B CA 1
ATOM 5857 C C . ALA B 1 121 ? -4.016 -33.844 -10.305 1 98.88 121 ALA B C 1
ATOM 5859 O O . ALA B 1 121 ? -3.227 -34.781 -10.406 1 98.88 121 ALA B O 1
ATOM 5860 N N . MET B 1 122 ? -3.783 -32.625 -10.75 1 98.75 122 MET B N 1
ATOM 5861 C CA . MET B 1 122 ? -2.547 -32.312 -11.469 1 98.75 122 MET B CA 1
ATOM 5862 C C . MET B 1 122 ? -1.953 -30.984 -10.992 1 98.75 122 MET B C 1
ATOM 5864 O O . MET B 1 122 ? -2.688 -30.047 -10.703 1 98.75 122 MET B O 1
ATOM 5868 N N . GLY B 1 123 ? -0.646 -30.922 -10.836 1 98.12 123 GLY B N 1
ATOM 5869 C CA . GLY B 1 123 ? 0.152 -29.703 -10.766 1 98.12 123 GLY B CA 1
ATOM 5870 C C . GLY B 1 123 ? 0.988 -29.469 -12.008 1 98.12 123 GLY B C 1
ATOM 5871 O O . GLY B 1 123 ? 1.078 -30.328 -12.875 1 98.12 123 GLY B O 1
ATOM 5872 N N . GLU B 1 124 ? 1.564 -28.312 -12.086 1 96.81 124 GLU B N 1
ATOM 5873 C CA . GLU B 1 124 ? 2.301 -27.953 -13.297 1 96.81 124 GLU B CA 1
ATOM 5874 C C . GLU B 1 124 ? 3.539 -27.125 -12.961 1 96.81 124 GLU B C 1
ATOM 5876 O O . GLU B 1 124 ? 3.537 -26.359 -12.008 1 96.81 124 GLU B O 1
ATOM 5881 N N . SER B 1 125 ? 4.59 -27.281 -13.703 1 95.5 125 SER B N 1
ATOM 5882 C CA . SER B 1 125 ? 5.754 -26.406 -13.711 1 95.5 125 SER B CA 1
ATOM 5883 C C . SER B 1 125 ? 6.336 -26.281 -15.117 1 95.5 125 SER B C 1
ATOM 5885 O O . SER B 1 125 ? 6.586 -27.281 -15.789 1 95.5 125 SER B O 1
ATOM 5887 N N . THR B 1 126 ? 6.516 -25.062 -15.539 1 93.25 126 THR B N 1
ATOM 5888 C CA . THR B 1 126 ? 7.273 -24.844 -16.766 1 93.25 126 THR B CA 1
ATOM 5889 C C . THR B 1 126 ? 8.75 -25.156 -16.547 1 93.25 126 THR B C 1
ATOM 5891 O O . THR B 1 126 ? 9.344 -24.734 -15.555 1 93.25 126 THR B O 1
ATOM 5894 N N . THR B 1 127 ? 9.32 -25.844 -17.453 1 92.5 127 THR B N 1
ATOM 5895 C CA . THR B 1 127 ? 10.68 -26.328 -17.234 1 92.5 127 THR B CA 1
ATOM 5896 C C . THR B 1 127 ? 11.594 -25.922 -18.391 1 92.5 127 THR B C 1
ATOM 5898 O O . THR B 1 127 ? 11.133 -25.781 -19.531 1 92.5 127 THR B O 1
ATOM 5901 N N . GLU B 1 128 ? 12.859 -25.828 -18.094 1 88.56 128 GLU B N 1
ATOM 5902 C CA . GLU B 1 128 ? 13.852 -25.484 -19.109 1 88.56 128 GLU B CA 1
ATOM 5903 C C . GLU B 1 128 ? 14.164 -26.672 -20 1 88.56 128 GLU B C 1
ATOM 5905 O O . GLU B 1 128 ? 14.234 -27.812 -19.531 1 88.56 128 GLU B O 1
ATOM 5910 N N . VAL B 1 129 ? 14.344 -26.328 -21.266 1 91.19 129 VAL B N 1
ATOM 5911 C CA . VAL B 1 129 ? 14.578 -27.391 -22.25 1 91.19 129 VAL B CA 1
ATOM 5912 C C . VAL B 1 129 ? 15.852 -27.094 -23.031 1 91.19 129 VAL B C 1
ATOM 5914 O O . VAL B 1 129 ? 16.25 -25.938 -23.172 1 91.19 129 VAL B O 1
ATOM 5917 N N . SER B 1 130 ? 16.469 -28.094 -23.516 1 90.25 130 SER B N 1
ATOM 5918 C CA . SER B 1 130 ? 17.719 -27.969 -24.266 1 90.25 130 SER B CA 1
ATOM 5919 C C . SER B 1 130 ? 17.5 -27.344 -25.625 1 90.25 130 SER B C 1
ATOM 5921 O O . SER B 1 130 ? 18.344 -26.609 -26.125 1 90.25 130 SER B O 1
ATOM 5923 N N . VAL B 1 131 ? 16.375 -27.672 -26.234 1 89.31 131 VAL B N 1
ATOM 5924 C CA . VAL B 1 131 ? 16.062 -27.125 -27.547 1 89.31 131 VAL B CA 1
ATOM 5925 C C . VAL B 1 131 ? 14.711 -26.406 -27.516 1 89.31 131 VAL B C 1
ATOM 5927 O O . VAL B 1 131 ? 13.68 -27.047 -27.281 1 89.31 131 VAL B O 1
ATOM 5930 N N . PRO B 1 132 ? 14.758 -25.094 -27.797 1 87.62 132 PRO B N 1
ATOM 5931 C CA . PRO B 1 132 ? 13.492 -24.359 -27.781 1 87.62 132 PRO B CA 1
ATOM 5932 C C . PRO B 1 132 ? 12.508 -24.844 -28.844 1 87.62 132 PRO B C 1
ATOM 5934 O O . PRO B 1 132 ? 12.922 -25.25 -29.922 1 87.62 132 PRO B O 1
ATOM 5937 N N . GLY B 1 133 ? 11.266 -24.703 -28.5 1 88.38 133 GLY B N 1
ATOM 5938 C CA . GLY B 1 133 ? 10.211 -25.125 -29.406 1 88.38 133 GLY B CA 1
ATOM 5939 C C . GLY B 1 133 ? 9.836 -24.062 -30.422 1 88.38 133 GLY B C 1
ATOM 5940 O O . GLY B 1 133 ? 10.633 -23.172 -30.703 1 88.38 133 GLY B O 1
ATOM 5941 N N . ARG B 1 134 ? 8.695 -24.328 -31.062 1 90.38 134 ARG B N 1
ATOM 5942 C CA . ARG B 1 134 ? 8.086 -23.469 -32.094 1 90.38 134 ARG B CA 1
ATOM 5943 C C . ARG B 1 134 ? 6.629 -23.172 -31.75 1 90.38 134 ARG B C 1
ATOM 5945 O O . ARG B 1 134 ? 6.047 -23.828 -30.875 1 90.38 134 ARG B O 1
ATOM 5952 N N . PRO B 1 135 ? 6.051 -22.203 -32.438 1 91 135 PRO B N 1
ATOM 5953 C CA . PRO B 1 135 ? 4.66 -21.859 -32.125 1 91 135 PRO B CA 1
ATOM 5954 C C . PRO B 1 135 ? 3.684 -22.984 -32.469 1 91 135 PRO B C 1
ATOM 5956 O O . PRO B 1 135 ? 4.012 -23.859 -33.281 1 91 135 PRO B O 1
ATOM 5959 N N . GLY B 1 136 ? 2.549 -22.891 -31.844 1 93.44 136 GLY B N 1
ATOM 5960 C CA . GLY B 1 136 ? 1.433 -23.766 -32.156 1 93.44 136 GLY B CA 1
ATOM 5961 C C . GLY B 1 136 ? 0.363 -23.078 -33 1 93.44 136 GLY B C 1
ATOM 5962 O O . GLY B 1 136 ? 0.661 -22.172 -33.781 1 93.44 136 GLY B O 1
ATOM 5963 N N . VAL B 1 137 ? -0.801 -23.547 -32.812 1 92.31 137 VAL B N 1
ATOM 5964 C CA . VAL B 1 137 ? -1.912 -23.141 -33.688 1 92.31 137 VAL B CA 1
ATOM 5965 C C . VAL B 1 137 ? -2.484 -21.812 -33.188 1 92.31 137 VAL B C 1
ATOM 5967 O O . VAL B 1 137 ? -3.221 -21.141 -33.906 1 92.31 137 VAL B O 1
ATOM 5970 N N . ASP B 1 138 ? -2.162 -21.406 -32.031 1 87.94 138 ASP B N 1
ATOM 5971 C CA . ASP B 1 138 ? -2.908 -20.297 -31.422 1 87.94 138 ASP B CA 1
ATOM 5972 C C . ASP B 1 138 ? -2.166 -18.984 -31.594 1 87.94 138 ASP B C 1
ATOM 5974 O O . ASP B 1 138 ? -2.785 -17.906 -31.641 1 87.94 138 ASP B O 1
ATOM 5978 N N . LEU B 1 139 ? -0.847 -19.047 -31.578 1 83.12 139 LEU B N 1
ATOM 5979 C CA . LEU B 1 139 ? -0.074 -17.812 -31.703 1 83.12 139 LEU B CA 1
ATOM 5980 C C . LEU B 1 139 ? 0.98 -17.953 -32.812 1 83.12 139 LEU B C 1
ATOM 5982 O O . LEU B 1 139 ? 1.642 -18.984 -32.906 1 83.12 139 LEU B O 1
ATOM 5986 N N . PRO B 1 140 ? 1.129 -16.844 -33.469 1 86.69 140 PRO B N 1
ATOM 5987 C CA . PRO B 1 140 ? 2.139 -16.891 -34.531 1 86.69 140 PRO B CA 1
ATOM 5988 C C . PRO B 1 140 ? 3.541 -16.547 -34.031 1 86.69 140 PRO B C 1
ATOM 5990 O O . PRO B 1 140 ? 3.689 -15.891 -33 1 86.69 140 PRO B O 1
ATOM 5993 N N . ASP B 1 141 ? 4.5 -17.016 -34.719 1 85.06 141 ASP B N 1
ATOM 5994 C CA . ASP B 1 141 ? 5.859 -16.531 -34.531 1 85.06 141 ASP B CA 1
ATOM 5995 C C . ASP B 1 141 ? 5.953 -15.023 -34.781 1 85.06 141 ASP B C 1
ATOM 5997 O O . ASP B 1 141 ? 5.629 -14.555 -35.875 1 85.06 141 ASP B O 1
ATOM 6001 N N . PRO B 1 142 ? 6.375 -14.375 -33.781 1 79.5 142 PRO B N 1
ATOM 6002 C CA . PRO B 1 142 ? 6.414 -12.93 -33.969 1 79.5 142 PRO B CA 1
ATOM 6003 C C . PRO B 1 142 ? 7.355 -12.508 -35.094 1 79.5 142 PRO B C 1
ATOM 6005 O O . PRO B 1 142 ? 7.152 -11.461 -35.719 1 79.5 142 PRO B O 1
ATOM 6008 N N . ALA B 1 143 ? 8.406 -13.203 -35.406 1 83.5 143 ALA B N 1
ATOM 6009 C CA . ALA B 1 143 ? 9.406 -12.875 -36.406 1 83.5 143 ALA B CA 1
ATOM 6010 C C . ALA B 1 143 ? 8.883 -13.18 -37.812 1 83.5 143 ALA B C 1
ATOM 6012 O O . ALA B 1 143 ? 9.102 -12.398 -38.75 1 83.5 143 ALA B O 1
ATOM 6013 N N . THR B 1 144 ? 8.086 -14.188 -37.938 1 87.88 144 THR B N 1
ATOM 6014 C CA . THR B 1 144 ? 7.719 -14.641 -39.281 1 87.88 144 THR B CA 1
ATOM 6015 C C . THR B 1 144 ? 6.223 -14.469 -39.5 1 87.88 144 THR B C 1
ATOM 6017 O O . THR B 1 144 ? 5.762 -14.5 -40.656 1 87.88 144 THR B O 1
ATOM 6020 N N . GLY B 1 145 ? 5.492 -14.367 -38.375 1 88.69 145 GLY B N 1
ATOM 6021 C CA . GLY B 1 145 ? 4.043 -14.289 -38.469 1 88.69 145 GLY B CA 1
ATOM 6022 C C . GLY B 1 145 ? 3.393 -15.633 -38.719 1 88.69 145 GLY B C 1
ATOM 6023 O O . GLY B 1 145 ? 2.176 -15.719 -38.906 1 88.69 145 GLY B O 1
ATOM 6024 N N . GLU B 1 146 ? 4.141 -16.672 -38.781 1 90.69 146 GLU B N 1
ATOM 6025 C CA . GLU B 1 146 ? 3.627 -18 -39.125 1 90.69 146 GLU B CA 1
ATOM 6026 C C . GLU B 1 146 ? 3.188 -18.766 -37.906 1 90.69 146 GLU B C 1
ATOM 6028 O O . GLU B 1 146 ? 3.82 -18.672 -36.844 1 90.69 146 GLU B O 1
ATOM 6033 N N . TYR B 1 147 ? 2.088 -19.562 -38.094 1 92.31 147 TYR B N 1
ATOM 6034 C CA . TYR B 1 147 ? 1.606 -20.469 -37.062 1 92.31 147 TYR B CA 1
ATOM 6035 C C . TYR B 1 147 ? 2.262 -21.844 -37.188 1 92.31 147 TYR B C 1
ATOM 6037 O O . TYR B 1 147 ? 2.818 -22.172 -38.25 1 92.31 147 TYR B O 1
ATOM 6045 N N . GLY B 1 148 ? 2.324 -22.547 -36.094 1 93.12 148 GLY B N 1
ATOM 6046 C CA . GLY B 1 148 ? 2.795 -23.922 -36.156 1 93.12 148 GLY B CA 1
ATOM 6047 C C . GLY B 1 148 ? 1.668 -24.938 -36.188 1 93.12 148 GLY B C 1
ATOM 6048 O O . GLY B 1 148 ? 0.498 -24.578 -36.031 1 93.12 148 GLY B O 1
ATOM 6049 N N . PRO B 1 149 ? 2.082 -26.125 -36.438 1 94.75 149 PRO B N 1
ATOM 6050 C CA . PRO B 1 149 ? 1.071 -27.156 -36.625 1 94.75 149 PRO B CA 1
ATOM 6051 C C . PRO B 1 149 ? 0.621 -27.797 -35.312 1 94.75 149 PRO B C 1
ATOM 6053 O O . PRO B 1 149 ? -0.373 -28.531 -35.281 1 94.75 149 PRO B O 1
ATOM 6056 N N . ALA B 1 150 ? 1.358 -27.641 -34.25 1 96.56 150 ALA B N 1
ATOM 6057 C CA . ALA B 1 150 ? 1.061 -28.312 -32.969 1 96.56 150 ALA B CA 1
ATOM 6058 C C . ALA B 1 150 ? -0.251 -27.812 -32.375 1 96.56 150 ALA B C 1
ATOM 6060 O O . ALA B 1 150 ? -0.491 -26.609 -32.312 1 96.56 150 ALA B O 1
ATOM 6061 N N . VAL B 1 151 ? -1.021 -28.688 -31.859 1 96.81 151 VAL B N 1
ATOM 6062 C CA . VAL B 1 151 ? -2.395 -28.375 -31.469 1 96.81 151 VAL B CA 1
ATOM 6063 C C . VAL B 1 151 ? -2.469 -28.141 -29.969 1 96.81 151 VAL B C 1
ATOM 6065 O O . VAL B 1 151 ? -3.225 -27.281 -29.5 1 96.81 151 VAL B O 1
ATOM 6068 N N . PHE B 1 152 ? -1.661 -28.859 -29.203 1 96.56 152 PHE B N 1
ATOM 6069 C CA . PHE B 1 152 ? -1.941 -28.891 -27.781 1 96.56 152 PHE B CA 1
ATOM 6070 C C . PHE B 1 152 ? -0.879 -28.125 -27 1 96.56 152 PHE B C 1
ATOM 6072 O O . PHE B 1 152 ? 0.318 -28.359 -27.188 1 96.56 152 PHE B O 1
ATOM 6079 N N . SER B 1 153 ? -1.345 -27.203 -26.203 1 94.62 153 SER B N 1
ATOM 6080 C CA . SER B 1 153 ? -0.538 -26.688 -25.109 1 94.62 153 SER B CA 1
ATOM 6081 C C . SER B 1 153 ? -0.661 -27.562 -23.875 1 94.62 153 SER B C 1
ATOM 6083 O O . SER B 1 153 ? -1.49 -28.484 -23.828 1 94.62 153 SER B O 1
ATOM 6085 N N . ILE B 1 154 ? 0.178 -27.297 -22.859 1 95.31 154 ILE B N 1
ATOM 6086 C CA . ILE B 1 154 ? 0.119 -28.109 -21.656 1 95.31 154 ILE B CA 1
ATOM 6087 C C . ILE B 1 154 ? -1.235 -27.922 -20.969 1 95.31 154 ILE B C 1
ATOM 6089 O O . ILE B 1 154 ? -1.789 -28.875 -20.406 1 95.31 154 ILE B O 1
ATOM 6093 N N . ARG B 1 155 ? -1.773 -26.75 -20.938 1 94.25 155 ARG B N 1
ATOM 6094 C CA . ARG B 1 155 ? -3.092 -26.484 -20.375 1 94.25 155 ARG B CA 1
ATOM 6095 C C . ARG B 1 155 ? -4.16 -27.344 -21.047 1 94.25 155 ARG B C 1
ATOM 6097 O O . ARG B 1 155 ? -4.969 -27.984 -20.375 1 94.25 155 ARG B O 1
ATOM 6104 N N . GLU B 1 156 ? -4.152 -27.328 -22.375 1 95.25 156 GLU B N 1
ATOM 6105 C CA . GLU B 1 156 ? -5.117 -28.125 -23.125 1 95.25 156 GLU B CA 1
ATOM 6106 C C . GLU B 1 156 ? -4.977 -29.609 -22.828 1 95.25 156 GLU B C 1
ATOM 6108 O O . GLU B 1 156 ? -5.973 -30.344 -22.781 1 95.25 156 GLU B O 1
ATOM 6113 N N . LEU B 1 157 ? -3.781 -30 -22.641 1 97.44 157 LEU B N 1
ATOM 6114 C CA . LEU B 1 157 ? -3.578 -31.406 -22.312 1 97.44 157 LEU B CA 1
ATOM 6115 C C . LEU B 1 157 ? -4.16 -31.734 -20.953 1 97.44 157 LEU B C 1
ATOM 6117 O O . LEU B 1 157 ? -4.711 -32.812 -20.75 1 97.44 157 LEU B O 1
ATOM 6121 N N . THR B 1 158 ? -4.008 -30.844 -19.953 1 97.38 158 THR B N 1
ATOM 6122 C CA . THR B 1 158 ? -4.625 -31.094 -18.656 1 97.38 158 THR B CA 1
ATOM 6123 C C . THR B 1 158 ? -6.137 -31.25 -18.797 1 97.38 158 THR B C 1
ATOM 6125 O O . THR B 1 158 ? -6.746 -32.062 -18.094 1 97.38 158 THR B O 1
ATOM 6128 N N . MET B 1 159 ? -6.766 -30.5 -19.703 1 96.5 159 MET B N 1
ATOM 6129 C CA . MET B 1 159 ? -8.195 -30.641 -19.953 1 96.5 159 MET B CA 1
ATOM 6130 C C . MET B 1 159 ? -8.531 -32.062 -20.438 1 96.5 159 MET B C 1
ATOM 6132 O O . MET B 1 159 ? -9.445 -32.688 -19.906 1 96.5 159 MET B O 1
ATOM 6136 N N . ILE B 1 160 ? -7.723 -32.5 -21.359 1 97.81 160 ILE B N 1
ATOM 6137 C CA . ILE B 1 160 ? -7.934 -33.844 -21.938 1 97.81 160 ILE B CA 1
ATOM 6138 C C . ILE B 1 160 ? -7.828 -34.906 -20.844 1 97.81 160 ILE B C 1
ATOM 6140 O O . ILE B 1 160 ? -8.695 -35.75 -20.719 1 97.81 160 ILE B O 1
ATOM 6144 N N . GLY B 1 161 ? -6.77 -34.812 -20.125 1 98.69 161 GLY B N 1
ATOM 6145 C CA . GLY B 1 161 ? -6.562 -35.781 -19.062 1 98.69 161 GLY B CA 1
ATOM 6146 C C . GLY B 1 161 ? -7.676 -35.812 -18.031 1 98.69 161 GLY B C 1
ATOM 6147 O O . GLY B 1 161 ? -8.211 -36.875 -17.703 1 98.69 161 GLY B O 1
ATOM 6148 N N . LEU B 1 162 ? -8.109 -34.656 -17.562 1 98.81 162 LEU B N 1
ATOM 6149 C CA . LEU B 1 162 ? -9.094 -34.562 -16.484 1 98.81 162 LEU B CA 1
ATOM 6150 C C . LEU B 1 162 ? -10.492 -34.906 -16.984 1 98.81 162 LEU B C 1
ATOM 6152 O O . LEU B 1 162 ? -11.32 -35.406 -16.203 1 98.81 162 LEU B O 1
ATOM 6156 N N . GLU B 1 163 ? -10.766 -34.719 -18.219 1 98.56 163 GLU B N 1
ATOM 6157 C CA . GLU B 1 163 ? -12.078 -34.969 -18.797 1 98.56 163 GLU B CA 1
ATOM 6158 C C . GLU B 1 163 ? -12.25 -36.469 -19.109 1 98.56 163 GLU B C 1
ATOM 6160 O O . GLU B 1 163 ? -13.359 -37 -19.047 1 98.56 163 GLU B O 1
ATOM 6165 N N . ARG B 1 164 ? -11.164 -37.156 -19.375 1 98.62 164 ARG B N 1
ATOM 6166 C CA . ARG B 1 164 ? -11.32 -38.469 -19.984 1 98.62 164 ARG B CA 1
ATOM 6167 C C . ARG B 1 164 ? -10.836 -39.594 -19.047 1 98.62 164 ARG B C 1
ATOM 6169 O O . ARG B 1 164 ? -11.039 -40.75 -19.312 1 98.62 164 ARG B O 1
ATOM 6176 N N . CYS B 1 165 ? -10.141 -39.156 -17.953 1 98.81 165 CYS B N 1
ATOM 6177 C CA . CYS B 1 165 ? -9.469 -40.188 -17.172 1 98.81 165 CYS B CA 1
ATOM 6178 C C . CYS B 1 165 ? -9.805 -40.062 -15.695 1 98.81 165 CYS B C 1
ATOM 6180 O O . CYS B 1 165 ? -10.086 -38.969 -15.211 1 98.81 165 CYS B O 1
ATOM 6182 N N . LYS B 1 166 ? -9.734 -41.188 -14.961 1 98.38 166 LYS B N 1
ATOM 6183 C CA . LYS B 1 166 ? -9.914 -41.25 -13.516 1 98.38 166 LYS B CA 1
ATOM 6184 C C . LYS B 1 166 ? -8.57 -41.406 -12.805 1 98.38 166 LYS B C 1
ATOM 6186 O O . LYS B 1 166 ? -8.453 -41.094 -11.609 1 98.38 166 LYS B O 1
ATOM 6191 N N . THR B 1 167 ? -7.594 -41.875 -13.57 1 98.69 167 THR B N 1
ATOM 6192 C CA . THR B 1 167 ? -6.32 -42.219 -12.938 1 98.69 167 THR B CA 1
ATOM 6193 C C . THR B 1 167 ? -5.172 -41.469 -13.609 1 98.69 167 THR B C 1
ATOM 6195 O O . THR B 1 167 ? -5.297 -41.031 -14.75 1 98.69 167 THR B O 1
ATOM 6198 N N . ALA B 1 168 ? -4.066 -41.406 -12.852 1 98.81 168 ALA B N 1
ATOM 6199 C CA . ALA B 1 168 ? -2.863 -40.75 -13.359 1 98.81 168 ALA B CA 1
ATOM 6200 C C . ALA B 1 168 ? -2.316 -41.5 -14.586 1 98.81 168 ALA B C 1
ATOM 6202 O O . ALA B 1 168 ? -1.932 -40.875 -15.57 1 98.81 168 ALA B O 1
ATOM 6203 N N . VAL B 1 169 ? -2.32 -42.781 -14.57 1 98.75 169 VAL B N 1
ATOM 6204 C CA . VAL B 1 169 ? -1.792 -43.594 -15.656 1 98.75 169 VAL B CA 1
ATOM 6205 C C . VAL B 1 169 ? -2.611 -43.375 -16.922 1 98.75 169 VAL B C 1
ATOM 6207 O O . VAL B 1 169 ? -2.053 -43.094 -18 1 98.75 169 VAL B O 1
ATOM 6210 N N . CYS B 1 170 ? -3.92 -43.438 -16.75 1 98.75 170 CYS B N 1
ATOM 6211 C CA . CYS B 1 170 ? -4.801 -43.156 -17.891 1 98.75 170 CYS B CA 1
ATOM 6212 C C . CYS B 1 170 ? -4.547 -41.781 -18.453 1 98.75 170 CYS B C 1
ATOM 6214 O O . CYS B 1 170 ? -4.488 -41.594 -19.672 1 98.75 170 CYS B O 1
ATOM 6216 N N . ALA B 1 171 ? -4.422 -40.812 -17.609 1 98.88 171 ALA B N 1
ATOM 6217 C CA . ALA B 1 171 ? -4.219 -39.438 -18.047 1 98.88 171 ALA B CA 1
ATOM 6218 C C . ALA B 1 171 ? -2.898 -39.281 -18.797 1 98.88 171 ALA B C 1
ATOM 6220 O O . ALA B 1 171 ? -2.844 -38.625 -19.844 1 98.88 171 ALA B O 1
ATOM 6221 N N . ILE B 1 172 ? -1.823 -39.844 -18.281 1 98.81 172 ILE B N 1
ATOM 6222 C CA . ILE B 1 172 ? -0.505 -39.75 -18.891 1 98.81 172 ILE B CA 1
ATOM 6223 C C . ILE B 1 172 ? -0.554 -40.375 -20.297 1 98.81 172 ILE B C 1
ATOM 6225 O O . ILE B 1 172 ? -0.068 -39.781 -21.25 1 98.81 172 ILE B O 1
ATOM 6229 N N . GLN B 1 173 ? -1.146 -41.531 -20.375 1 98.62 173 GLN B N 1
ATOM 6230 C CA . GLN B 1 173 ? -1.248 -42.219 -21.656 1 98.62 173 GLN B CA 1
ATOM 6231 C C . GLN B 1 173 ? -2.104 -41.406 -22.641 1 98.62 173 GLN B C 1
ATOM 6233 O O . GLN B 1 173 ? -1.753 -41.281 -23.812 1 98.62 173 GLN B O 1
ATOM 6238 N N . SER B 1 174 ? -3.182 -40.875 -22.141 1 98.62 174 SER B N 1
ATOM 6239 C CA . SER B 1 174 ? -4.082 -40.125 -22.984 1 98.62 174 SER B CA 1
ATOM 6240 C C . SER B 1 174 ? -3.418 -38.844 -23.469 1 98.62 174 SER B C 1
ATOM 6242 O O . SER B 1 174 ? -3.451 -38.5 -24.656 1 98.62 174 SER B O 1
ATOM 6244 N N . MET B 1 175 ? -2.832 -38.094 -22.594 1 98.75 175 MET B N 1
ATOM 6245 C CA . MET B 1 175 ? -2.164 -36.844 -22.922 1 98.75 175 MET B CA 1
ATOM 6246 C C . MET B 1 175 ? -0.972 -37.062 -23.844 1 98.75 175 MET B C 1
ATOM 6248 O O . MET B 1 175 ? -0.78 -36.344 -24.812 1 98.75 175 MET B O 1
ATOM 6252 N N . GLY B 1 176 ? -0.16 -38.062 -23.5 1 98.56 176 GLY B N 1
ATOM 6253 C CA . GLY B 1 176 ? 0.97 -38.406 -24.344 1 98.56 176 GLY B CA 1
ATOM 6254 C C . GLY B 1 176 ? 0.567 -38.75 -25.766 1 98.56 176 GLY B C 1
ATOM 6255 O O . GLY B 1 176 ? 1.163 -38.25 -26.719 1 98.56 176 GLY B O 1
ATOM 6256 N N . ALA B 1 177 ? -0.473 -39.594 -25.875 1 98.25 177 ALA B N 1
ATOM 6257 C CA . ALA B 1 177 ? -0.942 -40 -27.203 1 98.25 177 ALA B CA 1
ATOM 6258 C C . ALA B 1 177 ? -1.454 -38.812 -28 1 98.25 177 ALA B C 1
ATOM 6260 O O . ALA B 1 177 ? -1.184 -38.688 -29.203 1 98.25 177 ALA B O 1
ATOM 6261 N N . MET B 1 178 ? -2.199 -38 -27.359 1 98.12 178 MET B N 1
ATOM 6262 C CA . MET B 1 178 ? -2.734 -36.812 -28.031 1 98.12 178 MET B CA 1
ATOM 6263 C C . MET B 1 178 ? -1.608 -35.875 -28.484 1 98.12 178 MET B C 1
ATOM 6265 O O . MET B 1 178 ? -1.656 -35.344 -29.578 1 98.12 178 MET B O 1
ATOM 6269 N N . ALA B 1 179 ? -0.607 -35.719 -27.625 1 98.25 179 ALA B N 1
ATOM 6270 C CA . ALA B 1 179 ? 0.524 -34.844 -27.953 1 98.25 179 ALA B CA 1
ATOM 6271 C C . ALA B 1 179 ? 1.328 -35.406 -29.125 1 98.25 179 ALA B C 1
ATOM 6273 O O . ALA B 1 179 ? 1.815 -34.656 -29.969 1 98.25 179 ALA B O 1
ATOM 6274 N N . GLU B 1 180 ? 1.513 -36.719 -29.125 1 98.12 180 GLU B N 1
ATOM 6275 C CA . GLU B 1 180 ? 2.244 -37.344 -30.219 1 98.12 180 GLU B CA 1
ATOM 6276 C C . GLU B 1 180 ? 1.485 -37.219 -31.531 1 98.12 180 GLU B C 1
ATOM 6278 O O . GLU B 1 180 ? 2.088 -36.969 -32.594 1 98.12 180 GLU B O 1
ATOM 6283 N N . GLN B 1 181 ? 0.222 -37.375 -31.453 1 98 181 GLN B N 1
ATOM 6284 C CA . GLN B 1 181 ? -0.595 -37.406 -32.656 1 98 181 GLN B CA 1
ATOM 6285 C C . GLN B 1 181 ? -0.848 -36 -33.219 1 98 181 GLN B C 1
ATOM 6287 O O . GLN B 1 181 ? -0.809 -35.781 -34.438 1 98 181 GLN B O 1
ATOM 6292 N N . TYR B 1 182 ? -1.157 -35.062 -32.312 1 97.88 182 TYR B N 1
ATOM 6293 C CA . TYR B 1 182 ? -1.639 -33.781 -32.781 1 97.88 182 TYR B CA 1
ATOM 6294 C C . TYR B 1 182 ? -0.614 -32.688 -32.5 1 97.88 182 TYR B C 1
ATOM 6296 O O . TYR B 1 182 ? -0.807 -31.531 -32.875 1 97.88 182 TYR B O 1
ATOM 6304 N N . GLY B 1 183 ? 0.411 -33.031 -31.844 1 97.19 183 GLY B N 1
ATOM 6305 C CA . GLY B 1 183 ? 1.484 -32.094 -31.578 1 97.19 183 GLY B CA 1
ATOM 6306 C C . GLY B 1 183 ? 1.348 -31.391 -30.25 1 97.19 183 GLY B C 1
ATOM 6307 O O . GLY B 1 183 ? 0.239 -31.234 -29.734 1 97.19 183 GLY B O 1
ATOM 6308 N N . PHE B 1 184 ? 2.555 -30.938 -29.766 1 96.44 184 PHE B N 1
ATOM 6309 C CA . PHE B 1 184 ? 2.662 -30.188 -28.516 1 96.44 184 PHE B CA 1
ATOM 6310 C C . PHE B 1 184 ? 3.5 -28.922 -28.734 1 96.44 184 PHE B C 1
ATOM 6312 O O . PHE B 1 184 ? 4.496 -28.953 -29.453 1 96.44 184 PHE B O 1
ATOM 6319 N N . TYR B 1 185 ? 3.021 -27.844 -28.125 1 93.75 185 TYR B N 1
ATOM 6320 C CA . TYR B 1 185 ? 3.85 -26.641 -28.047 1 93.75 185 TYR B CA 1
ATOM 6321 C C . TYR B 1 185 ? 3.795 -26.031 -26.656 1 93.75 185 TYR B C 1
ATOM 6323 O O . TYR B 1 185 ? 2.748 -26.047 -26 1 93.75 185 TYR B O 1
ATOM 6331 N N . PRO B 1 186 ? 4.992 -25.703 -26.125 1 88.5 186 PRO B N 1
ATOM 6332 C CA . PRO B 1 186 ? 5.055 -25.141 -24.766 1 88.5 186 PRO B CA 1
ATOM 6333 C C . PRO B 1 186 ? 4.617 -23.688 -24.719 1 88.5 186 PRO B C 1
ATOM 6335 O O . PRO B 1 186 ? 4.484 -23.031 -25.766 1 88.5 186 PRO B O 1
ATOM 6338 N N . GLU B 1 187 ? 4.527 -23.297 -23.391 1 77.5 187 GLU B N 1
ATOM 6339 C CA . GLU B 1 187 ? 4.227 -21.891 -23.156 1 77.5 187 GLU B CA 1
ATOM 6340 C C . GLU B 1 187 ? 5.387 -21 -23.578 1 77.5 187 GLU B C 1
ATOM 6342 O O . GLU B 1 187 ? 6.555 -21.359 -23.391 1 77.5 187 GLU B O 1
ATOM 6347 N N . ASN B 1 188 ? 5.367 -19.984 -24.25 1 73.5 188 ASN B N 1
ATOM 6348 C CA . ASN B 1 188 ? 6.32 -19.016 -24.766 1 73.5 188 ASN B CA 1
ATOM 6349 C C . ASN B 1 188 ? 7.266 -19.641 -25.781 1 73.5 188 ASN B C 1
ATOM 6351 O O . ASN B 1 188 ? 8.281 -19.047 -26.141 1 73.5 188 ASN B O 1
ATOM 6355 N N . TRP B 1 189 ? 7.215 -20.922 -26.078 1 77.38 189 TRP B N 1
ATOM 6356 C CA . TRP B 1 189 ? 7.844 -21.672 -27.156 1 77.38 189 TRP B CA 1
ATOM 6357 C C . TRP B 1 189 ? 9.281 -22.031 -26.812 1 77.38 189 TRP B C 1
ATOM 6359 O O . TRP B 1 189 ? 9.992 -22.625 -27.625 1 77.38 189 TRP B O 1
ATOM 6369 N N . GLN B 1 190 ? 9.703 -21.656 -25.641 1 79.88 190 GLN B N 1
ATOM 6370 C CA . GLN B 1 190 ? 11.117 -21.859 -25.359 1 79.88 190 GLN B CA 1
ATOM 6371 C C . GLN B 1 190 ? 11.32 -22.781 -24.172 1 79.88 190 GLN B C 1
ATOM 6373 O O . GLN B 1 190 ? 12.406 -22.844 -23.594 1 79.88 190 GLN B O 1
ATOM 6378 N N . THR B 1 191 ? 10.281 -23.469 -23.859 1 90.25 191 THR B N 1
ATOM 6379 C CA . THR B 1 191 ? 10.375 -24.25 -22.641 1 90.25 191 THR B CA 1
ATOM 6380 C C . THR B 1 191 ? 9.805 -25.656 -22.844 1 90.25 191 THR B C 1
ATOM 6382 O O . THR B 1 191 ? 9.359 -25.984 -23.938 1 90.25 191 THR B O 1
ATOM 6385 N N . GLY B 1 192 ? 10.016 -26.516 -21.875 1 93.38 192 GLY B N 1
ATOM 6386 C CA . GLY B 1 192 ? 9.242 -27.719 -21.641 1 93.38 192 GLY B CA 1
ATOM 6387 C C . GLY B 1 192 ? 8.219 -27.578 -20.531 1 93.38 192 GLY B C 1
ATOM 6388 O O . GLY B 1 192 ? 8.039 -26.484 -20 1 93.38 192 GLY B O 1
ATOM 6389 N N . GLU B 1 193 ? 7.5 -28.656 -20.375 1 95.44 193 GLU B N 1
ATOM 6390 C CA . GLU B 1 193 ? 6.48 -28.625 -19.328 1 95.44 193 GLU B CA 1
ATOM 6391 C C . GLU B 1 193 ? 6.527 -29.906 -18.484 1 95.44 193 GLU B C 1
ATOM 6393 O O . GLU B 1 193 ? 6.969 -30.953 -18.969 1 95.44 193 GLU B O 1
ATOM 6398 N N . THR B 1 194 ? 6.191 -29.703 -17.297 1 97.12 194 THR B N 1
ATOM 6399 C CA . THR B 1 194 ? 6.062 -30.828 -16.391 1 97.12 194 THR B CA 1
ATOM 6400 C C . THR B 1 194 ? 4.703 -30.812 -15.688 1 97.12 194 THR B C 1
ATOM 6402 O O . THR B 1 194 ? 4.23 -29.75 -15.266 1 97.12 194 THR B O 1
ATOM 6405 N N . LEU B 1 195 ? 4.07 -31.969 -15.602 1 98.62 195 LEU B N 1
ATOM 6406 C CA . LEU B 1 195 ? 2.895 -32.156 -14.766 1 98.62 195 LEU B CA 1
ATOM 6407 C C . LEU B 1 195 ? 3.182 -33.156 -13.648 1 98.62 195 LEU B C 1
ATOM 6409 O O . LEU B 1 195 ? 3.943 -34.125 -13.836 1 98.62 195 LEU B O 1
ATOM 6413 N N . THR B 1 196 ? 2.654 -32.906 -12.508 1 98.88 196 THR B N 1
ATOM 6414 C CA . THR B 1 196 ? 2.557 -33.875 -11.422 1 98.88 196 THR B CA 1
ATOM 6415 C C . THR B 1 196 ? 1.123 -34.375 -11.266 1 98.88 196 THR B C 1
ATOM 6417 O O . THR B 1 196 ? 0.178 -33.562 -11.289 1 98.88 196 THR B O 1
ATOM 6420 N N . LEU B 1 197 ? 0.966 -35.688 -11.195 1 98.88 197 LEU B N 1
ATOM 6421 C CA . LEU B 1 197 ? -0.369 -36.281 -11.164 1 98.88 197 LEU B CA 1
ATOM 6422 C C . LEU B 1 197 ? -0.519 -37.219 -9.984 1 98.88 197 LEU B C 1
ATOM 6424 O O . LEU B 1 197 ? 0.399 -38 -9.68 1 98.88 197 LEU B O 1
ATOM 6428 N N . ILE B 1 198 ? -1.649 -37.188 -9.344 1 98.88 198 ILE B N 1
ATOM 6429 C CA . ILE B 1 198 ? -2.043 -38.188 -8.352 1 98.88 198 ILE B CA 1
ATOM 6430 C C . ILE B 1 198 ? -3.51 -38.562 -8.547 1 98.88 198 ILE B C 1
ATOM 6432 O O . ILE B 1 198 ? -4.254 -37.844 -9.234 1 98.88 198 ILE B O 1
ATOM 6436 N N . ASP B 1 199 ? -3.908 -39.656 -8.016 1 98.62 199 ASP B N 1
ATOM 6437 C CA . ASP B 1 199 ? -5.309 -40.062 -8.102 1 98.62 199 ASP B CA 1
ATOM 6438 C C . ASP B 1 199 ? -5.719 -40.844 -6.871 1 98.62 199 ASP B C 1
ATOM 6440 O O . ASP B 1 199 ? -4.941 -41 -5.93 1 98.62 199 ASP B O 1
ATOM 6444 N N . ALA B 1 200 ? -6.949 -41.312 -6.875 1 97.62 200 ALA B N 1
ATOM 6445 C CA . ALA B 1 200 ? -7.57 -41.938 -5.711 1 97.62 200 ALA B CA 1
ATOM 6446 C C . ALA B 1 200 ? -6.988 -43.344 -5.453 1 97.62 200 ALA B C 1
ATOM 6448 O O . ALA B 1 200 ? -7.176 -43.906 -4.379 1 97.62 200 ALA B O 1
ATOM 6449 N N . THR B 1 201 ? -6.277 -43.906 -6.379 1 96.56 201 THR B N 1
ATOM 6450 C CA . THR B 1 201 ? -5.629 -45.219 -6.16 1 96.56 201 THR B CA 1
ATOM 6451 C C . THR B 1 201 ? -4.398 -45.062 -5.273 1 96.56 201 THR B C 1
ATOM 6453 O O . THR B 1 201 ? -3.9 -46.031 -4.719 1 96.56 201 THR B O 1
ATOM 6456 N N . GLY B 1 202 ? -3.898 -43.906 -5.223 1 96.25 202 GLY B N 1
ATOM 6457 C CA . GLY B 1 202 ? -2.703 -43.625 -4.441 1 96.25 202 GLY B CA 1
ATOM 6458 C C . GLY B 1 202 ? -1.469 -43.406 -5.297 1 96.25 202 GLY B C 1
ATOM 6459 O O . GLY B 1 202 ? -0.403 -43.062 -4.781 1 96.25 202 GLY B O 1
ATOM 6460 N N . ASP B 1 203 ? -1.63 -43.531 -6.605 1 95.19 203 ASP B N 1
ATOM 6461 C CA . ASP B 1 203 ? -0.5 -43.375 -7.516 1 95.19 203 ASP B CA 1
ATOM 6462 C C . ASP B 1 203 ? -0.122 -41.906 -7.684 1 95.19 203 ASP B C 1
ATOM 6464 O O . ASP B 1 203 ? -0.991 -41.031 -7.684 1 95.19 203 ASP B O 1
ATOM 6468 N N . GLY B 1 204 ? 1.188 -41.688 -7.723 1 98.44 204 GLY B N 1
ATOM 6469 C CA . GLY B 1 204 ? 1.748 -40.375 -8.062 1 98.44 204 GLY B CA 1
ATOM 6470 C C . GLY B 1 204 ? 2.803 -40.469 -9.148 1 98.44 204 GLY B C 1
ATOM 6471 O O . GLY B 1 204 ? 3.625 -41.375 -9.164 1 98.44 204 GLY B O 1
ATOM 6472 N N . TRP B 1 205 ? 2.729 -39.562 -10.109 1 98.88 205 TRP B N 1
ATOM 6473 C CA . TRP B 1 205 ? 3.617 -39.594 -11.266 1 98.88 205 TRP B CA 1
ATOM 6474 C C . TRP B 1 205 ? 4.113 -38.188 -11.625 1 98.88 205 TRP B C 1
ATOM 6476 O O . TRP B 1 205 ? 3.398 -37.219 -11.438 1 98.88 205 TRP B O 1
ATOM 6486 N N . VAL B 1 206 ? 5.344 -38.156 -12.078 1 98.88 206 VAL B N 1
ATOM 6487 C CA . VAL B 1 206 ? 5.883 -36.969 -12.742 1 98.88 206 VAL B CA 1
ATOM 6488 C C . VAL B 1 206 ? 5.898 -37.156 -14.25 1 98.88 206 VAL B C 1
ATOM 6490 O O . VAL B 1 206 ? 6.371 -38.188 -14.734 1 98.88 206 VAL B O 1
ATOM 6493 N N . PHE B 1 207 ? 5.312 -36.219 -15 1 98.88 207 PHE B N 1
ATOM 6494 C CA . PHE B 1 207 ? 5.207 -36.25 -16.453 1 98.88 207 PHE B CA 1
ATOM 6495 C C . PHE B 1 207 ? 5.934 -35.094 -17.094 1 98.88 207 PHE B C 1
ATOM 6497 O O . PHE B 1 207 ? 5.52 -33.938 -16.922 1 98.88 207 PHE B O 1
ATOM 6504 N N . HIS B 1 208 ? 7.082 -35.344 -17.797 1 98.31 208 HIS B N 1
ATOM 6505 C CA . HIS B 1 208 ? 7.805 -34.344 -18.547 1 98.31 208 HIS B CA 1
ATOM 6506 C C . HIS B 1 208 ? 7.438 -34.406 -20.031 1 98.31 208 HIS B C 1
ATOM 6508 O O . HIS B 1 208 ? 7.246 -35.5 -20.594 1 98.31 208 HIS B O 1
ATOM 6514 N N . ILE B 1 209 ? 7.355 -33.219 -20.688 1 98.06 209 ILE B N 1
ATOM 6515 C CA . ILE B 1 209 ? 7.039 -33.188 -22.109 1 98.06 209 ILE B CA 1
ATOM 6516 C C . ILE B 1 209 ? 7.762 -32.031 -22.781 1 98.06 209 ILE B C 1
ATOM 6518 O O . ILE B 1 209 ? 7.926 -30.953 -22.172 1 98.06 209 ILE B O 1
ATOM 6522 N N . ALA B 1 210 ? 8.211 -32.188 -23.984 1 96.88 210 ALA B N 1
ATOM 6523 C CA . ALA B 1 210 ? 8.805 -31.203 -24.875 1 96.88 210 ALA B CA 1
ATOM 6524 C C . ALA B 1 210 ? 8.344 -31.391 -26.312 1 96.88 210 ALA B C 1
ATOM 6526 O O . ALA B 1 210 ? 7.828 -32.469 -26.656 1 96.88 210 ALA B O 1
ATOM 6527 N N . GLN B 1 211 ? 8.445 -30.344 -27.031 1 96.56 211 GLN B N 1
ATOM 6528 C CA . GLN B 1 211 ? 8.133 -30.438 -28.453 1 96.56 211 GLN B CA 1
ATOM 6529 C C . GLN B 1 211 ? 9.219 -31.188 -29.219 1 96.56 211 GLN B C 1
ATOM 6531 O O . GLN B 1 211 ? 10.406 -31.078 -28.875 1 96.56 211 GLN B O 1
ATOM 6536 N N . ASP B 1 212 ? 8.852 -31.953 -30.219 1 95.56 212 ASP B N 1
ATOM 6537 C CA . ASP B 1 212 ? 9.867 -32.625 -31 1 95.56 212 ASP B CA 1
ATOM 6538 C C . ASP B 1 212 ? 10.453 -31.719 -32.062 1 95.56 212 ASP B C 1
ATOM 6540 O O . ASP B 1 212 ? 10.016 -30.562 -32.219 1 95.56 212 ASP B O 1
ATOM 6544 N N . SER B 1 213 ? 11.406 -32.219 -32.844 1 94.44 213 SER B N 1
ATOM 6545 C CA . SER B 1 213 ? 12.164 -31.391 -33.781 1 94.44 213 SER B CA 1
ATOM 6546 C C . SER B 1 213 ? 11.305 -30.969 -34.969 1 94.44 213 SER B C 1
ATOM 6548 O O . SER B 1 213 ? 11.609 -30 -35.656 1 94.44 213 SER B O 1
ATOM 6550 N N . THR B 1 214 ? 10.203 -31.625 -35.25 1 94.5 214 THR B N 1
ATOM 6551 C CA . THR B 1 214 ? 9.367 -31.328 -36.375 1 94.5 214 THR B CA 1
ATOM 6552 C C . THR B 1 214 ? 8.336 -30.25 -36.062 1 94.5 214 THR B C 1
ATOM 6554 O O . THR B 1 214 ? 7.762 -29.641 -36.938 1 94.5 214 THR B O 1
ATOM 6557 N N . GLY B 1 215 ? 8.07 -30.141 -34.812 1 94 215 GLY B N 1
ATOM 6558 C CA . GLY B 1 215 ? 7.02 -29.25 -34.375 1 94 215 GLY B CA 1
ATOM 6559 C C . GLY B 1 215 ? 5.629 -29.844 -34.5 1 94 215 GLY B C 1
ATOM 6560 O O . GLY B 1 215 ? 4.633 -29.188 -34.188 1 94 215 GLY B O 1
ATOM 6561 N N . LYS B 1 216 ? 5.531 -31.062 -34.938 1 95.75 216 LYS B N 1
ATOM 6562 C CA . LYS B 1 216 ? 4.246 -31.688 -35.219 1 95.75 216 LYS B CA 1
ATOM 6563 C C . LYS B 1 216 ? 3.904 -32.75 -34.156 1 95.75 216 LYS B C 1
ATOM 6565 O O . LYS B 1 216 ? 2.801 -33.281 -34.156 1 95.75 216 LYS B O 1
ATOM 6570 N N . SER B 1 217 ? 4.84 -33 -33.344 1 97.38 217 SER B N 1
ATOM 6571 C CA . SER B 1 217 ? 4.684 -34.031 -32.344 1 97.38 217 SER B CA 1
ATOM 6572 C C . SER B 1 217 ? 5.324 -33.625 -31.031 1 97.38 217 SER B C 1
ATOM 6574 O O . SER B 1 217 ? 5.543 -32.438 -30.781 1 97.38 217 SER B O 1
ATOM 6576 N N . ALA B 1 218 ? 5.473 -34.688 -30.125 1 98.06 218 ALA B N 1
ATOM 6577 C CA . ALA B 1 218 ? 6.047 -34.438 -28.812 1 98.06 218 ALA B CA 1
ATOM 6578 C C . ALA B 1 218 ? 6.969 -35.594 -28.391 1 98.06 218 ALA B C 1
ATOM 6580 O O . ALA B 1 218 ? 6.879 -36.688 -28.922 1 98.06 218 ALA B O 1
ATOM 6581 N N . VAL B 1 219 ? 7.875 -35.281 -27.547 1 98.12 219 VAL B N 1
ATOM 6582 C CA . VAL B 1 219 ? 8.602 -36.25 -26.766 1 98.12 219 VAL B CA 1
ATOM 6583 C C . VAL B 1 219 ? 8.242 -36.125 -25.281 1 98.12 219 VAL B C 1
ATOM 6585 O O . VAL B 1 219 ? 8.086 -35 -24.781 1 98.12 219 VAL B O 1
ATOM 6588 N N . TRP B 1 220 ? 8.047 -37.25 -24.609 1 98.56 220 TRP B N 1
ATOM 6589 C CA . TRP B 1 220 ? 7.668 -37.156 -23.203 1 98.56 220 TRP B CA 1
ATOM 6590 C C . TRP B 1 220 ? 8.117 -38.406 -22.438 1 98.56 220 TRP B C 1
ATOM 6592 O O . TRP B 1 220 ? 8.414 -39.438 -23.062 1 98.56 220 TRP B O 1
ATOM 6602 N N . ALA B 1 221 ? 8.305 -38.281 -21.188 1 98.69 221 ALA B N 1
ATOM 6603 C CA . ALA B 1 221 ? 8.578 -39.375 -20.234 1 98.69 221 ALA B CA 1
ATOM 6604 C C . ALA B 1 221 ? 7.852 -39.156 -18.922 1 98.69 221 ALA B C 1
ATOM 6606 O O . ALA B 1 221 ? 7.641 -38 -18.516 1 98.69 221 ALA B O 1
ATOM 6607 N N . ALA B 1 222 ? 7.426 -40.188 -18.312 1 98.88 222 ALA B N 1
ATOM 6608 C CA . ALA B 1 222 ? 6.781 -40.125 -17 1 98.88 222 ALA B CA 1
ATOM 6609 C C . ALA B 1 222 ? 7.379 -41.188 -16.062 1 98.88 222 ALA B C 1
ATOM 6611 O O . ALA B 1 222 ? 7.711 -42.281 -16.484 1 98.88 222 ALA B O 1
ATOM 6612 N N . GLN B 1 223 ? 7.559 -40.781 -14.867 1 98.88 223 GLN B N 1
ATOM 6613 C CA . GLN B 1 223 ? 8.102 -41.688 -13.836 1 98.88 223 GLN B CA 1
ATOM 6614 C C . GLN B 1 223 ? 7.219 -41.688 -12.594 1 98.88 223 GLN B C 1
ATOM 6616 O O . GLN B 1 223 ? 6.77 -40.625 -12.141 1 98.88 223 GLN B O 1
ATOM 6621 N N . ARG B 1 224 ? 6.953 -42.875 -12.094 1 98.81 224 ARG B N 1
ATOM 6622 C CA . ARG B 1 224 ? 6.203 -43.031 -10.852 1 98.81 224 ARG B CA 1
ATOM 6623 C C . ARG B 1 224 ? 7.027 -42.562 -9.648 1 98.81 224 ARG B C 1
ATOM 6625 O O . ARG B 1 224 ? 8.227 -42.844 -9.578 1 98.81 224 ARG B O 1
ATOM 6632 N N . VAL B 1 225 ? 6.406 -41.844 -8.773 1 98.88 225 VAL B N 1
ATOM 6633 C CA . VAL B 1 225 ? 7.051 -41.469 -7.512 1 98.88 225 VAL B CA 1
ATOM 6634 C C . VAL B 1 225 ? 6.98 -42.656 -6.547 1 98.88 225 VAL B C 1
ATOM 6636 O O . VAL B 1 225 ? 5.895 -43.156 -6.25 1 98.88 225 VAL B O 1
ATOM 6639 N N . PRO B 1 226 ? 8.109 -43.125 -6.004 1 98.38 226 PRO B N 1
ATOM 6640 C CA . PRO B 1 226 ? 8.086 -44.25 -5.094 1 98.38 226 PRO B CA 1
ATOM 6641 C C . PRO B 1 226 ? 7.246 -44 -3.842 1 98.38 226 PRO B C 1
ATOM 6643 O O . PRO B 1 226 ? 7.227 -42.875 -3.334 1 98.38 226 PRO B O 1
ATOM 6646 N N . ASP B 1 227 ? 6.59 -45.094 -3.404 1 98.12 227 ASP B N 1
ATOM 6647 C CA . ASP B 1 227 ? 5.793 -44.969 -2.188 1 98.12 227 ASP B CA 1
ATOM 6648 C C . ASP B 1 227 ? 6.648 -44.5 -1.016 1 98.12 227 ASP B C 1
ATOM 6650 O O . ASP B 1 227 ? 7.77 -44.969 -0.825 1 98.12 227 ASP B O 1
ATOM 6654 N N . GLY B 1 228 ? 6.184 -43.5 -0.255 1 98.31 228 GLY B N 1
ATOM 6655 C CA . GLY B 1 228 ? 6.902 -42.938 0.871 1 98.31 228 GLY B CA 1
ATOM 6656 C C . GLY B 1 228 ? 7.75 -41.719 0.49 1 98.31 228 GLY B C 1
ATOM 6657 O O . GLY B 1 228 ? 8.312 -41.062 1.357 1 98.31 228 GLY B O 1
ATOM 6658 N N . HIS B 1 229 ? 7.77 -41.406 -0.769 1 98.56 229 HIS B N 1
ATOM 6659 C CA . HIS B 1 229 ? 8.641 -40.344 -1.244 1 98.56 229 HIS B CA 1
ATOM 6660 C C . HIS B 1 229 ? 7.855 -39.062 -1.493 1 98.56 229 HIS B C 1
ATOM 6662 O O . HIS B 1 229 ? 6.629 -39.094 -1.614 1 98.56 229 HIS B O 1
ATOM 6668 N N . VAL B 1 230 ? 8.594 -37.969 -1.486 1 98.56 230 VAL B N 1
ATOM 6669 C CA . VAL B 1 230 ? 8.125 -36.656 -1.935 1 98.56 230 VAL B CA 1
ATOM 6670 C C . VAL B 1 230 ? 8.969 -36.188 -3.109 1 98.56 230 VAL B C 1
ATOM 6672 O O . VAL B 1 230 ? 10.203 -36.219 -3.049 1 98.56 230 VAL B O 1
ATOM 6675 N N . ALA B 1 231 ? 8.344 -35.844 -4.164 1 98.75 231 ALA B N 1
ATOM 6676 C CA . ALA B 1 231 ? 9.008 -35.25 -5.32 1 98.75 231 ALA B CA 1
ATOM 6677 C C . ALA B 1 231 ? 8.734 -33.75 -5.391 1 98.75 231 ALA B C 1
ATOM 6679 O O . ALA B 1 231 ? 7.668 -33.281 -4.988 1 98.75 231 ALA B O 1
ATOM 6680 N N . ALA B 1 232 ? 9.695 -33 -5.852 1 97.94 232 ALA B N 1
ATOM 6681 C CA . ALA B 1 232 ? 9.578 -31.547 -5.996 1 97.94 232 ALA B CA 1
ATOM 6682 C C . ALA B 1 232 ? 10.125 -31.078 -7.344 1 97.94 232 ALA B C 1
ATOM 6684 O O . ALA B 1 232 ? 11.227 -31.469 -7.742 1 97.94 232 ALA B O 1
ATOM 6685 N N . ILE B 1 233 ? 9.344 -30.297 -8.062 1 96.81 233 ILE B N 1
ATOM 6686 C CA . ILE B 1 233 ? 9.711 -29.734 -9.359 1 96.81 233 ILE B CA 1
ATOM 6687 C C . ILE B 1 233 ? 9.57 -28.219 -9.312 1 96.81 233 ILE B C 1
ATOM 6689 O O . ILE B 1 233 ? 8.516 -27.703 -8.945 1 96.81 233 ILE B O 1
ATOM 6693 N N . ALA B 1 234 ? 10.625 -27.562 -9.688 1 94.75 234 ALA B N 1
ATOM 6694 C CA . ALA B 1 234 ? 10.609 -26.109 -9.781 1 94.75 234 ALA B CA 1
ATOM 6695 C C . ALA B 1 234 ? 11.32 -25.625 -11.039 1 94.75 234 ALA B C 1
ATOM 6697 O O . ALA B 1 234 ? 12.523 -25.344 -11.016 1 94.75 234 ALA B O 1
ATOM 6698 N N . ASN B 1 235 ? 10.641 -25.562 -12.086 1 91.44 235 ASN B N 1
ATOM 6699 C CA . ASN B 1 235 ? 11.07 -25.031 -13.375 1 91.44 235 ASN B CA 1
ATOM 6700 C C . ASN B 1 235 ? 12.281 -25.797 -13.914 1 91.44 235 ASN B C 1
ATOM 6702 O O . ASN B 1 235 ? 13.094 -25.234 -14.656 1 91.44 235 ASN B O 1
ATOM 6706 N N . GLN B 1 236 ? 12.414 -26.953 -13.477 1 91.5 236 GLN B N 1
ATOM 6707 C CA . GLN B 1 236 ? 13.477 -27.844 -13.945 1 91.5 236 GLN B CA 1
ATOM 6708 C C . GLN B 1 236 ? 12.977 -29.281 -14.039 1 91.5 236 GLN B C 1
ATOM 6710 O O . GLN B 1 236 ? 12.258 -29.766 -13.156 1 91.5 236 GLN B O 1
ATOM 6715 N N . PHE B 1 237 ? 13.414 -29.875 -15.188 1 94.94 237 PHE B N 1
ATOM 6716 C CA . PHE B 1 237 ? 13.148 -31.297 -15.266 1 94.94 237 PHE B CA 1
ATOM 6717 C C . PHE B 1 237 ? 13.828 -32.031 -14.125 1 94.94 237 PHE B C 1
ATOM 6719 O O . PHE B 1 237 ? 14.859 -31.594 -13.617 1 94.94 237 PHE B O 1
ATOM 6726 N N . THR B 1 238 ? 13.266 -33.25 -13.797 1 96.19 238 THR B N 1
ATOM 6727 C CA . THR B 1 238 ? 13.812 -33.938 -12.641 1 96.19 238 THR B CA 1
ATOM 6728 C C . THR B 1 238 ? 14.008 -35.438 -12.938 1 96.19 238 THR B C 1
ATOM 6730 O O . THR B 1 238 ? 14.719 -36.125 -12.219 1 96.19 238 THR B O 1
ATOM 6733 N N . ILE B 1 239 ? 13.359 -35.969 -13.969 1 98.19 239 ILE B N 1
ATOM 6734 C CA . ILE B 1 239 ? 13.531 -37.375 -14.32 1 98.19 239 ILE B CA 1
ATOM 6735 C C . ILE B 1 239 ? 14.93 -37.594 -14.883 1 98.19 239 ILE B C 1
ATOM 6737 O O . ILE B 1 239 ? 15.383 -36.844 -15.758 1 98.19 239 ILE B O 1
ATOM 6741 N N . LYS B 1 240 ? 15.523 -38.594 -14.406 1 96.88 240 LYS B N 1
ATOM 6742 C CA . LYS B 1 240 ? 16.906 -38.875 -14.789 1 96.88 240 LYS B CA 1
ATOM 6743 C C . LYS B 1 240 ? 16.984 -40.094 -15.734 1 96.88 240 LYS B C 1
ATOM 6745 O O . LYS B 1 240 ? 16.375 -40.062 -16.797 1 96.88 240 LYS B O 1
ATOM 6750 N N . GLU B 1 241 ? 17.562 -41.156 -15.328 1 96.44 241 GLU B N 1
ATOM 6751 C CA . GLU B 1 241 ? 17.766 -42.312 -16.203 1 96.44 241 GLU B CA 1
ATOM 6752 C C . GLU B 1 241 ? 16.422 -42.969 -16.531 1 96.44 241 GLU B C 1
ATOM 6754 O O . GLU B 1 241 ? 15.586 -43.156 -15.656 1 96.44 241 GLU B O 1
ATOM 6759 N N . ILE B 1 242 ? 16.328 -43.344 -17.781 1 97.5 242 ILE B N 1
ATOM 6760 C CA . ILE B 1 242 ? 15.125 -44 -18.266 1 97.5 242 ILE B CA 1
ATOM 6761 C C . ILE B 1 242 ? 15.477 -45.375 -18.797 1 97.5 242 ILE B C 1
ATOM 6763 O O . ILE B 1 242 ? 16.406 -45.531 -19.594 1 97.5 242 ILE B O 1
ATOM 6767 N N . PRO B 1 243 ? 14.711 -46.344 -18.391 1 96.81 243 PRO B N 1
ATOM 6768 C CA . PRO B 1 243 ? 14.984 -47.719 -18.875 1 96.81 243 PRO B CA 1
ATOM 6769 C C . PRO B 1 243 ? 14.703 -47.844 -20.375 1 96.81 243 PRO B C 1
ATOM 6771 O O . PRO B 1 243 ? 14.016 -47.031 -20.969 1 96.81 243 PRO B O 1
ATOM 6774 N N . GLN B 1 244 ? 15.242 -48.906 -20.906 1 94.56 244 GLN B N 1
ATOM 6775 C CA . GLN B 1 244 ? 15.109 -49.156 -22.328 1 94.56 244 GLN B CA 1
ATOM 6776 C C . GLN B 1 244 ? 13.656 -49.438 -22.719 1 94.56 244 GLN B C 1
ATOM 6778 O O . GLN B 1 244 ? 13.211 -49.062 -23.812 1 94.56 244 GLN B O 1
ATOM 6783 N N . THR B 1 245 ? 12.977 -50.125 -21.766 1 95.19 245 THR B N 1
ATOM 6784 C CA . THR B 1 245 ? 11.578 -50.469 -22.016 1 95.19 245 THR B CA 1
ATOM 6785 C C . THR B 1 245 ? 10.695 -49.938 -20.891 1 95.19 245 THR B C 1
ATOM 6787 O O . THR B 1 245 ? 11.094 -49.938 -19.719 1 95.19 245 THR B O 1
ATOM 6790 N N . ALA B 1 246 ? 9.523 -49.469 -21.359 1 95 246 ALA B N 1
ATOM 6791 C CA . ALA B 1 246 ? 8.555 -49.031 -20.359 1 95 246 ALA B CA 1
ATOM 6792 C C . ALA B 1 246 ? 8.234 -50.125 -19.359 1 95 246 ALA B C 1
ATOM 6794 O O . ALA B 1 246 ? 8.312 -51.312 -19.703 1 95 246 ALA B O 1
ATOM 6795 N N . ASN B 1 247 ? 7.93 -49.812 -18.172 1 96.5 247 ASN B N 1
ATOM 6796 C CA . ASN B 1 247 ? 7.539 -50.75 -17.109 1 96.5 247 ASN B CA 1
ATOM 6797 C C . ASN B 1 247 ? 6.547 -50.094 -16.141 1 96.5 247 ASN B C 1
ATOM 6799 O O . ASN B 1 247 ? 5.852 -49.125 -16.5 1 96.5 247 ASN B O 1
ATOM 6803 N N . GLU B 1 248 ? 6.367 -50.688 -14.984 1 96.31 248 GLU B N 1
ATOM 6804 C CA . GLU B 1 248 ? 5.348 -50.219 -14.039 1 96.31 248 GLU B CA 1
ATOM 6805 C C . GLU B 1 248 ? 5.66 -48.844 -13.516 1 96.31 248 GLU B C 1
ATOM 6807 O O . GLU B 1 248 ? 4.766 -48.125 -13.062 1 96.31 248 GLU B O 1
ATOM 6812 N N . ASP B 1 249 ? 6.926 -48.469 -13.656 1 97.94 249 ASP B N 1
ATOM 6813 C CA . ASP B 1 249 ? 7.336 -47.219 -13.039 1 97.94 249 ASP B CA 1
ATOM 6814 C C . ASP B 1 249 ? 7.699 -46.156 -14.102 1 97.94 249 ASP B C 1
ATOM 6816 O O . ASP B 1 249 ? 7.996 -45 -13.773 1 97.94 249 ASP B O 1
ATOM 6820 N N . PHE B 1 250 ? 7.715 -46.562 -15.375 1 98.44 250 PHE B N 1
ATOM 6821 C CA . PHE B 1 250 ? 8.148 -45.656 -16.422 1 98.44 250 PHE B CA 1
ATOM 6822 C C . PHE B 1 250 ? 7.258 -45.781 -17.656 1 98.44 250 PHE B C 1
ATOM 6824 O O . PHE B 1 250 ? 6.953 -46.875 -18.094 1 98.44 250 PHE B O 1
ATOM 6831 N N . MET B 1 251 ? 6.82 -44.688 -18.172 1 98.56 251 MET B N 1
ATOM 6832 C CA . MET B 1 251 ? 6.168 -44.531 -19.469 1 98.56 251 MET B CA 1
ATOM 6833 C C . MET B 1 251 ? 6.852 -43.469 -20.297 1 98.56 251 MET B C 1
ATOM 6835 O O . MET B 1 251 ? 7.367 -42.469 -19.75 1 98.56 251 MET B O 1
ATOM 6839 N N . PHE B 1 252 ? 6.906 -43.625 -21.562 1 98.44 252 PHE B N 1
ATOM 6840 C CA . PHE B 1 252 ? 7.516 -42.594 -22.391 1 98.44 252 PHE B CA 1
ATOM 6841 C C . PHE B 1 252 ? 7.082 -42.719 -23.844 1 98.44 252 PHE B C 1
ATOM 6843 O O . PHE B 1 252 ? 6.52 -43.75 -24.234 1 98.44 252 PHE B O 1
ATOM 6850 N N . SER B 1 253 ? 7.227 -41.719 -24.594 1 98.06 253 SER B N 1
ATOM 6851 C CA . SER B 1 253 ? 6.832 -41.688 -26 1 98.06 253 SER B CA 1
ATOM 6852 C C . SER B 1 253 ? 7.664 -42.688 -26.828 1 98.06 253 SER B C 1
ATOM 6854 O O . SER B 1 253 ? 8.82 -42.938 -26.5 1 98.06 253 SER B O 1
ATOM 6856 N N . SER B 1 254 ? 7.098 -43.031 -27.938 1 95 254 SER B N 1
ATOM 6857 C CA . SER B 1 254 ? 7.734 -44.062 -28.781 1 95 254 SER B CA 1
ATOM 6858 C C . SER B 1 254 ? 8.977 -43.5 -29.453 1 95 254 SER B C 1
ATOM 6860 O O . SER B 1 254 ? 9.898 -44.25 -29.797 1 95 254 SER B O 1
ATOM 6862 N N . ASN B 1 255 ? 9.07 -42.25 -29.609 1 97 255 ASN B N 1
ATOM 6863 C CA . ASN B 1 255 ? 10.164 -41.625 -30.328 1 97 255 ASN B CA 1
ATOM 6864 C C . ASN B 1 255 ? 11.195 -41.031 -29.375 1 97 255 ASN B C 1
ATOM 6866 O O . ASN B 1 255 ? 12.039 -40.219 -29.781 1 97 255 ASN B O 1
ATOM 6870 N N . LEU B 1 256 ? 11.172 -41.344 -28.094 1 97.31 256 LEU B N 1
ATOM 6871 C CA . LEU B 1 256 ? 12 -40.75 -27.047 1 97.31 256 LEU B CA 1
ATOM 6872 C C . LEU B 1 256 ? 13.469 -40.75 -27.453 1 97.31 256 LEU B C 1
ATOM 6874 O O . LEU B 1 256 ? 14.125 -39.719 -27.453 1 97.31 256 LEU B O 1
ATOM 6878 N N . ARG B 1 257 ? 13.969 -41.844 -27.875 1 97.12 257 ARG B N 1
ATOM 6879 C CA . ARG B 1 257 ? 15.391 -42 -28.172 1 97.12 257 ARG B CA 1
ATOM 6880 C C . ARG B 1 257 ? 15.703 -41.594 -29.609 1 97.12 257 ARG B C 1
ATOM 6882 O O . ARG B 1 257 ? 16.719 -40.969 -29.859 1 97.12 257 ARG B O 1
ATOM 6889 N N . SER B 1 258 ? 14.828 -42 -30.547 1 97 258 SER B N 1
ATOM 6890 C CA . SER B 1 258 ? 15.062 -41.656 -31.938 1 97 258 SER B CA 1
ATOM 6891 C C . SER B 1 258 ? 15.07 -40.125 -32.125 1 97 258 SER B C 1
ATOM 6893 O O . SER B 1 258 ? 15.867 -39.594 -32.906 1 97 258 SER B O 1
ATOM 6895 N N . GLU B 1 259 ? 14.195 -39.5 -31.438 1 96.81 259 GLU B N 1
ATOM 6896 C CA . GLU B 1 259 ? 14.156 -38.031 -31.516 1 96.81 259 GLU B CA 1
ATOM 6897 C C . GLU B 1 259 ? 15.43 -37.406 -30.938 1 96.81 259 GLU B C 1
ATOM 6899 O O . GLU B 1 259 ? 15.953 -36.438 -31.484 1 96.81 259 GLU B O 1
ATOM 6904 N N . ALA B 1 260 ? 15.93 -37.938 -29.797 1 97.31 260 ALA B N 1
ATOM 6905 C CA . ALA B 1 260 ? 17.172 -37.438 -29.188 1 97.31 260 ALA B CA 1
ATOM 6906 C C . ALA B 1 260 ? 18.344 -37.562 -30.156 1 97.31 260 ALA B C 1
ATOM 6908 O O . ALA B 1 260 ? 19.188 -36.688 -30.234 1 97.31 260 ALA B O 1
ATOM 6909 N N . LEU B 1 261 ? 18.391 -38.656 -30.859 1 96.69 261 LEU B N 1
ATOM 6910 C CA . LEU B 1 261 ? 19.422 -38.906 -31.859 1 96.69 261 LEU B CA 1
ATOM 6911 C C . LEU B 1 261 ? 19.297 -37.906 -33 1 96.69 261 LEU B C 1
ATOM 6913 O O . LEU B 1 261 ? 20.297 -37.312 -33.438 1 96.69 261 LEU B O 1
ATOM 6917 N N . THR B 1 262 ? 18.125 -37.75 -33.469 1 95.75 262 THR B N 1
ATOM 6918 C CA . THR B 1 262 ? 17.859 -36.812 -34.562 1 95.75 262 THR B CA 1
ATOM 6919 C C . THR B 1 262 ? 18.266 -35.406 -34.188 1 95.75 262 THR B C 1
ATOM 6921 O O . THR B 1 262 ? 18.828 -34.688 -35.031 1 95.75 262 THR B O 1
ATOM 6924 N N . MET B 1 263 ? 18.047 -35 -32.938 1 94.5 263 MET B N 1
ATOM 6925 C CA . MET B 1 263 ? 18.328 -33.656 -32.5 1 94.5 263 MET B CA 1
ATOM 6926 C C . MET B 1 263 ? 19.797 -33.5 -32.125 1 94.5 263 MET B C 1
ATOM 6928 O O . MET B 1 263 ? 20.266 -32.406 -31.859 1 94.5 263 MET B O 1
ATOM 6932 N N . GLY B 1 264 ? 20.547 -34.562 -32.125 1 94.81 264 GLY B N 1
ATOM 6933 C CA . GLY B 1 264 ? 21.953 -34.531 -31.781 1 94.81 264 GLY B CA 1
ATOM 6934 C C . GLY B 1 264 ? 22.219 -34.375 -30.297 1 94.81 264 GLY B C 1
ATOM 6935 O O . GLY B 1 264 ? 23.281 -33.906 -29.891 1 94.81 264 GLY B O 1
ATOM 6936 N N . LEU B 1 265 ? 21.219 -34.688 -29.438 1 95.62 265 LEU B N 1
ATOM 6937 C CA . LEU B 1 265 ? 21.312 -34.469 -28 1 95.62 265 LEU B CA 1
ATOM 6938 C C . LEU B 1 265 ? 21.859 -35.719 -27.297 1 95.62 265 LEU B C 1
ATOM 6940 O O . LEU B 1 265 ? 22.266 -35.656 -26.141 1 95.62 265 LEU B O 1
ATOM 6944 N N . TRP B 1 266 ? 21.891 -36.844 -27.984 1 95.5 266 TRP B N 1
ATOM 6945 C CA . TRP B 1 266 ? 22.281 -38.156 -27.453 1 95.5 266 TRP B CA 1
ATOM 6946 C C . TRP B 1 266 ? 23.031 -38.969 -28.5 1 95.5 266 TRP B C 1
ATOM 6948 O O . TRP B 1 266 ? 22.656 -39 -29.672 1 95.5 266 TRP B O 1
ATOM 6958 N N . ASP B 1 267 ? 24.094 -39.656 -28.047 1 94.38 267 ASP B N 1
ATOM 6959 C CA . ASP B 1 267 ? 24.953 -40.344 -29 1 94.38 267 ASP B CA 1
ATOM 6960 C C . ASP B 1 267 ? 24.516 -41.812 -29.172 1 94.38 267 ASP B C 1
ATOM 6962 O O . ASP B 1 267 ? 25.078 -42.531 -29.984 1 94.38 267 ASP B O 1
ATOM 6966 N N . GLY B 1 268 ? 23.609 -42.219 -28.406 1 93.06 268 GLY B N 1
ATOM 6967 C CA . GLY B 1 268 ? 23.125 -43.594 -28.516 1 93.06 268 GLY B CA 1
ATOM 6968 C C . GLY B 1 268 ? 23.938 -44.562 -27.719 1 93.06 268 GLY B C 1
ATOM 6969 O O . GLY B 1 268 ? 23.594 -45.75 -27.641 1 93.06 268 GLY B O 1
ATOM 6970 N N . GLN B 1 269 ? 24.906 -44.156 -27.047 1 92.44 269 GLN B N 1
ATOM 6971 C CA . GLN B 1 269 ? 25.828 -45.062 -26.359 1 92.44 269 GLN B CA 1
ATOM 6972 C C . GLN B 1 269 ? 25.688 -44.938 -24.844 1 92.44 269 GLN B C 1
ATOM 6974 O O . GLN B 1 269 ? 25.656 -45.938 -24.141 1 92.44 269 GLN B O 1
ATOM 6979 N N . GLU B 1 270 ? 25.594 -43.781 -24.344 1 90.44 270 GLU B N 1
ATOM 6980 C CA . GLU B 1 270 ? 25.453 -43.562 -22.906 1 90.44 270 GLU B CA 1
ATOM 6981 C C . GLU B 1 270 ? 24.047 -43.906 -22.422 1 90.44 270 GLU B C 1
ATOM 6983 O O . GLU B 1 270 ? 23.094 -43.875 -23.203 1 90.44 270 GLU B O 1
ATOM 6988 N N . PRO B 1 271 ? 24 -44.188 -21.141 1 93 271 PRO B N 1
ATOM 6989 C CA . PRO B 1 271 ? 22.641 -44.375 -20.609 1 93 271 PRO B CA 1
ATOM 6990 C C . PRO B 1 271 ? 21.766 -43.125 -20.828 1 93 271 PRO B C 1
ATOM 6992 O O . PRO B 1 271 ? 22.234 -42 -20.703 1 93 271 PRO B O 1
ATOM 6995 N N . PHE B 1 272 ? 20.547 -43.438 -21.219 1 95.88 272 PHE B N 1
ATOM 6996 C CA . PHE B 1 272 ? 19.641 -42.344 -21.562 1 95.88 272 PHE B CA 1
ATOM 6997 C C . PHE B 1 272 ? 19.109 -41.656 -20.312 1 95.88 272 PHE B C 1
ATOM 6999 O O . PHE B 1 272 ? 18.531 -42.312 -19.438 1 95.88 272 PHE B O 1
ATOM 7006 N N . SER B 1 273 ? 19.344 -40.438 -20.25 1 95.56 273 SER B N 1
ATOM 7007 C CA . SER B 1 273 ? 18.859 -39.594 -19.141 1 95.56 273 SER B CA 1
ATOM 7008 C C . SER B 1 273 ? 18.047 -38.406 -19.656 1 95.56 273 SER B C 1
ATOM 7010 O O . SER B 1 273 ? 18.547 -37.594 -20.406 1 95.56 273 SER B O 1
ATOM 7012 N N . TRP B 1 274 ? 16.797 -38.344 -19.156 1 97 274 TRP B N 1
ATOM 7013 C CA . TRP B 1 274 ? 15.938 -37.25 -19.625 1 97 274 TRP B CA 1
ATOM 7014 C C . TRP B 1 274 ? 16.562 -35.906 -19.344 1 97 274 TRP B C 1
ATOM 7016 O O . TRP B 1 274 ? 16.672 -35.062 -20.234 1 97 274 TRP B O 1
ATOM 7026 N N . ILE B 1 275 ? 16.953 -35.594 -18.062 1 94.25 275 ILE B N 1
ATOM 7027 C CA . ILE B 1 275 ? 17.406 -34.281 -17.625 1 94.25 275 ILE B CA 1
ATOM 7028 C C . ILE B 1 275 ? 18.688 -33.906 -18.375 1 94.25 275 ILE B C 1
ATOM 7030 O O . ILE B 1 275 ? 18.922 -32.75 -18.688 1 94.25 275 ILE B O 1
ATOM 7034 N N . ARG B 1 276 ? 19.516 -34.812 -18.688 1 92.5 276 ARG B N 1
ATOM 7035 C CA . ARG B 1 276 ? 20.781 -34.562 -19.359 1 92.5 276 ARG B CA 1
ATOM 7036 C C . ARG B 1 276 ? 20.578 -34.406 -20.859 1 92.5 276 ARG B C 1
ATOM 7038 O O . ARG B 1 276 ? 21.359 -33.719 -21.531 1 92.5 276 ARG B O 1
ATOM 7045 N N . VAL B 1 277 ? 19.594 -35.031 -21.406 1 95.25 277 VAL B N 1
ATOM 7046 C CA . VAL B 1 277 ? 19.359 -35.031 -22.844 1 95.25 277 VAL B CA 1
ATOM 7047 C C . VAL B 1 277 ? 18.453 -33.875 -23.219 1 95.25 277 VAL B C 1
ATOM 7049 O O . VAL B 1 277 ? 18.828 -33 -24 1 95.25 277 VAL B O 1
ATOM 7052 N N . TYR B 1 278 ? 17.328 -33.812 -22.578 1 95.38 278 TYR B N 1
ATOM 7053 C CA . TYR B 1 278 ? 16.312 -32.844 -22.984 1 95.38 278 TYR B CA 1
ATOM 7054 C C . TYR B 1 278 ? 16.297 -31.625 -22.047 1 95.38 278 TYR B C 1
ATOM 7056 O O . TYR B 1 278 ? 15.641 -30.625 -22.328 1 95.38 278 TYR B O 1
ATOM 7064 N N . GLY B 1 279 ? 16.969 -31.719 -20.922 1 92.31 279 GLY B N 1
ATOM 7065 C CA . GLY B 1 279 ? 17.031 -30.609 -19.969 1 92.31 279 GLY B CA 1
ATOM 7066 C C . GLY B 1 279 ? 18.25 -29.734 -20.141 1 92.31 279 GLY B C 1
ATOM 7067 O O . GLY B 1 279 ? 19.234 -30.156 -20.766 1 92.31 279 GLY B O 1
ATOM 7068 N N . THR B 1 280 ? 18.141 -28.484 -19.719 1 87.44 280 THR B N 1
ATOM 7069 C CA . THR B 1 280 ? 19.281 -27.562 -19.641 1 87.44 280 THR B CA 1
ATOM 7070 C C . THR B 1 280 ? 19.234 -26.75 -18.359 1 87.44 280 THR B C 1
ATOM 7072 O O . THR B 1 280 ? 18.203 -26.719 -17.672 1 87.44 280 THR B O 1
ATOM 7075 N N . VAL B 1 281 ? 20.406 -26.547 -17.906 1 74.56 281 VAL B N 1
ATOM 7076 C CA . VAL B 1 281 ? 20.484 -25.641 -16.766 1 74.56 281 VAL B CA 1
ATOM 7077 C C . VAL B 1 281 ? 20.969 -24.266 -17.234 1 74.56 281 VAL B C 1
ATOM 7079 O O . VAL B 1 281 ? 22.047 -24.141 -17.812 1 74.56 281 VAL B O 1
ATOM 7082 N N . THR B 1 282 ? 20.047 -23.438 -17.531 1 61.31 282 THR B N 1
ATOM 7083 C CA . THR B 1 282 ? 20.562 -22.109 -17.828 1 61.31 282 THR B CA 1
ATOM 7084 C C . THR B 1 282 ? 21.188 -21.484 -16.578 1 61.31 282 THR B C 1
ATOM 7086 O O . THR B 1 282 ? 20.594 -21.5 -15.508 1 61.31 282 THR B O 1
ATOM 7089 N N . LEU B 1 283 ? 22.406 -21.688 -16.531 1 48.44 283 LEU B N 1
ATOM 7090 C CA . LEU B 1 283 ? 23.297 -21.25 -15.461 1 48.44 283 LEU B CA 1
ATOM 7091 C C . LEU B 1 283 ? 22.812 -19.938 -14.859 1 48.44 283 LEU B C 1
ATOM 7093 O O . LEU B 1 283 ? 23.203 -19.578 -13.734 1 48.44 283 LEU B O 1
ATOM 7097 N N . GLN B 1 284 ? 22.266 -19.078 -15.617 1 48.19 284 GLN B N 1
ATOM 7098 C CA . GLN B 1 284 ? 22.125 -17.75 -15.039 1 48.19 284 GLN B CA 1
ATOM 7099 C C . GLN B 1 284 ? 21.188 -17.766 -13.836 1 48.19 284 GLN B C 1
ATOM 7101 O O . GLN B 1 284 ? 21.172 -16.828 -13.047 1 48.19 284 GLN B O 1
ATOM 7106 N N . LEU B 1 285 ? 20.609 -18.906 -13.562 1 60.06 285 LEU B N 1
ATOM 7107 C CA . LEU B 1 285 ? 19.844 -18.734 -12.336 1 60.06 285 LEU B CA 1
ATOM 7108 C C . LEU B 1 285 ? 19.578 -20.078 -11.664 1 60.06 285 LEU B C 1
ATOM 7110 O O . LEU B 1 285 ? 18.438 -20.484 -11.492 1 60.06 285 LEU B O 1
ATOM 7114 N N . PRO B 1 286 ? 20.75 -20.75 -11.391 1 59.94 286 PRO B N 1
ATOM 7115 C CA . PRO B 1 286 ? 20.5 -22.047 -10.766 1 59.94 286 PRO B CA 1
ATOM 7116 C C . PRO B 1 286 ? 19.781 -21.938 -9.43 1 59.94 286 PRO B C 1
ATOM 7118 O O . PRO B 1 286 ? 19.016 -22.828 -9.055 1 59.94 286 PRO B O 1
ATOM 7121 N N . MET B 1 287 ? 19.953 -20.812 -8.852 1 80.5 287 MET B N 1
ATOM 7122 C CA . MET B 1 287 ? 19.406 -20.656 -7.508 1 80.5 287 MET B CA 1
ATOM 7123 C C . MET B 1 287 ? 17.906 -20.422 -7.555 1 80.5 287 MET B C 1
ATOM 7125 O O . MET B 1 287 ? 17.203 -20.641 -6.559 1 80.5 287 MET B O 1
ATOM 7129 N N . TYR B 1 288 ? 17.531 -20.234 -8.781 1 82.69 288 TYR B N 1
ATOM 7130 C CA . TYR B 1 288 ? 16.109 -20.016 -9.016 1 82.69 288 TYR B CA 1
ATOM 7131 C C . TYR B 1 288 ? 15.312 -21.297 -8.758 1 82.69 288 TYR B C 1
ATOM 7133 O O . TYR B 1 288 ? 14.242 -21.25 -8.141 1 82.69 288 TYR B O 1
ATOM 7141 N N . SER B 1 289 ? 15.797 -22.438 -9.086 1 89.62 289 SER B N 1
ATOM 7142 C CA . SER B 1 289 ? 15.125 -23.719 -8.93 1 89.62 289 SER B CA 1
ATOM 7143 C C . SER B 1 289 ? 15.664 -24.484 -7.727 1 89.62 289 SER B C 1
ATOM 7145 O O . SER B 1 289 ? 14.898 -25.031 -6.938 1 89.62 289 SER B O 1
ATOM 7147 N N . SER B 1 290 ? 16.953 -24.422 -7.547 1 91.56 290 SER B N 1
ATOM 7148 C CA . SER B 1 290 ? 17.625 -25.281 -6.562 1 91.56 290 SER B CA 1
ATOM 7149 C C . SER B 1 290 ? 17.172 -24.938 -5.148 1 91.56 290 SER B C 1
ATOM 7151 O O . SER B 1 290 ? 16.953 -25.828 -4.332 1 91.56 290 SER B O 1
ATOM 7153 N N . VAL B 1 291 ? 17 -23.688 -4.867 1 93 291 VAL B N 1
ATOM 7154 C CA . VAL B 1 291 ? 16.656 -23.281 -3.512 1 93 291 VAL B CA 1
ATOM 7155 C C . VAL B 1 291 ? 15.227 -23.734 -3.193 1 93 291 VAL B C 1
ATOM 7157 O O . VAL B 1 291 ? 14.953 -24.188 -2.08 1 93 291 VAL B O 1
ATOM 7160 N N . ARG B 1 292 ? 14.344 -23.672 -4.125 1 94.81 292 ARG B N 1
ATOM 7161 C CA . ARG B 1 292 ? 12.953 -24.094 -3.914 1 94.81 292 ARG B CA 1
ATOM 7162 C C . ARG B 1 292 ? 12.859 -25.594 -3.686 1 94.81 292 ARG B C 1
ATOM 7164 O O . ARG B 1 292 ? 12.188 -26.047 -2.754 1 94.81 292 ARG B O 1
ATOM 7171 N N . ILE B 1 293 ? 13.562 -26.328 -4.52 1 95 293 ILE B N 1
ATOM 7172 C CA . ILE B 1 293 ? 13.531 -27.781 -4.367 1 95 293 ILE B CA 1
ATOM 7173 C C . ILE B 1 293 ? 14.172 -28.172 -3.037 1 95 293 ILE B C 1
ATOM 7175 O O . ILE B 1 293 ? 13.633 -29.016 -2.307 1 95 293 ILE B O 1
ATOM 7179 N N . TRP B 1 294 ? 15.281 -27.516 -2.762 1 94.19 294 TRP B N 1
ATOM 7180 C CA . TRP B 1 294 ? 15.945 -27.75 -1.485 1 94.19 294 TRP B CA 1
ATOM 7181 C C . TRP B 1 294 ? 15.008 -27.469 -0.319 1 94.19 294 TRP B C 1
ATOM 7183 O O . TRP B 1 294 ? 14.961 -28.219 0.654 1 94.19 294 TRP B O 1
ATOM 7193 N N . SER B 1 295 ? 14.281 -26.406 -0.39 1 94.94 295 SER B N 1
ATOM 7194 C CA . SER B 1 295 ? 13.375 -26.016 0.684 1 94.94 295 SER B CA 1
ATOM 7195 C C . SER B 1 295 ? 12.297 -27.062 0.907 1 94.94 295 SER B C 1
ATOM 7197 O O . SER B 1 295 ? 11.953 -27.375 2.049 1 94.94 295 SER B O 1
ATOM 7199 N N . VAL B 1 296 ? 11.727 -27.594 -0.137 1 96.94 296 VAL B N 1
ATOM 7200 C CA . VAL B 1 296 ? 10.734 -28.656 -0.004 1 96.94 296 VAL B CA 1
ATOM 7201 C C . VAL B 1 296 ? 11.352 -29.859 0.717 1 96.94 296 VAL B C 1
ATOM 7203 O O . VAL B 1 296 ? 10.781 -30.359 1.683 1 96.94 296 VAL B O 1
ATOM 7206 N N . PHE B 1 297 ? 12.547 -30.281 0.291 1 96.5 297 PHE B N 1
ATOM 7207 C CA . PHE B 1 297 ? 13.18 -31.469 0.85 1 96.5 297 PHE B CA 1
ATOM 7208 C C . PHE B 1 297 ? 13.57 -31.234 2.305 1 96.5 297 PHE B C 1
ATOM 7210 O O . PHE B 1 297 ? 13.531 -32.156 3.117 1 96.5 297 PHE B O 1
ATOM 7217 N N . ARG B 1 298 ? 13.883 -30.016 2.637 1 94.94 298 ARG B N 1
ATOM 7218 C CA . ARG B 1 298 ? 14.227 -29.719 4.023 1 94.94 298 ARG B CA 1
ATOM 7219 C C . ARG B 1 298 ? 13.031 -29.922 4.941 1 94.94 298 ARG B C 1
ATOM 7221 O O . ARG B 1 298 ? 13.195 -30.328 6.094 1 94.94 298 ARG B O 1
ATOM 7228 N N . HIS B 1 299 ? 11.852 -29.625 4.492 1 95 299 HIS B N 1
ATOM 7229 C CA . HIS B 1 299 ? 10.641 -29.828 5.273 1 95 299 HIS B CA 1
ATOM 7230 C C . HIS B 1 299 ? 10.328 -31.312 5.422 1 95 299 HIS B C 1
ATOM 7232 O O . HIS B 1 299 ? 9.789 -31.734 6.445 1 95 299 HIS B O 1
ATOM 7238 N N . VAL B 1 300 ? 10.695 -32.062 4.469 1 95.69 300 VAL B N 1
ATOM 7239 C CA . VAL B 1 300 ? 10.367 -33.5 4.387 1 95.69 300 VAL B CA 1
ATOM 7240 C C . VAL B 1 300 ? 11.352 -34.312 5.219 1 95.69 300 VAL B C 1
ATOM 7242 O O . VAL B 1 300 ? 10.992 -35.344 5.797 1 95.69 300 VAL B O 1
ATOM 7245 N N . LEU B 1 301 ? 12.625 -33.812 5.23 1 92.88 301 LEU B N 1
ATOM 7246 C CA . LEU B 1 301 ? 13.711 -34.469 5.961 1 92.88 301 LEU B CA 1
ATOM 7247 C C . LEU B 1 301 ? 14.023 -33.719 7.254 1 92.88 301 LEU B C 1
ATOM 7249 O O . LEU B 1 301 ? 15.094 -33.156 7.387 1 92.88 301 LEU B O 1
ATOM 7253 N N . SER B 1 302 ? 13.227 -33.625 8.172 1 79.75 302 SER B N 1
ATOM 7254 C CA . SER B 1 302 ? 13.352 -32.781 9.359 1 79.75 302 SER B CA 1
ATOM 7255 C C . SER B 1 302 ? 14.492 -33.281 10.25 1 79.75 302 SER B C 1
ATOM 7257 O O . SER B 1 302 ? 15.023 -32.5 11.055 1 79.75 302 SER B O 1
ATOM 7259 N N . SER B 1 303 ? 14.922 -34.469 10.164 1 82.19 303 SER B N 1
ATOM 7260 C CA . SER B 1 303 ? 15.945 -35.031 11.031 1 82.19 303 SER B CA 1
ATOM 7261 C C . SER B 1 303 ? 17.344 -34.625 10.578 1 82.19 303 SER B C 1
ATOM 7263 O O . SER B 1 303 ? 18.281 -34.594 11.383 1 82.19 303 SER B O 1
ATOM 7265 N N . ALA B 1 304 ? 17.5 -34.406 9.336 1 80 304 ALA B N 1
ATOM 7266 C CA . ALA B 1 304 ? 18.797 -33.969 8.797 1 80 304 ALA B CA 1
ATOM 7267 C C . ALA B 1 304 ? 18.609 -33 7.648 1 80 304 ALA B C 1
ATOM 7269 O O . ALA B 1 304 ? 17.859 -33.281 6.699 1 80 304 ALA B O 1
ATOM 7270 N N . THR B 1 305 ? 19.234 -31.891 7.777 1 82.44 305 THR B N 1
ATOM 7271 C CA . THR B 1 305 ? 19.141 -30.938 6.68 1 82.44 305 THR B CA 1
ATOM 7272 C C . THR B 1 305 ? 19.844 -31.469 5.434 1 82.44 305 THR B C 1
ATOM 7274 O O . THR B 1 305 ? 21.016 -31.844 5.48 1 82.44 305 THR B O 1
ATOM 7277 N N . PRO B 1 306 ? 19.031 -31.5 4.363 1 88.44 306 PRO B N 1
ATOM 7278 C CA . PRO B 1 306 ? 19.656 -32 3.139 1 88.44 306 PRO B CA 1
ATOM 7279 C C . PRO B 1 306 ? 20.75 -31.062 2.625 1 88.44 306 PRO B C 1
ATOM 7281 O O . PRO B 1 306 ? 20.703 -29.859 2.861 1 88.44 306 PRO B O 1
ATOM 7284 N N . GLU B 1 307 ? 21.656 -31.656 1.963 1 88.12 307 GLU B N 1
ATOM 7285 C CA . GLU B 1 307 ? 22.719 -30.859 1.341 1 88.12 307 GLU B CA 1
ATOM 7286 C C . GLU B 1 307 ? 22.156 -29.984 0.222 1 88.12 307 GLU B C 1
ATOM 7288 O O . GLU B 1 307 ? 21.312 -30.422 -0.56 1 88.12 307 GLU B O 1
ATOM 7293 N N . PHE B 1 308 ? 22.625 -28.797 0.212 1 90.19 308 PHE B N 1
ATOM 7294 C CA . PHE B 1 308 ? 22.234 -27.891 -0.853 1 90.19 308 PHE B CA 1
ATOM 7295 C C . PHE B 1 308 ? 23.156 -28.047 -2.064 1 90.19 308 PHE B C 1
ATOM 7297 O O 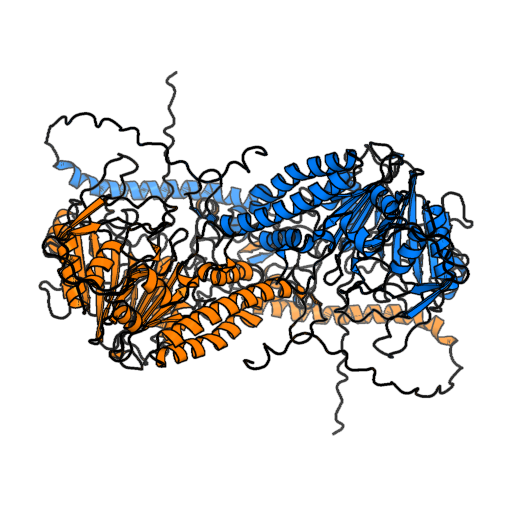. PHE B 1 308 ? 24.359 -28.188 -1.92 1 90.19 308 PHE B O 1
ATOM 7304 N N . HIS B 1 309 ? 22.562 -28.078 -3.252 1 88.88 309 HIS B N 1
ATOM 7305 C CA . HIS B 1 309 ? 23.281 -28.109 -4.52 1 88.88 309 HIS B CA 1
ATOM 7306 C C . HIS B 1 309 ? 22.875 -26.953 -5.422 1 88.88 309 HIS B C 1
ATOM 7308 O O . HIS B 1 309 ? 21.688 -26.734 -5.668 1 88.88 309 HIS B O 1
ATOM 7314 N N . GLU B 1 310 ? 23.844 -26.266 -5.938 1 85.31 310 GLU B N 1
ATOM 7315 C CA . GLU B 1 310 ? 23.547 -25.172 -6.852 1 85.31 310 GLU B CA 1
ATOM 7316 C C . GLU B 1 310 ? 22.969 -25.672 -8.172 1 85.31 310 GLU B C 1
ATOM 7318 O O . GLU B 1 310 ? 22.062 -25.062 -8.734 1 85.31 310 GLU B O 1
ATOM 7323 N N . ASN B 1 311 ? 23.594 -26.797 -8.602 1 87.94 311 ASN B N 1
ATOM 7324 C CA . ASN B 1 311 ? 23.078 -27.422 -9.82 1 87.94 311 ASN B CA 1
ATOM 7325 C C . ASN B 1 311 ? 21.859 -28.297 -9.531 1 87.94 311 ASN B C 1
ATOM 7327 O O . ASN B 1 311 ? 21.984 -29.328 -8.867 1 87.94 311 ASN B O 1
ATOM 7331 N N . PRO B 1 312 ? 20.75 -27.953 -10.078 1 88.06 312 PRO B N 1
ATOM 7332 C CA . PRO B 1 312 ? 19.547 -28.734 -9.781 1 88.06 312 PRO B CA 1
ATOM 7333 C C . PRO B 1 312 ? 19.625 -30.172 -10.281 1 88.06 312 PRO B C 1
ATOM 7335 O O . PRO B 1 312 ? 18.922 -31.047 -9.773 1 88.06 312 PRO B O 1
ATOM 7338 N N . PHE B 1 313 ? 20.531 -30.484 -11.234 1 89.62 313 PHE B N 1
ATOM 7339 C CA . PHE B 1 313 ? 20.688 -31.844 -11.742 1 89.62 313 PHE B CA 1
ATOM 7340 C C . PHE B 1 313 ? 21.266 -32.75 -10.664 1 89.62 313 PHE B C 1
ATOM 7342 O O . PHE B 1 313 ? 21.188 -33.969 -10.773 1 89.62 313 PHE B O 1
ATOM 7349 N N . ASP B 1 314 ? 21.828 -32.125 -9.664 1 91.44 314 ASP B N 1
ATOM 7350 C CA . ASP B 1 314 ? 22.453 -32.906 -8.602 1 91.44 314 ASP B CA 1
ATOM 7351 C C . ASP B 1 314 ? 21.438 -33.25 -7.516 1 91.44 314 ASP B C 1
ATOM 7353 O O . ASP B 1 314 ? 21.734 -34.062 -6.625 1 91.44 314 ASP B O 1
ATOM 7357 N N . LEU B 1 315 ? 20.25 -32.719 -7.613 1 92.25 315 LEU B N 1
ATOM 7358 C CA . LEU B 1 315 ? 19.203 -33.062 -6.66 1 92.25 315 LEU B CA 1
ATOM 7359 C C . LEU B 1 315 ? 18.5 -34.344 -7.059 1 92.25 315 LEU B C 1
ATOM 7361 O O . LEU B 1 315 ? 18.406 -34.656 -8.25 1 92.25 315 LEU B O 1
ATOM 7365 N N . PRO B 1 316 ? 18.078 -35.062 -6.066 1 95 316 PRO B N 1
ATOM 7366 C CA . PRO B 1 316 ? 17.406 -36.312 -6.402 1 95 316 PRO B CA 1
ATOM 7367 C C . PRO B 1 316 ? 16.016 -36.094 -7.012 1 95 316 PRO B C 1
ATOM 7369 O O . PRO B 1 316 ? 15.406 -35.062 -6.812 1 95 316 PRO B O 1
ATOM 7372 N N . PHE B 1 317 ? 15.57 -37.156 -7.754 1 96.81 317 PHE B N 1
ATOM 7373 C CA . PHE B 1 317 ? 14.227 -37.156 -8.32 1 96.81 317 PHE B CA 1
ATOM 7374 C C . PHE B 1 317 ? 13.18 -36.969 -7.227 1 96.81 317 PHE B C 1
ATOM 7376 O O . PHE B 1 317 ? 12.203 -36.25 -7.406 1 96.81 317 PHE B O 1
ATOM 7383 N N . SER B 1 318 ? 13.344 -37.656 -6.191 1 97.81 318 SER B N 1
ATOM 7384 C CA . SER B 1 318 ? 12.484 -37.625 -5.008 1 97.81 318 SER B CA 1
ATOM 7385 C C . SER B 1 318 ? 13.258 -38.062 -3.762 1 97.81 318 SER B C 1
ATOM 7387 O O . SER B 1 318 ? 14.375 -38.562 -3.859 1 97.81 318 SER B O 1
ATOM 7389 N N . VAL B 1 319 ? 12.664 -37.781 -2.57 1 97 319 VAL B N 1
ATOM 7390 C CA . VAL B 1 319 ? 13.312 -38.188 -1.328 1 97 319 VAL B CA 1
ATOM 7391 C C . VAL B 1 319 ? 12.328 -39 -0.474 1 97 319 VAL B C 1
ATOM 7393 O O . VAL B 1 319 ? 11.125 -38.719 -0.498 1 97 319 VAL B O 1
ATOM 7396 N N . LEU B 1 320 ? 12.898 -39.969 0.23 1 97.19 320 LEU B N 1
ATOM 7397 C CA . LEU B 1 320 ? 12.109 -40.719 1.218 1 97.19 320 LEU B CA 1
ATOM 7398 C C . LEU B 1 320 ? 11.828 -39.844 2.438 1 97.19 320 LEU B C 1
ATOM 7400 O O . LEU B 1 320 ? 12.75 -39.375 3.102 1 97.19 320 LEU B O 1
ATOM 7404 N N . ALA B 1 321 ? 10.531 -39.656 2.695 1 97.12 321 ALA B N 1
ATOM 7405 C CA . ALA B 1 321 ? 10.164 -38.812 3.83 1 97.12 321 ALA B CA 1
ATOM 7406 C C . ALA B 1 321 ? 10.562 -39.469 5.148 1 97.12 321 ALA B C 1
ATOM 7408 O O . ALA B 1 321 ? 10.406 -40.688 5.32 1 97.12 321 ALA B O 1
ATOM 7409 N N . ASP B 1 322 ? 11.047 -38.75 6.113 1 96.44 322 ASP B N 1
ATOM 7410 C CA . ASP B 1 322 ? 11.453 -39.312 7.398 1 96.44 322 ASP B CA 1
ATOM 7411 C C . ASP B 1 322 ? 10.328 -39.219 8.43 1 96.44 322 ASP B C 1
ATOM 7413 O O . ASP B 1 322 ? 10.5 -39.594 9.586 1 96.44 322 ASP B O 1
ATOM 7417 N N . HIS B 1 323 ? 9.242 -38.594 8.086 1 96.88 323 HIS B N 1
ATOM 7418 C CA . HIS B 1 323 ? 7.98 -38.531 8.82 1 96.88 323 HIS B CA 1
ATOM 7419 C C . HIS B 1 323 ? 6.797 -38.375 7.871 1 96.88 323 HIS B C 1
ATOM 7421 O O . HIS B 1 323 ? 6.98 -38.031 6.699 1 96.88 323 HIS B O 1
ATOM 7427 N N . LEU B 1 324 ? 5.617 -38.625 8.367 1 97.94 324 LEU B N 1
ATOM 7428 C CA . LEU B 1 324 ? 4.418 -38.469 7.547 1 97.94 324 LEU B CA 1
ATOM 7429 C C . LEU B 1 324 ? 3.965 -37 7.492 1 97.94 324 LEU B C 1
ATOM 7431 O O . LEU B 1 324 ? 4.02 -36.312 8.5 1 97.94 324 LEU B O 1
ATOM 7435 N N . LEU B 1 325 ? 3.564 -36.562 6.328 1 97.94 325 LEU B N 1
ATOM 7436 C CA . LEU B 1 325 ? 3.152 -35.156 6.121 1 97.94 325 LEU B CA 1
ATOM 7437 C C . LEU B 1 325 ? 1.632 -35.031 6.121 1 97.94 325 LEU B C 1
ATOM 7439 O O . LEU B 1 325 ? 0.94 -35.875 5.512 1 97.94 325 LEU B O 1
ATOM 7443 N N . GLY B 1 326 ? 1.15 -34.031 6.82 1 97.12 326 GLY B N 1
ATOM 7444 C CA . GLY B 1 326 ? -0.255 -33.688 6.742 1 97.12 326 GLY B CA 1
ATOM 7445 C C . GLY B 1 326 ? -0.522 -32.531 5.797 1 97.12 326 GLY B C 1
ATOM 7446 O O . GLY B 1 326 ? 0.413 -31.906 5.27 1 97.12 326 GLY B O 1
ATOM 7447 N N . LEU B 1 327 ? -1.819 -32.25 5.59 1 97.31 327 LEU B N 1
ATOM 7448 C CA . LEU B 1 327 ? -2.238 -31.172 4.723 1 97.31 327 LEU B CA 1
ATOM 7449 C C . LEU B 1 327 ? -1.625 -29.844 5.176 1 97.31 327 LEU B C 1
ATOM 7451 O O . LEU B 1 327 ? -1.126 -29.078 4.355 1 97.31 327 LEU B O 1
ATOM 7455 N N . GLU B 1 328 ? -1.664 -29.562 6.406 1 97.19 328 GLU B N 1
ATOM 7456 C CA . GLU B 1 328 ? -1.177 -28.297 6.941 1 97.19 328 GLU B CA 1
ATOM 7457 C C . GLU B 1 328 ? 0.326 -28.156 6.723 1 97.19 328 GLU B C 1
ATOM 7459 O O . GLU B 1 328 ? 0.82 -27.047 6.508 1 97.19 328 GLU B O 1
ATOM 7464 N N . GLU B 1 329 ? 0.993 -29.219 6.859 1 96.75 329 GLU B N 1
ATOM 7465 C CA . GLU B 1 329 ? 2.43 -29.156 6.602 1 96.75 329 GLU B CA 1
ATOM 7466 C C . GLU B 1 329 ? 2.717 -28.828 5.145 1 96.75 329 GLU B C 1
ATOM 7468 O O . GLU B 1 329 ? 3.66 -28.078 4.844 1 96.75 329 GLU B O 1
ATOM 7473 N N . VAL B 1 330 ? 1.955 -29.391 4.234 1 98.5 330 VAL B N 1
ATOM 7474 C CA . VAL B 1 330 ? 2.109 -29.062 2.818 1 98.5 330 VAL B CA 1
ATOM 7475 C C . VAL B 1 330 ? 1.798 -27.594 2.592 1 98.5 330 VAL B C 1
ATOM 7477 O O . VAL B 1 330 ? 2.506 -26.906 1.848 1 98.5 330 VAL B O 1
ATOM 7480 N N . MET B 1 331 ? 0.751 -27.094 3.236 1 98.62 331 MET B N 1
ATOM 7481 C CA . MET B 1 331 ? 0.441 -25.672 3.162 1 98.62 331 MET B CA 1
ATOM 7482 C C . MET B 1 331 ? 1.618 -24.828 3.646 1 98.62 331 MET B C 1
ATOM 7484 O O . MET B 1 331 ? 1.96 -23.828 3.031 1 98.62 331 MET B O 1
ATOM 7488 N N . ASP B 1 332 ? 2.283 -25.281 4.699 1 97.38 332 ASP B N 1
ATOM 7489 C CA . ASP B 1 332 ? 3.412 -24.547 5.27 1 97.38 332 ASP B CA 1
ATOM 7490 C C . ASP B 1 332 ? 4.594 -24.516 4.305 1 97.38 332 ASP B C 1
ATOM 7492 O O . ASP B 1 332 ? 5.324 -23.531 4.242 1 97.38 332 ASP B O 1
ATOM 7496 N N . ILE B 1 333 ? 4.789 -25.594 3.611 1 97.94 333 ILE B N 1
ATOM 7497 C CA . ILE B 1 333 ? 5.852 -25.641 2.613 1 97.94 333 ILE B CA 1
ATOM 7498 C C . ILE B 1 333 ? 5.648 -24.531 1.584 1 97.94 333 ILE B C 1
ATOM 7500 O O . ILE B 1 333 ? 6.594 -23.828 1.228 1 97.94 333 ILE B O 1
ATOM 7504 N N . PHE B 1 334 ? 4.449 -24.344 1.169 1 98.38 334 PHE B N 1
ATOM 7505 C CA . PHE B 1 334 ? 4.156 -23.375 0.118 1 98.38 334 PHE B CA 1
ATOM 7506 C C . PHE B 1 334 ? 4.102 -21.953 0.685 1 98.38 334 PHE B C 1
ATOM 7508 O O . PHE B 1 334 ? 4.133 -20.984 -0.066 1 98.38 334 PHE B O 1
ATOM 7515 N N . ARG B 1 335 ? 4.039 -21.828 2.012 1 97.81 335 ARG B N 1
ATOM 7516 C CA . ARG B 1 335 ? 4.039 -20.531 2.67 1 97.81 335 ARG B CA 1
ATOM 7517 C C . ARG B 1 335 ? 5.449 -20.125 3.084 1 97.81 335 ARG B C 1
ATOM 7519 O O . ARG B 1 335 ? 5.672 -18.984 3.521 1 97.81 335 ARG B O 1
ATOM 7526 N N . ASP B 1 336 ? 6.402 -20.938 2.891 1 95.31 336 ASP B N 1
ATOM 7527 C CA . ASP B 1 336 ? 7.738 -20.797 3.463 1 95.31 336 ASP B CA 1
ATOM 7528 C C . ASP B 1 336 ? 8.531 -19.703 2.754 1 95.31 336 ASP B C 1
ATOM 7530 O O . ASP B 1 336 ? 8.633 -19.703 1.525 1 95.31 336 ASP B O 1
ATOM 7534 N N . ASN B 1 337 ? 9.109 -18.797 3.549 1 96.31 337 ASN B N 1
ATOM 7535 C CA . ASN B 1 337 ? 10.023 -17.766 3.055 1 96.31 337 ASN B CA 1
ATOM 7536 C C . ASN B 1 337 ? 11.469 -18.062 3.436 1 96.31 337 ASN B C 1
ATOM 7538 O O . ASN B 1 337 ? 12.281 -17.141 3.588 1 96.31 337 ASN B O 1
ATOM 7542 N N . TYR B 1 338 ? 11.719 -19.297 3.719 1 95.81 338 TYR B N 1
ATOM 7543 C CA . TYR B 1 338 ? 13.023 -19.844 4.059 1 95.81 338 TYR B CA 1
ATOM 7544 C C . TYR B 1 338 ? 13.5 -19.312 5.402 1 95.81 338 TYR B C 1
ATOM 7546 O O . TYR B 1 338 ? 14.711 -19.172 5.633 1 95.81 338 TYR B O 1
ATOM 7554 N N . GLU B 1 339 ? 12.641 -18.859 6.238 1 95.19 339 GLU B N 1
ATOM 7555 C CA . GLU B 1 339 ? 12.992 -18.281 7.531 1 95.19 339 GLU B CA 1
ATOM 7556 C C . GLU B 1 339 ? 13.875 -19.234 8.344 1 95.19 339 GLU B C 1
ATOM 7558 O O . GLU B 1 339 ? 13.609 -20.438 8.398 1 95.19 339 GLU B O 1
ATOM 7563 N N . GLY B 1 340 ? 14.883 -18.672 8.891 1 93.38 340 GLY B N 1
ATOM 7564 C CA . GLY B 1 340 ? 15.758 -19.453 9.758 1 93.38 340 GLY B CA 1
ATOM 7565 C C . GLY B 1 340 ? 16.844 -20.188 9 1 93.38 340 GLY B C 1
ATOM 7566 O O . GLY B 1 340 ? 17.688 -20.844 9.602 1 93.38 340 GLY B O 1
ATOM 7567 N N . THR B 1 341 ? 16.875 -20.109 7.684 1 93.81 341 THR B N 1
ATOM 7568 C CA . THR B 1 341 ? 17.891 -20.781 6.879 1 93.81 341 THR B CA 1
ATOM 7569 C C . THR B 1 341 ? 18.859 -19.766 6.289 1 93.81 341 THR B C 1
ATOM 7571 O O . THR B 1 341 ? 18.719 -18.562 6.496 1 93.81 341 THR B O 1
ATOM 7574 N N . GLN B 1 342 ? 19.875 -20.25 5.539 1 92.31 342 GLN B N 1
ATOM 7575 C CA . GLN B 1 342 ? 20.859 -19.391 4.895 1 92.31 342 GLN B CA 1
ATOM 7576 C C . GLN B 1 342 ? 20.25 -18.625 3.723 1 92.31 342 GLN B C 1
ATOM 7578 O O . GLN B 1 342 ? 20.844 -17.672 3.211 1 92.31 342 GLN B O 1
ATOM 7583 N N . PHE B 1 343 ? 18.984 -18.969 3.363 1 94.5 343 PHE B N 1
ATOM 7584 C CA . PHE B 1 343 ? 18.328 -18.328 2.229 1 94.5 343 PHE B CA 1
ATOM 7585 C C . PHE B 1 343 ? 17.172 -17.453 2.697 1 94.5 343 PHE B C 1
ATOM 7587 O O . PHE B 1 343 ? 16.312 -17.062 1.9 1 94.5 343 PHE B O 1
ATOM 7594 N N . ASP B 1 344 ? 17.141 -17.125 3.975 1 96.44 344 ASP B N 1
ATOM 7595 C CA . ASP B 1 344 ? 16.047 -16.422 4.617 1 96.44 344 ASP B CA 1
ATOM 7596 C C . ASP B 1 344 ? 15.703 -15.117 3.879 1 96.44 344 ASP B C 1
ATOM 7598 O O . ASP B 1 344 ? 16.5 -14.172 3.891 1 96.44 344 ASP B O 1
ATOM 7602 N N . LEU B 1 345 ? 14.508 -15.094 3.316 1 96.94 345 LEU B N 1
ATOM 7603 C CA . LEU B 1 345 ? 14.109 -13.969 2.479 1 96.94 345 LEU B CA 1
ATOM 7604 C C . LEU B 1 345 ? 13.703 -12.766 3.332 1 96.94 345 LEU B C 1
ATOM 7606 O O . LEU B 1 345 ? 13.531 -11.664 2.816 1 96.94 345 LEU B O 1
ATOM 7610 N N . THR B 1 346 ? 13.531 -12.914 4.652 1 97.38 346 THR B N 1
ATOM 7611 C CA . THR B 1 346 ? 13.086 -11.852 5.543 1 97.38 346 THR B CA 1
ATOM 7612 C C . THR B 1 346 ? 14.273 -11.164 6.211 1 97.38 346 THR B C 1
ATOM 7614 O O . THR B 1 346 ? 14.102 -10.375 7.137 1 97.38 346 THR B O 1
ATOM 7617 N N . LYS B 1 347 ? 15.445 -11.469 5.777 1 96.31 347 LYS B N 1
ATOM 7618 C CA . LYS B 1 347 ? 16.672 -10.891 6.324 1 96.31 347 LYS B CA 1
ATOM 7619 C C . LYS B 1 347 ? 17.484 -10.203 5.23 1 96.31 347 LYS B C 1
ATOM 7621 O O . LYS B 1 347 ? 17.266 -10.453 4.039 1 96.31 347 LYS B O 1
ATOM 7626 N N . GLY B 1 348 ? 18.375 -9.289 5.684 1 96.06 348 GLY B N 1
ATOM 7627 C CA . GLY B 1 348 ? 19.266 -8.609 4.758 1 96.06 348 GLY B CA 1
ATOM 7628 C C . GLY B 1 348 ? 18.688 -7.301 4.238 1 96.06 348 GLY B C 1
ATOM 7629 O O . GLY B 1 348 ? 17.547 -6.949 4.547 1 96.06 348 GLY B O 1
ATOM 7630 N N . ILE B 1 349 ? 19.453 -6.629 3.391 1 97.12 349 ILE B N 1
ATOM 7631 C CA . ILE B 1 349 ? 19.141 -5.266 2.973 1 97.12 349 ILE B CA 1
ATOM 7632 C C . ILE B 1 349 ? 17.938 -5.273 2.035 1 97.12 349 ILE B C 1
ATOM 7634 O O . ILE B 1 349 ? 17.141 -4.336 2.037 1 97.12 349 ILE B O 1
ATOM 7638 N N . LEU B 1 350 ? 17.75 -6.379 1.284 1 96.56 350 LEU B N 1
ATOM 7639 C CA . LEU B 1 350 ? 16.656 -6.41 0.314 1 96.56 350 LEU B CA 1
ATOM 7640 C C . LEU B 1 350 ? 15.312 -6.625 1.008 1 96.56 350 LEU B C 1
ATOM 7642 O O . LEU B 1 350 ? 14.258 -6.367 0.422 1 96.56 350 LEU B O 1
ATOM 7646 N N . ALA B 1 351 ? 15.359 -7.117 2.266 1 97.19 351 ALA B N 1
ATOM 7647 C CA . ALA B 1 351 ? 14.117 -7.297 3.02 1 97.19 351 ALA B CA 1
ATOM 7648 C C . ALA B 1 351 ? 13.57 -5.957 3.504 1 97.19 351 ALA B C 1
ATOM 7650 O O . ALA B 1 351 ? 12.422 -5.871 3.932 1 97.19 351 ALA B O 1
ATOM 7651 N N . GLY B 1 352 ? 14.414 -4.906 3.393 1 96.69 352 GLY B N 1
ATOM 7652 C CA . GLY B 1 352 ? 14 -3.588 3.846 1 96.69 352 GLY B CA 1
ATOM 7653 C C . GLY B 1 352 ? 13.828 -3.5 5.352 1 96.69 352 GLY B C 1
ATOM 7654 O O . GLY B 1 352 ? 14.125 -4.453 6.07 1 96.69 352 GLY B O 1
ATOM 7655 N N . PRO B 1 353 ? 13.367 -2.328 5.801 1 97.19 353 PRO B N 1
ATOM 7656 C CA . PRO B 1 353 ? 13.258 -2.125 7.246 1 97.19 353 PRO B CA 1
ATOM 7657 C C . PRO B 1 353 ? 12.234 -3.059 7.895 1 97.19 353 PRO B C 1
ATOM 7659 O O . PRO B 1 353 ? 12.359 -3.391 9.078 1 97.19 353 PRO B O 1
ATOM 7662 N N . PHE B 1 354 ? 11.305 -3.52 7.066 1 97.88 354 PHE B N 1
ATOM 7663 C CA . PHE B 1 354 ? 10.234 -4.262 7.715 1 97.88 354 PHE B CA 1
ATOM 7664 C C . PHE B 1 354 ? 10.211 -5.711 7.238 1 97.88 354 PHE B C 1
ATOM 7666 O O . PHE B 1 354 ? 9.148 -6.332 7.172 1 97.88 354 PHE B O 1
ATOM 7673 N N . HIS B 1 355 ? 11.289 -6.246 6.781 1 97.62 355 HIS B N 1
ATOM 7674 C CA . HIS B 1 355 ? 11.594 -7.66 6.609 1 97.62 355 HIS B CA 1
ATOM 7675 C C . HIS B 1 355 ? 10.641 -8.312 5.609 1 97.62 355 HIS B C 1
ATOM 7677 O O . HIS B 1 355 ? 10.07 -9.367 5.883 1 97.62 355 HIS B O 1
ATOM 7683 N N . SER B 1 356 ? 10.406 -7.641 4.539 1 97.5 356 SER B N 1
ATOM 7684 C CA . SER B 1 356 ? 9.562 -8.18 3.48 1 97.5 356 SER B CA 1
ATOM 7685 C C . SER B 1 356 ? 10.281 -9.273 2.701 1 97.5 356 SER B C 1
ATOM 7687 O O . SER B 1 356 ? 11.43 -9.094 2.285 1 97.5 356 SER B O 1
ATOM 7689 N N . PRO B 1 357 ? 9.609 -10.398 2.455 1 97.19 357 PRO B N 1
ATOM 7690 C CA . PRO B 1 357 ? 10.219 -11.453 1.648 1 97.19 357 PRO B CA 1
ATOM 7691 C C . PRO B 1 357 ? 10.07 -11.219 0.148 1 97.19 357 PRO B C 1
ATOM 7693 O O . PRO B 1 357 ? 10.539 -12.023 -0.66 1 97.19 357 PRO B O 1
ATOM 7696 N N . TYR B 1 358 ? 9.43 -10.102 -0.246 1 95 358 TYR B N 1
ATOM 7697 C CA . TYR B 1 358 ? 9.148 -9.836 -1.652 1 95 358 TYR B CA 1
ATOM 7698 C C . TYR B 1 358 ? 10.414 -9.398 -2.383 1 95 358 TYR B C 1
ATOM 7700 O O . TYR B 1 358 ? 11.211 -8.617 -1.85 1 95 358 TYR B O 1
ATOM 7708 N N . ARG B 1 359 ? 10.688 -9.992 -3.512 1 94.62 359 ARG B N 1
ATOM 7709 C CA . ARG B 1 359 ? 11.766 -9.578 -4.398 1 94.62 359 ARG B CA 1
ATOM 7710 C C . ARG B 1 359 ? 11.219 -9.094 -5.738 1 94.62 359 ARG B C 1
ATOM 7712 O O . ARG B 1 359 ? 10.312 -9.711 -6.305 1 94.62 359 ARG B O 1
ATOM 7719 N N . LEU B 1 360 ? 11.758 -8 -6.16 1 93.25 360 LEU B N 1
ATOM 7720 C CA . LEU B 1 360 ? 11.367 -7.449 -7.453 1 93.25 360 LEU B CA 1
ATOM 7721 C C . LEU B 1 360 ? 12.352 -7.863 -8.539 1 93.25 360 LEU B C 1
ATOM 7723 O O . LEU B 1 360 ? 13.242 -7.09 -8.906 1 93.25 360 LEU B O 1
ATOM 7727 N N . GLU B 1 361 ? 12.078 -8.922 -9.094 1 86.88 361 GLU B N 1
ATOM 7728 C CA . GLU B 1 361 ? 12.969 -9.469 -10.109 1 86.88 361 GLU B CA 1
ATOM 7729 C C . GLU B 1 361 ? 12.766 -8.781 -11.453 1 86.88 361 GLU B C 1
ATOM 7731 O O . GLU B 1 361 ? 11.727 -8.172 -11.695 1 86.88 361 GLU B O 1
ATOM 7736 N N . GLY B 1 362 ? 13.852 -8.82 -12.211 1 88.69 362 GLY B N 1
ATOM 7737 C CA . GLY B 1 362 ? 13.781 -8.305 -13.57 1 88.69 362 GLY B CA 1
ATOM 7738 C C . GLY B 1 362 ? 13.945 -6.801 -13.648 1 88.69 362 GLY B C 1
ATOM 7739 O O . GLY B 1 362 ? 14.664 -6.207 -12.844 1 88.69 362 GLY B O 1
ATOM 7740 N N . GLY B 1 363 ? 13.461 -6.254 -14.75 1 89.62 363 GLY B N 1
ATOM 7741 C CA . GLY B 1 363 ? 13.508 -4.816 -14.969 1 89.62 363 GLY B CA 1
ATOM 7742 C C . GLY B 1 363 ? 14.852 -4.328 -15.477 1 89.62 363 GLY B C 1
ATOM 7743 O O . GLY B 1 363 ? 15.812 -5.098 -15.547 1 89.62 363 GLY B O 1
ATOM 7744 N N . GLN B 1 364 ? 14.867 -3.096 -15.75 1 91.25 364 GLN B N 1
ATOM 7745 C CA . GLN B 1 364 ? 16.047 -2.475 -16.344 1 91.25 364 GLN B CA 1
ATOM 7746 C C . GLN B 1 364 ? 17.219 -2.445 -15.367 1 91.25 364 GLN B C 1
ATOM 7748 O O . GLN B 1 364 ? 18.375 -2.527 -15.773 1 91.25 364 GLN B O 1
ATOM 7753 N N . GLY B 1 365 ? 16.953 -2.33 -14.133 1 93.38 365 GLY B N 1
ATOM 7754 C CA . GLY B 1 365 ? 18 -2.268 -13.125 1 93.38 365 GLY B CA 1
ATOM 7755 C C . GLY B 1 365 ? 18.891 -3.496 -13.117 1 93.38 365 GLY B C 1
ATOM 7756 O O . GLY B 1 365 ? 20.125 -3.381 -13.039 1 93.38 365 GLY B O 1
ATOM 7757 N N . GLU B 1 366 ? 18.312 -4.602 -13.281 1 91.75 366 GLU B N 1
ATOM 7758 C CA . GLU B 1 366 ? 19.078 -5.848 -13.266 1 91.75 366 GLU B CA 1
ATOM 7759 C C . GLU B 1 366 ? 19.875 -6.02 -14.547 1 91.75 366 GLU B C 1
ATOM 7761 O O . GLU B 1 366 ? 20.875 -6.746 -14.57 1 91.75 366 GLU B O 1
ATOM 7766 N N . VAL B 1 367 ? 19.375 -5.449 -15.586 1 91.88 367 VAL B N 1
ATOM 7767 C CA . VAL B 1 367 ? 20.156 -5.453 -16.828 1 91.88 367 VAL B CA 1
ATOM 7768 C C . VAL B 1 367 ? 21.453 -4.66 -16.625 1 91.88 367 VAL B C 1
ATOM 7770 O O . VAL B 1 367 ? 22.516 -5.082 -17.062 1 91.88 367 VAL B O 1
ATOM 7773 N N . GLU B 1 368 ? 21.359 -3.621 -15.891 1 92.81 368 GLU B N 1
ATOM 7774 C CA . GLU B 1 368 ? 22.484 -2.723 -15.68 1 92.81 368 GLU B CA 1
ATOM 7775 C C . GLU B 1 368 ? 23.391 -3.234 -14.57 1 92.81 368 GLU B C 1
ATOM 7777 O O . GLU B 1 368 ? 24.609 -3.053 -14.625 1 92.81 368 GLU B O 1
ATOM 7782 N N . VAL B 1 369 ? 22.781 -3.797 -13.562 1 94.88 369 VAL B N 1
ATOM 7783 C CA . VAL B 1 369 ? 23.5 -4.375 -12.438 1 94.88 369 VAL B CA 1
ATOM 7784 C C . VAL B 1 369 ? 23.078 -5.828 -12.234 1 94.88 369 VAL B C 1
ATOM 7786 O O . VAL B 1 369 ? 22.219 -6.121 -11.406 1 94.88 369 VAL B O 1
ATOM 7789 N N . PRO B 1 370 ? 23.766 -6.727 -12.945 1 90.81 370 PRO B N 1
ATOM 7790 C CA . PRO B 1 370 ? 23.328 -8.117 -12.945 1 90.81 370 PRO B CA 1
ATOM 7791 C C . PRO B 1 370 ? 23.609 -8.828 -11.625 1 90.81 370 PRO B C 1
ATOM 7793 O O . PRO B 1 370 ? 24.562 -8.477 -10.922 1 90.81 370 PRO B O 1
ATOM 7796 N N . GLY B 1 371 ? 22.812 -9.727 -11.289 1 89.81 371 GLY B N 1
ATOM 7797 C CA . GLY B 1 371 ? 22.953 -10.562 -10.109 1 89.81 371 GLY B CA 1
ATOM 7798 C C . GLY B 1 371 ? 21.875 -11.633 -10.016 1 89.81 371 GLY B C 1
ATOM 7799 O O . GLY B 1 371 ? 21.281 -12.016 -11.023 1 89.81 371 GLY B O 1
ATOM 7800 N N . GLN B 1 372 ? 21.797 -12.211 -8.812 1 86.62 372 GLN B N 1
ATOM 7801 C CA . GLN B 1 372 ? 20.844 -13.297 -8.625 1 86.62 372 GLN B CA 1
ATOM 7802 C C . GLN B 1 372 ? 20.125 -13.18 -7.289 1 86.62 372 GLN B C 1
ATOM 7804 O O . GLN B 1 372 ? 20.766 -12.977 -6.25 1 86.62 372 GLN B O 1
ATOM 7809 N N . PHE B 1 373 ? 18.797 -13.281 -7.402 1 87 373 PHE B N 1
ATOM 7810 C CA . PHE B 1 373 ? 17.969 -13.359 -6.199 1 87 373 PHE B CA 1
ATOM 7811 C C . PHE B 1 373 ? 17.625 -14.805 -5.879 1 87 373 PHE B C 1
ATOM 7813 O O . PHE B 1 373 ? 17.688 -15.672 -6.754 1 87 373 PHE B O 1
ATOM 7820 N N . ALA B 1 374 ? 17.344 -15.008 -4.629 1 83.62 374 ALA B N 1
ATOM 7821 C CA . ALA B 1 374 ? 16.625 -16.25 -4.352 1 83.62 374 ALA B CA 1
ATOM 7822 C C . ALA B 1 374 ? 15.156 -16.141 -4.758 1 83.62 374 ALA B C 1
ATOM 7824 O O . ALA B 1 374 ? 14.531 -15.086 -4.555 1 83.62 374 ALA B O 1
ATOM 7825 N N . ARG B 1 375 ? 14.68 -17.156 -5.387 1 90.31 375 ARG B N 1
ATOM 7826 C CA . ARG B 1 375 ? 13.258 -17.219 -5.715 1 90.31 375 ARG B CA 1
ATOM 7827 C C . ARG B 1 375 ? 12.484 -17.984 -4.656 1 90.31 375 ARG B C 1
ATOM 7829 O O . ARG B 1 375 ? 12.82 -19.141 -4.348 1 90.31 375 ARG B O 1
ATOM 7836 N N . GLY B 1 376 ? 11.453 -17.391 -4.082 1 92.12 376 GLY B N 1
ATOM 7837 C CA . GLY B 1 376 ? 10.602 -18.094 -3.127 1 92.12 376 GLY B CA 1
ATOM 7838 C C . GLY B 1 376 ? 9.555 -18.969 -3.787 1 92.12 376 GLY B C 1
ATOM 7839 O O . GLY B 1 376 ? 9.359 -18.891 -5 1 92.12 376 GLY B O 1
ATOM 7840 N N . ILE B 1 377 ? 8.938 -19.781 -2.982 1 95.25 377 ILE B N 1
ATOM 7841 C CA . ILE B 1 377 ? 7.793 -20.547 -3.451 1 95.25 377 ILE B CA 1
ATOM 7842 C C . ILE B 1 377 ? 6.539 -19.688 -3.438 1 95.25 377 ILE B C 1
ATOM 7844 O O . ILE B 1 377 ? 5.766 -19.672 -4.398 1 95.25 377 ILE B O 1
ATOM 7848 N N . SER B 1 378 ? 6.418 -18.938 -2.357 1 96.56 378 SER B N 1
ATOM 7849 C CA . SER B 1 378 ? 5.383 -17.922 -2.262 1 96.56 378 SER B CA 1
ATOM 7850 C C . SER B 1 378 ? 5.895 -16.562 -2.758 1 96.56 378 SER B C 1
ATOM 7852 O O . SER B 1 378 ? 6.746 -15.945 -2.117 1 96.56 378 SER B O 1
ATOM 7854 N N . ILE B 1 379 ? 5.387 -16.125 -3.861 1 95.19 379 ILE B N 1
ATOM 7855 C CA . ILE B 1 379 ? 5.879 -14.867 -4.422 1 95.19 379 ILE B CA 1
ATOM 7856 C C . ILE B 1 379 ? 4.699 -13.977 -4.801 1 95.19 379 ILE B C 1
ATOM 7858 O O . ILE B 1 379 ? 3.574 -14.453 -4.949 1 95.19 379 ILE B O 1
ATOM 7862 N N . PRO B 1 380 ? 4.902 -12.711 -5 1 94.31 380 PRO B N 1
ATOM 7863 C CA . PRO B 1 380 ? 3.799 -11.781 -5.227 1 94.31 380 PRO B CA 1
ATOM 7864 C C . PRO B 1 380 ? 2.98 -12.125 -6.469 1 94.31 380 PRO B C 1
ATOM 7866 O O . PRO B 1 380 ? 1.756 -11.977 -6.465 1 94.31 380 PRO B O 1
ATOM 7869 N N . ARG B 1 381 ? 3.527 -12.625 -7.504 1 93.12 381 ARG B N 1
ATOM 7870 C CA . ARG B 1 381 ? 2.797 -12.828 -8.75 1 93.12 381 ARG B CA 1
ATOM 7871 C C . ARG B 1 381 ? 2.098 -14.188 -8.766 1 93.12 381 ARG B C 1
ATOM 7873 O O . ARG B 1 381 ? 1.554 -14.602 -9.789 1 93.12 381 ARG B O 1
ATOM 7880 N N . THR B 1 382 ? 2.199 -14.922 -7.668 1 96.25 382 THR B N 1
ATOM 7881 C CA . THR B 1 382 ? 1.418 -16.156 -7.605 1 96.25 382 THR B CA 1
ATOM 7882 C C . THR B 1 382 ? -0.066 -15.859 -7.812 1 96.25 382 THR B C 1
ATOM 7884 O O . THR B 1 382 ? -0.654 -15.062 -7.082 1 96.25 382 THR B O 1
ATOM 7887 N N . ALA B 1 383 ? -0.594 -16.5 -8.805 1 95.81 383 ALA B N 1
ATOM 7888 C CA . ALA B 1 383 ? -2.025 -16.359 -9.055 1 95.81 383 ALA B CA 1
ATOM 7889 C C . ALA B 1 383 ? -2.844 -17.203 -8.078 1 95.81 383 ALA B C 1
ATOM 7891 O O . ALA B 1 383 ? -3.832 -16.719 -7.516 1 95.81 383 ALA B O 1
ATOM 7892 N N . TYR B 1 384 ? -2.426 -18.391 -7.934 1 97.06 384 TYR B N 1
ATOM 7893 C CA . TYR B 1 384 ? -3.055 -19.281 -6.965 1 97.06 384 TYR B CA 1
ATOM 7894 C C . TYR B 1 384 ? -2.121 -20.438 -6.59 1 97.06 384 TYR B C 1
ATOM 7896 O O . TYR B 1 384 ? -1.097 -20.641 -7.242 1 97.06 384 TYR B O 1
ATOM 7904 N N . THR B 1 385 ? -2.447 -21.031 -5.555 1 98.38 385 THR B N 1
ATOM 7905 C CA . THR B 1 385 ? -1.864 -22.312 -5.133 1 98.38 385 THR B CA 1
ATOM 7906 C C . THR B 1 385 ? -2.953 -23.344 -4.875 1 98.38 385 THR B C 1
ATOM 7908 O O . THR B 1 385 ? -4.004 -23.016 -4.316 1 98.38 385 THR B O 1
ATOM 7911 N N . MET B 1 386 ? -2.717 -24.547 -5.285 1 98.44 386 MET B N 1
ATOM 7912 C CA . MET B 1 386 ? -3.717 -25.594 -5.047 1 98.44 386 MET B CA 1
ATOM 7913 C C . MET B 1 386 ? -3.076 -26.828 -4.43 1 98.44 386 MET B C 1
ATOM 7915 O O . MET B 1 386 ? -1.88 -27.062 -4.602 1 98.44 386 MET B O 1
ATOM 7919 N N . ILE B 1 387 ? -3.834 -27.531 -3.693 1 98.88 387 ILE B N 1
ATOM 7920 C CA . ILE B 1 387 ? -3.533 -28.875 -3.213 1 98.88 387 ILE B CA 1
ATOM 7921 C C . ILE B 1 387 ? -4.676 -29.812 -3.582 1 98.88 387 ILE B C 1
ATOM 7923 O O . ILE B 1 387 ? -5.816 -29.609 -3.16 1 98.88 387 ILE B O 1
ATOM 7927 N N . GLY B 1 388 ? -4.379 -30.812 -4.426 1 98.88 388 GLY B N 1
ATOM 7928 C CA . GLY B 1 388 ? -5.316 -31.891 -4.695 1 98.88 388 GLY B CA 1
ATOM 7929 C C . GLY B 1 388 ? -5.262 -33 -3.662 1 98.88 388 GLY B C 1
ATOM 7930 O O . GLY B 1 388 ? -4.18 -33.5 -3.342 1 98.88 388 GLY B O 1
ATOM 7931 N N . TYR B 1 389 ? -6.371 -33.312 -3.113 1 98.69 389 TYR B N 1
ATOM 7932 C CA . TYR B 1 389 ? -6.516 -34.344 -2.062 1 98.69 389 TYR B CA 1
ATOM 7933 C C . TYR B 1 389 ? -7.578 -35.344 -2.438 1 98.69 389 TYR B C 1
ATOM 7935 O O . TYR B 1 389 ? -8.734 -35.25 -2.029 1 98.69 389 TYR B O 1
ATOM 7943 N N . PRO B 1 390 ? -7.105 -36.438 -3.143 1 98.56 390 PRO B N 1
ATOM 7944 C CA . PRO B 1 390 ? -8.055 -37.406 -3.713 1 98.56 390 PRO B CA 1
ATOM 7945 C C . PRO B 1 390 ? -8.484 -38.469 -2.711 1 98.56 390 PRO B C 1
ATOM 7947 O O . PRO B 1 390 ? -8.398 -39.656 -3.004 1 98.56 390 PRO B O 1
ATOM 7950 N N . ASP B 1 391 ? -8.984 -38.031 -1.615 1 97.25 391 ASP B N 1
ATOM 7951 C CA . ASP B 1 391 ? -9.609 -38.969 -0.681 1 97.25 391 ASP B CA 1
ATOM 7952 C C . ASP B 1 391 ? -10.812 -39.688 -1.315 1 97.25 391 ASP B C 1
ATOM 7954 O O . ASP B 1 391 ? -11.773 -39 -1.713 1 97.25 391 ASP B O 1
ATOM 7958 N N . PRO B 1 392 ? -10.758 -40.969 -1.342 1 94.44 392 PRO B N 1
ATOM 7959 C CA . PRO B 1 392 ? -11.852 -41.656 -2.01 1 94.44 392 PRO B CA 1
ATOM 7960 C C . PRO B 1 392 ? -13.219 -41.344 -1.406 1 94.44 392 PRO B C 1
ATOM 7962 O O . PRO B 1 392 ? -14.234 -41.406 -2.107 1 94.44 392 PRO B O 1
ATOM 7965 N N . ASP B 1 393 ? -13.266 -41 -0.191 1 93.38 393 ASP B N 1
ATOM 7966 C CA . ASP B 1 393 ? -14.531 -40.75 0.486 1 93.38 393 ASP B CA 1
ATOM 7967 C C . ASP B 1 393 ? -14.875 -39.25 0.435 1 93.38 393 ASP B C 1
ATOM 7969 O O . ASP B 1 393 ? -16.031 -38.875 0.659 1 93.38 393 ASP B O 1
ATOM 7973 N N . ASN B 1 394 ? -13.891 -38.469 0.209 1 96.75 394 ASN B N 1
ATOM 7974 C CA . ASN B 1 394 ? -14.078 -37.031 0.259 1 96.75 394 ASN B CA 1
ATOM 7975 C C . ASN B 1 394 ? -12.945 -36.281 -0.456 1 96.75 394 ASN B C 1
ATOM 7977 O O . ASN B 1 394 ? -12.141 -35.594 0.182 1 96.75 394 ASN B O 1
ATOM 7981 N N . ALA B 1 395 ? -12.953 -36.344 -1.765 1 98.31 395 ALA B N 1
ATOM 7982 C CA . ALA B 1 395 ? -11.938 -35.656 -2.559 1 98.31 395 ALA B CA 1
ATOM 7983 C C . ALA B 1 395 ? -12.133 -34.156 -2.533 1 98.31 395 ALA B C 1
ATOM 7985 O O . ALA B 1 395 ? -13.25 -33.656 -2.727 1 98.31 395 ALA B O 1
ATOM 7986 N N . VAL B 1 396 ? -11.039 -33.375 -2.262 1 98.81 396 VAL B N 1
ATOM 7987 C CA . VAL B 1 396 ? -11.141 -31.938 -2.074 1 98.81 396 VAL B CA 1
ATOM 7988 C C . VAL B 1 396 ? -9.992 -31.25 -2.795 1 98.81 396 VAL B C 1
ATOM 7990 O O . VAL B 1 396 ? -8.852 -31.703 -2.746 1 98.81 396 VAL B O 1
ATOM 7993 N N . LEU B 1 397 ? -10.305 -30.219 -3.537 1 98.88 397 LEU B N 1
ATOM 7994 C CA . LEU B 1 397 ? -9.328 -29.219 -3.982 1 98.88 397 LEU B CA 1
ATOM 7995 C C . LEU B 1 397 ? -9.195 -28.094 -2.969 1 98.88 397 LEU B C 1
ATOM 7997 O O . LEU B 1 397 ? -10.164 -27.375 -2.707 1 98.88 397 LEU B O 1
ATOM 8001 N N . TYR B 1 398 ? -8.086 -27.984 -2.344 1 98.88 398 TYR B N 1
ATOM 8002 C CA . TYR B 1 398 ? -7.777 -26.797 -1.543 1 98.88 398 TYR B CA 1
ATOM 8003 C C . TYR B 1 398 ? -7.133 -25.719 -2.395 1 98.88 398 TYR B C 1
ATOM 8005 O O . TYR B 1 398 ? -6.047 -25.922 -2.945 1 98.88 398 TYR B O 1
ATOM 8013 N N . TYR B 1 399 ? -7.828 -24.578 -2.486 1 98.81 399 TYR B N 1
ATOM 8014 C CA . TYR B 1 399 ? -7.5 -23.516 -3.441 1 98.81 399 TYR B CA 1
ATOM 8015 C C . TYR B 1 399 ? -7.172 -22.219 -2.723 1 98.81 399 TYR B C 1
ATOM 8017 O O . TYR B 1 399 ? -7.973 -21.719 -1.925 1 98.81 399 TYR B O 1
ATOM 8025 N N . SER B 1 400 ? -5.98 -21.734 -2.941 1 98.56 400 SER B N 1
ATOM 8026 C CA . SER B 1 400 ? -5.504 -20.5 -2.33 1 98.56 400 SER B CA 1
ATOM 8027 C C . SER B 1 400 ? -5.227 -19.438 -3.385 1 98.56 400 SER B C 1
ATOM 8029 O O . SER B 1 400 ? -4.34 -19.609 -4.227 1 98.56 400 SER B O 1
ATOM 8031 N N . GLU B 1 401 ? -5.973 -18.344 -3.375 1 98.06 401 GLU B N 1
ATOM 8032 C CA . GLU B 1 401 ? -5.734 -17.266 -4.336 1 98.06 401 GLU B CA 1
ATOM 8033 C C . GLU B 1 401 ? -4.613 -16.344 -3.871 1 98.06 401 GLU B C 1
ATOM 8035 O O . GLU B 1 401 ? -4.484 -16.078 -2.676 1 98.06 401 GLU B O 1
ATOM 8040 N N . ASP B 1 402 ? -3.795 -15.961 -4.852 1 97.56 402 ASP B N 1
ATOM 8041 C CA . ASP B 1 402 ? -2.637 -15.102 -4.617 1 97.56 402 ASP B CA 1
ATOM 8042 C C . ASP B 1 402 ? -1.53 -15.859 -3.887 1 97.56 402 ASP B C 1
ATOM 8044 O O . ASP B 1 402 ? -1.47 -17.094 -3.947 1 97.56 402 ASP B O 1
ATOM 8048 N N . ALA B 1 403 ? -0.557 -15.164 -3.303 1 97.31 403 ALA B N 1
ATOM 8049 C CA . ALA B 1 403 ? 0.579 -15.789 -2.633 1 97.31 403 ALA B CA 1
ATOM 8050 C C . ALA B 1 403 ? 0.128 -16.562 -1.395 1 97.31 403 ALA B C 1
ATOM 8052 O O . ALA B 1 403 ? -0.547 -16.016 -0.522 1 97.31 403 ALA B O 1
ATOM 8053 N N . PRO B 1 404 ? 0.548 -17.734 -1.249 1 98.12 404 PRO B N 1
ATOM 8054 C CA . PRO B 1 404 ? 0.014 -18.562 -0.167 1 98.12 404 PRO B CA 1
ATOM 8055 C C . PRO B 1 404 ? 0.499 -18.125 1.211 1 98.12 404 PRO B C 1
ATOM 8057 O O . PRO B 1 404 ? -0.16 -18.391 2.219 1 98.12 404 PRO B O 1
ATOM 8060 N N . ALA B 1 405 ? 1.634 -17.438 1.301 1 98.12 405 ALA B N 1
ATOM 8061 C CA . ALA B 1 405 ? 2.154 -16.984 2.588 1 98.12 405 ALA B CA 1
ATOM 8062 C C . ALA B 1 405 ? 1.208 -15.984 3.244 1 98.12 405 ALA B C 1
ATOM 8064 O O . ALA B 1 405 ? 1.27 -15.758 4.457 1 98.12 405 ALA B O 1
ATOM 8065 N N . THR B 1 406 ? 0.337 -15.375 2.467 1 98.44 406 THR B N 1
ATOM 8066 C CA . THR B 1 406 ? -0.57 -14.359 2.99 1 98.44 406 THR B CA 1
ATOM 8067 C C . THR B 1 406 ? -2.018 -14.703 2.654 1 98.44 406 THR B C 1
ATOM 8069 O O . THR B 1 406 ? -2.873 -13.812 2.59 1 98.44 406 THR B O 1
ATOM 8072 N N . SER B 1 407 ? -2.303 -15.906 2.377 1 98.5 407 SER B N 1
ATOM 8073 C CA . SER B 1 407 ? -3.629 -16.391 2.008 1 98.5 407 SER B CA 1
ATOM 8074 C C . SER B 1 407 ? -3.986 -17.672 2.76 1 98.5 407 SER B C 1
ATOM 8076 O O . SER B 1 407 ? -3.287 -18.047 3.699 1 98.5 407 SER B O 1
ATOM 8078 N N . VAL B 1 408 ? -5.148 -18.219 2.459 1 98.88 408 VAL B N 1
ATOM 8079 C CA . VAL B 1 408 ? -5.625 -19.469 3.051 1 98.88 408 VAL B CA 1
ATOM 8080 C C . VAL B 1 408 ? -6.059 -20.422 1.948 1 98.88 408 VAL B C 1
ATOM 8082 O O . VAL B 1 408 ? -6.328 -20 0.82 1 98.88 408 VAL B O 1
ATOM 8085 N N . PHE B 1 409 ? -6.055 -21.672 2.299 1 98.94 409 PHE B N 1
ATOM 8086 C CA . PHE B 1 409 ? -6.516 -22.703 1.386 1 98.94 409 PHE B CA 1
ATOM 8087 C C . PHE B 1 409 ? -7.992 -23.016 1.613 1 98.94 409 PHE B C 1
ATOM 8089 O O . PHE B 1 409 ? -8.359 -23.578 2.648 1 98.94 409 PHE B O 1
ATOM 8096 N N . VAL B 1 410 ? -8.773 -22.656 0.605 1 98.94 410 VAL B N 1
ATOM 8097 C CA . VAL B 1 410 ? -10.227 -22.766 0.668 1 98.94 410 VAL B CA 1
ATOM 8098 C C . VAL B 1 410 ? -10.672 -24.078 0.013 1 98.94 410 VAL B C 1
ATOM 8100 O O . VAL B 1 410 ? -10.195 -24.438 -1.064 1 98.94 410 VAL B O 1
ATOM 8103 N N . PRO B 1 411 ? -11.602 -24.797 0.628 1 98.88 411 PRO B N 1
ATOM 8104 C CA . PRO B 1 411 ? -11.977 -26.109 0.101 1 98.88 411 PRO B CA 1
ATOM 8105 C C . PRO B 1 411 ? -13.016 -26.031 -1.012 1 98.88 411 PRO B C 1
ATOM 8107 O O . PRO B 1 411 ? -14.023 -25.312 -0.869 1 98.88 411 PRO B O 1
ATOM 8110 N N . PHE B 1 412 ? -12.859 -26.766 -2.088 1 98.94 412 PHE B N 1
ATOM 8111 C CA . PHE B 1 412 ? -13.781 -27.031 -3.182 1 98.94 412 PHE B CA 1
ATOM 8112 C C . PHE B 1 412 ? -13.945 -28.531 -3.416 1 98.94 412 PHE B C 1
ATOM 8114 O O . PHE B 1 412 ? -13.016 -29.188 -3.889 1 98.94 412 PHE B O 1
ATOM 8121 N N . LEU B 1 413 ? -15.086 -29.047 -3.17 1 98.75 413 LEU B N 1
ATOM 8122 C CA . LEU B 1 413 ? -15.32 -30.484 -3.145 1 98.75 413 LEU B CA 1
ATOM 8123 C C . LEU B 1 413 ? -15.43 -31.031 -4.559 1 98.75 413 LEU B C 1
ATOM 8125 O O . LEU B 1 413 ? -16.016 -30.406 -5.434 1 98.75 413 LEU B O 1
ATOM 8129 N N . CYS B 1 414 ? -14.922 -32.219 -4.781 1 98.12 414 CYS B N 1
ATOM 8130 C CA . CYS B 1 414 ? -15.156 -32.906 -6.039 1 98.12 414 CYS B CA 1
ATOM 8131 C C . CYS B 1 414 ? -16.609 -33.344 -6.16 1 98.12 414 CYS B C 1
ATOM 8133 O O . CYS B 1 414 ? -17.156 -33.375 -7.262 1 98.12 414 CYS B O 1
ATOM 8135 N N . LYS B 1 415 ? -17.234 -33.656 -5.023 1 97.81 415 LYS B N 1
ATOM 8136 C CA . LYS B 1 415 ? -18.656 -33.969 -5.012 1 97.81 415 LYS B CA 1
ATOM 8137 C C . LYS B 1 415 ? -19.484 -32.875 -5.664 1 97.81 415 LYS B C 1
ATOM 8139 O O . LYS B 1 415 ? -20.484 -33.156 -6.32 1 97.81 415 LYS B O 1
ATOM 8144 N N . THR B 1 416 ? -19.109 -31.656 -5.453 1 98.56 416 THR B N 1
ATOM 8145 C CA . THR B 1 416 ? -19.797 -30.516 -6.043 1 98.56 416 THR B CA 1
ATOM 8146 C C . THR B 1 416 ? -19.812 -30.625 -7.562 1 98.56 416 THR B C 1
ATOM 8148 O O . THR B 1 416 ? -20.797 -30.25 -8.203 1 98.56 416 THR B O 1
ATOM 8151 N N . LEU B 1 417 ? -18.766 -31.109 -8.133 1 98.56 417 LEU B N 1
ATOM 8152 C CA . LEU B 1 417 ? -18.672 -31.312 -9.578 1 98.56 417 LEU B CA 1
ATOM 8153 C C . LEU B 1 417 ? -19.703 -32.344 -10.039 1 98.56 417 LEU B C 1
ATOM 8155 O O . LEU B 1 417 ? -20.391 -32.125 -11.039 1 98.56 417 LEU B O 1
ATOM 8159 N N . SER B 1 418 ? -19.781 -33.375 -9.312 1 97 418 SER B N 1
ATOM 8160 C CA . SER B 1 418 ? -20.734 -34.438 -9.648 1 97 418 SER B CA 1
ATOM 8161 C C . SER B 1 418 ? -22.172 -33.938 -9.555 1 97 418 SER B C 1
ATOM 8163 O O . SER B 1 418 ? -23.031 -34.344 -10.344 1 97 418 SER B O 1
ATOM 8165 N N . GLU B 1 419 ? -22.422 -33.094 -8.648 1 97.69 419 GLU B N 1
ATOM 8166 C CA . GLU B 1 419 ? -23.75 -32.531 -8.445 1 97.69 419 GLU B CA 1
ATOM 8167 C C . GLU B 1 419 ? -24.172 -31.641 -9.617 1 97.69 419 GLU B C 1
ATOM 8169 O O . GLU B 1 419 ? -25.359 -31.406 -9.836 1 97.69 419 GLU B O 1
ATOM 8174 N N . ALA B 1 420 ? -23.203 -31.203 -10.32 1 98.25 420 ALA B N 1
ATOM 8175 C CA . ALA B 1 420 ? -23.469 -30.297 -11.438 1 98.25 420 ALA B CA 1
ATOM 8176 C C . ALA B 1 420 ? -23.969 -31.062 -12.656 1 98.25 420 ALA B C 1
ATOM 8178 O O . ALA B 1 420 ? -24.453 -30.469 -13.625 1 98.25 420 ALA B O 1
ATOM 8179 N N . ARG B 1 421 ? -23.891 -32.344 -12.648 1 96.69 421 ARG B N 1
ATOM 8180 C CA . ARG B 1 421 ? -24.312 -33.156 -13.797 1 96.69 421 ARG B CA 1
ATOM 8181 C C . ARG B 1 421 ? -25.781 -32.875 -14.133 1 96.69 421 ARG B C 1
ATOM 8183 O O . ARG B 1 421 ? -26.641 -32.938 -13.258 1 96.69 421 ARG B O 1
ATOM 8190 N N . GLY B 1 422 ? -26 -32.594 -15.375 1 95.5 422 GLY B N 1
ATOM 8191 C CA . GLY B 1 422 ? -27.359 -32.438 -15.867 1 95.5 422 GLY B CA 1
ATOM 8192 C C . GLY B 1 422 ? -27.969 -31.094 -15.516 1 95.5 422 GLY B C 1
ATOM 8193 O O . GLY B 1 422 ? -29.078 -30.781 -15.922 1 95.5 422 GLY B O 1
ATOM 8194 N N . MET B 1 423 ? -27.281 -30.297 -14.742 1 96.19 423 MET B N 1
ATOM 8195 C CA . MET B 1 423 ? -27.781 -28.969 -14.398 1 96.19 423 MET B CA 1
ATOM 8196 C C . MET B 1 423 ? -27.656 -28.016 -15.594 1 96.19 423 MET B C 1
ATOM 8198 O O . MET B 1 423 ? -26.766 -28.188 -16.438 1 96.19 423 MET B O 1
ATOM 8202 N N . GLU B 1 424 ? -28.609 -27.016 -15.578 1 96.38 424 GLU B N 1
ATOM 8203 C CA . GLU B 1 424 ? -28.391 -25.906 -16.5 1 96.38 424 GLU B CA 1
ATOM 8204 C C . GLU B 1 424 ? -27.078 -25.188 -16.188 1 96.38 424 GLU B C 1
ATOM 8206 O O . GLU B 1 424 ? -26.75 -24.984 -15.023 1 96.38 424 GLU B O 1
ATOM 8211 N N . LEU B 1 425 ? -26.375 -24.859 -17.203 1 95.38 425 LEU B N 1
ATOM 8212 C CA . LEU B 1 425 ? -25.016 -24.359 -17.062 1 95.38 425 LEU B CA 1
ATOM 8213 C C . LEU B 1 425 ? -24.984 -23.172 -16.094 1 95.38 425 LEU B C 1
ATOM 8215 O O . LEU B 1 425 ? -24.156 -23.141 -15.18 1 95.38 425 LEU B O 1
ATOM 8219 N N . ASP B 1 426 ? -25.875 -22.234 -16.219 1 94.62 426 ASP B N 1
ATOM 8220 C CA . ASP B 1 426 ? -25.875 -21.031 -15.391 1 94.62 426 ASP B CA 1
ATOM 8221 C C . ASP B 1 426 ? -26.125 -21.375 -13.922 1 94.62 426 ASP B C 1
ATOM 8223 O O . ASP B 1 426 ? -25.625 -20.703 -13.023 1 94.62 426 ASP B O 1
ATOM 8227 N N . GLU B 1 427 ? -26.828 -22.406 -13.688 1 96.88 427 GLU B N 1
ATOM 8228 C CA . GLU B 1 427 ? -27.188 -22.812 -12.328 1 96.88 427 GLU B CA 1
ATOM 8229 C C . GLU B 1 427 ? -25.969 -23.406 -11.602 1 96.88 427 GLU B C 1
ATOM 8231 O O . GLU B 1 427 ? -25.906 -23.375 -10.375 1 96.88 427 GLU B O 1
ATOM 8236 N N . THR B 1 428 ? -25.031 -23.953 -12.391 1 97.94 428 THR B N 1
ATOM 8237 C CA . THR B 1 428 ? -23.844 -24.531 -11.766 1 97.94 428 THR B CA 1
ATOM 8238 C C . THR B 1 428 ? -23.047 -23.469 -11.023 1 97.94 428 THR B C 1
ATOM 8240 O O . THR B 1 428 ? -22.312 -23.766 -10.086 1 97.94 428 THR B O 1
ATOM 8243 N N . ALA B 1 429 ? -23.219 -22.188 -11.414 1 96.81 429 ALA B N 1
ATOM 8244 C CA . ALA B 1 429 ? -22.516 -21.078 -10.773 1 96.81 429 ALA B CA 1
ATOM 8245 C C . ALA B 1 429 ? -22.953 -20.922 -9.32 1 96.81 429 ALA B C 1
ATOM 8247 O O . ALA B 1 429 ? -22.203 -20.391 -8.5 1 96.81 429 ALA B O 1
ATOM 8248 N N . ASN B 1 430 ? -24.078 -21.406 -8.953 1 98 430 ASN B N 1
ATOM 8249 C CA . ASN B 1 430 ? -24.641 -21.266 -7.609 1 98 430 ASN B CA 1
ATOM 8250 C C . ASN B 1 430 ? -24.031 -22.281 -6.645 1 98 430 ASN B C 1
ATOM 8252 O O . ASN B 1 430 ? -24.234 -22.203 -5.434 1 98 430 ASN B O 1
ATOM 8256 N N . LEU B 1 431 ? -23.234 -23.188 -7.137 1 98.69 431 LEU B N 1
ATOM 8257 C CA . LEU B 1 431 ? -22.75 -24.297 -6.324 1 98.69 431 LEU B CA 1
ATOM 8258 C C . LEU B 1 431 ? -21.516 -23.891 -5.516 1 98.69 431 LEU B C 1
ATOM 8260 O O . LEU B 1 431 ? -21.078 -24.625 -4.629 1 98.69 431 LEU B O 1
ATOM 8264 N N . TYR B 1 432 ? -20.875 -22.781 -5.758 1 98.69 432 TYR B N 1
ATOM 8265 C CA . TYR B 1 432 ? -19.75 -22.266 -5.008 1 98.69 432 TYR B CA 1
ATOM 8266 C C . TYR B 1 432 ? -19.75 -20.734 -4.988 1 98.69 432 TYR B C 1
ATOM 8268 O O . TYR B 1 432 ? -20.594 -20.109 -5.629 1 98.69 432 TYR B O 1
ATOM 8276 N N . ALA B 1 433 ? -18.953 -20.141 -4.219 1 98.75 433 ALA B N 1
ATOM 8277 C CA . ALA B 1 433 ? -19.016 -18.703 -3.918 1 98.75 433 ALA B CA 1
ATOM 8278 C C . ALA B 1 433 ? -18.719 -17.875 -5.16 1 98.75 433 ALA B C 1
ATOM 8280 O O . ALA B 1 433 ? -17.719 -18.109 -5.855 1 98.75 433 ALA B O 1
ATOM 8281 N N . LYS B 1 434 ? -19.516 -16.844 -5.426 1 98.12 434 LYS B N 1
ATOM 8282 C CA . LYS B 1 434 ? -19.391 -15.961 -6.578 1 98.12 434 LYS B CA 1
ATOM 8283 C C . LYS B 1 434 ? -18.047 -15.242 -6.574 1 98.12 434 LYS B C 1
ATOM 8285 O O . LYS B 1 434 ? -17.469 -14.977 -7.637 1 98.12 434 LYS B O 1
ATOM 8290 N N . GLN B 1 435 ? -17.484 -15 -5.453 1 98.44 435 GLN B N 1
ATOM 8291 C CA . GLN B 1 435 ? -16.25 -14.242 -5.297 1 98.44 435 GLN B CA 1
ATOM 8292 C C . GLN B 1 435 ? -15.094 -14.938 -6.012 1 98.44 435 GLN B C 1
ATOM 8294 O O . GLN B 1 435 ? -14.133 -14.281 -6.43 1 98.44 435 GLN B O 1
ATOM 8299 N N . PHE B 1 436 ? -15.164 -16.25 -6.16 1 98.69 436 PHE B N 1
ATOM 8300 C CA . PHE B 1 436 ? -14.102 -17 -6.816 1 98.69 436 PHE B CA 1
ATOM 8301 C C . PHE B 1 436 ? -14.367 -17.109 -8.312 1 98.69 436 PHE B C 1
ATOM 8303 O O . PHE B 1 436 ? -13.547 -17.656 -9.055 1 98.69 436 PHE B O 1
ATOM 8310 N N . GLN B 1 437 ? -15.531 -16.594 -8.797 1 97.25 437 GLN B N 1
ATOM 8311 C CA . GLN B 1 437 ? -15.977 -16.703 -10.18 1 97.25 437 GLN B CA 1
ATOM 8312 C C . GLN B 1 437 ? -15.727 -15.414 -10.945 1 97.25 437 GLN B C 1
ATOM 8314 O O . GLN B 1 437 ? -15.891 -15.367 -12.164 1 97.25 437 GLN B O 1
ATOM 8319 N N . VAL B 1 438 ? -15.336 -14.375 -10.211 1 95.12 438 VAL B N 1
ATOM 8320 C CA . VAL B 1 438 ? -15.25 -13.055 -10.82 1 95.12 438 VAL B CA 1
ATOM 8321 C C . VAL B 1 438 ? -13.906 -12.414 -10.484 1 95.12 438 VAL B C 1
ATOM 8323 O O . VAL B 1 438 ? -13.18 -12.898 -9.609 1 95.12 438 VAL B O 1
ATOM 8326 N N . GLY B 1 439 ? -13.68 -11.297 -11.25 1 91 439 GLY B N 1
ATOM 8327 C CA . GLY B 1 439 ? -12.5 -10.484 -11.008 1 91 439 GLY B CA 1
ATOM 8328 C C . GLY B 1 439 ? -11.547 -10.453 -12.195 1 91 439 GLY B C 1
ATOM 8329 O O . GLY B 1 439 ? -11.383 -11.461 -12.883 1 91 439 GLY B O 1
ATOM 8330 N N . TYR B 1 440 ? -11 -9.336 -12.406 1 89.81 440 TYR B N 1
ATOM 8331 C CA . TYR B 1 440 ? -9.984 -9.062 -13.414 1 89.81 440 TYR B CA 1
ATOM 8332 C C . TYR B 1 440 ? -8.82 -8.273 -12.82 1 89.81 440 TYR B C 1
ATOM 8334 O O . TYR B 1 440 ? -9.031 -7.227 -12.203 1 89.81 440 TYR B O 1
ATOM 8342 N N . LYS B 1 441 ? -7.645 -8.82 -13 1 91.31 441 LYS B N 1
ATOM 8343 C CA . LYS B 1 441 ? -6.465 -8.172 -12.43 1 91.31 441 LYS B CA 1
ATOM 8344 C C . LYS B 1 441 ? -6.309 -6.75 -12.953 1 91.31 441 LYS B C 1
ATOM 8346 O O . LYS B 1 441 ? -5.672 -5.914 -12.312 1 91.31 441 LYS B O 1
ATOM 8351 N N . GLY B 1 442 ? -6.875 -6.5 -14.133 1 90.12 442 GLY B N 1
ATOM 8352 C CA . GLY B 1 442 ? -6.688 -5.207 -14.773 1 90.12 442 GLY B CA 1
ATOM 8353 C C . GLY B 1 442 ? -7.738 -4.188 -14.383 1 90.12 442 GLY B C 1
ATOM 8354 O O . GLY B 1 442 ? -7.754 -3.07 -14.898 1 90.12 442 GLY B O 1
ATOM 8355 N N . ASP B 1 443 ? -8.609 -4.535 -13.422 1 91.81 443 ASP B N 1
ATOM 8356 C CA . ASP B 1 443 ? -9.695 -3.633 -13.039 1 91.81 443 ASP B CA 1
ATOM 8357 C C . ASP B 1 443 ? -10 -3.752 -11.547 1 91.81 443 ASP B C 1
ATOM 8359 O O . ASP B 1 443 ? -10.492 -4.789 -11.086 1 91.81 443 ASP B O 1
ATOM 8363 N N . PHE B 1 444 ? -9.836 -2.654 -10.812 1 94.81 444 PHE B N 1
ATOM 8364 C CA . PHE B 1 444 ? -10.039 -2.65 -9.367 1 94.81 444 PHE B CA 1
ATOM 8365 C C . PHE B 1 444 ? -11.359 -1.984 -9.008 1 94.81 444 PHE B C 1
ATOM 8367 O O . PHE B 1 444 ? -11.703 -1.87 -7.828 1 94.81 444 PHE B O 1
ATOM 8374 N N . SER B 1 445 ? -12.141 -1.515 -9.898 1 89.75 445 SER B N 1
ATOM 8375 C CA . SER B 1 445 ? -13.344 -0.728 -9.633 1 89.75 445 SER B CA 1
ATOM 8376 C C . SER B 1 445 ? -14.406 -1.562 -8.93 1 89.75 445 SER B C 1
ATOM 8378 O O . SER B 1 445 ? -15.195 -1.036 -8.141 1 89.75 445 SER B O 1
ATOM 8380 N N . ASN B 1 446 ? -14.43 -2.877 -9.148 1 90.25 446 ASN B N 1
ATOM 8381 C CA . ASN B 1 446 ? -15.367 -3.779 -8.484 1 90.25 446 ASN B CA 1
ATOM 8382 C C . ASN B 1 446 ? -14.641 -4.859 -7.691 1 90.25 446 ASN B C 1
ATOM 8384 O O . ASN B 1 446 ? -15.125 -5.988 -7.582 1 90.25 446 ASN B O 1
ATOM 8388 N N . ALA B 1 447 ? -13.547 -4.492 -7.23 1 93.56 447 ALA B N 1
ATOM 8389 C CA . ALA B 1 447 ? -12.648 -5.445 -6.586 1 93.56 447 ALA B CA 1
ATOM 8390 C C . ALA B 1 447 ? -13.305 -6.082 -5.367 1 93.56 447 ALA B C 1
ATOM 8392 O O . ALA B 1 447 ? -13.016 -7.234 -5.027 1 93.56 447 ALA B O 1
ATOM 8393 N N . LYS B 1 448 ? -14.219 -5.48 -4.719 1 93.44 448 LYS B N 1
ATOM 8394 C CA . LYS B 1 448 ? -14.781 -5.941 -3.455 1 93.44 448 LYS B CA 1
ATOM 8395 C C . LYS B 1 448 ? -15.617 -7.207 -3.654 1 93.44 448 LYS B C 1
ATOM 8397 O O . LYS B 1 448 ? -15.922 -7.914 -2.691 1 93.44 448 LYS B O 1
ATOM 8402 N N . ASP B 1 449 ? -15.891 -7.551 -4.875 1 95 449 ASP B N 1
ATOM 8403 C CA . ASP B 1 449 ? -16.641 -8.758 -5.184 1 95 449 ASP B CA 1
ATOM 8404 C C . ASP B 1 449 ? -15.711 -9.938 -5.453 1 95 449 ASP B C 1
ATOM 8406 O O . ASP B 1 449 ? -16.156 -11.078 -5.59 1 95 449 ASP B O 1
ATOM 8410 N N . SER B 1 450 ? -14.5 -9.703 -5.531 1 97.06 450 SER B N 1
ATOM 8411 C CA . SER B 1 450 ? -13.531 -10.68 -6.004 1 97.06 450 SER B CA 1
ATOM 8412 C C . SER B 1 450 ? -12.703 -11.25 -4.852 1 97.06 450 SER B C 1
ATOM 8414 O O . SER B 1 450 ? -12.148 -10.5 -4.051 1 97.06 450 SER B O 1
ATOM 8416 N N . ALA B 1 451 ? -12.578 -12.57 -4.809 1 98.44 451 ALA B N 1
ATOM 8417 C CA . ALA B 1 451 ? -11.703 -13.219 -3.834 1 98.44 451 ALA B CA 1
ATOM 8418 C C . ALA B 1 451 ? -10.234 -12.914 -4.129 1 98.44 451 ALA B C 1
ATOM 8420 O O . ALA B 1 451 ? -9.453 -12.648 -3.215 1 98.44 451 ALA B O 1
ATOM 8421 N N . TRP B 1 452 ? -9.883 -12.961 -5.387 1 97.81 452 TRP B N 1
ATOM 8422 C CA . TRP B 1 452 ? -8.484 -12.742 -5.734 1 97.81 452 TRP B CA 1
ATOM 8423 C C . TRP B 1 452 ? -8.008 -11.383 -5.25 1 97.81 452 TRP B C 1
ATOM 8425 O O . TRP B 1 452 ? -6.961 -11.281 -4.602 1 97.81 452 TRP B O 1
ATOM 8435 N N . TRP B 1 453 ? -8.781 -10.328 -5.445 1 97.94 453 TRP B N 1
ATOM 8436 C CA . TRP B 1 453 ? -8.391 -8.984 -5.031 1 97.94 453 TRP B CA 1
ATOM 8437 C C . TRP B 1 453 ? -8.344 -8.867 -3.512 1 97.94 453 TRP B C 1
ATOM 8439 O O . TRP B 1 453 ? -7.52 -8.141 -2.961 1 97.94 453 TRP B O 1
ATOM 8449 N N . ALA B 1 454 ? -9.258 -9.57 -2.836 1 98.56 454 ALA B N 1
ATOM 8450 C CA . ALA B 1 454 ? -9.227 -9.523 -1.377 1 98.56 454 ALA B CA 1
ATOM 8451 C C . ALA B 1 454 ? -7.867 -9.961 -0.84 1 98.56 454 ALA B C 1
ATOM 8453 O O . ALA B 1 454 ? -7.27 -9.273 -0.007 1 98.56 454 ALA B O 1
ATOM 8454 N N . PHE B 1 455 ? -7.383 -11.047 -1.354 1 98.75 455 PHE B N 1
ATOM 8455 C CA . PHE B 1 455 ? -6.121 -11.602 -0.875 1 98.75 455 PHE B CA 1
ATOM 8456 C C . PHE B 1 455 ? -4.938 -10.82 -1.438 1 98.75 455 PHE B C 1
ATOM 8458 O O . PHE B 1 455 ? -3.975 -10.539 -0.72 1 98.75 455 PHE B O 1
ATOM 8465 N N . ASP B 1 456 ? -5.031 -10.477 -2.689 1 98.31 456 ASP B N 1
ATOM 8466 C CA . ASP B 1 456 ? -3.938 -9.773 -3.354 1 98.31 456 ASP B CA 1
ATOM 8467 C C . ASP B 1 456 ? -3.738 -8.383 -2.756 1 98.31 456 ASP B C 1
ATOM 8469 O O . ASP B 1 456 ? -2.604 -7.938 -2.57 1 98.31 456 ASP B O 1
ATOM 8473 N N . PHE B 1 457 ? -4.852 -7.68 -2.527 1 98.31 457 PHE B N 1
ATOM 8474 C CA . PHE B 1 457 ? -4.746 -6.344 -1.953 1 98.31 457 PHE B CA 1
ATOM 8475 C C . PHE B 1 457 ? -4.008 -6.383 -0.621 1 98.31 457 PHE B C 1
ATOM 8477 O O . PHE B 1 457 ? -3.119 -5.566 -0.372 1 98.31 457 PHE B O 1
ATOM 8484 N N . VAL B 1 458 ? -4.406 -7.312 0.254 1 98.69 458 VAL B N 1
ATOM 8485 C CA . VAL B 1 458 ? -3.762 -7.449 1.556 1 98.69 458 VAL B CA 1
ATOM 8486 C C . VAL B 1 458 ? -2.268 -7.707 1.368 1 98.69 458 VAL B C 1
ATOM 8488 O O . VAL B 1 458 ? -1.436 -7.059 2.008 1 98.69 458 VAL B O 1
ATOM 8491 N N . ALA B 1 459 ? -1.957 -8.602 0.479 1 98.44 459 ALA B N 1
ATOM 8492 C CA . ALA B 1 459 ? -0.555 -8.938 0.247 1 98.44 459 ALA B CA 1
ATOM 8493 C C . ALA B 1 459 ? 0.235 -7.719 -0.218 1 98.44 459 ALA B C 1
ATOM 8495 O O . ALA B 1 459 ? 1.354 -7.48 0.246 1 98.44 459 ALA B O 1
ATOM 8496 N N . ASN B 1 460 ? -0.311 -6.953 -1.109 1 98 460 ASN B N 1
ATOM 8497 C CA . ASN B 1 460 ? 0.373 -5.77 -1.612 1 98 460 ASN B CA 1
ATOM 8498 C C . ASN B 1 460 ? 0.49 -4.691 -0.538 1 98 460 ASN B C 1
ATOM 8500 O O . ASN B 1 460 ? 1.53 -4.043 -0.414 1 98 460 ASN B O 1
ATOM 8504 N N . TRP B 1 461 ? -0.602 -4.48 0.215 1 98.12 461 TRP B N 1
ATOM 8505 C CA . TRP B 1 461 ? -0.568 -3.49 1.287 1 98.12 461 TRP B CA 1
ATOM 8506 C C . TRP B 1 461 ? 0.499 -3.84 2.318 1 98.12 461 TRP B C 1
ATOM 8508 O O . TRP B 1 461 ? 1.133 -2.951 2.893 1 98.12 461 TRP B O 1
ATOM 8518 N N . MET B 1 462 ? 0.742 -5.113 2.533 1 97.94 462 MET B N 1
ATOM 8519 C CA . MET B 1 462 ? 1.721 -5.582 3.51 1 97.94 462 MET B CA 1
ATOM 8520 C C . MET B 1 462 ? 3.127 -5.137 3.127 1 97.94 462 MET B C 1
ATOM 8522 O O . MET B 1 462 ? 4.02 -5.082 3.975 1 97.94 462 MET B O 1
ATOM 8526 N N . ALA B 1 463 ? 3.34 -4.785 1.888 1 95.69 463 ALA B N 1
ATOM 8527 C CA . ALA B 1 463 ? 4.668 -4.363 1.446 1 95.69 463 ALA B CA 1
ATOM 8528 C C . ALA B 1 463 ? 5.117 -3.109 2.188 1 95.69 463 ALA B C 1
ATOM 8530 O O . ALA B 1 463 ? 6.316 -2.844 2.303 1 95.69 463 ALA B O 1
ATOM 8531 N N . ILE B 1 464 ? 4.191 -2.363 2.752 1 95.62 464 ILE B N 1
ATOM 8532 C CA . ILE B 1 464 ? 4.48 -1.111 3.443 1 95.62 464 ILE B CA 1
ATOM 8533 C C . ILE B 1 464 ? 5.121 -1.405 4.797 1 95.62 464 ILE B C 1
ATOM 8535 O O . ILE B 1 464 ? 5.973 -0.648 5.266 1 95.62 464 ILE B O 1
ATOM 8539 N N . ASN B 1 465 ? 4.703 -2.449 5.383 1 97.19 465 ASN B N 1
ATOM 8540 C CA . ASN B 1 465 ? 5.121 -2.842 6.727 1 97.19 465 ASN B CA 1
ATOM 8541 C C . ASN B 1 465 ? 4.891 -4.332 6.973 1 97.19 465 ASN B C 1
ATOM 8543 O O . ASN B 1 465 ? 4.184 -4.707 7.906 1 97.19 465 ASN B O 1
ATOM 8547 N N . TYR B 1 466 ? 5.629 -5.164 6.277 1 97.88 466 TYR B N 1
ATOM 8548 C CA . TYR B 1 466 ? 5.32 -6.582 6.125 1 97.88 466 TYR B CA 1
ATOM 8549 C C . TYR B 1 466 ? 5.375 -7.297 7.469 1 97.88 466 TYR B C 1
ATOM 8551 O O . TYR B 1 466 ? 4.426 -7.98 7.859 1 97.88 466 TYR B O 1
ATOM 8559 N N . ASP B 1 467 ? 6.441 -7.125 8.188 1 97.56 467 ASP B N 1
ATOM 8560 C CA . ASP B 1 467 ? 6.668 -7.891 9.406 1 97.56 467 ASP B CA 1
ATOM 8561 C C . ASP B 1 467 ? 5.582 -7.602 10.445 1 97.56 467 ASP B C 1
ATOM 8563 O O . ASP B 1 467 ? 4.996 -8.523 11.008 1 97.56 467 ASP B O 1
ATOM 8567 N N . ASN B 1 468 ? 5.309 -6.328 10.688 1 97.06 468 ASN B N 1
ATOM 8568 C CA . ASN B 1 468 ? 4.309 -5.957 11.688 1 97.06 468 ASN B CA 1
ATOM 8569 C C . ASN B 1 468 ? 2.916 -6.438 11.289 1 97.06 468 ASN B C 1
ATOM 8571 O O . ASN B 1 468 ? 2.188 -6.992 12.117 1 97.06 468 ASN B O 1
ATOM 8575 N N . MET B 1 469 ? 2.535 -6.254 10.047 1 97.88 469 MET B N 1
ATOM 8576 C CA . MET B 1 469 ? 1.207 -6.66 9.594 1 97.88 469 MET B CA 1
ATOM 8577 C C . MET B 1 469 ? 1.06 -8.18 9.625 1 97.88 469 MET B C 1
ATOM 8579 O O . MET B 1 469 ? -0.007 -8.695 9.961 1 97.88 469 MET B O 1
ATOM 8583 N N . SER B 1 470 ? 2.119 -8.891 9.227 1 98.06 470 SER B N 1
ATOM 8584 C CA . SER B 1 470 ? 2.102 -10.352 9.258 1 98.06 470 SER B CA 1
ATOM 8585 C C . SER B 1 470 ? 1.898 -10.867 10.68 1 98.06 470 SER B C 1
ATOM 8587 O O . SER B 1 470 ? 1.001 -11.672 10.93 1 98.06 470 SER B O 1
ATOM 8589 N N . ARG B 1 471 ? 2.672 -10.352 11.609 1 96.62 471 ARG B N 1
ATOM 8590 C CA . ARG B 1 471 ? 2.66 -10.836 12.984 1 96.62 471 ARG B CA 1
ATOM 8591 C C . ARG B 1 471 ? 1.367 -10.453 13.688 1 96.62 471 ARG B C 1
ATOM 8593 O O . ARG B 1 471 ? 0.784 -11.258 14.414 1 96.62 471 ARG B O 1
ATOM 8600 N N . GLU B 1 472 ? 0.938 -9.258 13.469 1 95.06 472 GLU B N 1
ATOM 8601 C CA . GLU B 1 472 ? -0.179 -8.734 14.25 1 95.06 472 GLU B CA 1
ATOM 8602 C C . GLU B 1 472 ? -1.516 -9.227 13.703 1 95.06 472 GLU B C 1
ATOM 8604 O O . GLU B 1 472 ? -2.451 -9.477 14.469 1 95.06 472 GLU B O 1
ATOM 8609 N N . PHE B 1 473 ? -1.587 -9.375 12.352 1 97.19 473 PHE B N 1
ATOM 8610 C CA . PHE B 1 473 ? -2.941 -9.555 11.844 1 97.19 473 PHE B CA 1
ATOM 8611 C C . PHE B 1 473 ? -3.008 -10.742 10.891 1 97.19 473 PHE B C 1
ATOM 8613 O O . PHE B 1 473 ? -3.861 -11.617 11.039 1 97.19 473 PHE B O 1
ATOM 8620 N N . VAL B 1 474 ? -2.133 -10.867 9.891 1 98.5 474 VAL B N 1
ATOM 8621 C CA . VAL B 1 474 ? -2.35 -11.781 8.773 1 98.5 474 VAL B CA 1
ATOM 8622 C C . VAL B 1 474 ? -2.072 -13.219 9.227 1 98.5 474 VAL B C 1
ATOM 8624 O O . VAL B 1 474 ? -2.871 -14.117 8.969 1 98.5 474 VAL B O 1
ATOM 8627 N N . LYS B 1 475 ? -0.946 -13.469 9.875 1 97.88 475 LYS B N 1
ATOM 8628 C CA . LYS B 1 475 ? -0.656 -14.812 10.367 1 97.88 475 LYS B CA 1
ATOM 8629 C C . LYS B 1 475 ? -1.72 -15.281 11.359 1 97.88 475 LYS B C 1
ATOM 8631 O O . LYS B 1 475 ? -2.205 -16.406 11.266 1 97.88 475 LYS B O 1
ATOM 8636 N N . PRO B 1 476 ? -2.123 -14.398 12.336 1 97.69 476 PRO B N 1
ATOM 8637 C CA . PRO B 1 476 ? -3.223 -14.805 13.211 1 97.69 476 PRO B CA 1
ATOM 8638 C C . PRO B 1 476 ? -4.504 -15.125 12.445 1 97.69 476 PRO B C 1
ATOM 8640 O O . PRO B 1 476 ? -5.219 -16.062 12.797 1 97.69 476 PRO B O 1
ATOM 8643 N N . ALA B 1 477 ? -4.805 -14.344 11.438 1 98.5 477 ALA B N 1
ATOM 8644 C CA . ALA B 1 477 ? -5.984 -14.609 10.617 1 98.5 477 ALA B CA 1
ATOM 8645 C C . ALA B 1 477 ? -5.879 -15.977 9.945 1 98.5 477 ALA B C 1
ATOM 8647 O O . ALA B 1 477 ? -6.844 -16.75 9.922 1 98.5 477 ALA B O 1
ATOM 8648 N N . ILE B 1 478 ? -4.746 -16.312 9.406 1 98.69 478 ILE B N 1
ATOM 8649 C CA . ILE B 1 478 ? -4.52 -17.594 8.766 1 98.69 478 ILE B CA 1
ATOM 8650 C C . ILE B 1 478 ? -4.691 -18.719 9.789 1 98.69 478 ILE B C 1
ATOM 8652 O O . ILE B 1 478 ? -5.379 -19.703 9.523 1 98.69 478 ILE B O 1
ATOM 8656 N N . ASN B 1 479 ? -4.113 -18.562 10.977 1 98 479 ASN B N 1
ATOM 8657 C CA . ASN B 1 479 ? -4.191 -19.562 12.031 1 98 479 ASN B CA 1
ATOM 8658 C C . ASN B 1 479 ? -5.629 -19.781 12.492 1 98 479 ASN B C 1
ATOM 8660 O O . ASN B 1 479 ? -5.996 -20.891 12.891 1 98 479 ASN B O 1
ATOM 8664 N N . TYR B 1 480 ? -6.398 -18.719 12.406 1 98.25 480 TYR B N 1
ATOM 8665 C CA . TYR B 1 480 ? -7.797 -18.812 12.805 1 98.25 480 TYR B CA 1
ATOM 8666 C C . TYR B 1 480 ? -8.633 -19.5 11.734 1 98.25 480 TYR B C 1
ATOM 8668 O O . TYR B 1 480 ? -9.414 -20.406 12.023 1 98.25 480 TYR B O 1
ATOM 8676 N N . TRP B 1 481 ? -8.453 -19.125 10.516 1 98.62 481 TRP B N 1
ATOM 8677 C CA . TRP B 1 481 ? -9.383 -19.516 9.461 1 98.62 481 TRP B CA 1
ATOM 8678 C C . TRP B 1 481 ? -9.008 -20.875 8.883 1 98.62 481 TRP B C 1
ATOM 8680 O O . TRP B 1 481 ? -9.883 -21.656 8.492 1 98.62 481 TRP B O 1
ATOM 8690 N N . GLN B 1 482 ? -7.711 -21.203 8.766 1 98.69 482 GLN B N 1
ATOM 8691 C CA . GLN B 1 482 ? -7.316 -22.391 8.031 1 98.69 482 GLN B CA 1
ATOM 8692 C C . GLN B 1 482 ? -7.918 -23.656 8.664 1 98.69 482 GLN B C 1
ATOM 8694 O O . GLN B 1 482 ? -8.469 -24.5 7.957 1 98.69 482 GLN B O 1
ATOM 8699 N N . PRO B 1 483 ? -7.895 -23.766 10.047 1 98.19 483 PRO B N 1
ATOM 8700 C CA . PRO B 1 483 ? -8.547 -24.938 10.633 1 98.19 483 PRO B CA 1
ATOM 8701 C C . PRO B 1 483 ? -10.047 -24.984 10.352 1 98.19 483 PRO B C 1
ATOM 8703 O O . PRO B 1 483 ? -10.617 -26.062 10.156 1 98.19 483 PRO B O 1
ATOM 8706 N N . GLN B 1 484 ? -10.727 -23.844 10.297 1 98.44 484 GLN B N 1
ATOM 8707 C CA . GLN B 1 484 ? -12.156 -23.781 10.023 1 98.44 484 GLN B CA 1
ATOM 8708 C C . GLN B 1 484 ? -12.453 -24.219 8.586 1 98.44 484 GLN B C 1
ATOM 8710 O O . GLN B 1 484 ? -13.453 -24.906 8.336 1 98.44 484 GLN B O 1
ATOM 8715 N N . LEU B 1 485 ? -11.625 -23.859 7.746 1 98.81 485 LEU B N 1
ATOM 8716 C CA . LEU B 1 485 ? -11.781 -24.234 6.348 1 98.81 485 LEU B CA 1
ATOM 8717 C C . LEU B 1 485 ? -11.594 -25.734 6.16 1 98.81 485 LEU B C 1
ATOM 8719 O O . LEU B 1 485 ? -12.352 -26.359 5.418 1 98.81 485 LEU B O 1
ATOM 8723 N N . LEU B 1 486 ? -10.609 -26.266 6.805 1 98.31 486 LEU B N 1
ATOM 8724 C CA . LEU B 1 486 ? -10.406 -27.719 6.758 1 98.31 486 LEU B CA 1
ATOM 8725 C C . LEU B 1 486 ? -11.594 -28.453 7.359 1 98.31 486 LEU B C 1
ATOM 8727 O O . LEU B 1 486 ? -12.023 -29.484 6.828 1 98.31 486 LEU B O 1
ATOM 8731 N N . GLU B 1 487 ? -12.117 -27.891 8.453 1 98.25 487 GLU B N 1
ATOM 8732 C CA . GLU B 1 487 ? -13.273 -28.516 9.102 1 98.25 487 GLU B CA 1
ATOM 8733 C C . GLU B 1 487 ? -14.492 -28.484 8.188 1 98.25 487 GLU B C 1
ATOM 8735 O O . GLU B 1 487 ? -15.266 -29.438 8.141 1 98.25 487 GLU B O 1
ATOM 8740 N N . ALA B 1 488 ? -14.688 -27.406 7.5 1 98.56 488 ALA B N 1
ATOM 8741 C CA . ALA B 1 488 ? -15.812 -27.297 6.582 1 98.56 488 ALA B CA 1
ATOM 8742 C C . ALA B 1 488 ? -15.758 -28.375 5.504 1 98.56 488 ALA B C 1
ATOM 8744 O O . ALA B 1 488 ? -16.781 -28.906 5.098 1 98.56 488 ALA B O 1
ATOM 8745 N N . ALA B 1 489 ? -14.57 -28.688 4.984 1 98.31 489 ALA B N 1
ATOM 8746 C CA . ALA B 1 489 ? -14.406 -29.734 3.973 1 98.31 489 ALA B CA 1
ATOM 8747 C C . ALA B 1 489 ? -14.875 -31.078 4.496 1 98.31 489 ALA B C 1
ATOM 8749 O O . ALA B 1 489 ? -15.406 -31.906 3.738 1 98.31 489 ALA B O 1
ATOM 8750 N N . LEU B 1 490 ? -14.719 -31.344 5.77 1 97.62 490 LEU B N 1
ATOM 8751 C CA . LEU B 1 490 ? -15.07 -32.625 6.375 1 97.62 490 LEU B CA 1
ATOM 8752 C C . LEU B 1 490 ? -16.594 -32.812 6.418 1 97.62 490 LEU B C 1
ATOM 8754 O O . LEU B 1 490 ? -17.078 -33.906 6.598 1 97.62 490 LEU B O 1
ATOM 8758 N N . SER B 1 491 ? -17.312 -31.719 6.246 1 97.81 491 SER B N 1
ATOM 8759 C CA . SER B 1 491 ? -18.766 -31.812 6.223 1 97.81 491 SER B CA 1
ATOM 8760 C C . SER B 1 491 ? -19.25 -32.531 4.965 1 97.81 491 SER B C 1
ATOM 8762 O O . SER B 1 491 ? -20.391 -33 4.906 1 97.81 491 SER B O 1
ATOM 8764 N N . LYS B 1 492 ? -18.469 -32.531 3.959 1 97.88 492 LYS B N 1
ATOM 8765 C CA . LYS B 1 492 ? -18.797 -33.125 2.666 1 97.88 492 LYS B CA 1
ATOM 8766 C C . LYS B 1 492 ? -20.031 -32.469 2.059 1 97.88 492 LYS B C 1
ATOM 8768 O O . LYS B 1 492 ? -20.781 -33.094 1.317 1 97.88 492 LYS B O 1
ATOM 8773 N N . SER B 1 493 ? -20.25 -31.188 2.432 1 98.31 493 SER B N 1
ATOM 8774 C CA . SER B 1 493 ? -21.438 -30.453 2.002 1 98.31 493 SER B CA 1
ATOM 8775 C C . SER B 1 493 ? -21.062 -29.266 1.11 1 98.31 493 SER B C 1
ATOM 8777 O O . SER B 1 493 ? -20.344 -28.359 1.539 1 98.31 493 SER B O 1
ATOM 8779 N N . THR B 1 494 ? -21.641 -29.328 -0.057 1 98.44 494 THR B N 1
ATOM 8780 C CA . THR B 1 494 ? -21.453 -28.219 -0.994 1 98.44 494 THR B CA 1
ATOM 8781 C C . THR B 1 494 ? -21.922 -26.906 -0.388 1 98.44 494 THR B C 1
ATOM 8783 O O . THR B 1 494 ? -21.25 -25.875 -0.496 1 98.44 494 THR B O 1
ATOM 8786 N N . THR B 1 495 ? -23.016 -26.922 0.294 1 98.44 495 THR B N 1
ATOM 8787 C CA . THR B 1 495 ? -23.609 -25.734 0.892 1 98.44 495 THR B CA 1
ATOM 8788 C C . THR B 1 495 ? -22.719 -25.188 2.002 1 98.44 495 THR B C 1
ATOM 8790 O O . THR B 1 495 ? -22.5 -23.969 2.09 1 98.44 495 THR B O 1
ATOM 8793 N N . THR B 1 496 ? -22.188 -26.125 2.836 1 98.62 496 THR B N 1
ATOM 8794 C CA . THR B 1 496 ? -21.312 -25.703 3.924 1 98.62 496 THR B CA 1
ATOM 8795 C C . THR B 1 496 ? -20.031 -25.078 3.375 1 98.62 496 THR B C 1
ATOM 8797 O O . THR B 1 496 ? -19.578 -24.047 3.863 1 98.62 496 THR B O 1
ATOM 8800 N N . CYS B 1 497 ? -19.484 -25.688 2.359 1 98.75 497 CYS B N 1
ATOM 8801 C CA . CYS B 1 497 ? -18.25 -25.172 1.771 1 98.75 497 CYS B CA 1
ATOM 8802 C C . CYS B 1 497 ? -18.5 -23.828 1.102 1 98.75 497 CYS B C 1
ATOM 8804 O O . CYS B 1 497 ? -17.688 -22.906 1.238 1 98.75 497 CYS B O 1
ATOM 8806 N N . LYS B 1 498 ? -19.609 -23.672 0.408 1 98.81 498 LYS B N 1
ATOM 8807 C CA . LYS B 1 498 ? -19.938 -22.406 -0.223 1 98.81 498 LYS B CA 1
ATOM 8808 C C . LYS B 1 498 ? -20.031 -21.281 0.813 1 98.81 498 LYS B C 1
ATOM 8810 O O . LYS B 1 498 ? -19.5 -20.188 0.613 1 98.81 498 LYS B O 1
ATOM 8815 N N . ALA B 1 499 ? -20.719 -21.562 1.892 1 98.75 499 ALA B N 1
ATOM 8816 C CA . ALA B 1 499 ? -20.922 -20.562 2.938 1 98.75 499 ALA B CA 1
ATOM 8817 C C . ALA B 1 499 ? -19.578 -20.094 3.518 1 98.75 499 ALA B C 1
ATOM 8819 O O . ALA B 1 499 ? -19.375 -18.906 3.748 1 98.75 499 ALA B O 1
ATOM 8820 N N . ILE B 1 500 ? -18.672 -21.016 3.77 1 98.81 500 ILE B N 1
ATOM 8821 C CA . ILE B 1 500 ? -17.406 -20.641 4.402 1 98.81 500 ILE B CA 1
ATOM 8822 C C . ILE B 1 500 ? -16.5 -19.953 3.381 1 98.81 500 ILE B C 1
ATOM 8824 O O . ILE B 1 500 ? -15.672 -19.109 3.74 1 98.81 500 ILE B O 1
ATOM 8828 N N . GLN B 1 501 ? -16.641 -20.344 2.088 1 98.88 501 GLN B N 1
ATOM 8829 C CA . GLN B 1 501 ? -15.961 -19.625 1.017 1 98.88 501 GLN B CA 1
ATOM 8830 C C . GLN B 1 501 ? -16.328 -18.141 1.03 1 98.88 501 GLN B C 1
ATOM 8832 O O . GLN B 1 501 ? -15.445 -17.281 0.967 1 98.88 501 GLN B O 1
ATOM 8837 N N . GLU B 1 502 ? -17.594 -17.859 1.146 1 98.75 502 GLU B N 1
ATOM 8838 C CA . GLU B 1 502 ? -18.078 -16.469 1.192 1 98.75 502 GLU B CA 1
ATOM 8839 C C . GLU B 1 502 ? -17.594 -15.758 2.449 1 98.75 502 GLU B C 1
ATOM 8841 O O . GLU B 1 502 ? -17.156 -14.609 2.385 1 98.75 502 GLU B O 1
ATOM 8846 N N . ALA B 1 503 ? -17.609 -16.438 3.52 1 98.75 503 ALA B N 1
ATOM 8847 C CA . ALA B 1 503 ? -17.297 -15.836 4.816 1 98.75 503 ALA B CA 1
ATOM 8848 C C . ALA B 1 503 ? -15.828 -15.43 4.887 1 98.75 503 ALA B C 1
ATOM 8850 O O . ALA B 1 503 ? -15.492 -14.367 5.418 1 98.75 503 ALA B O 1
ATOM 8851 N N . VAL B 1 504 ? -14.938 -16.25 4.41 1 98.88 504 VAL B N 1
ATOM 8852 C CA . VAL B 1 504 ? -13.516 -15.961 4.535 1 98.88 504 VAL B CA 1
ATOM 8853 C C . VAL B 1 504 ? -13.148 -14.773 3.65 1 98.88 504 VAL B C 1
ATOM 8855 O O . VAL B 1 504 ? -12.297 -13.953 4.012 1 98.88 504 VAL B O 1
ATOM 8858 N N . VAL B 1 505 ? -13.797 -14.648 2.484 1 98.75 505 VAL B N 1
ATOM 8859 C CA . VAL B 1 505 ? -13.523 -13.516 1.605 1 98.75 505 VAL B CA 1
ATOM 8860 C C . VAL B 1 505 ? -14.031 -12.234 2.252 1 98.75 505 VAL B C 1
ATOM 8862 O O . VAL B 1 505 ? -13.352 -11.203 2.219 1 98.75 505 VAL B O 1
ATOM 8865 N N . GLU B 1 506 ? -15.195 -12.32 2.838 1 98.31 506 GLU B N 1
ATOM 8866 C CA . GLU B 1 506 ? -15.719 -11.172 3.572 1 98.31 506 GLU B CA 1
ATOM 8867 C C . GLU B 1 506 ? -14.766 -10.75 4.684 1 98.31 506 GLU B C 1
ATOM 8869 O O . GLU B 1 506 ? -14.508 -9.555 4.863 1 98.31 506 GLU B O 1
ATOM 8874 N N . TYR B 1 507 ? -14.297 -11.727 5.406 1 98.38 507 TYR B N 1
ATOM 8875 C CA . TYR B 1 507 ? -13.344 -11.43 6.477 1 98.38 507 TYR B CA 1
ATOM 8876 C C . TYR B 1 507 ? -12.094 -10.758 5.922 1 98.38 507 TYR B C 1
ATOM 8878 O O . TYR B 1 507 ? -11.562 -9.82 6.523 1 98.38 507 TYR B O 1
ATOM 8886 N N . TRP B 1 508 ? -11.57 -11.266 4.867 1 98.69 508 TRP B N 1
ATOM 8887 C CA . TRP B 1 508 ? -10.32 -10.742 4.332 1 98.69 508 TRP B CA 1
ATOM 8888 C C . TRP B 1 508 ? -10.477 -9.297 3.873 1 98.69 508 TRP B C 1
ATOM 8890 O O . TRP B 1 508 ? -9.547 -8.5 3.982 1 98.69 508 TRP B O 1
ATOM 8900 N N . TRP B 1 509 ? -11.656 -8.906 3.328 1 97.69 509 TRP B N 1
ATOM 8901 C CA . TRP B 1 509 ? -11.891 -7.508 2.992 1 97.69 509 TRP B CA 1
ATOM 8902 C C . TRP B 1 509 ? -11.953 -6.648 4.25 1 97.69 509 TRP B C 1
ATOM 8904 O O . TRP B 1 509 ? -11.477 -5.512 4.258 1 97.69 509 TRP B O 1
ATOM 8914 N N . LYS B 1 510 ? -12.531 -7.137 5.324 1 96.56 510 LYS B N 1
ATOM 8915 C CA . LYS B 1 510 ? -12.5 -6.422 6.598 1 96.56 510 LYS B CA 1
ATOM 8916 C C . LYS B 1 510 ? -11.07 -6.285 7.113 1 96.56 510 LYS B C 1
ATOM 8918 O O . LYS B 1 510 ? -10.703 -5.254 7.684 1 96.56 510 LYS B O 1
ATOM 8923 N N . LEU B 1 511 ? -10.32 -7.367 6.938 1 97.5 511 LEU B N 1
ATOM 8924 C CA . LEU B 1 511 ? -8.906 -7.34 7.293 1 97.5 511 LEU B CA 1
ATOM 8925 C C . LEU B 1 511 ? -8.172 -6.238 6.527 1 97.5 511 LEU B C 1
ATOM 8927 O O . LEU B 1 511 ? -7.352 -5.52 7.098 1 97.5 511 LEU B O 1
ATOM 8931 N N . SER B 1 512 ? -8.5 -6.148 5.227 1 97.06 512 SER B N 1
ATOM 8932 C CA . SER B 1 512 ? -7.898 -5.098 4.414 1 97.06 512 SER B CA 1
ATOM 8933 C C . SER B 1 512 ? -8.18 -3.717 5 1 97.06 512 SER B C 1
ATOM 8935 O O . SER B 1 512 ? -7.262 -2.9 5.133 1 97.06 512 SER B O 1
ATOM 8937 N N . ASP B 1 513 ? -9.43 -3.455 5.352 1 95.94 513 ASP B N 1
ATOM 8938 C CA . ASP B 1 513 ? -9.805 -2.176 5.945 1 95.94 513 ASP B CA 1
ATOM 8939 C C . ASP B 1 513 ? -9.047 -1.928 7.242 1 95.94 513 ASP B C 1
ATOM 8941 O O . ASP B 1 513 ? -8.578 -0.813 7.492 1 95.94 513 ASP B O 1
ATOM 8945 N N . THR B 1 514 ? -8.891 -2.967 8.016 1 95.94 514 THR B N 1
ATOM 8946 C CA . THR B 1 514 ? -8.195 -2.879 9.297 1 95.94 514 THR B CA 1
ATOM 8947 C C . THR B 1 514 ? -6.727 -2.51 9.078 1 95.94 514 THR B C 1
ATOM 8949 O O . THR B 1 514 ? -6.191 -1.649 9.781 1 95.94 514 THR B O 1
ATOM 8952 N N . LEU B 1 515 ? -6.121 -3.139 8.172 1 97.31 515 LEU B N 1
ATOM 8953 C CA . LEU B 1 515 ? -4.703 -2.9 7.934 1 97.31 515 LEU B CA 1
ATOM 8954 C C . LEU B 1 515 ? -4.469 -1.483 7.422 1 97.31 515 LEU B C 1
ATOM 8956 O O . LEU B 1 515 ? -3.486 -0.839 7.789 1 97.31 515 LEU B O 1
ATOM 8960 N N . VAL B 1 516 ? -5.363 -0.998 6.559 1 97.12 516 VAL B N 1
ATOM 8961 C CA . VAL B 1 516 ? -5.238 0.354 6.023 1 97.12 516 VAL B CA 1
ATOM 8962 C C . VAL B 1 516 ? -5.266 1.367 7.168 1 97.12 516 VAL B C 1
ATOM 8964 O O . VAL B 1 516 ? -4.43 2.271 7.223 1 97.12 516 VAL B O 1
ATOM 8967 N N . VAL B 1 517 ? -6.152 1.18 8.117 1 95.81 517 VAL B N 1
ATOM 8968 C CA . VAL B 1 517 ? -6.297 2.1 9.242 1 95.81 517 VAL B CA 1
ATOM 8969 C C . VAL B 1 517 ? -5.125 1.928 10.203 1 95.81 517 VAL B C 1
ATOM 8971 O O . VAL B 1 517 ? -4.473 2.904 10.578 1 95.81 517 VAL B O 1
ATOM 8974 N N . ARG B 1 518 ? -4.766 0.718 10.555 1 95.81 518 ARG B N 1
ATOM 8975 C CA . ARG B 1 518 ? -3.842 0.375 11.633 1 95.81 518 ARG B CA 1
ATOM 8976 C C . ARG B 1 518 ? -2.434 0.867 11.32 1 95.81 518 ARG B C 1
ATOM 8978 O O . ARG B 1 518 ? -1.692 1.256 12.227 1 95.81 518 ARG B O 1
ATOM 8985 N N . TYR B 1 519 ? -2.115 0.916 10.078 1 96.06 519 TYR B N 1
ATOM 8986 C CA . TYR B 1 519 ? -0.734 1.23 9.727 1 96.06 519 TYR B CA 1
ATOM 8987 C C . TYR B 1 519 ? -0.659 2.5 8.891 1 96.06 519 TYR B C 1
ATOM 8989 O O . TYR B 1 519 ? 0.391 2.816 8.328 1 96.06 519 TYR B O 1
ATOM 8997 N N . ASN B 1 520 ? -1.744 3.205 8.82 1 95.56 520 ASN B N 1
ATOM 8998 C CA . ASN B 1 520 ? -1.847 4.441 8.055 1 95.56 520 ASN B CA 1
ATOM 8999 C C . ASN B 1 520 ? -0.773 5.445 8.461 1 95.56 520 ASN B C 1
ATOM 9001 O O . ASN B 1 520 ? -0.53 5.652 9.648 1 95.56 520 ASN B O 1
ATOM 9005 N N . ASP B 1 521 ? -0.003 6.012 7.441 1 95.5 521 ASP B N 1
ATOM 9006 C CA . ASP B 1 521 ? 0.928 7.125 7.602 1 95.5 521 ASP B CA 1
ATOM 9007 C C . ASP B 1 521 ? 2.131 6.715 8.445 1 95.5 521 ASP B C 1
ATOM 9009 O O . ASP B 1 521 ? 2.838 7.57 8.984 1 95.5 521 ASP B O 1
ATOM 9013 N N . GLY B 1 522 ? 2.354 5.457 8.68 1 93.81 522 GLY B N 1
ATOM 9014 C CA . GLY B 1 522 ? 3.512 4.996 9.43 1 93.81 522 GLY B CA 1
ATOM 9015 C C . GLY B 1 522 ? 3.283 4.977 10.93 1 93.81 522 GLY B C 1
ATOM 9016 O O . GLY B 1 522 ? 4.234 5.062 11.711 1 93.81 522 GLY B O 1
ATOM 9017 N N . PHE B 1 523 ? 2.023 4.863 11.336 1 94.12 523 PHE B N 1
ATOM 9018 C CA . PHE B 1 523 ? 1.673 4.805 12.75 1 94.12 523 PHE B CA 1
ATOM 9019 C C . PHE B 1 523 ? 0.969 3.496 13.078 1 94.12 523 PHE B C 1
ATOM 9021 O O . PHE B 1 523 ? 0.415 2.84 12.195 1 94.12 523 PHE B O 1
ATOM 9028 N N . TYR B 1 524 ? 1.122 3.041 14.383 1 93.31 524 TYR B N 1
ATOM 9029 C CA . TYR B 1 524 ? 0.16 2.109 14.961 1 93.31 524 TYR B CA 1
ATOM 9030 C C . TYR B 1 524 ? -1.105 2.836 15.398 1 93.31 524 TYR B C 1
ATOM 9032 O O . TYR B 1 524 ? -1.159 3.393 16.5 1 93.31 524 TYR B O 1
ATOM 9040 N N . ASN B 1 525 ? -2.139 2.77 14.516 1 92.69 525 ASN B N 1
ATOM 9041 C CA . ASN B 1 525 ? -3.357 3.529 14.781 1 92.69 525 ASN B CA 1
ATOM 9042 C C . ASN B 1 525 ? -4.426 2.662 15.445 1 92.69 525 ASN B C 1
ATOM 9044 O O . ASN B 1 525 ? -4.695 1.548 14.992 1 92.69 525 ASN B O 1
ATOM 9048 N N . PHE B 1 526 ? -5.012 3.158 16.469 1 83.62 526 PHE B N 1
ATOM 9049 C CA . PHE B 1 526 ? -6.25 2.666 17.062 1 83.62 526 PHE B CA 1
ATOM 9050 C C . PHE B 1 526 ? -6.184 1.158 17.281 1 83.62 526 PHE B C 1
ATOM 9052 O O . PHE B 1 526 ? -7.051 0.42 16.812 1 83.62 526 PHE B O 1
ATOM 9059 N N . PRO B 1 527 ? -5.234 0.736 17.969 1 74.88 527 PRO B N 1
ATOM 9060 C CA . PRO B 1 527 ? -5.168 -0.709 18.188 1 74.88 527 PRO B CA 1
ATOM 9061 C C . PRO B 1 527 ? -6.453 -1.274 18.781 1 74.88 527 PRO B C 1
ATOM 9063 O O . PRO B 1 527 ? -7.148 -0.58 19.531 1 74.88 527 PRO B O 1
ATOM 9066 N N . PRO B 1 528 ? -6.766 -2.471 18.391 1 67.31 528 PRO B N 1
ATOM 9067 C CA . PRO B 1 528 ? -7.977 -3.094 18.938 1 67.31 528 PRO B CA 1
ATOM 9068 C C . PRO B 1 528 ? -8.039 -3.023 20.469 1 67.31 528 PRO B C 1
ATOM 9070 O O . PRO B 1 528 ? -9.125 -2.877 21.031 1 67.31 528 PRO B O 1
ATOM 9073 N N . SER B 1 529 ? -6.93 -3.055 21.125 1 66.62 529 SER B N 1
ATOM 9074 C CA . SER B 1 529 ? -6.875 -3.057 22.578 1 66.62 529 SER B CA 1
ATOM 9075 C C . SER B 1 529 ? -7.16 -1.67 23.141 1 66.62 529 SER B C 1
ATOM 9077 O O . SER B 1 529 ? -7.625 -1.541 24.281 1 66.62 529 SER B O 1
ATOM 9079 N N . ASP B 1 530 ? -6.805 -0.604 22.375 1 71.44 530 ASP B N 1
ATOM 9080 C CA . ASP B 1 530 ? -7.02 0.781 22.797 1 71.44 530 ASP B CA 1
ATOM 9081 C C . ASP B 1 530 ? -7.285 1.675 21.578 1 71.44 530 ASP B C 1
ATOM 9083 O O . ASP B 1 530 ? -6.371 2.314 21.062 1 71.44 530 ASP B O 1
ATOM 9087 N N . PRO B 1 531 ? -8.5 1.784 21.25 1 68 531 PRO B N 1
ATOM 9088 C CA . PRO B 1 531 ? -8.852 2.473 20.016 1 68 531 PRO B CA 1
ATOM 9089 C C . PRO B 1 531 ? -8.617 3.979 20.078 1 68 531 PRO B C 1
ATOM 9091 O O . PRO B 1 531 ? -8.812 4.688 19.094 1 68 531 PRO B O 1
ATOM 9094 N N . SER B 1 532 ? -8.07 4.371 21.156 1 68.62 532 SER B N 1
ATOM 9095 C CA . SER B 1 532 ? -7.859 5.812 21.281 1 68.62 532 SER B CA 1
ATOM 9096 C C . SER B 1 532 ? -6.383 6.164 21.141 1 68.62 532 SER B C 1
ATOM 9098 O O . SER B 1 532 ? -6.023 7.344 21.109 1 68.62 532 SER B O 1
ATOM 9100 N N . THR B 1 533 ? -5.613 5.121 20.891 1 78.56 533 THR B N 1
ATOM 9101 C CA . THR B 1 533 ? -4.18 5.391 20.953 1 78.56 533 THR B CA 1
ATOM 9102 C C . THR B 1 533 ? -3.561 5.371 19.562 1 78.56 533 THR B C 1
ATOM 9104 O O . THR B 1 533 ? -3.975 4.586 18.703 1 78.56 533 THR B O 1
ATOM 9107 N N . VAL B 1 534 ? -2.678 6.297 19.344 1 86.25 534 VAL B N 1
ATOM 9108 C CA . VAL B 1 534 ? -1.839 6.363 18.156 1 86.25 534 VAL B CA 1
ATOM 9109 C C . VAL B 1 534 ? -0.368 6.426 18.547 1 86.25 534 VAL B C 1
ATOM 9111 O O . VAL B 1 534 ? -0.009 7.117 19.516 1 86.25 534 VAL B O 1
ATOM 9114 N N . GLY B 1 535 ? 0.447 5.527 17.969 1 87.75 535 GLY B N 1
ATOM 9115 C CA . GLY B 1 535 ? 1.869 5.508 18.266 1 87.75 535 GLY B CA 1
ATOM 9116 C C . GLY B 1 535 ? 2.74 5.438 17.031 1 87.75 535 GLY B C 1
ATOM 9117 O O . GLY B 1 535 ? 2.291 4.98 15.977 1 87.75 535 GLY B O 1
ATOM 9118 N N . HIS B 1 536 ? 3.955 5.863 17.156 1 91.75 536 HIS B N 1
ATOM 9119 C CA . HIS B 1 536 ? 4.922 5.809 16.062 1 91.75 536 HIS B CA 1
ATOM 9120 C C . HIS B 1 536 ? 5.418 4.383 15.844 1 91.75 536 HIS B C 1
ATOM 9122 O O . HIS B 1 536 ? 5.777 3.688 16.797 1 91.75 536 HIS B O 1
ATOM 9128 N N . ILE B 1 537 ? 5.434 3.953 14.586 1 94.69 537 ILE B N 1
ATOM 9129 C CA . ILE B 1 537 ? 6.062 2.68 14.258 1 94.69 537 ILE B CA 1
ATOM 9130 C C . ILE B 1 537 ? 7.582 2.838 14.258 1 94.69 537 ILE B C 1
ATOM 9132 O O . ILE B 1 537 ? 8.289 2.076 14.922 1 94.69 537 ILE B O 1
ATOM 9136 N N . GLY B 1 538 ? 8.031 3.904 13.578 1 95.12 538 GLY B N 1
ATOM 9137 C CA . GLY B 1 538 ? 9.461 4.141 13.438 1 95.12 538 GLY B CA 1
ATOM 9138 C C . GLY B 1 538 ? 10.18 3.027 12.695 1 95.12 538 GLY B C 1
ATOM 9139 O O . GLY B 1 538 ? 9.594 1.975 12.43 1 95.12 538 GLY B O 1
ATOM 9140 N N . TYR B 1 539 ? 11.461 3.24 12.32 1 96.81 539 TYR B N 1
ATOM 9141 C CA . TYR B 1 539 ? 12.32 2.201 11.758 1 96.81 539 TYR B CA 1
ATOM 9142 C C . TYR B 1 539 ? 12.789 1.242 12.844 1 96.81 539 TYR B C 1
ATOM 9144 O O . TYR B 1 539 ? 13.047 1.656 13.984 1 96.81 539 TYR B O 1
ATOM 9152 N N . PRO B 1 540 ? 12.898 0.008 12.531 1 97 540 PRO B N 1
ATOM 9153 C CA . PRO B 1 540 ? 13.414 -0.945 13.516 1 97 540 PRO B CA 1
ATOM 9154 C C . PRO B 1 540 ? 14.891 -0.724 13.828 1 97 540 PRO B C 1
ATOM 9156 O O . PRO B 1 540 ? 15.664 -0.325 12.953 1 97 540 PRO B O 1
ATOM 9159 N N . ALA B 1 541 ? 15.32 -1.084 15.031 1 96.56 541 ALA B N 1
ATOM 9160 C CA . ALA B 1 541 ? 16.672 -0.856 15.523 1 96.56 541 ALA B CA 1
ATOM 9161 C C . ALA B 1 541 ? 17.703 -1.592 14.664 1 96.56 541 ALA B C 1
ATOM 9163 O O . ALA B 1 541 ? 18.781 -1.065 14.391 1 96.56 541 ALA B O 1
ATOM 9164 N N . ASP B 1 542 ? 17.422 -2.777 14.297 1 95.88 542 ASP B N 1
ATOM 9165 C CA . ASP B 1 542 ? 18.375 -3.578 13.531 1 95.88 542 ASP B CA 1
ATOM 9166 C C . ASP B 1 542 ? 18.656 -2.934 12.172 1 95.88 542 ASP B C 1
ATOM 9168 O O . ASP B 1 542 ? 19.812 -2.9 11.727 1 95.88 542 ASP B O 1
ATOM 9172 N N . PHE B 1 543 ? 17.688 -2.395 11.594 1 97.5 543 PHE B N 1
ATOM 9173 C CA . PHE B 1 543 ? 17.859 -1.712 10.312 1 97.5 543 PHE B CA 1
ATOM 9174 C C . PHE B 1 543 ? 18.672 -0.437 10.492 1 97.5 543 PHE B C 1
ATOM 9176 O O . PHE B 1 543 ? 19.594 -0.17 9.711 1 97.5 543 PHE B O 1
ATOM 9183 N N . LEU B 1 544 ? 18.25 0.425 11.477 1 97.31 544 LEU B N 1
ATOM 9184 C CA . LEU B 1 544 ? 18.969 1.663 11.75 1 97.31 544 LEU B CA 1
ATOM 9185 C C . LEU B 1 544 ? 20.438 1.387 12.008 1 97.31 544 LEU B C 1
ATOM 9187 O O . LEU B 1 544 ? 21.312 2.096 11.5 1 97.31 544 LEU B O 1
ATOM 9191 N N . ALA B 1 545 ? 20.688 0.331 12.742 1 96.62 545 ALA B N 1
ATOM 9192 C CA . ALA B 1 545 ? 22.078 -0.046 13.023 1 96.62 545 ALA B CA 1
ATOM 9193 C C . ALA B 1 545 ? 22.797 -0.476 11.75 1 96.62 545 ALA B C 1
ATOM 9195 O O . ALA B 1 545 ? 23.953 -0.102 11.531 1 96.62 545 ALA B O 1
ATOM 9196 N N . MET B 1 546 ? 22.141 -1.21 10.953 1 95.75 546 MET B N 1
ATOM 9197 C CA . MET B 1 546 ? 22.734 -1.729 9.719 1 95.75 546 MET B CA 1
ATOM 9198 C C . MET B 1 546 ? 23.172 -0.59 8.805 1 95.75 546 MET B C 1
ATOM 9200 O O . MET B 1 546 ? 24.266 -0.629 8.227 1 95.75 546 MET B O 1
ATOM 9204 N N . ILE B 1 547 ? 22.359 0.44 8.727 1 96.44 547 ILE B N 1
ATOM 9205 C CA . ILE B 1 547 ? 22.656 1.485 7.75 1 96.44 547 ILE B CA 1
ATOM 9206 C C . ILE B 1 547 ? 23.516 2.562 8.391 1 96.44 547 ILE B C 1
ATOM 9208 O O . ILE B 1 547 ? 23.859 3.557 7.746 1 96.44 547 ILE B O 1
ATOM 9212 N N . GLY B 1 548 ? 23.844 2.432 9.664 1 95.81 548 GLY B N 1
ATOM 9213 C CA . GLY B 1 548 ? 24.703 3.385 10.344 1 95.81 548 GLY B CA 1
ATOM 9214 C C . GLY B 1 548 ? 24 4.676 10.703 1 95.81 548 GLY B C 1
ATOM 9215 O O . GLY B 1 548 ? 24.562 5.762 10.555 1 95.81 548 GLY B O 1
ATOM 9216 N N . PHE B 1 549 ? 22.734 4.59 11.148 1 95.5 549 PHE B N 1
ATOM 9217 C CA . PHE B 1 549 ? 21.922 5.754 11.508 1 95.5 549 PHE B CA 1
ATOM 9218 C C . PHE B 1 549 ? 22.594 6.559 12.609 1 95.5 549 PHE B C 1
ATOM 9220 O O . PHE B 1 549 ? 23.094 5.988 13.586 1 95.5 549 PHE B O 1
ATOM 9227 N N . ASN B 1 550 ? 22.594 7.852 12.398 1 93.19 550 ASN B N 1
ATOM 9228 C CA . ASN B 1 550 ? 23.219 8.758 13.359 1 93.19 550 ASN B CA 1
ATOM 9229 C C . ASN B 1 550 ? 22.688 10.18 13.211 1 93.19 550 ASN B C 1
ATOM 9231 O O . ASN B 1 550 ? 21.641 10.398 12.586 1 93.19 550 ASN B O 1
ATOM 9235 N N . ASP B 1 551 ? 23.344 11.203 13.727 1 88.5 551 ASP B N 1
ATOM 9236 C CA . ASP B 1 551 ? 22.828 12.57 13.836 1 88.5 551 ASP B CA 1
ATOM 9237 C C . ASP B 1 551 ? 22.969 13.312 12.508 1 88.5 551 ASP B C 1
ATOM 9239 O O . ASP B 1 551 ? 22.5 14.445 12.375 1 88.5 551 ASP B O 1
ATOM 9243 N N . TYR B 1 552 ? 23.469 12.578 11.469 1 89.5 552 TYR B N 1
ATOM 9244 C CA . TYR B 1 552 ? 23.719 13.266 10.211 1 89.5 552 TYR B CA 1
ATOM 9245 C C . TYR B 1 552 ? 22.719 12.812 9.141 1 89.5 552 TYR B C 1
ATOM 9247 O O . TYR B 1 552 ? 22.812 13.227 7.98 1 89.5 552 TYR B O 1
ATOM 9255 N N . PHE B 1 553 ? 21.75 12.086 9.562 1 92.06 553 PHE B N 1
ATOM 9256 C CA . PHE B 1 553 ? 20.781 11.539 8.609 1 92.06 553 PHE B CA 1
ATOM 9257 C C . PHE B 1 553 ? 19.75 12.586 8.227 1 92.06 553 PHE B C 1
ATOM 9259 O O . PHE B 1 553 ? 18.797 12.289 7.492 1 92.06 553 PHE B O 1
ATOM 9266 N N . TYR B 1 554 ? 19.984 13.859 8.625 1 91.06 554 TYR B N 1
ATOM 9267 C CA . TYR B 1 554 ? 19.172 14.938 8.078 1 91.06 554 TYR B CA 1
ATOM 9268 C C . TYR B 1 554 ? 19.609 15.289 6.664 1 91.06 554 TYR B C 1
ATOM 9270 O O . TYR B 1 554 ? 18.953 16.078 5.977 1 91.06 554 TYR B O 1
ATOM 9278 N N . THR B 1 555 ? 20.688 14.672 6.211 1 93.25 555 THR B N 1
ATOM 9279 C CA . THR B 1 555 ? 21.125 14.672 4.816 1 93.25 555 THR B CA 1
ATOM 9280 C C . THR B 1 555 ? 21.078 13.266 4.238 1 93.25 555 THR B C 1
ATOM 9282 O O . THR B 1 555 ? 21.078 12.281 4.984 1 93.25 555 THR B O 1
ATOM 9285 N N . PRO B 1 556 ? 21.016 13.172 2.941 1 94.75 556 PRO B N 1
ATOM 9286 C CA . PRO B 1 556 ? 21.078 11.828 2.359 1 94.75 556 PRO B CA 1
ATOM 9287 C C . PRO B 1 556 ? 22.344 11.078 2.729 1 94.75 556 PRO B C 1
ATOM 9289 O O . PRO B 1 556 ? 23.453 11.594 2.539 1 94.75 556 PRO B O 1
ATOM 9292 N N . GLN B 1 557 ? 22.172 9.93 3.252 1 95.69 557 GLN B N 1
ATOM 9293 C CA . GLN B 1 557 ? 23.281 9.031 3.549 1 95.69 557 GLN B CA 1
ATOM 9294 C C . GLN B 1 557 ? 23.234 7.793 2.664 1 95.69 557 GLN B C 1
ATOM 9296 O O . GLN B 1 557 ? 22.156 7.332 2.283 1 95.69 557 GLN B O 1
ATOM 9301 N N . TYR B 1 558 ? 24.391 7.297 2.365 1 96.31 558 TYR B N 1
ATOM 9302 C CA . TYR B 1 558 ? 24.516 6.156 1.466 1 96.31 558 TYR B CA 1
ATOM 9303 C C . TYR B 1 558 ? 25.203 4.988 2.162 1 96.31 558 TYR B C 1
ATOM 9305 O O . TYR B 1 558 ? 25.766 5.152 3.242 1 96.31 558 TYR B O 1
ATOM 9313 N N . VAL B 1 559 ? 25.062 3.811 1.573 1 97 559 VAL B N 1
ATOM 9314 C CA . VAL B 1 559 ? 25.625 2.596 2.156 1 97 559 VAL B CA 1
ATOM 9315 C C . VAL B 1 559 ? 26.484 1.875 1.12 1 97 559 VAL B C 1
ATOM 9317 O O . VAL B 1 559 ? 26.531 2.277 -0.044 1 97 559 VAL B O 1
ATOM 9320 N N . GLN B 1 560 ? 27.234 0.896 1.58 1 94.5 560 GLN B N 1
ATOM 9321 C CA . GLN B 1 560 ? 28 -0.046 0.76 1 94.5 560 GLN B CA 1
ATOM 9322 C C . GLN B 1 560 ? 27.875 -1.467 1.304 1 94.5 560 GLN B C 1
ATOM 9324 O O . GLN B 1 560 ? 27.375 -1.674 2.412 1 94.5 560 GLN B O 1
ATOM 9329 N N . ALA B 1 561 ? 28.25 -2.412 0.5 1 93.94 561 ALA B N 1
ATOM 9330 C CA . ALA B 1 561 ? 28.219 -3.805 0.942 1 93.94 561 ALA B CA 1
ATOM 9331 C C . ALA B 1 561 ? 29.031 -3.992 2.221 1 93.94 561 ALA B C 1
ATOM 9333 O O . ALA B 1 561 ? 30.125 -3.438 2.357 1 93.94 561 ALA B O 1
ATOM 9334 N N . ALA B 1 562 ? 28.469 -4.688 3.105 1 92.69 562 ALA B N 1
ATOM 9335 C CA . ALA B 1 562 ? 29.219 -4.984 4.328 1 92.69 562 ALA B CA 1
ATOM 9336 C C . ALA B 1 562 ? 30.438 -5.844 4.031 1 92.69 562 ALA B C 1
ATOM 9338 O O . ALA B 1 562 ? 30.391 -6.734 3.182 1 92.69 562 ALA B O 1
ATOM 9339 N N . LYS B 1 563 ? 31.641 -5.578 4.652 1 80.56 563 LYS B N 1
ATOM 9340 C CA . LYS B 1 563 ? 32.844 -6.359 4.461 1 80.56 563 LYS B CA 1
ATOM 9341 C C . LYS B 1 563 ? 32.75 -7.707 5.164 1 80.56 563 LYS B C 1
ATOM 9343 O O . LYS B 1 563 ? 33.219 -8.719 4.641 1 80.56 563 LYS B O 1
ATOM 9348 N N . ASP B 1 564 ? 32.375 -7.664 6.48 1 65.44 564 ASP B N 1
ATOM 9349 C CA . ASP B 1 564 ? 32.312 -8.914 7.223 1 65.44 564 ASP B CA 1
ATOM 9350 C C . ASP B 1 564 ? 30.875 -9.367 7.414 1 65.44 564 ASP B C 1
ATOM 9352 O O . ASP B 1 564 ? 29.953 -8.539 7.43 1 65.44 564 ASP B O 1
ATOM 9356 N N . ALA B 1 565 ? 30.688 -10.664 7.258 1 53.16 565 ALA B N 1
ATOM 9357 C CA . ALA B 1 565 ? 29.375 -11.266 7.5 1 53.16 565 ALA B CA 1
ATOM 9358 C C . ALA B 1 565 ? 28.75 -10.719 8.773 1 53.16 565 ALA B C 1
ATOM 9360 O O . ALA B 1 565 ? 28.906 -11.297 9.852 1 53.16 56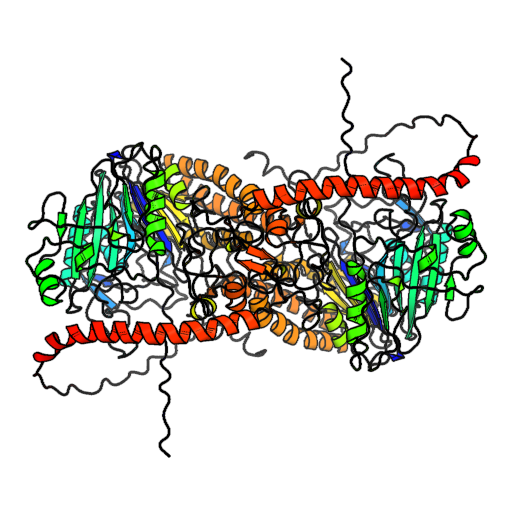5 ALA B O 1
ATOM 9361 N N . VAL B 1 566 ? 28.609 -9.5 9.094 1 46.16 566 VAL B N 1
ATOM 9362 C CA . VAL B 1 566 ? 28.109 -8.914 10.336 1 46.16 566 VAL B CA 1
ATOM 9363 C C . VAL B 1 566 ? 26.594 -9 10.383 1 46.16 566 VAL B C 1
ATOM 9365 O O . VAL B 1 566 ? 25.906 -8.586 9.438 1 46.16 566 VAL B O 1
ATOM 9368 N N . THR B 1 567 ? 26.047 -9.883 11.203 1 49.72 567 THR B N 1
ATOM 9369 C CA . THR B 1 567 ? 24.609 -9.969 11.422 1 49.72 567 THR B CA 1
ATOM 9370 C C . THR B 1 567 ? 24.094 -8.711 12.117 1 49.72 567 THR B C 1
ATOM 9372 O O . THR B 1 567 ? 24.844 -8.016 12.789 1 49.72 567 THR B O 1
ATOM 9375 N N . ALA B 1 568 ? 22.906 -8.281 11.906 1 47.47 568 ALA B N 1
ATOM 9376 C CA . ALA B 1 568 ? 22.234 -7.129 12.508 1 47.47 568 ALA B CA 1
ATOM 9377 C C . ALA B 1 568 ? 22.375 -7.145 14.023 1 47.47 568 ALA B C 1
ATOM 9379 O O . ALA B 1 568 ? 22.562 -6.098 14.648 1 47.47 568 ALA B O 1
ATOM 9380 N N . GLY B 1 569 ? 22.188 -8.273 14.68 1 45.56 569 GLY B N 1
ATOM 9381 C CA . GLY B 1 569 ? 22.344 -8.445 16.109 1 45.56 569 GLY B CA 1
ATOM 9382 C C . GLY B 1 569 ? 23.703 -8.016 16.625 1 45.56 569 GLY B C 1
ATOM 9383 O O . GLY B 1 569 ? 23.812 -7.41 17.688 1 45.56 569 GLY B O 1
ATOM 9384 N N . GLU B 1 570 ? 24.641 -8.242 15.883 1 48.81 570 GLU B N 1
ATOM 9385 C CA . GLU B 1 570 ? 25.984 -7.883 16.312 1 48.81 570 GLU B CA 1
ATOM 9386 C C . GLU B 1 570 ? 26.203 -6.375 16.203 1 48.81 570 GLU B C 1
ATOM 9388 O O . GLU B 1 570 ? 26.922 -5.789 17.016 1 48.81 570 GLU B O 1
ATOM 9393 N N . ILE B 1 571 ? 25.438 -5.875 15.305 1 43.47 571 ILE B N 1
ATOM 9394 C CA . ILE B 1 571 ? 25.578 -4.434 15.117 1 43.47 571 ILE B CA 1
ATOM 9395 C C . ILE B 1 571 ? 24.859 -3.703 16.25 1 43.47 571 ILE B C 1
ATOM 9397 O O . ILE B 1 571 ? 25.406 -2.766 16.844 1 43.47 571 ILE B O 1
ATOM 9401 N N . VAL B 1 572 ? 23.703 -4.148 16.562 1 44.66 572 VAL B N 1
ATOM 9402 C CA . VAL B 1 572 ? 22.953 -3.551 17.656 1 44.66 572 VAL B CA 1
ATOM 9403 C C . VAL B 1 572 ? 23.734 -3.717 18.969 1 44.66 572 VAL B C 1
ATOM 9405 O O . VAL B 1 572 ? 23.797 -2.795 19.781 1 44.66 572 VAL B O 1
ATOM 9408 N N . ALA B 1 573 ? 24.266 -4.926 19.219 1 46.38 573 ALA B N 1
ATOM 9409 C CA . ALA B 1 573 ? 25.062 -5.199 20.406 1 46.38 573 ALA B CA 1
ATOM 9410 C C . ALA B 1 573 ? 26.281 -4.27 20.484 1 46.38 573 ALA B C 1
ATOM 9412 O O . ALA B 1 573 ? 26.719 -3.914 21.578 1 46.38 573 ALA B O 1
ATOM 9413 N N . ALA B 1 574 ? 26.75 -3.875 19.406 1 43.25 574 ALA B N 1
ATOM 9414 C CA . ALA B 1 574 ? 27.906 -2.986 19.406 1 43.25 574 ALA B CA 1
ATOM 9415 C C . ALA B 1 574 ? 27.5 -1.561 19.781 1 43.25 574 ALA B C 1
ATOM 9417 O O . ALA B 1 574 ? 28.312 -0.801 20.297 1 43.25 574 ALA B O 1
ATOM 9418 N N . TYR B 1 575 ? 26.359 -1.216 19.453 1 39.91 575 TYR B N 1
ATOM 9419 C CA . TYR B 1 575 ? 25.891 0.128 19.766 1 39.91 575 TYR B CA 1
ATOM 9420 C C . TYR B 1 575 ? 25.438 0.218 21.219 1 39.91 575 TYR B C 1
ATOM 9422 O O . TYR B 1 575 ? 25.438 1.302 21.812 1 39.91 575 TYR B O 1
ATOM 9430 N N . SER B 1 576 ? 25.062 -0.852 21.797 1 36.78 576 SER B N 1
ATOM 9431 C CA . SER B 1 576 ? 24.516 -0.814 23.141 1 36.78 576 SER B CA 1
ATOM 9432 C C . SER B 1 576 ? 25.562 -0.403 24.172 1 36.78 576 SER B C 1
ATOM 9434 O O . SER B 1 576 ? 25.25 0.193 25.188 1 36.78 576 SER B O 1
ATOM 9436 N N . PRO B 1 577 ? 26.781 -0.884 24.047 1 35.5 577 PRO B N 1
ATOM 9437 C CA . PRO B 1 577 ? 27.656 -0.575 25.172 1 35.5 577 PRO B CA 1
ATOM 9438 C C . PRO B 1 577 ? 28.078 0.892 25.219 1 35.5 577 PRO B C 1
ATOM 9440 O O . PRO B 1 577 ? 28.375 1.428 26.281 1 35.5 577 PRO B O 1
ATOM 9443 N N . ILE B 1 578 ? 28.312 1.41 24.062 1 35.34 578 ILE B N 1
ATOM 9444 C CA . ILE B 1 578 ? 29.047 2.666 24.125 1 35.34 578 ILE B CA 1
ATOM 9445 C C . ILE B 1 578 ? 28.109 3.795 24.547 1 35.34 578 ILE B C 1
ATOM 9447 O O . ILE B 1 578 ? 28.5 4.672 25.328 1 35.34 578 ILE B O 1
ATOM 9451 N N . GLN B 1 579 ? 26.906 3.688 24.078 1 31.55 579 GLN B N 1
ATOM 9452 C CA . GLN B 1 579 ? 26.078 4.863 24.344 1 31.55 579 GLN B CA 1
ATOM 9453 C C . GLN B 1 579 ? 25.547 4.84 25.781 1 31.55 579 GLN B C 1
ATOM 9455 O O . GLN B 1 579 ? 25.156 5.879 26.312 1 31.55 579 GLN B O 1
ATOM 9460 N N . VAL B 1 580 ? 25.453 3.674 26.359 1 32.38 580 VAL B N 1
ATOM 9461 C CA . VAL B 1 580 ? 25 3.682 27.75 1 32.38 580 VAL B CA 1
ATOM 9462 C C . VAL B 1 580 ? 26.078 4.293 28.641 1 32.38 580 VAL B C 1
ATOM 9464 O O . VAL B 1 580 ? 25.766 5.02 29.578 1 32.38 580 VAL B O 1
ATOM 9467 N N . CYS B 1 581 ? 27.266 4.055 28.25 1 32.25 581 CYS B N 1
ATOM 9468 C CA . CYS B 1 581 ? 28.281 4.594 29.156 1 32.25 581 CYS B CA 1
ATOM 9469 C C . CYS B 1 581 ? 28.406 6.102 28.984 1 32.25 581 CYS B C 1
ATOM 9471 O O . CYS B 1 581 ? 28.656 6.824 29.953 1 32.25 581 CYS B O 1
ATOM 9473 N N . LEU B 1 582 ? 28.219 6.555 27.75 1 31.66 582 LEU B N 1
ATOM 9474 C CA . LEU B 1 582 ? 28.484 7.977 27.578 1 31.66 582 LEU B CA 1
ATOM 9475 C C . LEU B 1 582 ? 27.297 8.812 28.016 1 31.66 582 LEU B C 1
ATOM 9477 O O . LEU B 1 582 ? 27.453 9.922 28.516 1 31.66 582 LEU B O 1
ATOM 9481 N N . THR B 1 583 ? 26.109 8.234 27.891 1 30.94 583 THR B N 1
ATOM 9482 C CA . THR B 1 583 ? 24.969 9.008 28.359 1 30.94 583 THR B CA 1
ATOM 9483 C C . THR B 1 583 ? 24.969 9.094 29.891 1 30.94 583 THR B C 1
ATOM 9485 O O . THR B 1 583 ? 24.531 10.086 30.469 1 30.94 583 THR B O 1
ATOM 9488 N N . LEU B 1 584 ? 25.5 8.109 30.5 1 31.23 584 LEU B N 1
ATOM 9489 C CA . LEU B 1 584 ? 25.625 8.219 31.938 1 31.23 584 LEU B CA 1
ATOM 9490 C C . LEU B 1 584 ? 26.641 9.273 32.344 1 31.23 584 LEU B C 1
ATOM 9492 O O . LEU B 1 584 ? 26.484 9.969 33.344 1 31.23 584 LEU B O 1
ATOM 9496 N N . LEU B 1 585 ? 27.641 9.367 31.516 1 32.59 585 LEU B N 1
ATOM 9497 C CA . LEU B 1 585 ? 28.656 10.344 31.906 1 32.59 585 LEU B CA 1
ATOM 9498 C C . LEU B 1 585 ? 28.203 11.766 31.578 1 32.59 585 LEU B C 1
ATOM 9500 O O . LEU B 1 585 ? 28.438 12.695 32.344 1 32.59 585 LEU B O 1
ATOM 9504 N N . VAL B 1 586 ? 27.531 11.906 30.391 1 32.16 586 VAL B N 1
ATOM 9505 C CA . VAL B 1 586 ? 27.156 13.273 30.062 1 32.16 586 VAL B CA 1
ATOM 9506 C C . VAL B 1 586 ? 25.906 13.672 30.828 1 32.16 586 VAL B C 1
ATOM 9508 O O . VAL B 1 586 ? 25.734 14.844 31.188 1 32.16 586 VAL B O 1
ATOM 9511 N N . GLY B 1 587 ? 25 12.766 31.125 1 31.03 587 GLY B N 1
ATOM 9512 C CA . GLY B 1 587 ? 23.891 13.086 32.031 1 31.03 587 GLY B CA 1
ATOM 9513 C C . GLY B 1 587 ? 24.344 13.477 33.406 1 31.03 587 GLY B C 1
ATOM 9514 O O . GLY B 1 587 ? 23.688 14.281 34.094 1 31.03 587 GLY B O 1
ATOM 9515 N N . GLY B 1 588 ? 25.344 12.844 33.812 1 29.64 588 GLY B N 1
ATOM 9516 C CA . GLY B 1 588 ? 25.891 13.227 35.094 1 29.64 588 GLY B CA 1
ATOM 9517 C C . GLY B 1 588 ? 26.453 14.633 35.125 1 29.64 588 GLY B C 1
ATOM 9518 O O . GLY B 1 588 ? 26.312 15.352 36.125 1 29.64 588 GLY B O 1
ATOM 9519 N N . LEU B 1 589 ? 27.094 14.945 34.031 1 32.44 589 LEU B N 1
ATOM 9520 C CA . LEU B 1 589 ? 27.719 16.266 34.062 1 32.44 589 LEU B CA 1
ATOM 9521 C C . LEU B 1 589 ? 26.688 17.359 33.812 1 32.44 589 LEU B C 1
ATOM 9523 O O . LEU B 1 589 ? 26.766 18.438 34.406 1 32.44 589 LEU B O 1
ATOM 9527 N N . VAL B 1 590 ? 25.672 17.094 33 1 31.19 590 VAL B N 1
ATOM 9528 C CA . VAL B 1 590 ? 24.656 18.125 32.844 1 31.19 590 VAL B CA 1
ATOM 9529 C C . VAL B 1 590 ? 23.859 18.25 34.156 1 31.19 590 VAL B C 1
ATOM 9531 O O . VAL B 1 590 ? 23.453 19.344 34.531 1 31.19 590 VAL B O 1
ATOM 9534 N N . GLY B 1 591 ? 23.641 17.156 34.844 1 29.19 591 GLY B N 1
ATOM 9535 C CA . GLY B 1 591 ? 23.062 17.281 36.188 1 29.19 591 GLY B CA 1
ATOM 9536 C C . GLY B 1 591 ? 23.891 18.141 37.125 1 29.19 591 GLY B C 1
ATOM 9537 O O . GLY B 1 591 ? 23.344 18.891 37.906 1 29.19 591 GLY B O 1
ATOM 9538 N N . LEU B 1 592 ? 25.156 17.938 37 1 31.45 592 LEU B N 1
ATOM 9539 C CA . LEU B 1 592 ? 26 18.719 37.875 1 31.45 592 LEU B CA 1
ATOM 9540 C C . LEU B 1 592 ? 25.938 20.203 37.531 1 31.45 592 LEU B C 1
ATOM 9542 O O . LEU B 1 592 ? 25.922 21.062 38.406 1 31.45 592 LEU B O 1
ATOM 9546 N N . ILE B 1 593 ? 25.859 20.484 36.188 1 30.53 593 ILE B N 1
ATOM 9547 C CA . ILE B 1 593 ? 25.875 21.906 35.875 1 30.53 593 ILE B CA 1
ATOM 9548 C C . ILE B 1 593 ? 24.516 22.531 36.188 1 30.53 593 ILE B C 1
ATOM 9550 O O . ILE B 1 593 ? 24.453 23.641 36.719 1 30.53 593 ILE B O 1
ATOM 9554 N N . ALA B 1 594 ? 23.375 21.859 35.938 1 30.2 594 ALA B N 1
ATOM 9555 C CA . ALA B 1 594 ? 22.109 22.438 36.344 1 30.2 594 ALA B CA 1
ATOM 9556 C C . ALA B 1 594 ? 21.969 22.469 37.875 1 30.2 594 ALA B C 1
ATOM 9558 O O . ALA B 1 594 ? 21.25 23.312 38.406 1 30.2 594 ALA B O 1
ATOM 9559 N N . GLY B 1 595 ? 22.609 21.562 38.562 1 28.86 595 GLY B N 1
ATOM 9560 C CA . GLY B 1 595 ? 22.625 21.625 40 1 28.86 595 GLY B CA 1
ATOM 9561 C C . GLY B 1 595 ? 23.266 22.891 40.531 1 28.86 595 GLY B C 1
ATOM 9562 O O . GLY B 1 595 ? 22.875 23.391 41.594 1 28.86 595 GLY B O 1
ATOM 9563 N N . LEU B 1 596 ? 24.266 23.344 39.875 1 29.84 596 LEU B N 1
ATOM 9564 C CA . LEU B 1 596 ? 24.906 24.5 40.469 1 29.84 596 LEU B CA 1
ATOM 9565 C C . LEU B 1 596 ? 23.984 25.719 40.438 1 29.84 596 LEU B C 1
ATOM 9567 O O . LEU B 1 596 ? 24 26.562 41.344 1 29.84 596 LEU B O 1
ATOM 9571 N N . ASN B 1 597 ? 23.219 25.891 39.344 1 26.16 597 ASN B N 1
ATOM 9572 C CA . ASN B 1 597 ? 22.516 27.172 39.438 1 26.16 597 ASN B CA 1
ATOM 9573 C C . ASN B 1 597 ? 21.281 27.078 40.312 1 26.16 597 ASN B C 1
ATOM 9575 O O . ASN B 1 597 ? 20.578 28.062 40.531 1 26.16 597 ASN B O 1
ATOM 9579 N N . LEU B 1 598 ? 20.75 25.828 40.562 1 26.02 598 LEU B N 1
ATOM 9580 C CA . LEU B 1 598 ? 19.578 25.719 41.438 1 26.02 598 LEU B CA 1
ATOM 9581 C C . LEU B 1 598 ? 19.953 26.094 42.844 1 26.02 598 LEU B C 1
ATOM 9583 O O . LEU B 1 598 ? 19.062 26.375 43.656 1 26.02 598 LEU B O 1
ATOM 9587 N N . GLU B 1 599 ? 21.203 26.047 43.219 1 25.62 599 GLU B N 1
ATOM 9588 C CA . GLU B 1 599 ? 21.422 26.406 44.625 1 25.62 599 GLU B CA 1
ATOM 9589 C C . GLU B 1 599 ? 20.859 27.797 44.938 1 25.62 599 GLU B C 1
ATOM 9591 O O . GLU B 1 599 ? 20.438 28.062 46.062 1 25.62 599 GLU B O 1
ATOM 9596 N N . LYS B 1 600 ? 20.922 28.719 43.969 1 29.56 600 LYS B N 1
ATOM 9597 C CA . LYS B 1 600 ? 20.531 30.047 44.406 1 29.56 600 LYS B CA 1
ATOM 9598 C C . LYS B 1 600 ? 19.047 30.109 44.75 1 29.56 600 LYS B C 1
ATOM 9600 O O . LYS B 1 600 ? 18.641 30.766 45.688 1 29.56 600 LYS B O 1
ATOM 9605 N N . LEU B 1 601 ? 18.188 29.406 43.875 1 23.06 601 LEU B N 1
ATOM 9606 C CA . LEU B 1 601 ? 16.781 29.734 44.125 1 23.06 601 LEU B CA 1
ATOM 9607 C C . LEU B 1 601 ? 16.203 28.906 45.25 1 23.06 601 LEU B C 1
ATOM 9609 O O . LEU B 1 601 ? 15.102 29.172 45.719 1 23.06 601 LEU B O 1
ATOM 9613 N N . ILE B 1 602 ? 16.875 27.828 45.688 1 24.59 602 ILE B N 1
ATOM 9614 C CA . ILE B 1 602 ? 16.25 26.984 46.688 1 24.59 602 ILE B CA 1
ATOM 9615 C C . ILE B 1 602 ? 16.078 27.766 48 1 24.59 602 ILE B C 1
ATOM 9617 O O . ILE B 1 602 ? 15.477 27.266 48.969 1 24.59 602 ILE B O 1
ATOM 9621 N N . ARG B 1 603 ? 16.734 28.844 48.219 1 23.67 603 ARG B N 1
ATOM 9622 C CA . ARG B 1 603 ? 16.688 29.281 49.594 1 23.67 603 ARG B CA 1
ATOM 9623 C C . ARG B 1 603 ? 15.266 29.625 50.031 1 23.67 603 ARG B C 1
ATOM 9625 O O . ARG B 1 603 ? 14.93 29.531 51.219 1 23.67 603 ARG B O 1
ATOM 9632 N N . ARG B 1 604 ? 14.422 30.25 49.188 1 20.03 604 ARG B N 1
ATOM 9633 C CA . ARG B 1 604 ? 13.422 31 49.938 1 20.03 604 ARG B CA 1
ATOM 9634 C C . ARG B 1 604 ? 12.258 30.094 50.344 1 20.03 604 ARG B C 1
ATOM 9636 O O . ARG B 1 604 ? 11.359 30.531 51.062 1 20.03 604 ARG B O 1
ATOM 9643 N N . ARG B 1 605 ? 11.93 28.984 49.5 1 20.61 605 ARG B N 1
ATOM 9644 C CA . ARG B 1 605 ? 10.547 28.562 49.688 1 20.61 605 ARG B CA 1
ATOM 9645 C C . ARG B 1 605 ? 10.406 27.75 51 1 20.61 605 ARG B C 1
ATOM 9647 O O . ARG B 1 605 ? 10.617 26.531 51 1 20.61 605 ARG B O 1
ATOM 9654 N N . ARG B 1 606 ? 10.883 28.109 52.156 1 17.67 606 ARG B N 1
ATOM 9655 C CA . ARG B 1 606 ? 10.688 27.203 53.281 1 17.67 606 ARG B CA 1
ATOM 9656 C C . ARG B 1 606 ? 9.203 26.922 53.5 1 17.67 606 ARG B C 1
ATOM 9658 O O . ARG B 1 606 ? 8.82 25.797 53.812 1 17.67 606 ARG B O 1
ATOM 9665 N N . VAL B 1 607 ? 8.312 27.906 53.625 1 17.77 607 VAL B N 1
ATOM 9666 C CA . VAL B 1 607 ? 7.48 27.781 54.812 1 17.77 607 VAL B CA 1
ATOM 9667 C C . VAL B 1 607 ? 6.293 26.859 54.531 1 17.77 607 VAL B C 1
ATOM 9669 O O . VAL B 1 607 ? 5.938 26.016 55.344 1 17.77 607 VAL B O 1
ATOM 9672 N N . LEU B 1 608 ? 5.344 27.156 53.562 1 18.59 608 LEU B N 1
ATOM 9673 C CA . LEU B 1 608 ? 3.934 27.094 53.938 1 18.59 608 LEU B CA 1
ATOM 9674 C C . LEU B 1 608 ? 3.387 25.688 53.719 1 18.59 608 LEU B C 1
ATOM 9676 O O . LEU B 1 608 ? 3.416 25.156 52.625 1 18.59 608 LEU B O 1
ATOM 9680 N N . SER B 1 609 ? 3.387 24.734 54.781 1 17.45 609 SER B N 1
ATOM 9681 C CA . SER B 1 609 ? 3.168 23.297 54.938 1 17.45 609 SER B CA 1
ATOM 9682 C C . SER B 1 609 ? 1.714 22.938 54.656 1 17.45 609 SER B C 1
ATOM 9684 O O . SER B 1 609 ? 1.373 21.75 54.562 1 17.45 609 SER B O 1
ATOM 9686 N N . SER B 1 610 ? 0.646 23.859 54.406 1 18.86 610 SER B N 1
ATOM 9687 C CA . SER B 1 610 ? -0.527 23.281 55.062 1 18.86 610 SER B CA 1
ATOM 9688 C C . SER B 1 610 ? -1.083 22.109 54.25 1 18.86 610 SER B C 1
ATOM 9690 O O . SER B 1 610 ? -0.906 22.062 53.031 1 18.86 610 SER B O 1
ATOM 9692 N N . PRO B 1 611 ? -1.795 21.078 54.875 1 19.3 611 PRO B N 1
ATOM 9693 C CA . PRO B 1 611 ? -2.16 19.688 54.656 1 19.3 611 PRO B CA 1
ATOM 9694 C C . PRO B 1 611 ? -3.342 19.516 53.688 1 19.3 611 PRO B C 1
ATOM 9696 O O . PRO B 1 611 ? -3.746 18.391 53.406 1 19.3 611 PRO B O 1
ATOM 9699 N N . ILE B 1 612 ? -3.449 20.266 52.531 1 18.62 612 ILE B N 1
ATOM 9700 C CA . ILE B 1 612 ? -4.832 20.266 52.062 1 18.62 612 ILE B CA 1
ATOM 9701 C C . ILE B 1 612 ? -5.25 18.859 51.688 1 18.62 612 ILE B C 1
ATOM 9703 O O . ILE B 1 612 ? -4.438 18.094 51.156 1 18.62 612 ILE B O 1
ATOM 9707 N N . ASN B 1 613 ? -6.551 18.484 52.062 1 18.47 613 ASN B N 1
ATOM 9708 C CA . ASN B 1 613 ? -7.414 17.312 52.219 1 18.47 613 ASN B CA 1
ATOM 9709 C C . ASN B 1 613 ? -7.75 16.703 50.844 1 18.47 613 ASN B C 1
ATOM 9711 O O . ASN B 1 613 ? -7.875 17.422 49.844 1 18.47 613 ASN B O 1
ATOM 9715 N N . PRO B 1 614 ? -7.828 15.352 50.719 1 18.31 614 PRO B N 1
ATOM 9716 C CA . PRO B 1 614 ? -7.773 14.32 49.688 1 18.31 614 PRO B CA 1
ATOM 9717 C C . PRO B 1 614 ? -9.055 14.25 48.844 1 18.31 614 PRO B C 1
ATOM 9719 O O . PRO B 1 614 ? -10.117 13.906 49.375 1 18.31 614 PRO B O 1
ATOM 9722 N N . VAL B 1 615 ? -9.469 15.406 48.156 1 18.91 615 VAL B N 1
ATOM 9723 C CA . VAL B 1 615 ? -10.836 15.297 47.656 1 18.91 615 VAL B CA 1
ATOM 9724 C C . VAL B 1 615 ? -10.945 14.086 46.719 1 18.91 615 VAL B C 1
ATOM 9726 O O . VAL B 1 615 ? -9.992 13.742 46.031 1 18.91 615 VAL B O 1
ATOM 9729 N N . ALA B 1 616 ? -12.219 13.406 46.688 1 18.47 616 ALA B N 1
ATOM 9730 C CA . ALA B 1 616 ? -12.883 12.156 46.344 1 18.47 616 ALA B CA 1
ATOM 9731 C C . ALA B 1 616 ? -13.055 12.055 44.812 1 18.47 616 ALA B C 1
ATOM 9733 O O . ALA B 1 616 ? -13.516 13.008 44.188 1 18.47 616 ALA B O 1
ATOM 9734 N N . THR B 1 617 ? -12.359 11.242 44.125 1 17.59 617 THR B N 1
ATOM 9735 C CA . THR B 1 617 ? -12.148 10.891 42.719 1 17.59 617 THR B CA 1
ATOM 9736 C C . THR B 1 617 ? -13.414 10.273 42.125 1 17.59 617 THR B C 1
ATOM 9738 O O . THR B 1 617 ? -13.781 9.156 42.469 1 17.59 617 THR B O 1
ATOM 9741 N N . ARG B 1 618 ? -14.594 11.078 42 1 17.67 618 ARG B N 1
ATOM 9742 C CA . ARG B 1 618 ? -15.781 10.391 41.5 1 17.67 618 ARG B CA 1
ATOM 9743 C C . ARG B 1 618 ? -15.531 9.734 40.156 1 17.67 618 ARG B C 1
ATOM 9745 O O . ARG B 1 618 ? -14.68 10.188 39.375 1 17.67 618 ARG B O 1
ATOM 9752 N N . ASN B 1 619 ? -16.203 8.555 39.906 1 17.56 619 ASN B N 1
ATOM 9753 C CA . ASN B 1 619 ? -16.266 7.363 39.062 1 17.56 619 ASN B CA 1
ATOM 9754 C C . ASN B 1 619 ? -16.891 7.652 37.719 1 17.56 619 ASN B C 1
ATOM 9756 O O . ASN B 1 619 ? -18.109 7.855 37.625 1 17.56 619 ASN B O 1
ATOM 9760 N N . PRO B 1 620 ? -16.516 8.711 36.938 1 18.42 620 PRO B N 1
ATOM 9761 C CA . PRO B 1 620 ? -17.516 8.961 35.906 1 18.42 620 PRO B CA 1
ATOM 9762 C C . PRO B 1 620 ? -17.812 7.723 35.062 1 18.42 620 PRO B C 1
ATOM 9764 O O . PRO B 1 620 ? -16.984 6.805 35 1 18.42 620 PRO B O 1
ATOM 9767 N N . SER B 1 621 ? -19.094 7.707 34.406 1 18 621 SER B N 1
ATOM 9768 C CA . SER B 1 621 ? -20.062 6.848 33.75 1 18 621 SER B CA 1
ATOM 9769 C C . SER B 1 621 ? -19.531 6.297 32.438 1 18 621 SER B C 1
ATOM 9771 O O . SER B 1 621 ? -18.609 6.867 31.859 1 18 621 SER B O 1
ATOM 9773 N N . THR B 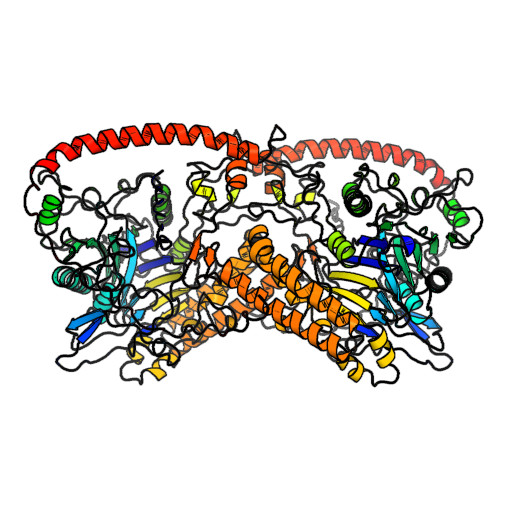1 622 ? -20.156 5.18 31.922 1 18.84 622 THR B N 1
ATOM 9774 C CA . THR B 1 622 ? -20.031 3.99 31.078 1 18.84 622 THR B CA 1
ATOM 9775 C C . THR B 1 622 ? -20.219 4.344 29.609 1 18.84 622 THR B C 1
ATOM 9777 O O . THR B 1 622 ? -21.344 4.578 29.172 1 18.84 622 THR B O 1
ATOM 9780 N N . VAL B 1 623 ? -19.672 5.398 29.047 1 19.81 623 VAL B N 1
ATOM 9781 C CA . VAL B 1 623 ? -20.047 5.621 27.656 1 19.81 623 VAL B CA 1
ATOM 9782 C C . VAL B 1 623 ? -19.844 4.332 26.859 1 19.81 623 VAL B C 1
ATOM 9784 O O . VAL B 1 623 ? -18.797 3.689 26.938 1 19.81 623 VAL B O 1
ATOM 9787 N N . GLN B 1 624 ? -20.984 3.779 26.438 1 19.08 624 GLN B N 1
ATOM 9788 C CA . GLN B 1 624 ? -21.281 2.574 25.672 1 19.08 624 GLN B CA 1
ATOM 9789 C C . GLN B 1 624 ? -20.547 2.584 24.328 1 19.08 624 GLN B C 1
ATOM 9791 O O . GLN B 1 624 ? -20.797 3.443 23.484 1 19.08 624 GLN B O 1
ATOM 9796 N N . ASN B 1 625 ? -19.312 2.301 24.391 1 21.42 625 ASN B N 1
ATOM 9797 C CA . ASN B 1 625 ? -18.359 2.193 23.281 1 21.42 625 ASN B CA 1
ATOM 9798 C C . ASN B 1 625 ? -18.859 1.239 22.203 1 21.42 625 ASN B C 1
ATOM 9800 O O . ASN B 1 625 ? -19.297 0.133 22.5 1 21.42 625 ASN B O 1
ATOM 9804 N N . GLY B 1 626 ? -19.266 1.798 21.094 1 21.34 626 GLY B N 1
ATOM 9805 C CA . GLY B 1 626 ? -19.953 1.315 19.906 1 21.34 626 GLY B CA 1
ATOM 9806 C C . GLY B 1 626 ? -19.312 0.078 19.312 1 21.34 626 GLY B C 1
ATOM 9807 O O . GLY B 1 626 ? -19.719 -0.388 18.25 1 21.34 626 GLY B O 1
ATOM 9808 N N . TYR B 1 627 ? -18 -0.15 19.625 1 21.05 627 TYR B N 1
ATOM 9809 C CA . TYR B 1 627 ? -17.594 -1.145 18.625 1 21.05 627 TYR B CA 1
ATOM 9810 C C . TYR B 1 627 ? -18.359 -2.449 18.828 1 21.05 627 TYR B C 1
ATOM 9812 O O . TYR B 1 627 ? -18.469 -2.943 19.953 1 21.05 627 TYR B O 1
ATOM 9820 N N . SER B 1 628 ? -19.391 -2.693 18.188 1 20.16 628 SER B N 1
ATOM 9821 C CA . SER B 1 628 ? -20.094 -3.963 18.297 1 20.16 628 SER B CA 1
ATOM 9822 C C . SER B 1 628 ? -19.125 -5.129 18.469 1 20.16 628 SER B C 1
ATOM 9824 O O . SER B 1 628 ? -17.984 -5.066 18 1 20.16 628 SER B O 1
ATOM 9826 N N . PRO B 1 629 ? -19.516 -6.191 19.172 1 23.53 629 PRO B N 1
ATOM 9827 C CA . PRO B 1 629 ? -18.906 -7.438 19.656 1 23.53 629 PRO B CA 1
ATOM 9828 C C . PRO B 1 629 ? -18.359 -8.305 18.531 1 23.53 629 PRO B C 1
ATOM 9830 O O . PRO B 1 629 ? -17.938 -9.438 18.766 1 23.53 629 PRO B O 1
ATOM 9833 N N . LEU B 1 630 ? -18.672 -7.984 17.391 1 20.39 630 LEU B N 1
ATOM 9834 C CA . LEU B 1 630 ? -18.547 -9.195 16.578 1 20.39 630 LEU B CA 1
ATOM 9835 C C . LEU B 1 630 ? -17.141 -9.781 16.672 1 20.39 630 LEU B C 1
ATOM 9837 O O . LEU B 1 630 ? -16.953 -10.969 16.422 1 20.39 630 LEU B O 1
ATOM 9841 N N . PHE B 1 631 ? -16.016 -8.992 16.703 1 23.95 631 PHE B N 1
ATOM 9842 C CA . PHE B 1 631 ? -14.773 -9.75 16.828 1 23.95 631 PHE B CA 1
ATOM 9843 C C . PHE B 1 631 ? -14.711 -10.469 18.172 1 23.95 631 PHE B C 1
ATOM 9845 O O . PHE B 1 631 ? -13.68 -11.055 18.516 1 23.95 631 PHE B O 1
ATOM 9852 N N . ASP B 1 632 ? -15.648 -10.445 19.109 1 22.89 632 ASP B N 1
ATOM 9853 C CA . ASP B 1 632 ? -15.68 -11.188 20.375 1 22.89 632 ASP B CA 1
ATOM 9854 C C . ASP B 1 632 ? -15.688 -12.688 20.125 1 22.89 632 ASP B C 1
ATOM 9856 O O . ASP B 1 632 ? -15.055 -13.445 20.859 1 22.89 632 ASP B O 1
ATOM 9860 N N . ARG B 1 633 ? -16.672 -13.422 19.469 1 24.06 633 ARG B N 1
ATOM 9861 C CA . ARG B 1 633 ? -16.562 -14.859 19.672 1 24.06 633 ARG B CA 1
ATOM 9862 C C . ARG B 1 633 ? -15.227 -15.391 19.141 1 24.06 633 ARG B C 1
ATOM 9864 O O . ARG B 1 633 ? -14.758 -16.453 19.562 1 24.06 633 ARG B O 1
ATOM 9871 N N . LEU B 1 634 ? -14.852 -15.094 17.922 1 19.39 634 LEU B N 1
ATOM 9872 C CA . LEU B 1 634 ? -13.789 -15.938 17.375 1 19.39 634 LEU B CA 1
ATOM 9873 C C . LEU B 1 634 ? -12.438 -15.555 17.969 1 19.39 634 LEU B C 1
ATOM 9875 O O . LEU B 1 634 ? -11.438 -16.234 17.719 1 19.39 634 LEU B O 1
ATOM 9879 N N . LEU B 1 635 ? -12.055 -14.328 18.594 1 18.45 635 LEU B N 1
ATOM 9880 C CA . LEU B 1 635 ? -11.039 -14.609 19.609 1 18.45 635 LEU B CA 1
ATOM 9881 C C . LEU B 1 635 ? -11.68 -14.891 20.953 1 18.45 635 LEU B C 1
ATOM 9883 O O . LEU B 1 635 ? -12.625 -14.211 21.359 1 18.45 635 LEU B O 1
#

Secondary structure (DSSP, 8-state):
--------------------EEEEE-GGGBSSS--EEEEEEE-SSB----EEE--EE--TT-EEEE--S--BSP---GGGSGGG--TTSPPPPP-EEEEPPSEE--EEESSSEEEETT--EEEEEEEE-SS----BSSS--TTT-PPPSB-B-HHHHHHHHHHH-SSHHHHHHHHHHHHHHH-B--GGGSEEEEEEEE-TTS-EEEEEEEE-TTSSSEEEEEEEPPTTEEEEESSS----B--SS--SSEEE-TTHHHHHHHTTS--SSSPPBHHHHT----TT-HHHHHHHHHHHHHHH-TTSPPPP-SSGGGS-SEEE-SSPBPHHHHHHHHH---TTSTT-TTSSGGGTTTT-------HHHHHHS---PPPPSS-TTEEEEEEEE--TTS-EEEEEES-GGGS--EEEEHHHHHHTTT--HHHHGGGS-GGGT--BTTB-TTGGG-HHHHHHHHHHHGGGSHHHHIIIIIHHHHHHHHHHHHHHHHTT-HHHHHHHHHHHHHHHHHHHHHHHHHTGGGEEES-TT-TT-EEE----HHHHHHTT--TTTTS---EEE-SS---HHHHHHHHHHHHHHHHHHHHHHHHHHHHHHHHHHTTS------------------------THHHHH-/--------------------EEEEE-GGGBSSS--EEEEEEE-SSB----EEE--EE--TT-EEEE--S--BSP---GGGSGGG--TTSPPPPP-EEEEPPSEE--EEESSSEEEETT--EEEEEEEE-SS----BSSS--TTT-PPPSB-B-HHHHHHHHHHH-SSHHHHHHHHHHHHHHH-B--GGGSEEEEEEEE-TTS-EEEEEEEE-TTSSSEEEEEEEPPTTEEEEESSS----B--SS--SSEEE-TTHHHHHHHHTS--SSSPPBHHHHT----TT-HHHHHHHHHHHHHHH-TTSPPPP-SSGGGS-SEEE-SS-B-HHHHHHHHH---TTSTT-TTSSGGGTTTT-------HHHHHHS---PPPPSS-TTEEEEEEEE--TTS-EEEEEES-GGGS--EEEEHHHHHHTTT--HHHHGGGS-GGGT--BTTB-TTGGG-HHHHHHHHHHHGGGSHHHHIIIIIHHHHHHHHHHHHHHHHTT-HHHHHHHHHHHHHHHHHHHHHHHHHTGGGEEES-TT-TT-EEE----HHHHHHHT--TTTTS---EEE-SS---HHHHHHHHHHHHHHHHHHHHHHHHHHHHHHHHHHTTS------------------------THHHHH-

Solvent-accessible surface area (backbone atoms only — not comparable to full-atom values): 65615 Å² total; per-residue (Å²): 131,85,81,78,75,76,78,77,75,73,72,66,78,67,66,72,72,57,61,14,39,23,38,38,35,15,20,63,17,21,64,83,50,43,23,37,30,30,21,31,44,26,38,81,66,50,33,69,32,50,39,63,29,50,30,44,80,43,62,90,86,40,66,35,78,34,58,39,77,69,36,44,64,77,57,21,62,48,86,58,27,42,76,21,58,47,91,91,51,76,69,56,64,71,58,45,70,45,82,43,62,57,53,35,46,9,29,40,29,47,70,40,44,35,37,14,49,62,20,24,20,44,22,42,20,39,15,40,32,58,67,61,46,48,42,19,53,64,46,50,33,86,91,76,63,46,64,29,70,3,58,31,26,67,47,50,35,36,44,52,19,38,26,68,31,54,38,42,66,52,18,50,52,50,33,50,52,48,22,43,68,43,2,24,19,39,77,93,18,51,28,20,40,33,36,38,30,27,14,48,88,32,53,32,35,41,37,41,39,37,43,36,95,81,33,44,20,40,33,36,42,31,39,51,54,56,79,22,19,37,34,60,36,33,38,41,63,56,56,48,76,53,72,96,61,74,55,98,50,34,46,62,42,93,50,46,62,62,49,32,43,73,70,66,53,44,88,81,72,67,85,52,31,47,35,74,41,51,24,47,77,67,66,84,44,33,45,44,29,20,51,42,38,46,51,52,49,34,68,40,27,72,88,51,78,65,82,84,50,61,54,55,84,74,52,71,58,53,43,73,40,77,54,63,43,48,73,67,55,55,53,46,57,43,33,39,51,44,72,94,48,78,48,16,33,48,39,38,60,78,9,48,72,37,34,29,64,68,74,53,62,54,32,66,14,36,73,74,45,54,57,30,58,53,44,61,68,37,38,65,40,21,42,28,31,39,35,33,34,17,33,85,89,62,25,32,37,30,43,14,43,16,28,44,60,62,33,52,55,42,53,45,52,21,63,50,26,58,67,29,46,87,52,58,58,68,60,50,52,72,60,44,41,62,28,43,48,39,70,49,79,85,48,51,87,64,31,89,56,12,37,48,46,30,32,39,49,42,51,55,58,28,69,76,39,24,44,61,44,36,67,72,45,51,52,53,48,37,66,58,46,39,61,52,32,55,53,35,51,72,64,74,36,50,67,55,27,23,53,51,50,46,48,52,43,54,47,38,45,51,48,39,36,48,52,53,33,28,46,43,66,52,23,45,32,40,40,92,92,42,67,84,43,61,41,52,48,25,50,40,37,46,46,39,43,34,54,54,56,30,74,63,45,37,26,56,47,47,45,26,50,43,88,60,97,63,53,47,68,59,45,43,59,60,53,52,62,57,53,57,54,48,48,52,52,51,51,49,49,52,48,49,57,57,50,58,64,47,62,68,67,68,67,67,87,74,80,92,83,82,81,84,80,84,78,82,80,76,77,81,83,80,78,80,69,72,74,72,61,73,73,50,78,82,99,131,85,79,80,77,76,78,77,76,75,74,66,78,66,66,71,72,57,61,13,39,24,38,38,34,15,20,62,18,20,65,83,50,44,24,37,30,29,22,31,45,26,35,82,66,49,34,69,33,49,40,62,28,51,29,45,80,43,61,91,86,39,66,36,79,33,57,38,78,70,38,44,64,78,58,20,61,48,86,56,28,42,75,20,56,46,90,89,52,76,67,56,66,73,58,47,72,46,82,42,64,56,54,35,46,9,30,40,30,46,69,39,43,35,36,13,50,62,20,25,18,44,21,42,20,39,16,39,32,58,66,60,46,48,42,18,53,63,45,53,32,86,90,76,62,46,64,29,70,3,59,32,26,67,46,48,34,37,45,53,20,39,25,70,33,54,38,42,67,53,18,52,55,49,34,51,50,48,23,43,69,43,2,24,18,38,76,92,18,53,26,19,40,33,38,37,29,26,14,47,89,31,53,33,35,42,38,41,39,36,44,36,97,80,32,43,20,40,34,34,42,31,40,51,54,55,78,20,18,36,32,60,36,32,38,41,62,55,57,46,77,54,71,96,62,72,55,98,51,34,46,60,41,94,50,46,62,63,49,32,43,74,70,67,53,44,88,82,73,66,85,51,29,49,32,74,41,51,23,47,76,65,68,82,45,35,44,44,27,20,50,41,39,46,52,52,48,36,70,39,27,72,90,50,78,64,84,82,50,61,53,55,85,74,51,70,56,54,44,72,40,76,53,64,42,48,71,66,54,53,52,46,57,42,33,39,50,43,72,94,49,78,49,17,32,48,40,39,58,78,9,46,71,37,33,30,63,69,75,55,62,54,31,68,15,36,71,74,45,54,56,31,60,53,41,61,68,36,37,66,38,20,41,27,31,38,35,31,34,18,33,85,91,62,24,32,38,30,43,14,44,16,28,43,61,63,32,52,54,42,51,44,52,21,64,51,26,58,67,30,46,86,50,57,57,68,60,51,54,73,61,43,40,60,28,44,49,38,70,50,81,87,49,50,88,63,32,90,56,12,37,49,46,30,31,39,49,41,52,54,59,29,68,75,40,24,43,62,45,37,67,72,45,51,51,52,48,37,68,58,45,39,60,52,33,55,52,34,51,73,64,74,35,52,67,55,27,22,54,52,51,46,48,53,41,54,49,39,45,54,48,41,36,47,52,54,32,28,47,44,66,50,23,45,32,40,40,92,92,43,67,84,41,62,42,53,48,25,48,41,37,47,46,39,43,33,53,54,56,30,75,64,44,38,25,55,45,49,45,25,51,42,89,60,97,63,54,45,66,59,45,42,60,60,53,53,58,57,52,55,54,48,47,53,53,51,52,50,47,52,50,50,56,57,48,58,65,47,60,70,66,62,67,71,79,70,71,90,73,79,79,82,80,85,78,81,82,78,79,82,84,81,76,81,70,72,75,70,61,72,75,47,78,85,97

Foldseek 3Di:
DDDPPPPPPPPDPPQPDFWKKKKKDFLQQAPVSFIKIKMFTFHQAFFLFKFKFFKDFDDPPDKDFFQPLQRHPPQQADLRFLLNPDPVDDHGDGQDIDHDDRIWFIFMDGSATAATLLQKGKYKGWAAWPAFFAAARNAHDPVPRHHFQAGDEPRNLRRQLRTPDQAPVSSLVRSQVNCAQRHYAYDVRRTKMWMWIGHQVRWIKIKTKDGFPRRRHIWIKMFTDDNQKMFMWTRHDAFFFDDPDDDPGMDIDPCNVVRLVVVVQDPPPDGDTCCSRTNDDPLLALLATQVLRQLVVCLQAVVDRDDGDSHCNPDHRIDRGPHHDYPVSVLCSLLDCCPPHPQRLQDDPQCPLQRNSEDDDDDPVCVVVPDYHRHHSFYQSGQKMWMWGHHSVWTWIFIWGGGSNQTETATDTSVLSNVCPPPDNNVSCVLAACQSSDDGSVDCPPVLSHLNSLRSLLSVLCSVRVNCLCVPPRVVLRVLLRVVRVVQSVVSDSVSSRVSNVVSSVVSNVSSVVSCQCCPPQWRALDPVGHVDIGHNDGDQLNCLVQVPDPPVVDDDDDDDDPDPDGSVNSSVVVPPPVVVVCVVVVVVVVVVVVVVVVVPPPDDPDDDDDDDDPPPDPDDDPPDPPDCPVVPSD/DDDPPPPPPPPDPPQPDFWKKKKKDFLQQAPVSFIKIKMFTFHQAFFLFKFKFFKDFDDPPDKDFFQPLQRHPPAQADLRFLLNPDPVDDHGDGQDIDHDDRIWFIFMDGSATAATLLQKGKYKGWAAWPAFFAAARNAHDPVPRHHFQAGDEPRNLRRQLRTPDQAPVSSLVRSQVNCAQRHYAYDVRRTWMWMWIGHQVRWIKIKTKDGFPRRRHIWIKMFTDDNQKMFMWTRHDAFFFDDPDDDPGMDIDPCNVVRLVVVVQDDPPDGDTCCSRTNDDPVLALLATQVLRQLVVCLQAVVDRDDGDSHCNPDHRIDRGPHHDYPVSVLCSLLDCPPPHPQRLQDDPQCPLQRNSEDDDDDPVCVVVPDYHRHHSFYQSGQKMWMWGHHSVWTWIFIWGGGSNQTETATDTSVLSNVCPPPDNNVSCVLAACQSSDDGSVDCPPVLSHLNSLRSLLSVLCSVRVNCLCVPPRVVLRVLLRVVRVVQSVVSDSVSSRVSNVVSSVVSNVSSVVSCQCCPPQWRALDPVGHVDIGHNDGDQLNCLVQVPDPPVVDDDDDDDDPDPDHSVNSSVVVVPPVVVVCVVVVVVVVVVVVVVVVVPPPPPPDDDDDDDDDDDDDDDDPPPPPDCPVPPSD

Sequence (1270 aa):
MPILSLLRLALLPLSVCIACTTIIVSKGASKTGVPMVAHTADCSECDTRLALIPPRDHPSGAVHAVYGIGHLYPRTWSDRAAIYNDPNHIATSINATVPEAPYTYGYWESEYGMMNEHGLAMGESTTEVSVPGRPGVDLPDPATGEYGPAVFSIRELTMIGLERCKTAVCAIQSMGAMAEQYGFYPENWQTGETLTLIDATGDGWVFHIAQDSTGKSAVWAAQRVPDGHVAAIANQFTIKEIPQTANEDFMFSSNLRSEALTMGLWDGQEPFSWIRVYGTVTLQLPMYSSVRIWSVFRHVLSSATPEFHENPFDLPFSVLADHLLGLEEVMDIFRDNYEGTQFDLTKGILAGPFHSPYRLEGGQGEVEVPGQFARGISIPRTAYTMIGYPDPDNAVLYYSEDAPATSVFVPFLCKTLSEARGMELDETANLYAKQFQVGYKGDFSNAKDSAWWAFDFVANWMAINYDNMSREFVKPAINYWQPQLLEAALSKSTTTCKAIQEAVVEYWWKLSDTLVVRYNDGFYNFPPSDPSTVGHIGYPADFLAMIGFNDYFYTPQYVQAAKDAVTAGEIVAAYSPIQVCLTLLVGGLVGLIAGLNLEKLIRRRRVLSSPINPVATRNPSTVQNGYSPLFDRLLMPILSLLRLALLPLSVCIACTTIIVSKGASKTGVPMVAHTADCSECDTRLALIPPRDHPSGAVHAVYGIGHLYPRTWSDRAAIYNDPNHIATSINATVPEAPYTYGYWESEYGMMNEHGLAMGESTTEVSVPGRPGVDLPDPATGEYGPAVFSIRELTMIGLERCKTAVCAIQSMGAMAEQYGFYPENWQTGETLTLIDATGDGWVFHIAQDSTGKSAVWAAQRVPDGHVAAIANQFTIKEIPQTANEDFMFSSNLRSEALTMGLWDGQEPFSWIRVYGTVTLQLPMYSSVRIWSVFRHVLSSATPEFHENPFDLPFSVLADHLLGLEEVMDIFRDNYEGTQFDLTKGILAGPFHSPYRLEGGQGEVEVPGQFARGISIPRTAYTMIGYPDPDNAVLYYSEDAPATSVFVPFLCKTLSEARGMELDETANLYAKQFQVGYKGDFSNAKDSAWWAFDFVANWMAINYDNMSREFVKPAINYWQPQLLEAALSKSTTTCKAIQEAVVEYWWKLSDTLVVRYNDGFYNFPPSDPSTVGHIGYPADFLAMIGFNDYFYTPQYVQAAKDAVTAGEIVAAYSPIQVCLTLLVGGLVGLIAGLNLEKLIRRRRVLSSPINPVATRNPSTVQNGYSPLFDRLL

Radius of gyration: 35.54 Å; Cα contacts (8 Å, |Δi|>4): 2845; chains: 2; bounding box: 67×101×110 Å

Organism: Perkinsus marinus (strain ATCC 50983 / TXsc) (NCBI:txid423536)